Protein AF-0000000086364425 (afdb_homodimer)

pLDDT: mean 81.4, std 14.57, range [22.11, 97.12]

Foldseek 3Di:
DVLVVLLVLLLVCCVVVVVVVVLLVLLLVVQVVVDDDQADEDEGEDELVVSCVSPVVLSVCCVPPVVVNQVSNLVSSVVVCVVVVSHVNDDDSVRYHYDYHYPDDPPPPQLADDVVPPDPPLVDQDKHKYKFAWFKKKDKDKAWAKWAKAFPDPVDPRN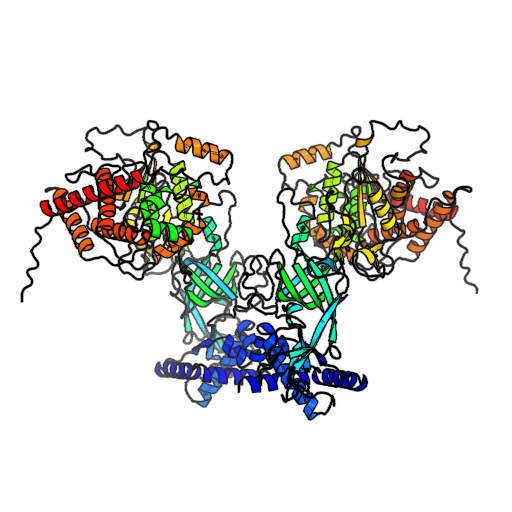DDRPDMFGDDPQDDSCVRDDFADADPPPRGTIDIDPVPTDMWIKMKIKTFHLVVQVVQLPPPVPDPPPTDIEMEMDIHPRPPVHDHQFMKIFMFTWYWDPDVDTGIYTYTDDIGTDDDDADPDFDPLLVVLLVVCVVDLQLSLQVCLQLPPCLLANGQAPSVVSSLLLLQFLLLAPPPDPQLLGAAEEEEEQDQPSVVVSNSLSLVLDSQRGEADPPFAQAWDWDDDRSDAQMIMIGGHSQSNSRSGEYEDEAPLSDDPVSLVQVLVCLVPQKDKDWDPQVVRVHNDIDIDMDGGRHYYYYYHHPVVPVPDDDPPPPAAALADPPVSHDLSSLLSRQFYHYRYCVPPVNPPPRRVVSVVVCVVPVPDDPDPSCVSQDSVSSSSLSSNLSPAAADEDPQLVVLLVLLLQLQQQQQQDPPPGGSDDPVNSSQLVSQQSSSCSSSVHRYRDNLSSLVSSLRSQSSCCHSRNATPLGADNCLQPPDRPPDPVSSVVSSVSSVVSSVVSVVSSCVRGDPPPPPPPDD/DVLVVLLVLLLVCCVVVVVVVVLLVLLLVVQVVVDDDQADEDEGEDELVVSCVSPVVLSVCCVPPVVVNQVSNLVSSVVVCVVVVSHVNDDDSVRYHYDYHYPDDPPPPQLADDVVPPDPPLVDQDKHKYKFAWFKKKDKDKAFAKWAKAFPDPPDPRNDDRPDMFGDDPQDDSCVRDDFADADPPPRGTIDIDPVPTDMWIKMKIKTFHLVVLVVQLPPPVPDPPDTDIEMEMDIHVRPPVHDHQFMKMFMFTWYWDDDVDTGIYTYTDDIGTDDDDADPDFDPLLVVLLVVCVVDLQLSLQVCLQLPPCLLANGQAPSVVSSLLLLQFLLLAPPPDPQLQGAAEEEEEQDQPSVVVSNSLSLVLDSQRGEADPPFAQAWDWDDDRSDAQMIMIGGHSQSNSHSGEYEDEAPLSDDPVSLVQVLVCLVPQKDKDWDDQVVRVHNDIDIDMDGGRHYYYYYHHPPVPVPDDDPPPPAAAQADPPVSDDLSSLLSRQFYHYRYCVPPVNPPPRRVVSVVVCVVPVPDDPDPSCVSQDSVSSSSLSSNLSPAAADEDPQLVVLLQLLLQLQQQQQQDPPPGGSDDPVNSSQLVSQQSSSCSSSVHRYRDNLSSLVSSLRSQSSVCHSRNATPLGADNCLQPPDRPPDPVSSVVNSVSSVVSSVVSVVSSCVRGDPPPPPPPDD

Secondary structure (DSSP, 8-state):
-HHHHHHHHHHHHHHHHTHHHHHHHHHHHHHHT----S-EEEEEEE-HHHHHHH-HHHHHHHHH-HHHHHHHHHHHHHHHHHHHT--TT--SGGGEEEEEEES-------SB--TTT--S-TT----EEEEEEEEEEE--EEEEEEEEEEES-TTSGGGSSSSEEEE--TT--HHHHS-S--B-TTT-PBEEE-GGGPEEEEEEEEEEE-GGGGGGGGT--SSS------EEEEEEGGGTT---TT-EEEEEEEEEEE-SSS-EEEEEEEEEEEPPP---S---HHHHHHHHHTTT-SSHHHHHHHHHTTTTTS-TTSSHHHHHHHHHHHHT------SS-----EEEEES-HHHHHHHHHHHHTTSTT-EE--TTS-SS-EEEE-SSSSSPEEEEPPHHHHTTTSEEEEEEGGGS-HHHHHHHHHHHHHSEEEEEE-TGGGT-SS-EEEEEE---EEEEEEESSTTTTT----S---TT----TTS-HHHHHHSSEEEEE-TT-TTS--HHHHHHHHHHHH-TT---SHHHHHS-HHHHHHHHHHHHT---EE-HHHHHHHHHHHHHHHHHTEETTTEESS-THHHHHHHHHHHHHHHHTT-SEE-HHHHHHHHHHHHHHHHHHH---SS---TTSSS-S--SSHHHHHHHHHHHHHHHHHHHHHHHHHS----------/-HHHHHHHHHHHHHHHHTHHHHHHHHHHHHHHT-PPPS-EEEEEEE-HHHHHHH-HHHHHHHHH-HHHHHHHHHHHHHHHHHHHT--TT---GGGEEEEEEES-------SB--TTT--S-TT----EEEEEEEEEEE--EEEEEEEEEEES-TTSGGGSSSSEEEE--TT--HHHHS-S--B-TTT-PBEEE-GGGPEEEEEEEEEEE-GGGGGGGGT--SSS------EEEEEEGGGTT---TT-EEEEEEEEEEE-SSS-EEEEEEEEEEEPPP---S---HHHHHHHHHTTT-SSHHHHHHHHHTTTTTS-TTSSHHHHHHHHHHHHTT-----SS-----EEEEES-HHHHHHHHHHHHTTSTT-EE--TTS-SS-EEEE-SSSTTPEEEEPPHHHHTTTSEEEEEEGGGS-HHHHHHHHHHHHHSEEEEEE-TGGGT-SS-EEEEEE---EEEEEEESSTTTTT----S---TT----TTS-HHHHHHSSEEEEE-TTSTTS--HHHHHHHHHHHH-TT---SHHHHHS-HHHHHHHHHHHHT---EE-HHHHHHHHHHHHHHHHHTEETTTEESS-THHHHHHHHHHHHHHHHTT-SEE-HHHHHHHHHHHHHHHHHHH---SS---TTSSS-S--SSHHHHHHHHHHHHHHHHHHHHHHHHHS----------

Structure (mmCIF, N/CA/C/O backbone):
data_AF-0000000086364425-model_v1
#
loop_
_entity.id
_entity.type
_entity.pdbx_description
1 polymer 'Minichromosome maintenance domain-containing protein 2'
#
loop_
_atom_site.group_PDB
_atom_site.id
_atom_site.type_symbol
_atom_site.label_atom_id
_atom_site.label_alt_id
_atom_site.label_comp_id
_atom_site.label_asym_id
_atom_site.label_entity_id
_atom_site.label_seq_id
_atom_site.pdbx_PDB_ins_code
_atom_site.Cartn_x
_atom_site.Cartn_y
_atom_site.Cartn_z
_atom_site.occupancy
_atom_site.B_iso_or_equiv
_atom_site.auth_seq_id
_atom_site.auth_comp_id
_atom_site.auth_asym_id
_atom_site.auth_atom_id
_atom_site.pdbx_PDB_model_num
ATOM 1 N N . MET A 1 1 ? -7.199 -21.781 33 1 44.78 1 MET A N 1
ATOM 2 C CA . MET A 1 1 ? -5.785 -21.484 33.25 1 44.78 1 MET A CA 1
ATOM 3 C C . MET A 1 1 ? -5.355 -20.25 32.469 1 44.78 1 MET A C 1
ATOM 5 O O . MET A 1 1 ? -4.68 -19.375 33 1 44.78 1 MET A O 1
ATOM 9 N N . SER A 1 2 ? -5.77 -20.156 31.141 1 59.94 2 SER A N 1
ATOM 10 C CA . SER A 1 2 ? -5.352 -19.062 30.266 1 59.94 2 SER A CA 1
ATOM 11 C C . SER A 1 2 ? -5.898 -17.719 30.75 1 59.94 2 SER A C 1
ATOM 13 O O . SER A 1 2 ? -5.184 -16.719 30.734 1 59.94 2 SER A O 1
ATOM 15 N N . ASN A 1 3 ? -7.012 -17.75 31.422 1 76.88 3 ASN A N 1
ATOM 16 C CA . ASN A 1 3 ? -7.633 -16.516 31.891 1 76.88 3 ASN A CA 1
ATOM 17 C C . ASN A 1 3 ? -6.953 -15.992 33.156 1 76.88 3 ASN A C 1
ATOM 19 O O . ASN A 1 3 ? -6.793 -14.781 33.312 1 76.88 3 ASN A O 1
ATOM 23 N N . LEU A 1 4 ? -6.422 -16.984 33.969 1 82.94 4 LEU A N 1
ATOM 24 C CA . LEU A 1 4 ? -5.754 -16.562 35.188 1 82.94 4 LEU A CA 1
ATOM 25 C C . LEU A 1 4 ? -4.414 -15.906 34.875 1 82.94 4 LEU A C 1
ATOM 27 O O . LEU A 1 4 ? -4.043 -14.914 35.5 1 82.94 4 LEU A O 1
ATOM 31 N N . ARG A 1 5 ? -3.781 -16.453 33.969 1 86.25 5 ARG A N 1
ATOM 32 C CA . ARG A 1 5 ? -2.5 -15.875 33.562 1 86.25 5 ARG A CA 1
ATOM 33 C C . ARG A 1 5 ? -2.688 -14.477 33 1 86.25 5 ARG A C 1
ATOM 35 O O . ARG A 1 5 ? -1.847 -13.594 33.188 1 86.25 5 ARG A O 1
ATOM 42 N N . MET A 1 6 ? -3.701 -14.273 32.281 1 89.62 6 MET A N 1
ATOM 43 C CA . MET A 1 6 ? -3.982 -12.969 31.688 1 89.62 6 MET A CA 1
ATOM 44 C C . MET A 1 6 ? -4.254 -11.938 32.781 1 89.62 6 MET A C 1
ATOM 46 O O . MET A 1 6 ? -3.777 -10.805 32.688 1 89.62 6 MET A O 1
ATOM 50 N N . LYS A 1 7 ? -4.934 -12.398 33.844 1 92 7 LYS A N 1
ATOM 51 C CA . LYS A 1 7 ? -5.25 -11.5 34.938 1 92 7 LYS A CA 1
ATOM 52 C C . LYS A 1 7 ? -3.99 -11.117 35.719 1 92 7 LYS A C 1
ATOM 54 O O . LYS A 1 7 ? -3.832 -9.969 36.125 1 92 7 LYS A O 1
ATOM 59 N N . GLU A 1 8 ? -3.162 -12.102 35.812 1 91.5 8 GLU A N 1
ATOM 60 C CA . GLU A 1 8 ? -1.901 -11.828 36.5 1 91.5 8 GLU A CA 1
ATOM 61 C C . GLU A 1 8 ? -1.053 -10.836 35.719 1 91.5 8 GLU A C 1
ATOM 63 O O . GLU A 1 8 ? -0.447 -9.93 36.281 1 91.5 8 GLU A O 1
ATOM 68 N N . ALA A 1 9 ? -1 -11.07 34.469 1 90.75 9 ALA A N 1
ATOM 69 C CA . ALA A 1 9 ? -0.233 -10.172 33.594 1 90.75 9 ALA A CA 1
ATOM 70 C C . ALA A 1 9 ? -0.796 -8.758 33.656 1 90.75 9 ALA A C 1
ATOM 72 O O . ALA A 1 9 ? -0.041 -7.781 33.688 1 90.75 9 ALA A O 1
ATOM 73 N N . ALA A 1 10 ? -2.109 -8.672 33.625 1 94 10 ALA A N 1
ATOM 74 C CA . ALA A 1 10 ? -2.758 -7.363 33.688 1 94 10 ALA A CA 1
ATOM 75 C C . ALA A 1 10 ? -2.439 -6.656 35 1 94 10 ALA A C 1
ATOM 77 O O . ALA A 1 10 ? -2.188 -5.449 35.031 1 94 10 ALA A O 1
ATOM 78 N N . LEU A 1 11 ? -2.414 -7.441 36.094 1 93.19 11 LEU A N 1
ATOM 79 C CA . LEU A 1 11 ? -2.104 -6.871 37.406 1 93.19 11 LEU A CA 1
ATOM 80 C C . LEU A 1 11 ? -0.663 -6.375 37.469 1 93.19 11 LEU A C 1
ATOM 82 O O . LEU A 1 11 ? -0.393 -5.293 38 1 93.19 11 LEU A O 1
ATOM 86 N N . ILE A 1 12 ? 0.19 -7.137 36.875 1 92.5 12 ILE A N 1
ATOM 87 C CA . ILE A 1 12 ? 1.598 -6.754 36.844 1 92.5 12 ILE A CA 1
ATOM 88 C C . ILE A 1 12 ? 1.767 -5.488 36 1 92.5 12 ILE A C 1
ATOM 90 O O . ILE A 1 12 ? 2.514 -4.582 36.375 1 92.5 12 ILE A O 1
ATOM 94 N N . TYR A 1 13 ? 1.121 -5.426 34.969 1 93.31 13 TYR A N 1
ATOM 95 C CA . TYR A 1 13 ? 1.219 -4.25 34.094 1 93.31 13 TYR A CA 1
ATOM 96 C C . TYR A 1 13 ? 0.731 -3.002 34.812 1 93.31 13 TYR A C 1
ATOM 98 O O . TYR A 1 13 ? 1.372 -1.95 34.75 1 93.31 13 TYR A O 1
ATOM 106 N N . LEU A 1 14 ? -0.425 -3.143 35.469 1 93.81 14 LEU A N 1
ATOM 107 C CA . LEU A 1 14 ? -0.991 -2.006 36.188 1 93.81 14 LEU A CA 1
ATOM 108 C C . LEU A 1 14 ? -0.045 -1.532 37.281 1 93.81 14 LEU A C 1
ATOM 110 O O . LEU A 1 14 ? 0.085 -0.329 37.531 1 93.81 14 LEU A O 1
ATOM 114 N N . ASP A 1 15 ? 0.606 -2.457 37.844 1 91.94 15 ASP A N 1
ATOM 115 C CA . ASP A 1 15 ? 1.535 -2.113 38.906 1 91.94 15 ASP A CA 1
ATOM 116 C C . ASP A 1 15 ? 2.791 -1.444 38.344 1 91.94 15 ASP A C 1
ATOM 118 O O . ASP A 1 15 ? 3.225 -0.408 38.875 1 91.94 15 ASP A O 1
ATOM 122 N N . ARG A 1 16 ? 3.387 -1.961 37.312 1 91.12 16 ARG A N 1
ATOM 123 C CA . ARG A 1 16 ? 4.633 -1.472 36.719 1 91.12 16 ARG A CA 1
ATOM 124 C C . ARG A 1 16 ? 4.418 -0.137 36 1 91.12 16 ARG A C 1
ATOM 126 O O . ARG A 1 16 ? 5.305 0.718 36 1 91.12 16 ARG A O 1
ATOM 133 N N . SER A 1 17 ? 3.305 0.072 35.375 1 89.88 17 SER A N 1
ATOM 134 C CA . SER A 1 17 ? 3.051 1.268 34.562 1 89.88 17 SER A CA 1
ATOM 135 C C . SER A 1 17 ? 2.578 2.424 35.438 1 89.88 17 SER A C 1
ATOM 137 O O . SER A 1 17 ? 2.508 3.566 35 1 89.88 17 SER A O 1
ATOM 139 N N . GLY A 1 18 ? 2.242 2.164 36.719 1 89.44 18 GLY A N 1
ATOM 140 C CA . GLY A 1 18 ? 1.666 3.18 37.594 1 89.44 18 GLY A CA 1
ATOM 141 C C . GLY A 1 18 ? 0.161 3.305 37.438 1 89.44 18 GLY A C 1
ATOM 142 O O . GLY A 1 18 ? -0.452 4.203 38.031 1 89.44 18 GLY A O 1
ATOM 143 N N . GLY A 1 19 ? -0.315 2.43 36.625 1 90.62 19 GLY A N 1
ATOM 144 C CA . GLY A 1 19 ? -1.752 2.453 36.375 1 90.62 19 GLY A CA 1
ATOM 145 C C . GLY A 1 19 ? -2.553 2.096 37.625 1 90.62 19 GLY A C 1
ATOM 146 O O . GLY A 1 19 ? -3.676 2.576 37.812 1 90.62 19 GLY A O 1
ATOM 147 N N . LEU A 1 20 ? -1.956 1.25 38.469 1 91.25 20 LEU A N 1
ATOM 148 C CA . LEU A 1 20 ? -2.639 0.84 39.688 1 91.25 20 LEU A CA 1
ATOM 149 C C . LEU A 1 20 ? -2.795 2.018 40.656 1 91.25 20 LEU A C 1
ATOM 151 O O . LEU A 1 20 ? -3.852 2.188 41.25 1 91.25 20 LEU A O 1
ATOM 155 N N . GLN A 1 21 ? -1.768 2.807 40.75 1 92.06 21 GLN A N 1
ATOM 156 C CA . GLN A 1 21 ? -1.844 3.982 41.625 1 92.06 21 GLN A CA 1
ATOM 157 C C . GLN A 1 21 ? -2.873 4.98 41.094 1 92.06 21 GLN A C 1
ATOM 159 O O . GLN A 1 21 ? -3.635 5.562 41.875 1 92.06 21 GLN A O 1
ATOM 164 N N . LYS A 1 22 ? -2.842 5.227 39.75 1 93.12 22 LYS A N 1
ATOM 165 C CA . LYS A 1 22 ? -3.842 6.109 39.156 1 93.12 22 LYS A CA 1
ATOM 166 C C . LYS A 1 22 ? -5.254 5.582 39.406 1 93.12 22 LYS A C 1
ATOM 168 O O . LYS A 1 22 ? -6.172 6.355 39.688 1 93.12 22 LYS A O 1
ATOM 173 N N . PHE A 1 23 ? -5.363 4.301 39.312 1 93.38 23 PHE A N 1
ATOM 174 C CA . PHE A 1 23 ? -6.648 3.654 39.562 1 93.38 23 PHE A CA 1
ATOM 175 C C . PHE A 1 23 ? -7.113 3.869 41 1 93.38 23 PHE A C 1
ATOM 177 O O . PHE A 1 23 ? -8.273 4.195 41.25 1 93.38 23 PHE A O 1
ATOM 184 N N . ILE A 1 24 ? -6.234 3.715 41.906 1 92.75 24 ILE A N 1
ATOM 185 C CA . ILE A 1 24 ? -6.547 3.896 43.312 1 92.75 24 ILE A CA 1
ATOM 186 C C . ILE A 1 24 ? -6.945 5.348 43.562 1 92.75 24 ILE A C 1
ATOM 188 O O . ILE A 1 24 ? -7.906 5.617 44.312 1 92.75 24 ILE A O 1
ATOM 192 N N . ASP A 1 25 ? -6.254 6.227 42.969 1 93.06 25 ASP A N 1
ATOM 193 C CA . ASP A 1 25 ? -6.57 7.645 43.125 1 93.06 25 ASP A CA 1
ATOM 194 C C . ASP A 1 25 ? -7.949 7.965 42.562 1 93.06 25 ASP A C 1
ATOM 196 O O . ASP A 1 25 ? -8.695 8.758 43.125 1 93.06 25 ASP A O 1
ATOM 200 N N . ASP A 1 26 ? -8.25 7.398 41.375 1 91.88 26 ASP A N 1
ATOM 201 C CA . ASP A 1 26 ? -9.562 7.602 40.781 1 91.88 26 ASP A CA 1
ATOM 202 C C . ASP A 1 26 ? -10.672 7.047 41.688 1 91.88 26 ASP A C 1
ATOM 204 O O . ASP A 1 26 ? -11.742 7.637 41.781 1 91.88 26 ASP A O 1
ATOM 208 N N . CYS A 1 27 ? -10.422 5.867 42.25 1 91.38 27 CYS A N 1
ATOM 209 C CA . CYS A 1 27 ? -11.391 5.273 43.156 1 91.38 27 CYS A CA 1
ATOM 210 C C . CYS A 1 27 ? -11.641 6.184 44.344 1 91.38 27 CYS A C 1
ATOM 212 O O . CYS A 1 27 ? -12.781 6.309 44.812 1 91.38 27 CYS A O 1
ATOM 214 N N . LYS A 1 28 ? -10.555 6.773 44.812 1 88.94 28 LYS A N 1
ATOM 215 C CA . LYS A 1 28 ? -10.703 7.699 45.938 1 88.94 28 LYS A CA 1
ATOM 216 C C . LYS A 1 28 ? -11.57 8.898 45.562 1 88.94 28 LYS A C 1
ATOM 218 O O . LYS A 1 28 ? -12.375 9.367 46.344 1 88.94 28 LYS A O 1
ATOM 223 N N . HIS A 1 29 ? -11.391 9.359 44.344 1 88.69 29 HIS A N 1
ATOM 224 C CA . HIS A 1 29 ? -12.195 10.469 43.875 1 88.69 29 HIS A CA 1
ATOM 225 C C . HIS A 1 29 ? -13.672 10.102 43.812 1 88.69 29 HIS A C 1
ATOM 227 O O . HIS A 1 29 ? -14.531 10.914 44.125 1 88.69 29 HIS A O 1
ATOM 233 N N . TYR A 1 30 ? -13.984 8.859 43.312 1 87.31 30 TYR A N 1
ATOM 234 C CA . TYR A 1 30 ? -15.359 8.383 43.25 1 87.31 30 TYR A CA 1
ATOM 235 C C . TYR A 1 30 ? -15.938 8.219 44.656 1 87.31 30 TYR A C 1
ATOM 237 O O . TYR A 1 30 ? -17.109 8.516 44.875 1 87.31 30 TYR A O 1
ATOM 245 N N . ASN A 1 31 ? -15.094 7.797 45.5 1 83.44 31 ASN A N 1
ATOM 246 C CA . ASN A 1 31 ? -15.562 7.574 46.875 1 83.44 31 ASN A CA 1
ATOM 247 C C . ASN A 1 31 ? -15.852 8.891 47.594 1 83.44 31 ASN A C 1
ATOM 249 O O . ASN A 1 31 ? -16.781 8.977 48.375 1 83.44 31 ASN A O 1
ATOM 253 N N . ASP A 1 32 ? -15.094 9.93 47.281 1 82.75 32 ASP A N 1
ATOM 254 C CA . ASP A 1 32 ? -15.273 11.234 47.906 1 82.75 32 ASP A CA 1
ATOM 255 C C . ASP A 1 32 ? -16.531 11.93 47.375 1 82.75 32 ASP A C 1
ATOM 257 O O . ASP A 1 32 ? -17.125 12.75 48.062 1 82.75 32 ASP A O 1
ATOM 261 N N . SER A 1 33 ? -16.891 11.766 46.094 1 80 33 SER A N 1
ATOM 262 C CA . SER A 1 33 ? -18.047 12.43 45.5 1 80 33 SER A CA 1
ATOM 263 C C . SER A 1 33 ? -19.344 11.914 46.094 1 80 33 SER A C 1
ATOM 265 O O . SER A 1 33 ? -20.391 12.57 46 1 80 33 SER A O 1
ATOM 267 N N . LYS A 1 34 ? -19.484 11.062 47.031 1 69.31 34 LYS A N 1
ATOM 268 C CA . LYS A 1 34 ? -20.594 10.484 47.781 1 69.31 34 LYS A CA 1
ATOM 269 C C . LYS A 1 34 ? -21.766 10.172 46.844 1 69.31 34 LYS A C 1
ATOM 271 O O . LYS A 1 34 ? -22.844 9.758 47.312 1 69.31 34 LYS A O 1
ATOM 276 N N . GLN A 1 35 ? -21.656 10.406 45.531 1 71.81 35 GLN A N 1
ATOM 277 C CA . GLN A 1 35 ? -22.719 10.062 44.594 1 71.81 35 GLN A CA 1
ATOM 278 C C . GLN A 1 35 ? -22.656 8.594 44.219 1 71.81 35 GLN A C 1
ATOM 280 O O . GLN A 1 35 ? -21.562 8.031 44.031 1 71.81 35 GLN A O 1
ATOM 285 N N . SER A 1 36 ? -23.75 7.902 44.438 1 71.25 36 SER A N 1
ATOM 286 C CA . SER A 1 36 ? -23.828 6.512 44 1 71.25 36 SER A CA 1
ATOM 287 C C . SER A 1 36 ? -24 6.43 42.5 1 71.25 36 SER A C 1
ATOM 289 O O . SER A 1 36 ? -24.938 7.004 41.938 1 71.25 36 SER A O 1
ATOM 291 N N . TYR A 1 37 ? -23 5.867 41.906 1 78.19 37 TYR A N 1
ATOM 292 C CA . TYR A 1 37 ? -23.047 5.73 40.469 1 78.19 37 TYR A CA 1
ATOM 293 C C . TYR A 1 37 ? -23.453 4.32 40.062 1 78.19 37 TYR A C 1
ATOM 295 O O . TYR A 1 37 ? -23.188 3.357 40.781 1 78.19 37 TYR A O 1
ATOM 303 N N . ALA A 1 38 ? -24.188 4.238 39.031 1 82.69 38 ALA A N 1
ATOM 304 C CA . ALA A 1 38 ? -24.469 2.914 38.5 1 82.69 38 ALA A CA 1
ATOM 305 C C . ALA A 1 38 ? -23.219 2.283 37.906 1 82.69 38 ALA A C 1
ATOM 307 O O . ALA A 1 38 ? -23 1.078 38.031 1 82.69 38 ALA A O 1
ATOM 308 N N . VAL A 1 39 ? -22.406 3.143 37.344 1 89.75 39 VAL A N 1
ATOM 309 C CA . VAL A 1 39 ? -21.219 2.645 36.656 1 89.75 39 VAL A CA 1
ATOM 310 C C . VAL A 1 39 ? -20.016 3.529 37 1 89.75 39 VAL A C 1
ATOM 312 O O . VAL A 1 39 ? -20.125 4.758 37.031 1 89.75 39 VAL A O 1
ATOM 315 N N . TYR A 1 40 ? -18.953 2.943 37.438 1 90.88 40 TYR A N 1
ATOM 316 C CA . TYR A 1 40 ? -17.672 3.621 37.656 1 90.88 40 TYR A CA 1
ATOM 317 C C . TYR A 1 40 ? -16.75 3.447 36.469 1 90.88 40 TYR A C 1
ATOM 319 O O . TYR A 1 40 ? -16.266 2.342 36.219 1 90.88 40 TYR A O 1
ATOM 327 N N . ARG A 1 41 ? -16.531 4.547 35.75 1 92.06 41 ARG A N 1
ATOM 328 C CA . ARG A 1 41 ? -15.719 4.488 34.531 1 92.06 41 ARG A CA 1
ATOM 329 C C . ARG A 1 41 ? -14.258 4.812 34.844 1 92.06 41 ARG A C 1
ATOM 331 O O . ARG A 1 41 ? -13.969 5.797 35.531 1 92.06 41 ARG A O 1
ATOM 338 N N . PHE A 1 42 ? -13.336 3.906 34.438 1 93.62 42 PHE A N 1
ATOM 339 C CA . PHE A 1 42 ? -11.906 4.102 34.656 1 93.62 42 PHE A CA 1
ATOM 340 C C . PHE A 1 42 ? -11.148 4.008 33.344 1 93.62 42 PHE A C 1
ATOM 342 O O . PHE A 1 42 ? -11.406 3.113 32.531 1 93.62 42 PHE A O 1
ATOM 349 N N . ASN A 1 43 ? -10.281 4.977 33.062 1 93.5 43 ASN A N 1
ATOM 350 C CA . ASN A 1 43 ? -9.398 4.949 31.906 1 93.5 43 ASN A CA 1
ATOM 351 C C . ASN A 1 43 ? -8.023 4.391 32.25 1 93.5 43 ASN A C 1
ATOM 353 O O . ASN A 1 43 ? -7.383 4.855 33.188 1 93.5 43 ASN A O 1
ATOM 357 N N . ILE A 1 44 ? -7.629 3.35 31.578 1 94 44 ILE A N 1
ATOM 358 C CA . ILE A 1 44 ? -6.305 2.771 31.781 1 94 44 ILE A CA 1
ATOM 359 C C . ILE A 1 44 ? -5.449 2.998 30.531 1 94 44 ILE A C 1
ATOM 361 O O . ILE A 1 44 ? -5.836 2.617 29.422 1 94 44 ILE A O 1
ATOM 365 N N . LEU A 1 45 ? -4.301 3.643 30.688 1 93.56 45 LEU A N 1
ATOM 366 C CA . LEU A 1 45 ? -3.363 3.867 29.594 1 93.56 45 LEU A CA 1
ATOM 367 C C . LEU A 1 45 ? -2.551 2.611 29.312 1 93.56 45 LEU A C 1
ATOM 369 O O . LEU A 1 45 ? -1.94 2.039 30.219 1 93.56 45 LEU A O 1
ATOM 373 N N . ILE A 1 46 ? -2.637 2.143 28.094 1 93 46 ILE A N 1
ATOM 374 C CA . ILE A 1 46 ? -1.97 0.899 27.734 1 93 46 ILE A CA 1
ATOM 375 C C . ILE A 1 46 ? -0.903 1.182 26.672 1 93 46 ILE A C 1
ATOM 377 O O . ILE A 1 46 ? -1.182 1.818 25.656 1 93 46 ILE A O 1
ATOM 381 N N . ASN A 1 47 ? 0.224 0.819 26.938 1 90.12 47 ASN A N 1
ATOM 382 C CA . ASN A 1 47 ? 1.284 0.708 25.953 1 90.12 47 ASN A CA 1
ATOM 383 C C . ASN A 1 47 ? 1.391 -0.712 25.406 1 90.12 47 ASN A C 1
ATOM 385 O O . ASN A 1 47 ? 1.902 -1.607 26.078 1 90.12 47 ASN A O 1
ATOM 389 N N . PRO A 1 48 ? 0.908 -0.907 24.25 1 84.38 48 PRO A N 1
ATOM 390 C CA . PRO A 1 48 ? 0.833 -2.273 23.719 1 84.38 48 PRO A CA 1
ATOM 391 C C . PRO A 1 48 ? 2.195 -2.961 23.672 1 84.38 48 PRO A C 1
ATOM 393 O O . PRO A 1 48 ? 2.285 -4.176 23.875 1 84.38 48 PRO A O 1
ATOM 396 N N . SER A 1 49 ? 3.26 -2.234 23.438 1 74.62 49 SER A N 1
ATOM 397 C CA . SER A 1 49 ? 4.59 -2.828 23.375 1 74.62 49 SER A CA 1
ATOM 398 C C . SER A 1 49 ? 4.992 -3.422 24.719 1 74.62 49 SER A C 1
ATOM 400 O O . SER A 1 49 ? 5.543 -4.523 24.781 1 74.62 49 SER A O 1
ATOM 402 N N . ASP A 1 50 ? 4.715 -2.727 25.812 1 81.94 50 ASP A N 1
ATOM 403 C CA . ASP A 1 50 ? 5.031 -3.195 27.156 1 81.94 50 ASP A CA 1
ATOM 404 C C . ASP A 1 50 ? 4.199 -4.418 27.531 1 81.94 50 ASP A C 1
ATOM 406 O O . ASP A 1 50 ? 4.695 -5.344 28.172 1 81.94 50 ASP A O 1
ATOM 410 N N . VAL A 1 51 ? 2.965 -4.43 27.109 1 85.5 51 VAL A N 1
ATOM 411 C CA . VAL A 1 51 ? 2.062 -5.523 27.469 1 85.5 51 VAL A CA 1
ATOM 412 C C . VAL A 1 51 ? 2.479 -6.793 26.719 1 85.5 51 VAL A C 1
ATOM 414 O O . VAL A 1 51 ? 2.445 -7.887 27.297 1 85.5 51 VAL A O 1
ATOM 417 N N . VAL A 1 52 ? 2.844 -6.59 25.469 1 76.56 52 VAL A N 1
ATOM 418 C CA . VAL A 1 52 ? 3.248 -7.746 24.688 1 76.56 52 VAL A CA 1
ATOM 419 C C . VAL A 1 52 ? 4.52 -8.359 25.266 1 76.56 52 VAL A C 1
ATOM 421 O O . VAL A 1 52 ? 4.695 -9.578 25.25 1 76.56 52 VAL A O 1
ATOM 424 N N . GLU A 1 53 ? 5.383 -7.48 25.797 1 72.88 53 GLU A N 1
ATOM 425 C CA . GLU A 1 53 ? 6.609 -7.949 26.422 1 72.88 53 GLU A CA 1
ATOM 426 C C . GLU A 1 53 ? 6.312 -8.727 27.703 1 72.88 53 GLU A C 1
ATOM 428 O O . GLU A 1 53 ? 7.023 -9.672 28.047 1 72.88 53 GLU A O 1
ATOM 433 N N . LEU A 1 54 ? 5.32 -8.258 28.406 1 78.25 54 LEU A N 1
ATOM 434 C CA . LEU A 1 54 ? 4.945 -8.914 29.656 1 78.25 54 LEU A CA 1
ATOM 435 C C . LEU A 1 54 ? 4.254 -10.242 29.391 1 78.25 54 LEU A C 1
ATOM 437 O O . LEU A 1 54 ? 4.637 -11.273 29.953 1 78.25 54 LEU A O 1
ATOM 441 N N . TYR A 1 55 ? 3.254 -10.242 28.531 1 77.44 55 TYR A N 1
ATOM 442 C CA . TYR A 1 55 ? 2.479 -11.43 28.172 1 77.44 55 TYR A CA 1
ATOM 443 C C . TYR A 1 55 ? 1.876 -11.281 26.781 1 77.44 55 TYR A C 1
ATOM 445 O O . TYR A 1 55 ? 0.895 -10.555 26.594 1 77.44 55 TYR A O 1
ATOM 453 N N . ALA A 1 56 ? 2.357 -12.008 25.797 1 73.75 56 ALA A N 1
ATOM 454 C CA . ALA A 1 56 ? 2.01 -11.859 24.391 1 73.75 56 ALA A CA 1
ATOM 455 C C . ALA A 1 56 ? 0.521 -12.109 24.156 1 73.75 56 ALA A C 1
ATOM 457 O O . ALA A 1 56 ? -0.104 -11.445 23.328 1 73.75 56 ALA A O 1
ATOM 458 N N . ASP A 1 57 ? -0.02 -12.992 24.891 1 76.44 57 ASP A N 1
ATOM 459 C CA . ASP A 1 57 ? -1.437 -13.289 24.703 1 76.44 57 ASP A CA 1
ATOM 460 C C . ASP A 1 57 ? -2.307 -12.102 25.109 1 76.44 57 ASP A C 1
ATOM 462 O O . ASP A 1 57 ? -3.324 -11.82 24.469 1 76.44 57 ASP A O 1
ATOM 466 N N . LEU A 1 58 ? -1.884 -11.461 26.172 1 86.5 58 LEU A N 1
ATOM 467 C CA . LEU A 1 58 ? -2.625 -10.281 26.578 1 86.5 58 LEU A CA 1
ATOM 468 C C . LEU A 1 58 ? -2.492 -9.164 25.547 1 86.5 58 LEU A C 1
ATOM 470 O O . LEU A 1 58 ? -3.465 -8.469 25.25 1 86.5 58 LEU A O 1
ATOM 474 N N . GLY A 1 59 ? -1.302 -9.102 25.047 1 81.81 59 GLY A N 1
ATOM 475 C CA . GLY A 1 59 ? -1.104 -8.125 23.984 1 81.81 59 GLY A CA 1
ATOM 476 C C . GLY A 1 59 ? -1.962 -8.391 22.766 1 81.81 59 GLY A C 1
ATOM 477 O O . GLY A 1 59 ? -2.547 -7.461 22.203 1 81.81 59 GLY A O 1
ATOM 478 N N . ASN A 1 60 ? -2.01 -9.602 22.422 1 77.31 60 ASN A N 1
ATOM 479 C CA . ASN A 1 60 ? -2.842 -9.977 21.281 1 77.31 60 ASN A CA 1
ATOM 480 C C . ASN A 1 60 ? -4.316 -9.688 21.547 1 77.31 60 ASN A C 1
ATOM 482 O O . ASN A 1 60 ? -5.039 -9.258 20.656 1 77.31 60 ASN A O 1
ATOM 486 N N . HIS A 1 61 ? -4.691 -9.914 22.766 1 82.5 61 HIS A N 1
ATOM 487 C CA . HIS A 1 61 ? -6.078 -9.641 23.125 1 82.5 61 HIS A CA 1
ATOM 488 C C . HIS A 1 61 ? -6.379 -8.141 23.047 1 82.5 61 HIS A C 1
ATOM 490 O O . HIS A 1 61 ? -7.438 -7.742 22.562 1 82.5 61 HIS A O 1
ATOM 496 N N . ILE A 1 62 ? -5.523 -7.41 23.516 1 87.88 62 ILE A N 1
ATOM 497 C CA . ILE A 1 62 ? -5.734 -5.965 23.531 1 87.88 62 ILE A CA 1
ATOM 498 C C . ILE A 1 62 ? -5.836 -5.43 22.109 1 87.88 62 ILE A C 1
ATOM 500 O O . ILE A 1 62 ? -6.703 -4.605 21.812 1 87.88 62 ILE A O 1
ATOM 504 N N . LEU A 1 63 ? -5.008 -5.895 21.203 1 80 63 LEU A N 1
ATOM 505 C CA . LEU A 1 63 ? -4.926 -5.34 19.859 1 80 63 LEU A CA 1
ATOM 506 C C . LEU A 1 63 ? -6.039 -5.898 18.969 1 80 63 LEU A C 1
ATOM 508 O O . LEU A 1 63 ? -6.566 -5.191 18.109 1 80 63 LEU A O 1
ATOM 512 N N . HIS A 1 64 ? -6.516 -7.102 19.219 1 77.62 64 HIS A N 1
ATOM 513 C CA . HIS A 1 64 ? -7.414 -7.746 18.266 1 77.62 64 HIS A CA 1
ATOM 514 C C . HIS A 1 64 ? -8.758 -8.062 18.906 1 77.62 64 HIS A C 1
ATOM 516 O O . HIS A 1 64 ? -9.742 -8.305 18.203 1 77.62 64 HIS A O 1
ATOM 522 N N . HIS A 1 65 ? -8.75 -8.141 20.219 1 83.81 65 HIS A N 1
ATOM 523 C CA . HIS A 1 65 ? -9.984 -8.367 20.953 1 83.81 65 HIS A CA 1
ATOM 524 C C . HIS A 1 65 ? -10.109 -7.414 22.141 1 83.81 65 HIS A C 1
ATOM 526 O O . HIS A 1 65 ? -10.148 -7.848 23.297 1 83.81 65 HIS A O 1
ATOM 532 N N . PRO A 1 66 ? -10.289 -6.152 21.766 1 87.38 66 PRO A N 1
ATOM 533 C CA . PRO A 1 66 ? -10.234 -5.145 22.828 1 87.38 66 PRO A CA 1
ATOM 534 C C . PRO A 1 66 ? -11.328 -5.336 23.875 1 87.38 66 PRO A C 1
ATOM 536 O O . 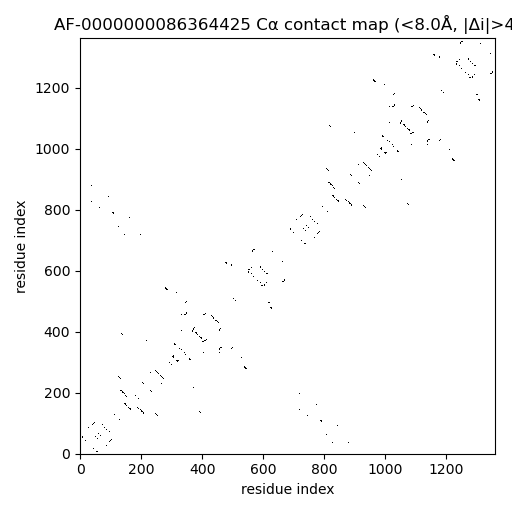PRO A 1 66 ? -11.109 -5.055 25.062 1 87.38 66 PRO A O 1
ATOM 539 N N . LEU A 1 67 ? -12.508 -5.863 23.531 1 86.81 67 LEU A N 1
ATOM 540 C CA . LEU A 1 67 ? -13.586 -6.047 24.5 1 86.81 67 LEU A CA 1
ATOM 541 C C . LEU A 1 67 ? -13.242 -7.145 25.5 1 86.81 67 LEU A C 1
ATOM 543 O O . LEU A 1 67 ? -13.477 -6.988 26.703 1 86.81 67 LEU A O 1
ATOM 547 N N . LYS A 1 68 ? -12.641 -8.172 25.016 1 86.81 68 LYS A N 1
ATOM 548 C CA . LYS A 1 68 ? -12.203 -9.25 25.906 1 86.81 68 LYS A CA 1
ATOM 549 C C . LYS A 1 68 ? -11.062 -8.789 26.812 1 86.81 68 LYS A C 1
ATOM 551 O O . LYS A 1 68 ? -11 -9.18 27.984 1 86.81 68 LYS A O 1
ATOM 556 N N . ALA A 1 69 ? -10.242 -8.008 26.234 1 90.5 69 ALA A N 1
ATOM 557 C CA . ALA A 1 69 ? -9.133 -7.488 27.031 1 90.5 69 ALA A CA 1
ATOM 558 C C . ALA A 1 69 ? -9.641 -6.578 28.156 1 90.5 69 ALA A C 1
ATOM 560 O O . ALA A 1 69 ? -9.133 -6.625 29.281 1 90.5 69 ALA A O 1
ATOM 561 N N . ALA A 1 70 ? -10.641 -5.789 27.844 1 92.12 70 ALA A N 1
ATOM 562 C CA . ALA A 1 70 ? -11.211 -4.898 28.844 1 92.12 70 ALA A CA 1
ATOM 563 C C . ALA A 1 70 ? -11.836 -5.688 29.984 1 92.12 70 ALA A C 1
ATOM 565 O O . ALA A 1 70 ? -11.781 -5.262 31.141 1 92.12 70 ALA A O 1
ATOM 566 N N . GLN A 1 71 ? -12.352 -6.852 29.703 1 92.44 71 GLN A N 1
ATOM 567 C CA . GLN A 1 71 ? -12.953 -7.691 30.734 1 92.44 71 GLN A CA 1
ATOM 568 C C . GLN A 1 71 ? -11.891 -8.234 31.688 1 92.44 71 GLN A C 1
ATOM 570 O O . GLN A 1 71 ? -12.141 -8.375 32.875 1 92.44 71 GLN A O 1
ATOM 575 N N . VAL A 1 72 ? -10.766 -8.508 31.141 1 93.5 72 VAL A N 1
ATOM 576 C CA . VAL A 1 72 ? -9.664 -8.984 31.984 1 93.5 72 VAL A CA 1
ATOM 577 C C . VAL A 1 72 ? -9.258 -7.898 32.969 1 93.5 72 VAL A C 1
ATOM 579 O O . VAL A 1 72 ? -9.117 -8.164 34.156 1 93.5 72 VAL A O 1
ATOM 582 N N . PHE A 1 73 ? -9.125 -6.719 32.5 1 94.75 73 PHE A N 1
ATOM 583 C CA . PHE A 1 73 ? -8.742 -5.609 33.375 1 94.75 73 PHE A CA 1
ATOM 584 C C . PHE A 1 73 ? -9.852 -5.277 34.344 1 94.75 73 PHE A C 1
ATOM 586 O O . PHE A 1 73 ? -9.586 -4.844 35.469 1 94.75 73 PHE A O 1
ATOM 593 N N . GLN A 1 74 ? -11.07 -5.445 33.875 1 94.5 74 GLN A N 1
ATOM 594 C CA . GLN A 1 74 ? -12.219 -5.215 34.75 1 94.5 74 GLN A CA 1
ATOM 595 C C . GLN A 1 74 ? -12.18 -6.141 35.969 1 94.5 74 GLN A C 1
ATOM 597 O O . GLN A 1 74 ? -12.383 -5.695 37.094 1 94.5 74 GLN A O 1
ATOM 602 N N . SER A 1 75 ? -11.898 -7.391 35.688 1 93.94 75 SER A N 1
ATOM 603 C CA . SER A 1 75 ? -11.82 -8.367 36.781 1 93.94 75 SER A CA 1
ATOM 604 C C . SER A 1 75 ? -10.68 -8.047 37.75 1 93.94 75 SER A C 1
ATOM 606 O O . SER A 1 75 ? -10.844 -8.148 38.969 1 93.94 75 SER A O 1
ATOM 608 N N . VAL A 1 76 ? -9.609 -7.637 37.188 1 94.44 76 VAL A N 1
ATOM 609 C CA . VAL A 1 76 ? -8.445 -7.301 38 1 94.44 76 VAL A CA 1
ATOM 610 C C . VAL A 1 76 ? -8.75 -6.074 38.875 1 94.44 76 VAL A C 1
ATOM 612 O O . VAL A 1 76 ? -8.406 -6.031 40.062 1 94.44 76 VAL A O 1
ATOM 615 N N . CYS A 1 77 ? -9.414 -5.113 38.281 1 94.12 77 CYS A N 1
ATOM 616 C CA . CYS A 1 77 ? -9.75 -3.887 39 1 94.12 77 CYS A CA 1
ATOM 617 C C . CYS A 1 77 ? -10.789 -4.156 40.094 1 94.12 77 CYS A C 1
ATOM 619 O O . CYS A 1 77 ? -10.719 -3.574 41.188 1 94.12 77 CYS A O 1
ATOM 621 N N . PHE A 1 78 ? -11.734 -5.043 39.844 1 94.25 78 PHE A N 1
ATOM 622 C CA . PHE A 1 78 ? -12.742 -5.395 40.844 1 94.25 78 PHE A CA 1
ATOM 623 C C . PHE A 1 78 ? -12.094 -6.047 42.031 1 94.25 78 PHE A C 1
ATOM 625 O O . PHE A 1 78 ? -12.422 -5.703 43.188 1 94.25 78 PHE A O 1
ATOM 632 N N . ILE A 1 79 ? -11.172 -6.949 41.719 1 92.38 79 ILE A N 1
ATOM 633 C CA . ILE A 1 79 ? -10.461 -7.637 42.781 1 92.38 79 ILE A CA 1
ATOM 634 C C . ILE A 1 79 ? -9.641 -6.633 43.594 1 92.38 79 ILE A C 1
ATOM 636 O O . ILE A 1 79 ? -9.57 -6.719 44.812 1 92.38 79 ILE A O 1
ATOM 640 N N . ALA A 1 80 ? -9.078 -5.727 42.938 1 91.62 80 ALA A N 1
ATOM 641 C CA . ALA A 1 80 ? -8.273 -4.711 43.625 1 91.62 80 ALA A CA 1
ATOM 642 C C . ALA A 1 80 ? -9.148 -3.824 44.5 1 91.62 80 ALA A C 1
ATOM 644 O O . ALA A 1 80 ? -8.758 -3.486 45.625 1 91.62 80 ALA A O 1
ATOM 645 N N . VAL A 1 81 ? -10.32 -3.418 44.031 1 93.12 81 VAL A N 1
ATOM 646 C CA . VAL A 1 81 ? -11.219 -2.559 44.812 1 93.12 81 VAL A CA 1
ATOM 647 C C . VAL A 1 81 ? -11.703 -3.291 46.062 1 93.12 81 VAL A C 1
ATOM 649 O O . VAL A 1 81 ? -11.781 -2.701 47.125 1 93.12 81 VAL A O 1
ATOM 652 N N . LYS A 1 82 ? -12.039 -4.598 45.906 1 91.81 82 LYS A N 1
ATOM 653 C CA . LYS A 1 82 ? -12.539 -5.387 47.031 1 91.81 82 LYS A CA 1
ATOM 654 C C . LYS A 1 82 ? -11.438 -5.66 48.031 1 91.81 82 LYS A C 1
ATOM 656 O O . LYS A 1 82 ? -11.672 -5.598 49.25 1 91.81 82 LYS A O 1
ATOM 661 N N . THR A 1 83 ? -10.227 -5.91 47.594 1 90.56 83 THR A N 1
ATOM 662 C CA . THR A 1 83 ? -9.117 -6.246 48.469 1 90.56 83 THR A CA 1
ATOM 663 C C . THR A 1 83 ? -8.641 -5.02 49.219 1 90.56 83 THR A C 1
ATOM 665 O O . THR A 1 83 ? -8.305 -5.109 50.406 1 90.56 83 THR A O 1
ATOM 668 N N . LEU A 1 84 ? -8.672 -3.865 48.594 1 90.75 84 LEU A N 1
ATOM 669 C CA . LEU A 1 84 ? -8.164 -2.65 49.219 1 90.75 84 LEU A CA 1
ATOM 670 C C . LEU A 1 84 ? -9.312 -1.801 49.781 1 90.75 84 LEU A C 1
ATOM 672 O O . LEU A 1 84 ? -9.078 -0.725 50.344 1 90.75 84 LEU A O 1
ATOM 676 N N . SER A 1 85 ? -10.531 -2.223 49.625 1 89 85 SER A N 1
ATOM 677 C CA . SER A 1 85 ? -11.727 -1.52 50.094 1 89 85 SER A CA 1
ATOM 678 C C . SER A 1 85 ? -11.703 -0.056 49.656 1 89 85 SER A C 1
ATOM 680 O O . SER A 1 85 ? -11.859 0.842 50.5 1 89 85 SER A O 1
ATOM 682 N N . LEU A 1 86 ? -11.578 0.178 48.406 1 89.88 86 LEU A N 1
ATOM 683 C CA . LEU A 1 86 ? -11.383 1.515 47.844 1 89.88 86 LEU A CA 1
ATOM 684 C C . LEU A 1 86 ? -12.727 2.217 47.656 1 89.88 86 LEU A C 1
ATOM 686 O O . LEU A 1 86 ? -12.836 3.426 47.875 1 89.88 86 LEU A O 1
ATOM 690 N N . ILE A 1 87 ? -13.75 1.483 47.094 1 89.12 87 ILE A N 1
ATOM 691 C CA . ILE A 1 87 ? -15.094 2.02 46.875 1 89.12 87 ILE A CA 1
ATOM 692 C C . ILE A 1 87 ? -16.109 1.201 47.688 1 89.12 87 ILE A C 1
ATOM 694 O O . ILE A 1 87 ? -16.422 0.066 47.312 1 89.12 87 ILE A O 1
ATOM 698 N N . GLY A 1 88 ? -16.641 1.761 48.688 1 83.25 88 GLY A N 1
ATOM 699 C CA . GLY A 1 88 ? -17.562 1.06 49.594 1 83.25 88 GLY A CA 1
ATOM 700 C C . GLY A 1 88 ? -18.875 0.709 48.938 1 83.25 88 GLY A C 1
ATOM 701 O O . GLY A 1 88 ? -19.453 -0.35 49.188 1 83.25 88 GLY A O 1
ATOM 702 N N . GLN A 1 89 ? -19.344 1.522 47.969 1 83.88 89 GLN A N 1
ATOM 703 C CA . GLN A 1 89 ? -20.672 1.358 47.375 1 83.88 89 GLN A CA 1
ATOM 704 C C . GLN A 1 89 ? -20.656 0.318 46.25 1 83.88 89 GLN A C 1
ATOM 706 O O . GLN A 1 89 ? -21.703 -0.095 45.781 1 83.88 89 GLN A O 1
ATOM 711 N N . LEU A 1 90 ? -19.438 -0.084 45.875 1 88.25 90 LEU A N 1
ATOM 712 C CA . LEU A 1 90 ? -19.328 -1.037 44.781 1 88.25 90 LEU A CA 1
ATOM 713 C C . LEU A 1 90 ? -19.781 -2.424 45.219 1 88.25 90 LEU A C 1
ATOM 715 O O . LEU A 1 90 ? -19.328 -2.939 46.25 1 88.25 90 LEU A O 1
ATOM 719 N N . GLN A 1 91 ? -20.734 -3.09 44.469 1 87.75 91 GLN A N 1
ATOM 720 C CA . GLN A 1 91 ? -21.312 -4.379 44.844 1 87.75 91 GLN A CA 1
ATOM 721 C C . GLN A 1 91 ? -20.906 -5.469 43.844 1 87.75 91 GLN A C 1
ATOM 723 O O . GLN A 1 91 ? -20.547 -6.578 44.25 1 87.75 91 GLN A O 1
ATOM 728 N N . THR A 1 92 ? -20.984 -5.105 42.562 1 90.19 92 THR A N 1
ATOM 729 C CA . THR A 1 92 ? -20.75 -6.129 41.562 1 90.19 92 THR A CA 1
ATOM 730 C C . THR A 1 92 ? -19.656 -5.68 40.562 1 90.19 92 THR A C 1
ATOM 732 O O . THR A 1 92 ? -19.359 -4.484 40.469 1 90.19 92 THR A O 1
ATOM 735 N N . GLU A 1 93 ? -19.047 -6.613 39.906 1 91.94 93 GLU A N 1
ATOM 736 C CA . GLU A 1 93 ? -17.984 -6.387 38.938 1 91.94 93 GLU A CA 1
ATOM 737 C C . GLU A 1 93 ? -18.5 -5.629 37.719 1 91.94 93 GLU A C 1
ATOM 739 O O . GLU A 1 93 ? -17.766 -4.887 37.094 1 91.94 93 GLU A O 1
ATOM 744 N N . THR A 1 94 ? -19.75 -5.727 37.469 1 89.12 94 THR A N 1
ATOM 745 C CA . THR A 1 94 ? -20.328 -5.145 36.281 1 89.12 94 THR A CA 1
ATOM 746 C C . THR A 1 94 ? -20.438 -3.629 36.406 1 89.12 94 THR A C 1
ATOM 748 O O . THR A 1 94 ? -20.656 -2.93 35.406 1 89.12 94 THR A O 1
ATOM 751 N N . GLN A 1 95 ? -20.297 -3.109 37.625 1 90.62 95 GLN A N 1
ATOM 752 C CA . GLN A 1 95 ? -20.375 -1.67 37.844 1 90.62 95 GLN A CA 1
ATOM 753 C C . GLN A 1 95 ? -19.094 -0.967 37.406 1 90.62 95 GLN A C 1
ATOM 755 O O . GLN A 1 95 ? -19.062 0.262 37.312 1 90.62 95 GLN A O 1
ATOM 760 N N . ILE A 1 96 ? -18.062 -1.733 37.219 1 91.5 96 ILE A N 1
ATOM 761 C CA . ILE A 1 96 ? -16.781 -1.168 36.812 1 91.5 96 ILE A CA 1
ATOM 762 C C . ILE A 1 96 ? -16.656 -1.198 35.281 1 91.5 96 ILE A C 1
ATOM 764 O O . ILE A 1 96 ? -16.766 -2.262 34.688 1 91.5 96 ILE A O 1
ATOM 768 N N . ASN A 1 97 ? -16.562 -0.013 34.688 1 91.88 97 ASN A N 1
ATOM 769 C CA . ASN A 1 97 ? -16.328 0.119 33.281 1 91.88 97 ASN A CA 1
ATOM 770 C C . ASN A 1 97 ? -14.906 0.56 32.969 1 91.88 97 ASN A C 1
ATOM 772 O O . ASN A 1 97 ? -14.516 1.681 33.281 1 91.88 97 ASN A O 1
ATOM 776 N N . ILE A 1 98 ? -14.188 -0.399 32.344 1 93.38 98 ILE A N 1
ATOM 777 C CA . ILE A 1 98 ? -12.789 -0.106 32.062 1 93.38 98 ILE A CA 1
ATOM 778 C C . ILE A 1 98 ? -12.648 0.25 30.578 1 93.38 98 ILE A C 1
ATOM 780 O O . ILE A 1 98 ? -13.164 -0.46 29.703 1 93.38 98 ILE A O 1
ATOM 784 N N . VAL A 1 99 ? -12.047 1.393 30.281 1 92.69 99 VAL A N 1
ATOM 785 C CA . VAL A 1 99 ? -11.703 1.793 28.922 1 92.69 99 VAL A CA 1
ATOM 786 C C . VAL A 1 99 ? -10.188 1.765 28.734 1 92.69 99 VAL A C 1
ATOM 788 O O . VAL A 1 99 ? -9.461 2.52 29.391 1 92.69 99 VAL A O 1
ATOM 791 N N . LEU A 1 100 ? -9.75 0.861 27.875 1 93 100 LEU A N 1
ATOM 792 C CA . LEU A 1 100 ? -8.32 0.769 27.578 1 93 100 LEU A CA 1
ATOM 793 C C . LEU A 1 100 ? -7.914 1.794 26.531 1 93 100 LEU A C 1
ATOM 795 O O . LEU A 1 100 ? -8.344 1.718 25.391 1 93 100 LEU A O 1
ATOM 799 N N . LYS A 1 101 ? -7.113 2.73 26.953 1 93.44 101 LYS A N 1
ATOM 800 C CA . LYS A 1 101 ? -6.617 3.766 26.047 1 93.44 101 LYS A CA 1
ATOM 801 C C . LYS A 1 101 ? -5.215 3.432 25.547 1 93.44 101 LYS A C 1
ATOM 803 O O . LYS A 1 101 ? -4.258 3.432 26.328 1 93.44 101 LYS A O 1
ATOM 808 N N . LEU A 1 102 ? -5.137 3.252 24.25 1 92.62 102 LEU A N 1
ATOM 809 C CA . LEU A 1 102 ? -3.854 2.854 23.672 1 92.62 102 LEU A CA 1
ATOM 810 C C . LEU A 1 102 ? -2.994 4.074 23.359 1 92.62 102 LEU A C 1
ATOM 812 O O . LEU A 1 102 ? -3.502 5.09 22.891 1 92.62 102 LEU A O 1
ATOM 816 N N . THR A 1 103 ? -1.721 3.941 23.625 1 88.5 103 THR A N 1
ATOM 817 C CA . THR A 1 103 ? -0.797 5.031 23.328 1 88.5 103 THR A CA 1
ATOM 818 C C . THR A 1 103 ? -0.423 5.031 21.859 1 88.5 103 THR A C 1
ATOM 820 O O . THR A 1 103 ? -0.284 6.094 21.25 1 88.5 103 THR A O 1
ATOM 823 N N . HIS A 1 104 ? -0.219 3.961 21.344 1 84.19 104 HIS A N 1
ATOM 824 C CA . HIS A 1 104 ? 0.152 3.777 19.953 1 84.19 104 HIS A CA 1
ATOM 825 C C . HIS A 1 104 ? -0.13 2.352 19.484 1 84.19 104 HIS A C 1
ATOM 827 O O . HIS A 1 104 ? -0.543 1.506 20.281 1 84.19 104 HIS A O 1
ATOM 833 N N . LEU A 1 105 ? -0.181 2.234 18.234 1 80.62 105 LEU A N 1
ATOM 834 C CA . LEU A 1 105 ? -0.263 0.896 17.656 1 80.62 105 LEU A CA 1
ATOM 835 C C . LEU A 1 105 ? 1.076 0.479 17.062 1 80.62 105 LEU A C 1
ATOM 837 O O . LEU A 1 105 ? 1.833 1.322 16.578 1 80.62 105 LEU A O 1
ATOM 841 N N . PRO A 1 106 ? 1.481 -0.712 17.344 1 67 106 PRO A N 1
ATOM 842 C CA . PRO A 1 106 ? 2.771 -1.152 16.812 1 67 106 PRO A CA 1
ATOM 843 C C . PRO A 1 106 ? 2.875 -0.968 15.305 1 67 106 PRO A C 1
ATOM 845 O O . PRO A 1 106 ? 1.893 -1.164 14.586 1 67 106 PRO A O 1
ATOM 848 N N . LEU A 1 107 ? 3.889 -0.089 15 1 56.59 107 LEU A N 1
ATOM 849 C CA . LEU A 1 107 ? 4.148 0.064 13.578 1 56.59 107 LEU A CA 1
ATOM 850 C C . LEU A 1 107 ? 4.652 -1.243 12.969 1 56.59 107 LEU A C 1
ATOM 852 O O . LEU A 1 107 ? 5.723 -1.729 13.336 1 56.59 107 LEU A O 1
ATOM 856 N N . LEU A 1 108 ? 3.928 -2.074 12.969 1 54.16 108 LEU A N 1
ATOM 857 C CA . LEU A 1 108 ? 4.469 -3.318 12.438 1 54.16 108 LEU A CA 1
ATOM 858 C C . LEU A 1 108 ? 4.852 -3.158 10.969 1 54.16 108 LEU A C 1
ATOM 860 O O . LEU A 1 108 ? 4.008 -2.807 10.141 1 54.16 108 LEU A O 1
ATOM 864 N N . PRO A 1 109 ? 6.281 -2.734 10.969 1 53.78 109 PRO A N 1
ATOM 865 C CA . PRO A 1 109 ? 6.703 -2.648 9.57 1 53.78 109 PRO A CA 1
ATOM 866 C C . PRO A 1 109 ? 6.215 -3.83 8.734 1 53.78 109 PRO A C 1
ATOM 868 O O . PRO A 1 109 ? 6.086 -4.941 9.25 1 53.78 109 PRO A O 1
ATOM 871 N N . SER A 1 110 ? 5.602 -3.555 7.82 1 60.38 110 SER A N 1
ATOM 872 C CA . SER A 1 110 ? 5.23 -4.609 6.883 1 60.38 110 SER A CA 1
ATOM 873 C C . SER A 1 110 ? 6.43 -5.484 6.531 1 60.38 110 SER A C 1
ATOM 875 O O . SER A 1 110 ? 7.551 -4.988 6.398 1 60.38 110 SER A O 1
ATOM 877 N N . TYR A 1 111 ? 6.465 -6.711 7.012 1 68.5 111 TYR A N 1
ATOM 878 C CA . TYR A 1 111 ? 7.516 -7.648 6.629 1 68.5 111 TYR A CA 1
ATOM 879 C C . TYR A 1 111 ? 7.473 -7.93 5.129 1 68.5 111 TYR A C 1
ATOM 881 O O . TYR A 1 111 ? 8.258 -8.734 4.621 1 68.5 111 TYR A O 1
ATOM 889 N N . CYS A 1 112 ? 6.609 -7.184 4.453 1 68.81 112 CYS A N 1
ATOM 890 C CA . CYS A 1 112 ? 6.586 -7.363 3.006 1 68.81 112 CYS A CA 1
ATOM 891 C C . CYS A 1 112 ? 7.516 -6.371 2.316 1 68.81 112 CYS A C 1
ATOM 893 O O . CYS A 1 112 ? 7.48 -5.176 2.607 1 68.81 112 CYS A O 1
ATOM 895 N N . LEU A 1 113 ? 8.484 -6.91 1.604 1 67.69 113 LEU A N 1
ATOM 896 C CA . LEU A 1 113 ? 9.445 -6.066 0.901 1 67.69 113 LEU A CA 1
ATOM 897 C C . LEU A 1 113 ? 8.797 -5.402 -0.309 1 67.69 113 LEU A C 1
ATOM 899 O O . LEU A 1 113 ? 8.234 -6.082 -1.172 1 67.69 113 LEU A O 1
ATOM 903 N N . ASP A 1 114 ? 8.461 -4.098 -0.163 1 60.28 114 ASP A N 1
ATOM 904 C CA . ASP A 1 114 ? 8.016 -3.324 -1.319 1 60.28 114 ASP A CA 1
ATOM 905 C C . ASP A 1 114 ? 9.18 -2.58 -1.964 1 60.28 114 ASP A C 1
ATOM 907 O O . ASP A 1 114 ? 9.773 -1.688 -1.351 1 60.28 114 ASP A O 1
ATOM 911 N N . LEU A 1 115 ? 9.57 -3.1 -3.111 1 56.19 115 LEU A N 1
ATOM 912 C CA . LEU A 1 115 ? 10.75 -2.545 -3.77 1 56.19 115 LEU A CA 1
ATOM 913 C C . LEU A 1 115 ? 10.555 -1.062 -4.07 1 56.19 115 LEU A C 1
ATOM 915 O O . LEU A 1 115 ? 11.531 -0.334 -4.281 1 56.19 115 LEU A O 1
ATOM 919 N N . CYS A 1 116 ? 9.195 -0.68 -4.137 1 49.66 116 CYS A N 1
ATOM 920 C CA . CYS A 1 116 ? 8.969 0.731 -4.434 1 49.66 116 CYS A CA 1
ATOM 921 C C . CYS A 1 116 ? 9.242 1.595 -3.207 1 49.66 116 CYS A C 1
ATOM 923 O O . CYS A 1 116 ? 9.609 2.764 -3.336 1 49.66 116 CYS A O 1
ATOM 925 N N . GLU A 1 117 ? 8.805 1.052 -2.104 1 49.47 117 GLU A N 1
ATOM 926 C CA . GLU A 1 117 ? 8.953 1.84 -0.885 1 49.47 117 GLU A CA 1
ATOM 927 C C . GLU A 1 117 ? 10.32 1.604 -0.237 1 49.47 117 GLU A C 1
ATOM 929 O O . GLU A 1 117 ? 10.695 2.303 0.707 1 49.47 117 GLU A O 1
ATOM 934 N N . PHE A 1 118 ? 10.914 0.476 -0.445 1 47.72 118 PHE A N 1
ATOM 935 C CA . PHE A 1 118 ? 12.07 0.077 0.346 1 47.72 118 PHE A CA 1
ATOM 936 C C . PHE A 1 118 ? 13.102 1.199 0.407 1 47.72 118 PHE A C 1
ATOM 938 O O . PHE A 1 118 ? 13.539 1.702 -0.63 1 47.72 118 PHE A O 1
ATOM 945 N N . PRO A 1 119 ? 12.977 2.021 1.466 1 45.72 119 PRO A N 1
ATOM 946 C CA . PRO A 1 119 ? 14.172 2.848 1.635 1 45.72 119 PRO A CA 1
ATOM 947 C C . PRO A 1 119 ? 15.469 2.059 1.442 1 45.72 119 PRO A C 1
ATOM 949 O O . PRO A 1 119 ? 15.492 0.844 1.651 1 45.72 119 PRO A O 1
ATOM 952 N N . LEU A 1 120 ? 16.359 2.441 0.678 1 44.5 120 LEU A N 1
ATOM 953 C CA . LEU A 1 120 ? 17.734 2.016 0.455 1 44.5 120 LEU A CA 1
ATOM 954 C C . LEU A 1 120 ? 18.422 1.688 1.775 1 44.5 120 LEU A C 1
ATOM 956 O O . LEU A 1 120 ? 19.641 1.561 1.827 1 44.5 120 LEU A O 1
ATOM 960 N N . ASP A 1 121 ? 17.766 1.884 2.836 1 42.69 121 ASP A N 1
ATOM 961 C CA . ASP A 1 121 ? 18.688 1.576 3.934 1 42.69 121 ASP A CA 1
ATOM 962 C C . ASP A 1 121 ? 18.922 0.072 4.043 1 42.69 121 ASP A C 1
ATOM 964 O O . ASP A 1 121 ? 18.219 -0.623 4.777 1 42.69 121 ASP A O 1
ATOM 968 N N . TYR A 1 122 ? 19.562 -0.482 3.131 1 46.38 122 TYR A N 1
ATOM 969 C CA . TYR A 1 122 ? 20.109 -1.824 2.938 1 46.38 122 TYR A CA 1
ATOM 970 C C . TYR A 1 122 ? 20.844 -2.299 4.184 1 46.38 122 TYR A C 1
ATOM 972 O O . TYR A 1 122 ? 21.359 -3.42 4.219 1 46.38 122 TYR A O 1
ATOM 980 N N . THR A 1 123 ? 20.859 -1.411 5.113 1 53.03 123 THR A N 1
ATOM 981 C CA . THR A 1 123 ? 21.719 -1.835 6.207 1 53.03 123 THR A CA 1
ATOM 982 C C . THR A 1 123 ? 20.969 -2.713 7.195 1 53.03 123 THR A C 1
ATOM 984 O O . THR A 1 123 ? 21.562 -3.332 8.07 1 53.03 123 THR A O 1
ATOM 987 N N . SER A 1 124 ? 19.547 -2.727 7.043 1 57.56 124 SER A N 1
ATOM 988 C CA . SER A 1 124 ? 18.859 -3.498 8.07 1 57.56 124 SER A CA 1
ATOM 989 C C . SER A 1 124 ? 18.875 -4.988 7.742 1 57.56 124 SER A C 1
ATOM 991 O O . SER A 1 124 ? 18.531 -5.383 6.621 1 57.56 124 SER A O 1
ATOM 993 N N . GLN A 1 125 ? 19.688 -5.734 8.484 1 73 125 GLN A N 1
ATOM 994 C CA . GLN A 1 125 ? 19.781 -7.184 8.344 1 73 125 GLN A CA 1
ATOM 995 C C . GLN A 1 125 ? 18.562 -7.875 8.945 1 73 125 GLN A C 1
ATOM 997 O O . GLN A 1 125 ? 18.688 -8.719 9.836 1 73 125 GLN A O 1
ATOM 1002 N N . ARG A 1 126 ? 17.328 -7.363 8.516 1 79.19 126 ARG A N 1
ATOM 1003 C CA . ARG A 1 126 ? 16.109 -8.016 9.016 1 79.19 126 ARG A CA 1
ATOM 1004 C C . ARG A 1 126 ? 15.461 -8.867 7.934 1 79.19 126 ARG A C 1
ATOM 1006 O O . ARG A 1 126 ? 15.805 -8.75 6.758 1 79.19 126 ARG A O 1
ATOM 1013 N N . PHE A 1 127 ? 14.617 -9.766 8.453 1 83.88 127 PHE A N 1
ATOM 1014 C CA . PHE A 1 127 ? 13.945 -10.656 7.52 1 83.88 127 PHE A CA 1
ATOM 1015 C C . PHE A 1 127 ? 12.812 -9.93 6.797 1 83.88 127 PHE A C 1
ATOM 1017 O O . PHE A 1 127 ? 12.102 -9.125 7.398 1 83.88 127 PHE A O 1
ATOM 1024 N N . TYR A 1 128 ? 12.703 -10.195 5.605 1 81.81 128 TYR A N 1
ATOM 1025 C CA . TYR A 1 128 ? 11.594 -9.727 4.777 1 81.81 128 TYR A CA 1
ATOM 1026 C C . TYR A 1 128 ? 10.961 -10.883 4.016 1 81.81 128 TYR A C 1
ATOM 1028 O O . TYR A 1 128 ? 11.586 -11.93 3.824 1 81.81 128 TYR A O 1
ATOM 1036 N N . MET A 1 129 ? 9.727 -10.648 3.719 1 84.56 129 MET A N 1
ATOM 1037 C CA . MET A 1 129 ? 9.023 -11.594 2.852 1 84.56 129 MET A CA 1
ATOM 1038 C C . MET A 1 129 ? 8.805 -10.992 1.467 1 84.56 129 MET A C 1
ATOM 1040 O O . MET A 1 129 ? 8.477 -9.812 1.341 1 84.56 129 MET A O 1
ATOM 1044 N N . MET A 1 130 ? 9.062 -11.766 0.47 1 84.12 130 MET A N 1
ATOM 1045 C CA . MET A 1 130 ? 8.82 -11.359 -0.914 1 84.12 130 MET A CA 1
ATOM 1046 C C . MET A 1 130 ? 8.125 -12.477 -1.691 1 84.12 130 MET A C 1
ATOM 1048 O O . MET A 1 130 ? 8.266 -13.648 -1.356 1 84.12 130 MET A O 1
ATOM 1052 N N . GLN A 1 131 ? 7.328 -12.016 -2.58 1 85.06 131 GLN A N 1
ATOM 1053 C CA . GLN A 1 131 ? 6.641 -12.961 -3.461 1 85.06 131 GLN A CA 1
ATOM 1054 C C . GLN A 1 131 ? 6.914 -12.641 -4.926 1 85.06 131 GLN A C 1
ATOM 1056 O O . GLN A 1 131 ? 6.934 -11.469 -5.316 1 85.06 131 GLN A O 1
ATOM 1061 N N . GLY A 1 132 ? 7.23 -13.734 -5.66 1 88.31 132 GLY A N 1
ATOM 1062 C CA . GLY A 1 132 ? 7.504 -13.5 -7.07 1 88.31 132 GLY A CA 1
ATOM 1063 C C . GLY A 1 132 ? 7.609 -14.781 -7.875 1 88.31 132 GLY A C 1
ATOM 1064 O O . GLY A 1 132 ? 7.535 -15.883 -7.316 1 88.31 132 GLY A O 1
ATOM 1065 N N . ILE A 1 133 ? 7.766 -14.609 -9.203 1 90.62 133 ILE A N 1
ATOM 1066 C CA . ILE A 1 133 ? 7.895 -15.711 -10.148 1 90.62 133 ILE A CA 1
ATOM 1067 C C . ILE A 1 133 ? 9.352 -15.852 -10.578 1 90.62 133 ILE A C 1
ATOM 1069 O O . ILE A 1 133 ? 10.023 -14.852 -10.859 1 90.62 133 ILE A O 1
ATOM 1073 N N . VAL A 1 134 ? 9.812 -17.062 -10.617 1 93.88 134 VAL A N 1
ATOM 1074 C CA . VAL A 1 134 ? 11.203 -17.312 -10.992 1 93.88 134 VAL A CA 1
ATOM 1075 C C . VAL A 1 134 ? 11.367 -17.141 -12.5 1 93.88 134 VAL A C 1
ATOM 1077 O O . VAL A 1 134 ? 10.68 -17.812 -13.289 1 93.88 134 VAL A O 1
ATOM 1080 N N . ILE A 1 135 ? 12.258 -16.281 -12.969 1 91.69 135 ILE A N 1
ATOM 1081 C CA . ILE A 1 135 ? 12.438 -16.047 -14.391 1 91.69 135 ILE A CA 1
ATOM 1082 C C . ILE A 1 135 ? 13.797 -16.562 -14.844 1 91.69 135 ILE A C 1
ATOM 1084 O O . ILE A 1 135 ? 14.047 -16.719 -16.047 1 91.69 135 ILE A O 1
ATOM 1088 N N . ALA A 1 136 ? 14.664 -16.797 -13.891 1 92.31 136 ALA A N 1
ATOM 1089 C CA . ALA A 1 136 ? 15.992 -17.281 -14.25 1 92.31 136 ALA A CA 1
ATOM 1090 C C . ALA A 1 136 ? 16.609 -18.078 -13.094 1 92.31 136 ALA A C 1
ATOM 1092 O O . ALA A 1 136 ? 16.344 -17.797 -11.93 1 92.31 136 ALA A O 1
ATOM 1093 N N . ILE A 1 137 ? 17.391 -19.047 -13.398 1 92.38 137 ILE A N 1
ATOM 1094 C CA . ILE A 1 137 ? 18.109 -19.859 -12.422 1 92.38 137 ILE A CA 1
ATOM 1095 C C . ILE A 1 137 ? 19.547 -20.078 -12.906 1 92.38 137 ILE A C 1
ATOM 1097 O O . ILE A 1 137 ? 19.797 -20.125 -14.117 1 92.38 137 ILE A O 1
ATOM 1101 N N . THR A 1 138 ? 20.406 -20.172 -12.016 1 90.19 138 THR A N 1
ATOM 1102 C CA . THR A 1 138 ? 21.781 -20.484 -12.367 1 90.19 138 THR A CA 1
ATOM 1103 C C . THR A 1 138 ? 22.125 -21.922 -12 1 90.19 138 THR A C 1
ATOM 1105 O O . THR A 1 138 ? 21.375 -22.578 -11.266 1 90.19 138 THR A O 1
ATOM 1108 N N . THR A 1 139 ? 23.156 -22.375 -12.586 1 87.56 139 THR A N 1
ATOM 1109 C CA . THR A 1 139 ? 23.672 -23.672 -12.148 1 87.56 139 THR A CA 1
ATOM 1110 C C . THR A 1 139 ? 24.219 -23.594 -10.727 1 87.56 139 THR A C 1
ATOM 1112 O O . THR A 1 139 ? 24.438 -22.5 -10.211 1 87.56 139 THR A O 1
ATOM 1115 N N . VAL A 1 140 ? 24.359 -24.781 -10.141 1 88.62 140 VAL A N 1
ATOM 1116 C CA . VAL A 1 140 ? 24.828 -24.844 -8.758 1 88.62 140 VAL A CA 1
ATOM 1117 C C . VAL A 1 140 ? 26.359 -24.656 -8.719 1 88.62 140 VAL A C 1
ATOM 1119 O O . VAL A 1 140 ? 27.078 -25.297 -9.492 1 88.62 140 VAL A O 1
ATOM 1122 N N . THR A 1 141 ? 26.766 -23.719 -7.98 1 86 141 THR A N 1
ATOM 1123 C CA . THR A 1 141 ? 28.188 -23.5 -7.754 1 86 141 THR A CA 1
ATOM 1124 C C . THR A 1 141 ? 28.547 -23.719 -6.285 1 86 141 THR A C 1
ATOM 1126 O O . THR A 1 141 ? 27.656 -23.844 -5.441 1 86 141 THR A O 1
ATOM 1129 N N . LYS A 1 142 ? 29.797 -23.875 -6.074 1 86.69 142 LYS A N 1
ATOM 1130 C CA . LYS A 1 142 ? 30.266 -24.078 -4.707 1 86.69 142 LYS A CA 1
ATOM 1131 C C . LYS A 1 142 ? 30.734 -22.766 -4.082 1 86.69 142 LYS A C 1
ATOM 1133 O O . LYS A 1 142 ? 31.25 -21.891 -4.777 1 86.69 142 LYS A O 1
ATOM 1138 N N . TYR A 1 143 ? 30.422 -22.578 -2.814 1 86.25 143 TYR A N 1
ATOM 1139 C CA . TYR A 1 143 ? 30.922 -21.438 -2.059 1 86.25 143 TYR A CA 1
ATOM 1140 C C . TYR A 1 143 ? 31.562 -21.891 -0.75 1 86.25 143 TYR A C 1
ATOM 1142 O O . TYR A 1 143 ? 31.422 -23.047 -0.351 1 86.25 143 TYR A O 1
ATOM 1150 N N . THR A 1 144 ? 32.344 -21.031 -0.097 1 87.94 144 THR A N 1
ATOM 1151 C CA . THR A 1 144 ? 32.969 -21.359 1.169 1 87.94 144 THR A CA 1
ATOM 1152 C C . THR A 1 144 ? 32.031 -21.094 2.342 1 87.94 144 THR A C 1
ATOM 1154 O O . THR A 1 144 ? 31.719 -19.938 2.629 1 87.94 144 THR A O 1
ATOM 1157 N N . GLN A 1 145 ? 31.625 -22.109 2.922 1 89.12 145 GLN A N 1
ATOM 1158 C CA . GLN A 1 145 ? 30.703 -22.016 4.059 1 89.12 145 GLN A CA 1
ATOM 1159 C C . GLN A 1 145 ? 31.453 -21.656 5.336 1 89.12 145 GLN A C 1
ATOM 1161 O O . GLN A 1 145 ? 30.969 -20.859 6.145 1 89.12 145 GLN A O 1
ATOM 1166 N N . GLY A 1 146 ? 32.594 -22.219 5.512 1 88.31 146 GLY A N 1
ATOM 1167 C CA . GLY A 1 146 ? 33.438 -21.984 6.684 1 88.31 146 GLY A CA 1
ATOM 1168 C C . GLY A 1 146 ? 34.875 -22.344 6.461 1 88.31 146 GLY A C 1
ATOM 1169 O O . GLY A 1 146 ? 35.219 -23.156 5.605 1 88.31 146 GLY A O 1
ATOM 1170 N N . ALA A 1 147 ? 35.75 -21.641 7.266 1 89.44 147 ALA A N 1
ATOM 1171 C CA . ALA A 1 147 ? 37.188 -21.875 7.184 1 89.44 147 ALA A CA 1
ATOM 1172 C C . ALA A 1 147 ? 37.844 -21.672 8.547 1 89.44 147 ALA A C 1
ATOM 1174 O O . ALA A 1 147 ? 37.375 -20.891 9.367 1 89.44 147 ALA A O 1
ATOM 1175 N N . ARG A 1 148 ? 38.875 -22.469 8.672 1 91.38 148 ARG A N 1
ATOM 1176 C CA . ARG A 1 148 ? 39.656 -22.375 9.891 1 91.38 148 ARG A CA 1
ATOM 1177 C C . ARG A 1 148 ? 40.969 -21.641 9.633 1 91.38 148 ARG A C 1
ATOM 1179 O O . ARG A 1 148 ? 41.625 -21.875 8.609 1 91.38 148 ARG A O 1
ATOM 1186 N N . PHE A 1 149 ? 41.344 -20.781 10.547 1 91.25 149 PHE A N 1
ATOM 1187 C CA . PHE A 1 149 ? 42.594 -20.047 10.453 1 91.25 149 PHE A CA 1
ATOM 1188 C C . PHE A 1 149 ? 43.469 -20.312 11.672 1 91.25 149 PHE A C 1
ATOM 1190 O O . PHE A 1 149 ? 42.969 -20.594 12.758 1 91.25 149 PHE A O 1
ATOM 1197 N N . LEU A 1 150 ? 44.719 -20.297 11.422 1 92.56 150 LEU A N 1
ATOM 1198 C CA . LEU A 1 150 ? 45.688 -20.5 12.484 1 92.56 150 LEU A CA 1
ATOM 1199 C C . LEU A 1 150 ? 46.719 -19.375 12.484 1 92.56 150 LEU A C 1
ATOM 1201 O O . LEU A 1 150 ? 47.031 -18.812 11.43 1 92.56 150 LEU A O 1
ATOM 1205 N N . CYS A 1 151 ? 47.031 -19 13.734 1 92.19 151 CYS A N 1
ATOM 1206 C CA . CYS A 1 151 ? 48.094 -17.984 13.852 1 92.19 151 CYS A CA 1
ATOM 1207 C C . CYS A 1 151 ? 49.406 -18.484 13.25 1 92.19 151 CYS A C 1
ATOM 1209 O O . CYS A 1 151 ? 49.75 -19.641 13.414 1 92.19 151 CYS A O 1
ATOM 1211 N N . SER A 1 152 ? 50.125 -17.656 12.484 1 91.25 152 SER A N 1
ATOM 1212 C CA . SER A 1 152 ? 51.344 -18.031 11.797 1 91.25 152 SER A CA 1
ATOM 1213 C C . SER A 1 152 ? 52.5 -18.188 12.781 1 91.25 152 SER A C 1
ATOM 1215 O O . SER A 1 152 ? 53.469 -18.875 12.5 1 91.25 152 SER A O 1
ATOM 1217 N N . ASP A 1 153 ? 52.344 -17.562 13.984 1 90.44 153 ASP A N 1
ATOM 1218 C CA . ASP A 1 153 ? 53.375 -17.672 15 1 90.44 153 ASP A CA 1
ATOM 1219 C C . ASP A 1 153 ? 53.25 -18.984 15.766 1 90.44 153 ASP A C 1
ATOM 1221 O O . ASP A 1 153 ? 52.312 -19.172 16.547 1 90.44 153 ASP A O 1
ATOM 1225 N N . GLU A 1 154 ? 54.156 -19.844 15.68 1 88.44 154 GLU A N 1
ATOM 1226 C CA . GLU A 1 154 ? 54.125 -21.172 16.281 1 88.44 154 GLU A CA 1
ATOM 1227 C C . GLU A 1 154 ? 54.188 -21.094 17.797 1 88.44 154 GLU A C 1
ATOM 1229 O O . GLU A 1 154 ? 53.75 -22.016 18.484 1 88.44 154 GLU A O 1
ATOM 1234 N N . THR A 1 155 ? 54.656 -19.969 18.328 1 89.06 155 THR A N 1
ATOM 1235 C CA . THR A 1 155 ? 54.781 -19.828 19.766 1 89.06 155 THR A CA 1
ATOM 1236 C C . THR A 1 155 ? 53.5 -19.312 20.375 1 89.06 155 THR A C 1
ATOM 1238 O O . THR A 1 155 ? 53.312 -19.328 21.609 1 89.06 155 THR A O 1
ATOM 1241 N N . CYS A 1 156 ? 52.625 -18.906 19.5 1 91.44 156 CYS A N 1
ATOM 1242 C CA . CYS A 1 156 ? 51.344 -18.375 19.953 1 91.44 156 CYS A CA 1
ATOM 1243 C C . CYS A 1 156 ? 50.375 -19.5 20.312 1 91.44 156 CYS A C 1
ATOM 1245 O O . CYS A 1 156 ? 50.312 -20.516 19.609 1 91.44 156 CYS A O 1
ATOM 1247 N N . PRO A 1 157 ? 49.719 -19.453 21.453 1 89.38 157 PRO A N 1
ATOM 1248 C CA . PRO A 1 157 ? 48.75 -20.484 21.812 1 89.38 157 PRO A CA 1
ATOM 1249 C C . PRO A 1 157 ? 47.656 -20.656 20.781 1 89.38 157 PRO A C 1
ATOM 1251 O O . PRO A 1 157 ? 46.969 -21.688 20.75 1 89.38 157 PRO A O 1
ATOM 1254 N N . PHE A 1 158 ? 47.5 -19.734 19.922 1 89.06 158 PHE A N 1
ATOM 1255 C CA . PHE A 1 158 ? 46.438 -19.797 18.938 1 89.06 158 PHE A CA 1
ATOM 1256 C C . PHE A 1 158 ? 46.938 -20.375 17.625 1 89.06 158 PHE A C 1
ATOM 1258 O O . PHE A 1 158 ? 46.219 -20.344 16.609 1 89.06 158 PHE A O 1
ATOM 1265 N N . SER A 1 159 ? 48.156 -20.859 17.609 1 90.62 159 SER A N 1
ATOM 1266 C CA . SER A 1 159 ? 48.688 -21.516 16.438 1 90.62 159 SER A CA 1
ATOM 1267 C C . SER A 1 159 ? 48.094 -22.906 16.25 1 90.62 159 SER A C 1
ATOM 1269 O O . SER A 1 159 ? 48.25 -23.531 15.195 1 90.62 159 SER A O 1
ATOM 1271 N N . LYS A 1 160 ? 47.469 -23.375 17.328 1 86.94 160 LYS A N 1
ATOM 1272 C CA . LYS A 1 160 ? 46.75 -24.641 17.266 1 86.94 160 LYS A CA 1
ATOM 1273 C C . LYS A 1 160 ? 45.344 -24.5 17.781 1 86.94 160 LYS A C 1
ATOM 1275 O O . LYS A 1 160 ? 44.969 -23.469 18.359 1 86.94 160 LYS A O 1
ATOM 1280 N N . GLY A 1 161 ? 44.5 -25.422 17.328 1 86.25 161 GLY A N 1
ATOM 1281 C CA . GLY A 1 161 ? 43.125 -25.422 17.859 1 86.25 161 GLY A CA 1
ATOM 1282 C C . GLY A 1 161 ? 42.125 -24.781 16.922 1 86.25 161 GLY A C 1
ATOM 1283 O O . GLY A 1 161 ? 42.344 -24.719 15.711 1 86.25 161 GLY A O 1
ATOM 1284 N N . PHE A 1 162 ? 40.969 -24.531 17.469 1 87.88 162 PHE A N 1
ATOM 1285 C CA . PHE A 1 162 ? 39.844 -24.016 16.688 1 87.88 162 PHE A CA 1
ATOM 1286 C C . PHE A 1 162 ? 39.406 -22.656 17.219 1 87.88 162 PHE A C 1
ATOM 1288 O O . PHE A 1 162 ? 38.219 -22.406 17.375 1 87.88 162 PHE A O 1
ATOM 1295 N N . GLN A 1 163 ? 40.438 -21.766 17.359 1 85 163 GLN A N 1
ATOM 1296 C CA . GLN A 1 163 ? 40.125 -20.469 17.938 1 85 163 GLN A CA 1
ATOM 1297 C C . GLN A 1 163 ? 39.594 -19.5 16.875 1 85 163 GLN A C 1
ATOM 1299 O O . GLN A 1 163 ? 38.75 -18.641 17.156 1 85 163 GLN A O 1
ATOM 1304 N N . TYR A 1 164 ? 40.125 -19.672 15.688 1 88 164 TYR A N 1
ATOM 1305 C CA . TYR A 1 164 ? 39.75 -18.734 14.633 1 88 164 TYR A CA 1
ATOM 1306 C C . TYR A 1 164 ? 39 -19.469 13.523 1 88 164 TYR A C 1
ATOM 1308 O O . TYR A 1 164 ? 39.594 -20.078 12.648 1 88 164 TYR A O 1
ATOM 1316 N N . ILE A 1 165 ? 37.656 -19.391 13.594 1 88.5 165 ILE A N 1
ATOM 1317 C CA . ILE A 1 165 ? 36.781 -19.969 12.594 1 88.5 165 ILE A CA 1
ATOM 1318 C C . ILE A 1 165 ? 35.938 -18.859 11.938 1 88.5 165 ILE A C 1
ATOM 1320 O O . ILE A 1 165 ? 35.438 -17.969 12.617 1 88.5 165 ILE A O 1
ATOM 1324 N N . ARG A 1 166 ? 35.938 -18.875 10.641 1 87.88 166 ARG A N 1
ATOM 1325 C CA . ARG A 1 166 ? 35.125 -17.922 9.898 1 87.88 166 ARG A CA 1
ATOM 1326 C C . ARG A 1 166 ? 34 -18.625 9.172 1 87.88 166 ARG A C 1
ATOM 1328 O O . ARG A 1 166 ? 34.188 -19.688 8.578 1 87.88 166 ARG A O 1
ATOM 1335 N N . VAL A 1 167 ? 32.812 -18.125 9.359 1 88.94 167 VAL A N 1
ATOM 1336 C CA . VAL A 1 167 ? 31.641 -18.703 8.703 1 88.94 167 VAL A CA 1
ATOM 1337 C C . VAL A 1 167 ? 30.969 -17.641 7.84 1 88.94 167 VAL A C 1
ATOM 1339 O O . VAL A 1 167 ? 31.047 -16.453 8.133 1 88.94 167 VAL A O 1
ATOM 1342 N N . HIS A 1 168 ? 30.328 -18.109 6.766 1 88.19 168 HIS A N 1
ATOM 1343 C CA . HIS A 1 168 ? 29.562 -17.203 5.898 1 88.19 168 HIS A CA 1
ATOM 1344 C C . HIS A 1 168 ? 28.297 -16.734 6.586 1 88.19 168 HIS A C 1
ATOM 1346 O O . HIS A 1 168 ? 27.547 -17.531 7.137 1 88.19 168 HIS A O 1
ATOM 1352 N N . VAL A 1 169 ? 28.109 -15.391 6.621 1 82.44 169 VAL A N 1
ATOM 1353 C CA . VAL A 1 169 ? 26.891 -14.797 7.137 1 82.44 169 VAL A CA 1
ATOM 1354 C C . VAL A 1 169 ? 26.062 -14.219 5.984 1 82.44 169 VAL A C 1
ATOM 1356 O O . VAL A 1 169 ? 26.625 -13.852 4.945 1 82.44 169 VAL A O 1
ATOM 1359 N N . PRO A 1 170 ? 24.75 -14.211 6.215 1 75.81 170 PRO A N 1
ATOM 1360 C CA . PRO A 1 170 ? 23.922 -13.664 5.141 1 75.81 170 PRO A CA 1
ATOM 1361 C C . PRO A 1 170 ? 24.344 -12.258 4.723 1 75.81 170 PRO A C 1
ATOM 1363 O O . PRO A 1 170 ? 24.562 -11.391 5.578 1 75.81 170 PRO A O 1
ATOM 1366 N N . GLY A 1 171 ? 24.438 -12.047 3.488 1 68.5 171 GLY A N 1
ATOM 1367 C CA . GLY A 1 171 ? 24.781 -10.742 2.953 1 68.5 171 GLY A CA 1
ATOM 1368 C C . GLY A 1 171 ? 26.266 -10.547 2.75 1 68.5 171 GLY A C 1
ATOM 1369 O O . GLY A 1 171 ? 26.703 -9.586 2.105 1 68.5 171 GLY A O 1
ATOM 1370 N N . ALA A 1 172 ? 27.031 -11.43 3.424 1 72.06 172 ALA A N 1
ATOM 1371 C CA . ALA A 1 172 ? 28.469 -11.289 3.297 1 72.06 172 ALA A CA 1
ATOM 1372 C C . ALA A 1 172 ? 28.953 -11.789 1.939 1 72.06 172 ALA A C 1
ATOM 1374 O O . ALA A 1 172 ? 28.297 -12.625 1.311 1 72.06 172 ALA A O 1
ATOM 1375 N N . THR A 1 173 ? 29.953 -11.094 1.45 1 69.94 173 THR A N 1
ATOM 1376 C CA . THR A 1 173 ? 30.562 -11.547 0.21 1 69.94 173 THR A CA 1
ATOM 1377 C C . THR A 1 173 ? 31.469 -12.758 0.462 1 69.94 173 THR A C 1
ATOM 1379 O O . THR A 1 173 ? 31.938 -12.961 1.582 1 69.94 173 THR A O 1
ATOM 1382 N N . GLU A 1 174 ? 31.594 -13.602 -0.413 1 69.25 174 GLU A N 1
ATOM 1383 C CA . GLU A 1 174 ? 32.438 -14.797 -0.282 1 69.25 174 GLU A CA 1
ATOM 1384 C C . GLU A 1 174 ? 33.875 -14.43 0.056 1 69.25 174 GLU A C 1
ATOM 1386 O O . GLU A 1 174 ? 34.562 -15.164 0.768 1 69.25 174 GLU A O 1
ATOM 1391 N N . SER A 1 175 ? 34.188 -13.242 -0.442 1 70.62 175 SER A N 1
ATOM 1392 C CA . SER A 1 175 ? 35.562 -12.789 -0.164 1 70.62 175 SER A CA 1
ATOM 1393 C C . SER A 1 175 ? 35.719 -12.383 1.297 1 70.62 175 SER A C 1
ATOM 1395 O O . SER A 1 175 ? 36.844 -12.32 1.812 1 70.62 175 SER A O 1
ATOM 1397 N N . ALA A 1 176 ? 34.625 -12.273 1.882 1 73.62 176 ALA A N 1
ATOM 1398 C CA . ALA A 1 176 ? 34.656 -11.867 3.283 1 73.62 176 ALA A CA 1
ATOM 1399 C C . ALA A 1 176 ? 34.969 -13.062 4.188 1 73.62 176 ALA A C 1
ATOM 1401 O O . ALA A 1 176 ? 35.5 -12.891 5.293 1 73.62 176 ALA A O 1
ATOM 1402 N N . THR A 1 177 ? 34.688 -14.25 3.73 1 78.81 177 THR A N 1
ATOM 1403 C CA . THR A 1 177 ? 34.875 -15.445 4.543 1 78.81 177 THR A CA 1
ATOM 1404 C C . THR A 1 177 ? 36.344 -15.891 4.484 1 78.81 177 THR A C 1
ATOM 1406 O O . THR A 1 177 ? 36.906 -16.312 5.496 1 78.81 177 THR A O 1
ATOM 1409 N N . VAL A 1 178 ? 36.938 -15.766 3.342 1 81.5 178 VAL A N 1
ATOM 1410 C CA . VAL A 1 178 ? 38.344 -16.172 3.189 1 81.5 178 VAL A CA 1
ATOM 1411 C C . VAL A 1 178 ? 39.156 -14.984 2.689 1 81.5 178 VAL A C 1
ATOM 1413 O O . VAL A 1 178 ? 38.938 -14.492 1.582 1 81.5 178 VAL A O 1
ATOM 1416 N N . ARG A 1 179 ? 39.969 -14.492 3.592 1 81.5 179 ARG A N 1
ATOM 1417 C CA . ARG A 1 179 ? 40.875 -13.406 3.256 1 81.5 179 ARG A CA 1
ATOM 1418 C C . ARG A 1 179 ? 42.25 -13.664 3.818 1 81.5 179 ARG A C 1
ATOM 1420 O O . ARG A 1 179 ? 42.438 -14.547 4.66 1 81.5 179 ARG A O 1
ATOM 1427 N N . ASN A 1 180 ? 43.188 -12.828 3.273 1 81.38 180 ASN A N 1
ATOM 1428 C CA . ASN A 1 180 ? 44.562 -13.016 3.707 1 81.38 180 ASN A CA 1
ATOM 1429 C C . ASN A 1 180 ? 45 -11.906 4.652 1 81.38 180 ASN A C 1
ATOM 1431 O O . ASN A 1 180 ? 46.156 -11.852 5.043 1 81.38 180 ASN A O 1
ATOM 1435 N N . ASP A 1 181 ? 44.094 -11.117 5.062 1 84.12 181 ASP A N 1
ATOM 1436 C CA . ASP A 1 181 ? 44.531 -9.961 5.852 1 84.12 181 ASP A CA 1
ATOM 1437 C C . ASP A 1 181 ? 44.031 -10.062 7.293 1 84.12 181 ASP A C 1
ATOM 1439 O O . ASP A 1 181 ? 43.906 -9.055 7.984 1 84.12 181 ASP A O 1
ATOM 1443 N N . PHE A 1 182 ? 43.812 -11.336 7.691 1 88.06 182 PHE A N 1
ATOM 1444 C CA . PHE A 1 182 ? 43.344 -11.469 9.07 1 88.06 182 PHE A CA 1
ATOM 1445 C C . PHE A 1 182 ? 44.531 -11.5 10.031 1 88.06 182 PHE A C 1
ATOM 1447 O O . PHE A 1 182 ? 45.594 -12.039 9.703 1 88.06 182 PHE A O 1
ATOM 1454 N N . LEU A 1 183 ? 44.312 -10.828 11.273 1 90.19 183 LEU A N 1
ATOM 1455 C CA . LEU A 1 183 ? 45.375 -10.766 12.273 1 90.19 183 LEU A CA 1
ATOM 1456 C C . LEU A 1 183 ? 44.938 -11.453 13.562 1 90.19 183 LEU A C 1
ATOM 1458 O O . LEU A 1 183 ? 43.75 -11.461 13.898 1 90.19 183 LEU A O 1
ATOM 1462 N N . CYS A 1 184 ? 45.969 -12.047 14.188 1 89.44 184 CYS A N 1
ATOM 1463 C CA . CYS A 1 184 ? 45.719 -12.695 15.469 1 89.44 184 CYS A CA 1
ATOM 1464 C C . CYS A 1 184 ? 45.438 -11.672 16.562 1 89.44 184 CYS A C 1
ATOM 1466 O O . CYS A 1 184 ? 46.125 -10.641 16.641 1 89.44 184 CYS A O 1
ATOM 1468 N N . ASN A 1 185 ? 44.406 -11.953 17.328 1 86.31 185 ASN A N 1
ATOM 1469 C CA . ASN A 1 185 ? 44 -11 18.359 1 86.31 185 ASN A CA 1
ATOM 1470 C C . ASN A 1 185 ? 45 -10.969 19.531 1 86.31 185 ASN A C 1
ATOM 1472 O O . ASN A 1 185 ? 45.062 -9.969 20.234 1 86.31 185 ASN A O 1
ATOM 1476 N N . LEU A 1 186 ? 45.719 -12.055 19.734 1 85.25 186 LEU A N 1
ATOM 1477 C CA . LEU A 1 186 ? 46.625 -12.172 20.875 1 85.25 186 LEU A CA 1
ATOM 1478 C C . LEU A 1 186 ? 48 -11.602 20.531 1 85.25 186 LEU A C 1
ATOM 1480 O O . LEU A 1 186 ? 48.562 -10.828 21.297 1 85.25 186 LEU A O 1
ATOM 1484 N N . CYS A 1 187 ? 48.656 -11.953 19.375 1 89.06 187 CYS A N 1
ATOM 1485 C CA . CYS A 1 187 ? 50.031 -11.578 19.078 1 89.06 187 CYS A CA 1
ATOM 1486 C C . CYS A 1 187 ? 50.094 -10.703 17.828 1 89.06 187 CYS A C 1
ATOM 1488 O O . CYS A 1 187 ? 51.188 -10.25 17.438 1 89.06 187 CYS A O 1
ATOM 1490 N N . SER A 1 188 ? 49.062 -10.383 17.094 1 87.94 188 SER A N 1
ATOM 1491 C CA . SER A 1 188 ? 48.969 -9.508 15.93 1 87.94 188 SER A CA 1
ATOM 1492 C C . SER A 1 188 ? 49.688 -10.094 14.719 1 87.94 188 SER A C 1
ATOM 1494 O O . SER A 1 188 ? 50 -9.367 13.773 1 87.94 188 SER A O 1
ATOM 1496 N N . SER A 1 189 ? 49.969 -11.375 14.852 1 88.94 189 SER A N 1
ATOM 1497 C CA . SER A 1 189 ? 50.531 -12.047 13.688 1 88.94 189 SER A CA 1
ATOM 1498 C C . SER A 1 189 ? 49.438 -12.375 12.664 1 88.94 189 SER A C 1
ATOM 1500 O O . SER A 1 189 ? 48.25 -12.305 12.969 1 88.94 189 SER A O 1
ATOM 1502 N N . SER A 1 190 ? 49.938 -12.719 11.422 1 91.56 190 SER A N 1
ATOM 1503 C CA . SER A 1 190 ? 49 -13.016 10.352 1 91.56 190 SER A CA 1
ATOM 1504 C C . SER A 1 190 ? 48.344 -14.383 10.562 1 91.56 190 SER A C 1
ATOM 1506 O O . SER A 1 190 ? 48.969 -15.305 11.07 1 91.56 190 SER A O 1
ATOM 1508 N N . LEU A 1 191 ? 47.094 -14.5 10.203 1 91.81 191 LEU A N 1
ATOM 1509 C CA . LEU A 1 191 ? 46.344 -15.758 10.266 1 91.81 191 LEU A CA 1
ATOM 1510 C C . LEU A 1 191 ? 46.406 -16.5 8.93 1 91.81 191 LEU A C 1
ATOM 1512 O O . LEU A 1 191 ? 46.344 -15.875 7.871 1 91.81 191 LEU A O 1
ATOM 1516 N N . GLN A 1 192 ? 46.719 -17.75 8.992 1 91 192 GLN A N 1
ATOM 1517 C CA . GLN A 1 192 ? 46.781 -18.578 7.793 1 91 192 GLN A CA 1
ATOM 1518 C C . GLN A 1 192 ? 45.656 -19.594 7.758 1 91 192 GLN A C 1
ATOM 1520 O O . GLN A 1 192 ? 45.312 -20.188 8.781 1 91 192 GLN A O 1
ATOM 1525 N N . GLU A 1 193 ? 45.062 -19.703 6.574 1 90.94 193 GLU A N 1
ATOM 1526 C CA . GLU A 1 193 ? 43.969 -20.641 6.41 1 90.94 193 GLU A CA 1
ATOM 1527 C C . GLU A 1 193 ? 44.438 -22.094 6.43 1 90.94 193 GLU A C 1
ATOM 1529 O O . GLU A 1 193 ? 45.469 -22.406 5.836 1 90.94 193 GLU A O 1
ATOM 1534 N N . ASP A 1 194 ? 43.781 -22.891 7.16 1 89.19 194 ASP A N 1
ATOM 1535 C CA . ASP A 1 194 ? 43.969 -24.344 7.082 1 89.19 194 ASP A CA 1
ATOM 1536 C C . ASP A 1 194 ? 43.062 -24.953 6.02 1 89.19 194 ASP A C 1
ATOM 1538 O O . ASP A 1 194 ? 41.906 -25.281 6.301 1 89.19 194 ASP A O 1
ATOM 1542 N N . ARG A 1 195 ? 43.5 -25.203 4.914 1 86.69 195 ARG A N 1
ATOM 1543 C CA . ARG A 1 195 ? 42.75 -25.609 3.738 1 86.69 195 ARG A CA 1
ATOM 1544 C C . ARG A 1 195 ? 42.094 -26.969 3.941 1 86.69 195 ARG A C 1
ATOM 1546 O O . ARG A 1 195 ? 41.094 -27.281 3.309 1 86.69 195 ARG A O 1
ATOM 1553 N N . LYS A 1 196 ? 42.625 -27.719 4.859 1 85.38 196 LYS A N 1
ATOM 1554 C CA . LYS A 1 196 ? 42.062 -29.062 5.09 1 85.38 196 LYS A CA 1
ATOM 1555 C C . LYS A 1 196 ? 40.688 -28.984 5.746 1 85.38 196 LYS A C 1
ATOM 1557 O O . LYS A 1 196 ? 39.906 -29.922 5.637 1 85.38 196 LYS A O 1
ATOM 1562 N N . PHE A 1 197 ? 40.5 -27.922 6.383 1 86.94 197 PHE A N 1
ATOM 1563 C CA . PHE A 1 197 ? 39.25 -27.812 7.145 1 86.94 197 PHE A CA 1
ATOM 1564 C C . PHE A 1 197 ? 38.25 -26.906 6.441 1 86.94 197 PHE A C 1
ATOM 1566 O O . PHE A 1 197 ? 37.25 -26.516 7.027 1 86.94 197 PHE A O 1
ATOM 1573 N N . ARG A 1 198 ? 38.531 -26.594 5.215 1 87.75 198 ARG A N 1
ATOM 1574 C CA . ARG A 1 198 ? 37.594 -25.75 4.488 1 87.75 198 ARG A CA 1
ATOM 1575 C C . ARG A 1 198 ? 36.312 -26.5 4.176 1 87.75 198 ARG A C 1
ATOM 1577 O O . ARG A 1 198 ? 36.344 -27.641 3.705 1 87.75 198 ARG A O 1
ATOM 1584 N N . VAL A 1 199 ? 35.219 -25.969 4.605 1 88 199 VAL A N 1
ATOM 1585 C CA . VAL A 1 199 ? 33.906 -26.562 4.348 1 88 199 VAL A CA 1
ATOM 1586 C C . VAL A 1 199 ? 33.25 -25.844 3.184 1 88 199 VAL A C 1
ATOM 1588 O O . VAL A 1 199 ? 33.062 -24.609 3.219 1 88 199 VAL A O 1
ATOM 1591 N N . LEU A 1 200 ? 32.906 -26.625 2.127 1 88.12 200 LEU A N 1
ATOM 1592 C CA . LEU A 1 200 ? 32.281 -26.047 0.95 1 88.12 200 LEU A CA 1
ATOM 1593 C C . LEU A 1 200 ? 30.781 -26.328 0.952 1 88.12 200 LEU A C 1
ATOM 1595 O O . LEU A 1 200 ? 30.344 -27.391 1.427 1 88.12 200 LEU A O 1
ATOM 1599 N N . GLY A 1 201 ? 30.031 -25.375 0.589 1 89.5 201 GLY A N 1
ATOM 1600 C CA . GLY A 1 201 ? 28.594 -25.5 0.421 1 89.5 201 GLY A CA 1
ATOM 1601 C C . GLY A 1 201 ? 28.141 -25.25 -1.002 1 89.5 201 GLY A C 1
ATOM 1602 O O . GLY A 1 201 ? 28.938 -24.891 -1.864 1 89.5 201 GLY A O 1
ATOM 1603 N N . ASP A 1 202 ? 26.891 -25.531 -1.293 1 91.31 202 ASP A N 1
ATOM 1604 C CA . ASP A 1 202 ? 26.281 -25.312 -2.6 1 91.31 202 ASP A CA 1
ATOM 1605 C C . ASP A 1 202 ? 25.562 -23.953 -2.645 1 91.31 202 ASP A C 1
ATOM 1607 O O . ASP A 1 202 ? 24.969 -23.531 -1.654 1 91.31 202 ASP A O 1
ATOM 1611 N N . LYS A 1 203 ? 25.719 -23.344 -3.744 1 90.5 203 LYS A N 1
ATOM 1612 C CA . LYS A 1 203 ? 25.094 -22.047 -3.943 1 90.5 203 LYS A CA 1
ATOM 1613 C C . LYS A 1 203 ? 24.375 -21.984 -5.293 1 90.5 203 LYS A C 1
ATOM 1615 O O . LYS A 1 203 ? 24.875 -22.5 -6.289 1 90.5 203 LYS A O 1
ATOM 1620 N N . GLN A 1 204 ? 23.25 -21.391 -5.32 1 92.31 204 GLN A N 1
ATOM 1621 C CA . GLN A 1 204 ? 22.469 -21.156 -6.531 1 92.31 204 GLN A CA 1
ATOM 1622 C C . GLN A 1 204 ? 21.844 -19.766 -6.52 1 92.31 204 GLN A C 1
ATOM 1624 O O . GLN A 1 204 ? 21.438 -19.266 -5.465 1 92.31 204 GLN A O 1
ATOM 1629 N N . VAL A 1 205 ? 21.828 -19.156 -7.625 1 91.19 205 VAL A N 1
ATOM 1630 C CA . VAL A 1 205 ? 21.234 -17.812 -7.734 1 91.19 205 VAL A CA 1
ATOM 1631 C C . VAL A 1 205 ? 19.984 -17.891 -8.586 1 91.19 205 VAL A C 1
ATOM 1633 O O . VAL A 1 205 ? 19.969 -18.5 -9.656 1 91.19 205 VAL A O 1
ATOM 1636 N N . VAL A 1 206 ? 18.922 -17.312 -8.102 1 93.5 206 VAL A N 1
ATOM 1637 C CA . VAL A 1 206 ? 17.641 -17.281 -8.805 1 93.5 206 VAL A CA 1
ATOM 1638 C C . VAL A 1 206 ? 17.188 -15.828 -8.969 1 93.5 206 VAL A C 1
ATOM 1640 O O . VAL A 1 206 ? 17.438 -14.992 -8.094 1 93.5 206 VAL A O 1
ATOM 1643 N N . GLU A 1 207 ? 16.625 -15.555 -10.086 1 91.5 207 GLU A N 1
ATOM 1644 C CA . GLU A 1 207 ? 16.031 -14.242 -10.336 1 91.5 207 GLU A CA 1
ATOM 1645 C C . GLU A 1 207 ? 14.5 -14.32 -10.367 1 91.5 207 GLU A C 1
ATOM 1647 O O . GLU A 1 207 ? 13.938 -15.211 -11 1 91.5 207 GLU A O 1
ATOM 1652 N N . ILE A 1 208 ? 13.875 -13.406 -9.641 1 91 208 ILE A N 1
ATOM 1653 C CA . ILE A 1 208 ? 12.422 -13.43 -9.586 1 91 208 ILE A CA 1
ATOM 1654 C C . ILE A 1 208 ? 11.867 -12.07 -9.992 1 91 208 ILE A C 1
ATOM 1656 O O . ILE A 1 208 ? 12.57 -11.055 -9.922 1 91 208 ILE A O 1
ATOM 1660 N N . ILE A 1 209 ? 10.648 -12.039 -10.477 1 85.94 209 ILE A N 1
ATOM 1661 C CA . ILE A 1 209 ? 9.891 -10.828 -10.758 1 85.94 209 ILE A CA 1
ATOM 1662 C C . ILE A 1 209 ? 8.562 -10.859 -10 1 85.94 209 ILE A C 1
ATOM 1664 O O . ILE A 1 209 ? 8.047 -11.938 -9.703 1 85.94 209 ILE A O 1
ATOM 1668 N N . THR A 1 210 ? 8.133 -9.695 -9.625 1 79.69 210 THR A N 1
ATOM 1669 C CA . THR A 1 210 ? 6.852 -9.633 -8.93 1 79.69 210 THR A CA 1
ATOM 1670 C C . THR A 1 210 ? 5.715 -10.016 -9.867 1 79.69 210 THR A C 1
ATOM 1672 O O . THR A 1 210 ? 5.828 -9.875 -11.086 1 79.69 210 THR A O 1
ATOM 1675 N N . THR A 1 211 ? 4.664 -10.477 -9.352 1 76.75 211 THR A N 1
ATOM 1676 C CA . THR A 1 211 ? 3.508 -10.906 -10.133 1 76.75 211 THR A CA 1
ATOM 1677 C C . THR A 1 211 ? 2.926 -9.734 -10.922 1 76.75 211 THR A C 1
ATOM 1679 O O . THR A 1 211 ? 2.459 -9.914 -12.047 1 76.75 211 THR A O 1
ATOM 1682 N N . LYS A 1 212 ? 3.012 -8.594 -10.297 1 70.5 212 LYS A N 1
ATOM 1683 C CA . LYS A 1 212 ? 2.477 -7.414 -10.969 1 70.5 212 LYS A CA 1
ATOM 1684 C C . LYS A 1 212 ? 3.279 -7.078 -12.219 1 70.5 212 LYS A C 1
ATOM 1686 O O . LYS A 1 212 ? 2.736 -6.547 -13.188 1 70.5 212 LYS A O 1
ATOM 1691 N N . ALA A 1 213 ? 4.5 -7.469 -12.203 1 72.88 213 ALA A N 1
ATOM 1692 C CA . ALA A 1 213 ? 5.375 -7.184 -13.336 1 72.88 213 ALA A CA 1
ATOM 1693 C C . ALA A 1 213 ? 5.016 -8.062 -14.531 1 72.88 213 ALA A C 1
ATOM 1695 O O . ALA A 1 213 ? 5.309 -7.707 -15.68 1 72.88 213 ALA A O 1
ATOM 1696 N N . LEU A 1 214 ? 4.344 -9.078 -14.297 1 76.12 214 LEU A N 1
ATOM 1697 C CA . LEU A 1 214 ? 3.975 -9.984 -15.375 1 76.12 214 LEU A CA 1
ATOM 1698 C C . LEU A 1 214 ? 2.896 -9.367 -16.266 1 76.12 214 LEU A C 1
ATOM 1700 O O . LEU A 1 214 ? 2.732 -9.766 -17.422 1 76.12 214 LEU A O 1
ATOM 1704 N N . HIS A 1 215 ? 2.211 -8.398 -15.633 1 70.12 215 HIS A N 1
ATOM 1705 C CA . HIS A 1 215 ? 1.154 -7.746 -16.406 1 70.12 215 HIS A CA 1
ATOM 1706 C C . HIS A 1 215 ? 1.723 -7.023 -17.625 1 70.12 215 HIS A C 1
ATOM 1708 O O . HIS A 1 215 ? 1.013 -6.801 -18.594 1 70.12 215 HIS A O 1
ATOM 1714 N N . ALA A 1 216 ? 2.98 -6.742 -17.516 1 67.44 216 ALA A N 1
ATOM 1715 C CA . ALA A 1 216 ? 3.637 -6.102 -18.656 1 67.44 216 ALA A CA 1
ATOM 1716 C C . ALA A 1 216 ? 3.684 -7.039 -19.859 1 67.44 216 ALA A C 1
ATOM 1718 O O . ALA A 1 216 ? 3.764 -6.59 -21 1 67.44 216 ALA A O 1
ATOM 1719 N N . PHE A 1 217 ? 3.566 -8.328 -19.578 1 66.44 217 PHE A N 1
ATOM 1720 C CA . PHE A 1 217 ? 3.676 -9.32 -20.656 1 66.44 217 PHE A CA 1
ATOM 1721 C C . PHE A 1 217 ? 2.299 -9.703 -21.172 1 66.44 217 PHE A C 1
ATOM 1723 O O . PHE A 1 217 ? 2.178 -10.586 -22.031 1 66.44 217 PHE A O 1
ATOM 1730 N N . GLN A 1 218 ? 1.258 -9.047 -20.547 1 65.69 218 GLN A N 1
ATOM 1731 C CA . GLN A 1 218 ? -0.096 -9.398 -20.969 1 65.69 218 GLN A CA 1
ATOM 1732 C C . GLN A 1 218 ? -0.615 -8.438 -22.031 1 65.69 218 GLN A C 1
ATOM 1734 O O . GLN A 1 218 ? -1.765 -8.539 -22.469 1 65.69 218 GLN A O 1
ATOM 1739 N N . GLY A 1 219 ? 0.225 -7.746 -22.781 1 58.81 219 GLY A N 1
ATOM 1740 C CA . GLY A 1 219 ? -0.122 -7.008 -24 1 58.81 219 GLY A CA 1
ATOM 1741 C C . GLY A 1 219 ? -0.705 -5.637 -23.703 1 58.81 219 GLY A C 1
ATOM 1742 O O . GLY A 1 219 ? -1.125 -4.93 -24.625 1 58.81 219 GLY A O 1
ATOM 1743 N N . HIS A 1 220 ? -1.235 -5.359 -22.469 1 50.69 220 HIS A N 1
ATOM 1744 C CA . HIS A 1 220 ? -1.953 -4.094 -22.344 1 50.69 220 HIS A CA 1
ATOM 1745 C C . HIS A 1 220 ? -1.034 -2.91 -22.625 1 50.69 220 HIS A C 1
ATOM 1747 O O . HIS A 1 220 ? -1.493 -1.855 -23.078 1 50.69 220 HIS A O 1
ATOM 1753 N N . SER A 1 221 ? 0.116 -2.783 -21.938 1 48.09 221 SER A N 1
ATOM 1754 C CA . SER A 1 221 ? 0.719 -1.462 -21.797 1 48.09 221 SER A CA 1
ATOM 1755 C C . SER A 1 221 ? 1.582 -1.125 -23.016 1 48.09 221 SER A C 1
ATOM 1757 O O . SER A 1 221 ? 2.678 -1.667 -23.172 1 48.09 221 SER A O 1
ATOM 1759 N N . LYS A 1 222 ? 0.965 -0.967 -24.156 1 43.09 222 LYS A N 1
ATOM 1760 C CA . LYS A 1 222 ? 1.747 -0.442 -25.266 1 43.09 222 LYS A CA 1
ATOM 1761 C C . LYS A 1 222 ? 2.854 0.487 -24.781 1 43.09 222 LYS A C 1
ATOM 1763 O O . LYS A 1 222 ? 3.945 0.518 -25.344 1 43.09 222 LYS A O 1
ATOM 1768 N N . THR A 1 223 ? 2.533 1.603 -24.219 1 42.25 223 THR A N 1
ATOM 1769 C CA . THR A 1 223 ? 3.438 2.746 -24.266 1 42.25 223 THR A CA 1
ATOM 1770 C C . THR A 1 223 ? 4.449 2.678 -23.125 1 42.25 223 THR A C 1
ATOM 1772 O O . THR A 1 223 ? 5.441 3.412 -23.125 1 42.25 223 THR A O 1
ATOM 1775 N N . GLN A 1 224 ? 4.109 2.318 -21.984 1 43.19 224 GLN A N 1
ATOM 1776 C CA . GLN A 1 224 ? 5.051 2.709 -20.938 1 43.19 224 GLN A CA 1
ATOM 1777 C C . GLN A 1 224 ? 6.09 1.617 -20.703 1 43.19 224 GLN A C 1
ATOM 1779 O O . GLN A 1 224 ? 5.738 0.456 -20.484 1 43.19 224 GLN A O 1
ATOM 1784 N N . SER A 1 225 ? 7.148 1.785 -21.391 1 45.06 225 SER A N 1
ATOM 1785 C CA . SER A 1 225 ? 8.328 0.975 -21.125 1 45.06 225 SER A CA 1
ATOM 1786 C C . SER A 1 225 ? 8.43 0.616 -19.641 1 45.06 225 SER A C 1
ATOM 1788 O O . SER A 1 225 ? 8.547 1.499 -18.797 1 45.06 225 SER A O 1
ATOM 1790 N N . PHE A 1 226 ? 7.691 -0.336 -19.25 1 48.69 226 PHE A N 1
ATOM 1791 C CA . PHE A 1 226 ? 7.777 -0.751 -17.859 1 48.69 226 PHE A CA 1
ATOM 1792 C C . PHE A 1 226 ? 9.117 -1.413 -17.578 1 48.69 226 PHE A C 1
ATOM 1794 O O . PHE A 1 226 ? 9.508 -2.361 -18.266 1 48.69 226 PHE A O 1
ATOM 1801 N N . ARG A 1 227 ? 10.031 -0.64 -17.172 1 54.84 227 ARG A N 1
ATOM 1802 C CA . ARG A 1 227 ? 11.25 -1.259 -16.672 1 54.84 227 ARG A CA 1
ATOM 1803 C C . ARG A 1 227 ? 10.984 -1.979 -15.352 1 54.84 227 ARG A C 1
ATOM 1805 O O . ARG A 1 227 ? 10.516 -1.371 -14.383 1 54.84 227 ARG A O 1
ATOM 1812 N N . PHE A 1 228 ? 10.789 -3.402 -15.539 1 58.25 228 PHE A N 1
ATOM 1813 C CA . PHE A 1 228 ? 10.648 -4.09 -14.266 1 58.25 228 PHE A CA 1
ATOM 1814 C C . PHE A 1 228 ? 12.016 -4.457 -13.695 1 58.25 228 PHE A C 1
ATOM 1816 O O . PHE A 1 228 ? 12.969 -4.676 -14.445 1 58.25 228 PHE A O 1
ATOM 1823 N N . GLN A 1 229 ? 12.164 -4.176 -12.461 1 70.06 229 GLN A N 1
ATOM 1824 C CA . GLN A 1 229 ? 13.367 -4.566 -11.734 1 70.06 229 GLN A CA 1
ATOM 1825 C C . GLN A 1 229 ? 13.234 -5.98 -11.172 1 70.06 229 GLN A C 1
ATOM 1827 O O . GLN A 1 229 ? 12.234 -6.305 -10.531 1 70.06 229 GLN A O 1
ATOM 1832 N N . SER A 1 230 ? 14.062 -6.914 -11.742 1 81.06 230 SER A N 1
ATOM 1833 C CA . SER A 1 230 ? 14.109 -8.258 -11.172 1 81.06 230 SER A CA 1
ATOM 1834 C C . SER A 1 230 ? 14.898 -8.281 -9.867 1 81.06 230 SER A C 1
ATOM 1836 O O . SER A 1 230 ? 15.664 -7.359 -9.586 1 81.06 230 SER A O 1
ATOM 1838 N N . LEU A 1 231 ? 14.586 -9.156 -9.047 1 84.12 231 LEU A N 1
ATOM 1839 C CA . LEU A 1 231 ? 15.273 -9.352 -7.773 1 84.12 231 LEU A CA 1
ATOM 1840 C C . LEU A 1 231 ? 16.078 -10.641 -7.781 1 84.12 231 LEU A C 1
ATOM 1842 O O . LEU A 1 231 ? 15.594 -11.68 -8.219 1 84.12 231 LEU A O 1
ATOM 1846 N N . THR A 1 232 ? 17.266 -10.508 -7.359 1 88.44 232 THR A N 1
ATOM 1847 C CA . THR A 1 232 ? 18.156 -11.672 -7.297 1 88.44 232 THR A CA 1
ATOM 1848 C C . THR A 1 232 ? 18.109 -12.305 -5.91 1 88.44 232 THR A C 1
ATOM 1850 O O . THR A 1 232 ? 18.234 -11.617 -4.898 1 88.44 232 THR A O 1
ATOM 1853 N N . ILE A 1 233 ? 17.938 -13.625 -5.891 1 91.81 233 ILE A N 1
ATOM 1854 C CA . ILE A 1 233 ? 17.875 -14.367 -4.641 1 91.81 233 ILE A CA 1
ATOM 1855 C C . ILE A 1 233 ? 19.031 -15.367 -4.57 1 91.81 233 ILE A C 1
ATOM 1857 O O . ILE A 1 233 ? 19.25 -16.141 -5.504 1 91.81 233 ILE A O 1
ATOM 1861 N N . PHE A 1 234 ? 19.75 -15.352 -3.48 1 91.31 234 PHE A N 1
ATOM 1862 C CA . PHE A 1 234 ? 20.812 -16.328 -3.227 1 91.31 234 PHE A CA 1
ATOM 1863 C C . PHE A 1 234 ? 20.281 -17.5 -2.424 1 91.31 234 PHE A C 1
ATOM 1865 O O . PHE A 1 234 ? 19.734 -17.328 -1.33 1 91.31 234 PHE A O 1
ATOM 1872 N N . LEU A 1 235 ? 20.344 -18.609 -3.029 1 94.06 235 LEU A N 1
ATOM 1873 C CA . LEU A 1 235 ? 19.969 -19.844 -2.35 1 94.06 235 LEU A CA 1
ATOM 1874 C C . LEU A 1 235 ? 21.219 -20.641 -1.958 1 94.06 235 LEU A C 1
ATOM 1876 O O . LEU A 1 235 ? 22.094 -20.891 -2.793 1 94.06 235 LEU A O 1
ATOM 1880 N N . ARG A 1 236 ? 21.266 -21.078 -0.694 1 92.44 236 ARG A N 1
ATOM 1881 C CA . ARG A 1 236 ? 22.438 -21.797 -0.233 1 92.44 236 ARG A CA 1
ATOM 1882 C C . ARG A 1 236 ? 22.062 -23.125 0.406 1 92.44 236 ARG A C 1
ATOM 1884 O O . ARG A 1 236 ? 21.016 -23.234 1.035 1 92.44 236 ARG A O 1
ATOM 1891 N N . ASP A 1 237 ? 22.859 -24.172 0.073 1 92.38 237 ASP A N 1
ATOM 1892 C CA . ASP A 1 237 ? 22.859 -25.469 0.738 1 92.38 237 ASP A CA 1
ATOM 1893 C C . ASP A 1 237 ? 21.5 -26.156 0.597 1 92.38 237 ASP A C 1
ATOM 1895 O O . ASP A 1 237 ? 21.094 -26.5 -0.511 1 92.38 237 ASP A O 1
ATOM 1899 N N . GLU A 1 238 ? 20.688 -26.203 1.66 1 92.12 238 GLU A N 1
ATOM 1900 C CA . GLU A 1 238 ? 19.438 -26.984 1.6 1 92.12 238 GLU A CA 1
ATOM 1901 C C . GLU A 1 238 ? 18.422 -26.312 0.665 1 92.12 238 GLU A C 1
ATOM 1903 O O . GLU A 1 238 ? 17.469 -26.953 0.241 1 92.12 238 GLU A O 1
ATOM 1908 N N . LEU A 1 239 ? 18.625 -25.047 0.344 1 94 239 LEU A N 1
ATOM 1909 C CA . LEU A 1 239 ? 17.656 -24.312 -0.465 1 94 239 LEU A CA 1
ATOM 1910 C C . LEU A 1 239 ? 17.953 -24.484 -1.951 1 94 239 LEU A C 1
ATOM 1912 O O . LEU A 1 239 ? 17.141 -24.109 -2.797 1 94 239 LEU A O 1
ATOM 1916 N N . VAL A 1 240 ? 19.062 -25.094 -2.264 1 94.38 240 VAL A N 1
ATOM 1917 C CA . VAL A 1 240 ? 19.453 -25.234 -3.66 1 94.38 240 VAL A CA 1
ATOM 1918 C C . VAL A 1 240 ? 18.516 -26.219 -4.363 1 94.38 240 VAL A C 1
ATOM 1920 O O . VAL A 1 240 ? 18.109 -27.219 -3.783 1 94.38 240 VAL A O 1
ATOM 1923 N N . ASN A 1 241 ? 18.094 -25.922 -5.602 1 92.12 241 ASN A N 1
ATOM 1924 C CA . ASN A 1 241 ? 17.25 -26.703 -6.492 1 92.12 241 ASN A CA 1
ATOM 1925 C C . ASN A 1 241 ? 15.828 -26.828 -5.957 1 92.12 241 ASN A C 1
ATOM 1927 O O . ASN A 1 241 ? 15.117 -27.766 -6.289 1 92.12 241 ASN A O 1
ATOM 1931 N N . LYS A 1 242 ? 15.477 -25.906 -5.066 1 93.5 242 LYS A N 1
ATOM 1932 C CA . LYS A 1 242 ? 14.125 -25.938 -4.531 1 93.5 242 LYS A CA 1
ATOM 1933 C C . LYS A 1 242 ? 13.188 -25.047 -5.348 1 93.5 242 LYS A C 1
ATOM 1935 O O . LYS A 1 242 ? 11.961 -25.188 -5.266 1 93.5 242 LYS A O 1
ATOM 1940 N N . MET A 1 243 ? 13.688 -24.188 -6.074 1 94.12 243 MET A N 1
ATOM 1941 C CA . MET A 1 243 ? 12.875 -23.281 -6.883 1 94.12 243 MET A CA 1
ATOM 1942 C C . MET A 1 243 ? 12.969 -23.641 -8.359 1 94.12 243 MET A C 1
ATOM 1944 O O . MET A 1 243 ? 14.047 -23.938 -8.867 1 94.12 243 MET A O 1
ATOM 1948 N N . ASN A 1 244 ? 11.844 -23.672 -9.023 1 92.31 244 ASN A N 1
ATOM 1949 C CA . ASN A 1 244 ? 11.758 -23.969 -10.453 1 92.31 244 ASN A CA 1
ATOM 1950 C C . ASN A 1 244 ? 11.266 -22.781 -11.258 1 92.31 244 ASN A C 1
ATOM 1952 O O . ASN A 1 244 ? 10.422 -22.016 -10.789 1 92.31 244 ASN A O 1
ATOM 1956 N N . ILE A 1 245 ? 11.781 -22.703 -12.414 1 92.81 245 ILE A N 1
ATOM 1957 C CA . ILE A 1 245 ? 11.406 -21.609 -13.297 1 92.81 245 ILE A CA 1
ATOM 1958 C C . ILE A 1 245 ? 9.898 -21.641 -13.555 1 92.81 245 ILE A C 1
ATOM 1960 O O . ILE A 1 245 ? 9.32 -22.719 -13.75 1 92.81 245 ILE A O 1
ATOM 1964 N N . GLY A 1 246 ? 9.289 -20.438 -13.5 1 90.31 246 GLY A N 1
ATOM 1965 C CA . GLY A 1 246 ? 7.879 -20.328 -13.82 1 90.31 246 GLY A CA 1
ATOM 1966 C C . GLY A 1 246 ? 6.98 -20.375 -12.602 1 90.31 246 GLY A C 1
ATOM 1967 O O . GLY A 1 246 ? 5.82 -19.953 -12.656 1 90.31 246 GLY A O 1
ATOM 1968 N N . ASN A 1 247 ? 7.48 -20.922 -11.516 1 90.44 247 ASN A N 1
ATOM 1969 C CA . ASN A 1 247 ? 6.688 -21.016 -10.289 1 90.44 247 ASN A CA 1
ATOM 1970 C C . ASN A 1 247 ? 6.785 -19.734 -9.469 1 90.44 247 ASN A C 1
ATOM 1972 O O . ASN A 1 247 ? 7.762 -18.984 -9.586 1 90.44 247 ASN A O 1
ATOM 1976 N N . GLU A 1 248 ? 5.734 -19.516 -8.805 1 90.75 248 GLU A N 1
ATOM 1977 C CA . GLU A 1 248 ? 5.699 -18.391 -7.871 1 90.75 248 GLU A CA 1
ATOM 1978 C C . GLU A 1 248 ? 5.996 -18.859 -6.449 1 90.75 248 GLU A C 1
ATOM 1980 O O . GLU A 1 248 ? 5.43 -19.844 -5.977 1 90.75 248 GLU A O 1
ATOM 1985 N N . TYR A 1 249 ? 6.891 -18.172 -5.82 1 92.56 249 TYR A N 1
ATOM 1986 C CA . TYR A 1 249 ? 7.293 -18.562 -4.473 1 92.56 249 TYR A CA 1
ATOM 1987 C C . TYR A 1 249 ? 7.156 -17.375 -3.51 1 92.56 249 TYR A C 1
ATOM 1989 O O . TYR A 1 249 ? 7.199 -16.219 -3.928 1 92.56 249 TYR A O 1
ATOM 1997 N N . LYS A 1 250 ? 6.891 -17.688 -2.281 1 89.88 250 LYS A N 1
ATOM 1998 C CA . LYS A 1 250 ? 7.086 -16.766 -1.16 1 89.88 250 LYS A CA 1
ATOM 1999 C C . LYS A 1 250 ? 8.461 -16.969 -0.521 1 89.88 250 LYS A C 1
ATOM 2001 O O . LYS A 1 250 ? 8.789 -18.078 -0.086 1 89.88 250 LYS A O 1
ATOM 2006 N N . ILE A 1 251 ? 9.227 -16 -0.51 1 92.12 251 ILE A N 1
ATOM 2007 C CA . ILE A 1 251 ? 10.609 -16.125 -0.053 1 92.12 251 ILE A CA 1
ATOM 2008 C C . ILE A 1 251 ? 10.82 -15.234 1.175 1 92.12 251 ILE A C 1
ATOM 2010 O O . ILE A 1 251 ? 10.477 -14.055 1.165 1 92.12 251 ILE A O 1
ATOM 2014 N N . ILE A 1 252 ? 11.234 -15.805 2.201 1 91.38 252 ILE A N 1
ATOM 2015 C CA . ILE A 1 252 ? 11.711 -15.07 3.361 1 91.38 252 ILE A CA 1
ATOM 2016 C C . ILE A 1 252 ? 13.234 -14.938 3.301 1 91.38 252 ILE A C 1
ATOM 2018 O O . ILE A 1 252 ? 13.938 -15.922 3.08 1 91.38 252 ILE A O 1
ATOM 2022 N N . GLY A 1 253 ? 13.719 -13.789 3.383 1 89.56 253 GLY A N 1
ATOM 2023 C CA . GLY A 1 253 ? 15.156 -13.602 3.307 1 89.56 253 GLY A CA 1
ATOM 2024 C C . GLY A 1 253 ? 15.609 -12.258 3.842 1 89.56 253 GLY A C 1
ATOM 2025 O O . GLY A 1 253 ? 14.812 -11.5 4.387 1 89.56 253 GLY A O 1
ATOM 2026 N N . ILE A 1 254 ? 16.906 -12.07 3.803 1 85.25 254 ILE A N 1
ATOM 2027 C CA . ILE A 1 254 ? 17.531 -10.836 4.262 1 85.25 254 ILE A CA 1
ATOM 2028 C C . ILE A 1 254 ? 18.125 -10.086 3.068 1 85.25 254 ILE A C 1
ATOM 2030 O O . ILE A 1 254 ? 18.938 -10.633 2.318 1 85.25 254 ILE A O 1
ATOM 2034 N N . PRO A 1 255 ? 17.672 -8.875 2.859 1 81.44 255 PRO A N 1
ATOM 2035 C CA . PRO A 1 255 ? 18.234 -8.094 1.759 1 81.44 255 PRO A CA 1
ATOM 2036 C C . PRO A 1 255 ? 19.703 -7.734 1.981 1 81.44 255 PRO A C 1
ATOM 2038 O O . PRO A 1 255 ? 20.109 -7.457 3.111 1 81.44 255 PRO A O 1
ATOM 2041 N N . THR A 1 256 ? 20.469 -7.93 0.941 1 78.19 256 THR A N 1
ATOM 2042 C CA . THR A 1 256 ? 21.891 -7.613 0.97 1 78.19 256 THR A CA 1
ATOM 2043 C C . THR A 1 256 ? 22.297 -6.832 -0.276 1 78.19 256 THR A C 1
ATOM 2045 O O . THR A 1 256 ? 21.609 -6.871 -1.293 1 78.19 256 THR A O 1
ATOM 2048 N N . CYS A 1 257 ? 23.266 -6.02 -0.125 1 71.81 257 CYS A N 1
ATOM 2049 C CA . CYS A 1 257 ? 23.781 -5.266 -1.269 1 71.81 257 CYS A CA 1
ATOM 2050 C C . CYS A 1 257 ? 25.062 -5.887 -1.808 1 71.81 257 CYS A C 1
ATOM 2052 O O . CYS A 1 257 ? 25.969 -6.191 -1.043 1 71.81 257 CYS A O 1
ATOM 2054 N N . VAL A 1 258 ? 25 -6.332 -3.02 1 66.31 258 VAL A N 1
ATOM 2055 C CA . VAL A 1 258 ? 26.188 -6.875 -3.662 1 66.31 258 VAL A CA 1
ATOM 2056 C C . VAL A 1 258 ? 26.812 -5.816 -4.57 1 66.31 258 VAL A C 1
ATOM 2058 O O . VAL A 1 258 ? 26.125 -5.188 -5.367 1 66.31 258 VAL A O 1
ATOM 2061 N N . LYS A 1 259 ? 28 -5.34 -4.234 1 59.25 259 LYS A N 1
ATOM 2062 C CA . LYS A 1 259 ? 28.719 -4.309 -4.984 1 59.25 259 LYS A CA 1
ATOM 2063 C C . LYS A 1 259 ? 29.219 -4.848 -6.324 1 59.25 259 LYS A C 1
ATOM 2065 O O . LYS A 1 259 ? 30.141 -5.668 -6.367 1 59.25 259 LYS A O 1
ATOM 2070 N N . THR A 1 260 ? 28.391 -5.035 -7.246 1 57.75 260 THR A N 1
ATOM 2071 C CA . THR A 1 260 ? 28.906 -5.27 -8.594 1 57.75 260 THR A CA 1
ATOM 2072 C C . THR A 1 260 ? 29.078 -3.951 -9.336 1 57.75 260 THR A C 1
ATOM 2074 O O . THR A 1 260 ? 29.391 -2.924 -8.734 1 57.75 260 THR A O 1
ATOM 2077 N N . SER A 1 261 ? 29.062 -3.785 -10.617 1 56.28 261 SER A N 1
ATOM 2078 C CA . SER A 1 261 ? 29.141 -2.539 -11.375 1 56.28 261 SER A CA 1
ATOM 2079 C C . SER A 1 261 ? 27.984 -1.605 -11.008 1 56.28 261 SER A C 1
ATOM 2081 O O . SER A 1 261 ? 28.172 -0.386 -10.961 1 56.28 261 SER A O 1
ATOM 2083 N N . GLN A 1 262 ? 26.938 -2.141 -10.742 1 57.47 262 GLN A N 1
ATOM 2084 C CA . GLN A 1 262 ? 25.781 -1.407 -10.227 1 57.47 262 GLN A CA 1
ATOM 2085 C C . GLN A 1 262 ? 25.266 -2.037 -8.938 1 57.47 262 GLN A C 1
ATOM 2087 O O . GLN A 1 262 ? 25.125 -3.258 -8.844 1 57.47 262 GLN A O 1
ATOM 2092 N N . THR A 1 263 ? 25.438 -1.337 -7.906 1 60.44 263 THR A N 1
ATOM 2093 C CA . THR A 1 263 ? 24.953 -1.837 -6.621 1 60.44 263 THR A CA 1
ATOM 2094 C C . THR A 1 263 ? 23.516 -2.338 -6.734 1 60.44 263 THR A C 1
ATOM 2096 O O . THR A 1 263 ? 22.625 -1.577 -7.09 1 60.44 263 THR A O 1
ATOM 2099 N N . THR A 1 264 ? 23.406 -3.641 -6.852 1 68.25 264 THR A N 1
ATOM 2100 C CA . THR A 1 264 ? 22.078 -4.246 -6.957 1 68.25 264 THR A CA 1
ATOM 2101 C C . THR A 1 264 ? 21.672 -4.879 -5.629 1 68.25 264 THR A C 1
ATOM 2103 O O . THR A 1 264 ? 22.516 -5.398 -4.898 1 68.25 264 THR A O 1
ATOM 2106 N N . VAL A 1 265 ? 20.5 -4.617 -5.227 1 75.06 265 VAL A N 1
ATOM 2107 C CA . VAL A 1 265 ? 19.953 -5.215 -4.016 1 75.06 265 VAL A CA 1
ATOM 2108 C C . VAL A 1 265 ? 19.578 -6.668 -4.281 1 75.06 265 VAL A C 1
ATOM 2110 O O . VAL A 1 265 ? 18.922 -6.973 -5.285 1 75.06 265 VAL A O 1
ATOM 2113 N N . CYS A 1 266 ? 20.219 -7.613 -3.486 1 82.69 266 CYS A N 1
ATOM 2114 C CA . CYS A 1 266 ? 19.906 -9.039 -3.562 1 82.69 266 CYS A CA 1
ATOM 2115 C C . CYS A 1 266 ? 19.328 -9.539 -2.244 1 82.69 266 CYS A C 1
ATOM 2117 O O . CYS A 1 266 ? 19.375 -8.836 -1.232 1 82.69 266 CYS A O 1
ATOM 2119 N N . ILE A 1 267 ? 18.75 -10.68 -2.318 1 86.19 267 ILE A N 1
ATOM 2120 C CA . ILE A 1 267 ? 18.172 -11.266 -1.116 1 86.19 267 ILE A CA 1
ATOM 2121 C C . ILE A 1 267 ? 18.828 -12.609 -0.821 1 86.19 267 ILE A C 1
ATOM 2123 O O . ILE A 1 267 ? 19.016 -13.43 -1.723 1 86.19 267 ILE A O 1
ATOM 2127 N N . GLU A 1 268 ? 19.281 -12.719 0.41 1 90.19 268 GLU A N 1
ATOM 2128 C CA . GLU A 1 268 ? 19.703 -14.031 0.885 1 90.19 268 GLU A CA 1
ATOM 2129 C C . GLU A 1 268 ? 18.531 -14.852 1.397 1 90.19 268 GLU A C 1
ATOM 2131 O O . GLU A 1 268 ? 17.953 -14.531 2.439 1 90.19 268 GLU A O 1
ATOM 2136 N N . GLY A 1 269 ? 18.266 -15.93 0.647 1 92 269 GLY A N 1
ATOM 2137 C CA . GLY A 1 269 ? 17.094 -16.719 0.975 1 92 269 GLY A CA 1
ATOM 2138 C C . GLY A 1 269 ? 17.219 -17.484 2.281 1 92 269 GLY A C 1
ATOM 2139 O O . GLY A 1 269 ? 18.297 -18 2.592 1 92 269 GLY A O 1
ATOM 2140 N N . ASN A 1 270 ? 16.188 -17.453 3.111 1 92.94 270 ASN A N 1
ATOM 2141 C CA . ASN A 1 270 ? 16.109 -18.203 4.355 1 92.94 270 ASN A CA 1
ATOM 2142 C C . ASN A 1 270 ? 15.117 -19.359 4.246 1 92.94 270 ASN A C 1
ATOM 2144 O O . ASN A 1 270 ? 15.43 -20.5 4.613 1 92.94 270 ASN A O 1
ATOM 2148 N N . SER A 1 271 ? 14.008 -19 3.812 1 92.56 271 SER A N 1
ATOM 2149 C CA . SER A 1 271 ? 12.984 -20.016 3.586 1 92.56 271 SER A CA 1
ATOM 2150 C C . SER A 1 271 ? 12.188 -19.719 2.32 1 92.56 271 SER A C 1
ATOM 2152 O O . SER A 1 271 ? 12.016 -18.562 1.941 1 92.56 271 SER A O 1
ATOM 2154 N N . ILE A 1 272 ? 11.773 -20.844 1.667 1 93.94 272 ILE A N 1
ATOM 2155 C CA . ILE A 1 272 ? 11.039 -20.734 0.415 1 93.94 272 ILE A CA 1
ATOM 2156 C C . ILE A 1 272 ? 9.773 -21.594 0.475 1 93.94 272 ILE A C 1
ATOM 2158 O O . ILE A 1 272 ? 9.82 -22.734 0.937 1 93.94 272 ILE A O 1
ATOM 2162 N N . THR A 1 273 ? 8.688 -20.969 0.165 1 91.25 273 THR A N 1
ATOM 2163 C CA . THR A 1 273 ? 7.43 -21.703 0.108 1 91.25 273 THR A CA 1
ATOM 2164 C C . THR A 1 273 ? 6.73 -21.469 -1.228 1 91.25 273 THR A C 1
ATOM 2166 O O . THR A 1 273 ? 6.668 -20.344 -1.714 1 91.25 273 THR A O 1
ATOM 2169 N N . LEU A 1 274 ? 6.324 -22.562 -1.846 1 90.94 274 LEU A N 1
ATOM 2170 C CA . LEU A 1 274 ? 5.594 -22.469 -3.105 1 90.94 274 LEU A CA 1
ATOM 2171 C C . LEU A 1 274 ? 4.227 -21.828 -2.895 1 90.94 274 LEU A C 1
ATOM 2173 O O . LEU A 1 274 ? 3.521 -22.156 -1.941 1 90.94 274 LEU A O 1
ATOM 2177 N N . CYS A 1 275 ? 3.951 -20.781 -3.727 1 83.81 275 CYS A N 1
ATOM 2178 C CA . CYS A 1 275 ? 2.662 -20.109 -3.639 1 83.81 275 CYS A CA 1
ATOM 2179 C C . CYS A 1 275 ? 1.585 -20.891 -4.379 1 83.81 275 CYS A C 1
ATOM 2181 O O . CYS A 1 275 ? 1.781 -21.297 -5.527 1 83.81 275 CYS A O 1
ATOM 2183 N N . ASN A 1 276 ? 0.559 -21.188 -3.662 1 75.5 276 ASN A N 1
ATOM 2184 C CA . ASN A 1 276 ? -0.581 -21.828 -4.316 1 75.5 276 ASN A CA 1
ATOM 2185 C C . ASN A 1 276 ? -1.665 -20.812 -4.66 1 75.5 276 ASN A C 1
ATOM 2187 O O . ASN A 1 276 ? -1.989 -19.938 -3.85 1 75.5 276 ASN A O 1
ATOM 2191 N N . LEU A 1 277 ? -2.062 -20.812 -5.906 1 66.19 277 LEU A N 1
ATOM 2192 C CA . LEU A 1 277 ? -3.125 -19.906 -6.32 1 66.19 277 LEU A CA 1
ATOM 2193 C C . LEU A 1 277 ? -4.426 -20.203 -5.586 1 66.19 277 LEU A C 1
ATOM 2195 O O . LEU A 1 277 ? -4.742 -21.375 -5.344 1 66.19 277 LEU A O 1
ATOM 2199 N N . LYS A 1 278 ? -5 -19.188 -5.094 1 67.44 278 LYS A N 1
ATOM 2200 C CA . LYS A 1 278 ? -6.297 -19.328 -4.441 1 67.44 278 LYS A CA 1
ATOM 2201 C C . LYS A 1 278 ? -7.379 -19.703 -5.445 1 67.44 278 LYS A C 1
ATOM 2203 O O . LYS A 1 278 ? -7.52 -19.047 -6.488 1 67.44 278 LYS A O 1
ATOM 2208 N N . VAL A 1 279 ? -7.938 -20.938 -5.348 1 74.44 279 VAL A N 1
ATOM 2209 C CA . VAL A 1 279 ? -9.039 -21.375 -6.199 1 74.44 279 VAL A CA 1
ATOM 2210 C C . VAL A 1 279 ? -10.359 -20.844 -5.656 1 74.44 279 VAL A C 1
ATOM 2212 O O . VAL A 1 279 ? -10.633 -20.953 -4.457 1 74.44 279 VAL A O 1
ATOM 2215 N N . PRO A 1 280 ? -11 -20.188 -6.582 1 74.31 280 PRO A N 1
ATOM 2216 C CA . PRO A 1 280 ? -12.305 -19.719 -6.117 1 74.31 280 PRO A CA 1
ATOM 2217 C C . PRO A 1 280 ? -13.219 -20.859 -5.684 1 74.31 280 PRO A C 1
ATOM 2219 O O . PRO A 1 280 ? -13.141 -21.953 -6.23 1 74.31 280 PRO A O 1
ATOM 2222 N N . SER A 1 281 ? -14.016 -20.672 -4.707 1 75.94 281 SER A N 1
ATOM 2223 C CA . SER A 1 281 ? -14.891 -21.703 -4.164 1 75.94 281 SER A CA 1
ATOM 2224 C C . SER A 1 281 ? -16.109 -21.938 -5.051 1 75.94 281 SER A C 1
ATOM 2226 O O . SER A 1 281 ? -16.734 -22.984 -4.992 1 75.94 281 SER A O 1
ATOM 2228 N N . GLY A 1 282 ? -16.375 -20.969 -5.988 1 81.75 282 GLY A N 1
ATOM 2229 C CA . GLY A 1 282 ? -17.531 -21.156 -6.84 1 81.75 282 GLY A CA 1
ATOM 2230 C C . GLY A 1 282 ? -17.609 -20.156 -7.977 1 81.75 282 GLY A C 1
ATOM 2231 O O . GLY A 1 282 ? -16.641 -19.453 -8.258 1 81.75 282 GLY A O 1
ATOM 2232 N N . ILE A 1 283 ? -18.766 -20.359 -8.719 1 88.25 283 ILE A N 1
ATOM 2233 C CA . ILE A 1 283 ? -18.984 -19.484 -9.875 1 88.25 283 ILE A CA 1
ATOM 2234 C C . ILE A 1 283 ? -19.953 -18.375 -9.516 1 88.25 283 ILE A C 1
ATOM 2236 O O . ILE A 1 283 ? -20.578 -18.406 -8.445 1 88.25 283 ILE A O 1
ATOM 2240 N N . SER A 1 284 ? -20.062 -17.406 -10.328 1 86.12 284 SER A N 1
ATOM 2241 C CA . SER A 1 284 ? -20.953 -16.281 -10.102 1 86.12 284 SER A CA 1
ATOM 2242 C C . SER A 1 284 ? -22.422 -16.703 -10.156 1 86.12 284 SER A C 1
ATOM 2244 O O . SER A 1 284 ? -22.734 -17.75 -10.727 1 86.12 284 SER A O 1
ATOM 2246 N N . ASP A 1 285 ? -23.328 -15.93 -9.602 1 85.5 285 ASP A N 1
ATOM 2247 C CA . ASP A 1 285 ? -24.75 -16.25 -9.562 1 85.5 285 ASP A CA 1
ATOM 2248 C C . ASP A 1 285 ? -25.344 -16.266 -10.969 1 85.5 285 ASP A C 1
ATOM 2250 O O . ASP A 1 285 ? -26.219 -17.078 -11.266 1 85.5 285 ASP A O 1
ATOM 2254 N N . ASN A 1 286 ? -24.922 -15.438 -11.789 1 87 286 ASN A N 1
ATOM 2255 C CA . ASN A 1 286 ? -25.422 -15.383 -13.156 1 87 286 ASN A CA 1
ATOM 2256 C C . ASN A 1 286 ? -25.125 -16.672 -13.914 1 87 286 ASN A C 1
ATOM 2258 O O . ASN A 1 286 ? -25.984 -17.203 -14.609 1 87 286 ASN A O 1
ATOM 2262 N N . PHE A 1 287 ? -24 -17.188 -13.742 1 91.62 287 PHE A N 1
ATOM 2263 C CA . PHE A 1 287 ? -23.641 -18.406 -14.445 1 91.62 287 PHE A CA 1
ATOM 2264 C C . PHE A 1 287 ? -24.297 -19.625 -13.789 1 91.62 287 PHE A C 1
ATOM 2266 O O . PHE A 1 287 ? -24.594 -20.609 -14.461 1 91.62 287 PHE A O 1
ATOM 2273 N N . ARG A 1 288 ? -24.516 -19.516 -12.539 1 89.81 288 ARG A N 1
ATOM 2274 C CA . ARG A 1 288 ? -25.25 -20.578 -11.867 1 89.81 288 ARG A CA 1
ATOM 2275 C C . ARG A 1 288 ? -26.672 -20.672 -12.398 1 89.81 288 ARG A C 1
ATOM 2277 O O . ARG A 1 288 ? -27.188 -21.781 -12.609 1 89.81 288 ARG A O 1
ATOM 2284 N N . CYS A 1 289 ? -27.266 -19.531 -12.547 1 88.62 289 CYS A N 1
ATOM 2285 C CA . CYS A 1 289 ? -28.609 -19.484 -13.117 1 88.62 289 CYS A CA 1
ATOM 2286 C C . CYS A 1 289 ? -28.609 -20.016 -14.547 1 88.62 289 CYS A C 1
ATOM 2288 O O . CYS A 1 289 ? -29.5 -20.781 -14.922 1 88.62 289 CYS A O 1
ATOM 2290 N N . LEU A 1 290 ? -27.672 -19.688 -15.383 1 89.94 290 LEU A N 1
ATOM 2291 C CA . LEU A 1 290 ? -27.578 -20.156 -16.75 1 89.94 290 LEU A CA 1
ATOM 2292 C C . LEU A 1 290 ? -27.375 -21.656 -16.797 1 89.94 290 LEU A C 1
ATOM 2294 O O . LEU A 1 290 ? -27.969 -22.344 -17.656 1 89.94 290 LEU A O 1
ATOM 2298 N N . LEU A 1 291 ? -26.578 -22.156 -15.906 1 91.88 291 LEU A N 1
ATOM 2299 C CA . LEU A 1 291 ? -26.328 -23.594 -15.828 1 91.88 291 LEU A CA 1
ATOM 2300 C C . LEU A 1 291 ? -27.609 -24.359 -15.516 1 91.88 291 LEU A C 1
ATOM 2302 O O . LEU A 1 291 ? -27.844 -25.422 -16.078 1 91.88 291 LEU A O 1
ATOM 2306 N N . SER A 1 292 ? -28.391 -23.797 -14.68 1 89.75 292 SER A N 1
ATOM 2307 C CA . SER A 1 292 ? -29.656 -24.422 -14.32 1 89.75 292 SER A CA 1
ATOM 2308 C C . SER A 1 292 ? -30.656 -24.375 -15.477 1 89.75 292 SER A C 1
ATOM 2310 O O . SER A 1 292 ? -31.375 -25.344 -15.711 1 89.75 292 SER A O 1
ATOM 2312 N N . LEU A 1 293 ? -30.641 -23.297 -16.203 1 88.19 293 LEU A N 1
ATOM 2313 C CA . LEU A 1 293 ? -31.562 -23.125 -17.328 1 88.19 293 LEU A CA 1
ATOM 2314 C C . LEU A 1 293 ? -31.188 -24.062 -18.469 1 88.19 293 LEU A C 1
ATOM 2316 O O . LEU A 1 293 ? -32.031 -24.453 -19.266 1 88.19 293 LEU A O 1
ATOM 2320 N N . THR A 1 294 ? -29.891 -24.422 -18.562 1 90.88 294 THR A N 1
ATOM 2321 C CA . THR A 1 294 ? -29.422 -25.25 -19.672 1 90.88 294 THR A CA 1
ATOM 2322 C C . THR A 1 294 ? -29.172 -26.672 -19.203 1 90.88 294 THR A C 1
ATOM 2324 O O . THR A 1 294 ? -28.5 -27.453 -19.891 1 90.88 294 THR A O 1
ATOM 2327 N N . SER A 1 295 ? -29.734 -27.078 -18.141 1 89.25 295 SER A N 1
ATOM 2328 C CA . SER A 1 295 ? -29.453 -28.391 -17.562 1 89.25 295 SER A CA 1
ATOM 2329 C C . SER A 1 295 ? -30.047 -29.516 -18.406 1 89.25 295 SER A C 1
ATOM 2331 O O . SER A 1 295 ? -29.625 -30.672 -18.297 1 89.25 295 SER A O 1
ATOM 2333 N N . SER A 1 296 ? -30.922 -29.188 -19.328 1 86.81 296 SER A N 1
ATOM 2334 C CA . SER A 1 296 ? -31.594 -30.203 -20.141 1 86.81 296 SER A CA 1
ATOM 2335 C C . SER A 1 296 ? -30.703 -30.656 -21.297 1 86.81 296 SER A C 1
ATOM 2337 O O . SER A 1 296 ? -30.969 -31.688 -21.938 1 86.81 296 SER A O 1
ATOM 2339 N N . SER A 1 297 ? -29.703 -29.906 -21.625 1 91 297 SER A N 1
ATOM 2340 C CA . SER A 1 297 ? -28.797 -30.219 -22.734 1 91 297 SER A CA 1
ATOM 2341 C C . SER A 1 297 ? -27.344 -30.234 -22.281 1 91 297 SER A C 1
ATOM 2343 O O . SER A 1 297 ? -26.969 -29.484 -21.375 1 91 297 SER A O 1
ATOM 2345 N N . CYS A 1 298 ? -26.562 -31.125 -22.922 1 92.25 298 CYS A N 1
ATOM 2346 C CA . CYS A 1 298 ? -25.141 -31.219 -22.594 1 92.25 298 CYS A CA 1
ATOM 2347 C C . CYS A 1 298 ? -24.328 -30.25 -23.453 1 92.25 298 CYS A C 1
ATOM 2349 O O . CYS A 1 298 ? -23.109 -30.125 -23.266 1 92.25 298 CYS A O 1
ATOM 2351 N N . TRP A 1 299 ? -25 -29.531 -24.391 1 94 299 TRP A N 1
ATOM 2352 C CA . TRP A 1 299 ? -24.234 -28.734 -25.344 1 94 299 TRP A CA 1
ATOM 2353 C C . TRP A 1 299 ? -24.609 -27.266 -25.234 1 94 299 TRP A C 1
ATOM 2355 O O . TRP A 1 299 ? -23.844 -26.391 -25.656 1 94 299 TRP A O 1
ATOM 2365 N N . LYS A 1 300 ? -25.734 -26.938 -24.672 1 91.38 300 LYS A N 1
ATOM 2366 C CA . LYS A 1 300 ? -26.281 -25.578 -24.719 1 91.38 300 LYS A CA 1
ATOM 2367 C C . LYS A 1 300 ? -25.438 -24.609 -23.906 1 91.38 300 LYS A C 1
ATOM 2369 O O . LYS A 1 300 ? -25.203 -23.469 -24.328 1 91.38 300 LYS A O 1
ATOM 2374 N N . PHE A 1 301 ? -25.062 -25.047 -22.75 1 93.88 301 PHE A N 1
ATOM 2375 C CA . PHE A 1 301 ? -24.344 -24.141 -21.844 1 93.88 301 PHE A CA 1
ATOM 2376 C C . PHE A 1 301 ? -23.078 -23.609 -22.516 1 93.88 301 PHE A C 1
ATOM 2378 O O . PHE A 1 301 ? -22.859 -22.391 -22.547 1 93.88 301 PHE A O 1
ATOM 2385 N N . THR A 1 302 ? -22.234 -24.469 -23.062 1 95.25 302 THR A N 1
ATOM 2386 C CA . THR A 1 302 ? -20.969 -24.047 -23.688 1 95.25 302 THR A CA 1
ATOM 2387 C C . THR A 1 302 ? -21.234 -23.234 -24.938 1 95.25 302 THR A C 1
ATOM 2389 O O . THR A 1 302 ? -20.453 -22.328 -25.281 1 95.25 302 THR A O 1
ATOM 2392 N N . ALA A 1 303 ? -22.281 -23.516 -25.625 1 92.94 303 ALA A N 1
ATOM 2393 C CA . ALA A 1 303 ? -22.625 -22.75 -26.828 1 92.94 303 ALA A CA 1
ATOM 2394 C C . ALA A 1 303 ? -22.938 -21.297 -26.469 1 92.94 303 ALA A C 1
ATOM 2396 O O . ALA A 1 303 ? -22.5 -20.375 -27.156 1 92.94 303 ALA A O 1
ATOM 2397 N N . ILE A 1 304 ? -23.688 -21.156 -25.453 1 91.19 304 ILE A N 1
ATOM 2398 C CA . ILE A 1 304 ? -24.062 -19.812 -25.031 1 91.19 304 ILE A CA 1
ATOM 2399 C C . ILE A 1 304 ? -22.828 -19.094 -24.5 1 91.19 304 ILE A C 1
ATOM 2401 O O . ILE A 1 304 ? -22.641 -17.891 -24.75 1 91.19 304 ILE A O 1
ATOM 2405 N N . LEU A 1 305 ? -22.016 -19.828 -23.766 1 93.31 305 LEU A N 1
ATOM 2406 C CA . LEU A 1 305 ? -20.781 -19.234 -23.266 1 93.31 305 LEU A CA 1
ATOM 2407 C C . LEU A 1 305 ? -19.938 -18.688 -24.422 1 93.31 305 LEU A C 1
ATOM 2409 O O . LEU A 1 305 ? -19.453 -17.562 -24.344 1 93.31 305 LEU A O 1
ATOM 2413 N N . ALA A 1 306 ? -19.75 -19.484 -25.422 1 93.75 306 ALA A N 1
ATOM 2414 C CA . ALA A 1 306 ? -18.953 -19.078 -26.578 1 93.75 306 ALA A CA 1
ATOM 2415 C C . ALA A 1 306 ? -19.594 -17.875 -27.266 1 93.75 306 ALA A C 1
ATOM 2417 O O . ALA A 1 306 ? -18.875 -16.984 -27.75 1 93.75 306 ALA A O 1
ATOM 2418 N N . ASN A 1 307 ? -20.844 -17.875 -27.266 1 89.88 307 ASN A N 1
ATOM 2419 C CA . ASN A 1 307 ? -21.531 -16.781 -27.938 1 89.88 307 ASN A CA 1
ATOM 2420 C C . ASN A 1 307 ? -21.359 -15.453 -27.219 1 89.88 307 ASN A C 1
ATOM 2422 O O . ASN A 1 307 ? -21.25 -14.406 -27.844 1 89.88 307 ASN A O 1
ATOM 2426 N N . ILE A 1 308 ? -21.391 -15.516 -25.953 1 89.19 308 ILE A N 1
ATOM 2427 C CA . ILE A 1 308 ? -21.359 -14.297 -25.156 1 89.19 308 ILE A CA 1
ATOM 2428 C C . ILE A 1 308 ? -19.906 -13.898 -24.875 1 89.19 308 ILE A C 1
ATOM 2430 O O . ILE A 1 308 ? -19.641 -12.742 -24.547 1 89.19 308 ILE A O 1
ATOM 2434 N N . PHE A 1 309 ? -19.078 -14.773 -24.969 1 92.81 309 PHE A N 1
ATOM 2435 C CA . PHE A 1 309 ? -17.688 -14.547 -24.594 1 92.81 309 PHE A CA 1
ATOM 2436 C C . PHE A 1 309 ? -17.094 -13.406 -25.406 1 92.81 309 PHE A C 1
ATOM 2438 O O . PHE A 1 309 ? -17.312 -13.312 -26.625 1 92.81 309 PHE A O 1
ATOM 2445 N N . ALA A 1 310 ? -16.359 -12.508 -24.734 1 90 310 ALA A N 1
ATOM 2446 C CA . ALA A 1 310 ? -15.625 -11.391 -25.328 1 90 310 ALA A CA 1
ATOM 2447 C C . ALA A 1 310 ? -16.547 -10.5 -26.141 1 90 310 ALA A C 1
ATOM 2449 O O . ALA A 1 310 ? -16.188 -10.047 -27.234 1 90 310 ALA A O 1
ATOM 2450 N N . SER A 1 311 ? -17.688 -10.273 -25.688 1 85.75 311 SER A N 1
ATOM 2451 C CA . SER A 1 311 ? -18.672 -9.461 -26.375 1 85.75 311 SER A CA 1
ATOM 2452 C C . SER A 1 311 ? -18.219 -8.008 -26.484 1 85.75 311 SER A C 1
ATOM 2454 O O . SER A 1 311 ? -18.766 -7.246 -27.281 1 85.75 311 SER A O 1
ATOM 2456 N N . GLN A 1 312 ? -17.25 -7.676 -25.766 1 80.62 312 GLN A N 1
ATOM 2457 C CA . GLN A 1 312 ? -16.719 -6.316 -25.828 1 80.62 312 GLN A CA 1
ATOM 2458 C C . GLN A 1 312 ? -15.82 -6.129 -27.047 1 80.62 312 GLN A C 1
ATOM 2460 O O . GLN A 1 312 ? -15.586 -5 -27.484 1 80.62 312 GLN A O 1
ATOM 2465 N N . ILE A 1 313 ? -15.273 -7.234 -27.531 1 82.31 313 ILE A N 1
ATOM 2466 C CA . ILE A 1 313 ? -14.336 -7.176 -28.641 1 82.31 313 ILE A CA 1
ATOM 2467 C C . ILE A 1 313 ? -15.055 -7.5 -29.938 1 82.31 313 ILE A C 1
ATOM 2469 O O . ILE A 1 313 ? -14.859 -6.82 -30.953 1 82.31 313 ILE A O 1
ATOM 2473 N N . VAL A 1 314 ? -15.875 -8.562 -29.922 1 83.75 314 VAL A N 1
ATOM 2474 C CA . VAL A 1 314 ? -16.625 -9.016 -31.094 1 83.75 314 VAL A CA 1
ATOM 2475 C C . VAL A 1 314 ? -18.094 -9.203 -30.719 1 83.75 314 VAL A C 1
ATOM 2477 O O . VAL A 1 314 ? -18.406 -9.664 -29.609 1 83.75 314 VAL A O 1
ATOM 2480 N N . PRO A 1 315 ? -18.922 -8.805 -31.594 1 81.31 315 PRO A N 1
ATOM 2481 C CA . PRO A 1 315 ? -20.344 -8.961 -31.281 1 81.31 315 PRO A CA 1
ATOM 2482 C C . PRO A 1 315 ? -20.75 -10.422 -31.078 1 81.31 315 PRO A C 1
ATOM 2484 O O . PRO A 1 315 ? -20.125 -11.32 -31.641 1 81.31 315 PRO A O 1
ATOM 2487 N N . PRO A 1 316 ? -21.812 -10.57 -30.297 1 83.69 316 PRO A N 1
ATOM 2488 C CA . PRO A 1 316 ? -22.312 -11.945 -30.141 1 83.69 316 PRO A CA 1
ATOM 2489 C C . PRO A 1 316 ? -22.75 -12.562 -31.469 1 83.69 316 PRO A C 1
ATOM 2491 O O . PRO A 1 316 ? -23.312 -11.875 -32.312 1 83.69 316 PRO A O 1
ATOM 2494 N N . GLY A 1 317 ? -22.375 -13.805 -31.672 1 80.69 317 GLY A N 1
ATOM 2495 C CA . GLY A 1 317 ? -22.75 -14.5 -32.906 1 80.69 317 GLY A CA 1
ATOM 2496 C C . GLY A 1 317 ? -21.594 -14.648 -33.875 1 80.69 317 GLY A C 1
ATOM 2497 O O . GLY A 1 317 ? -21.703 -15.352 -34.875 1 80.69 317 GLY A O 1
ATOM 2498 N N . THR A 1 318 ? -20.594 -13.961 -33.594 1 83.62 318 THR A N 1
ATOM 2499 C CA . THR A 1 318 ? -19.438 -14.039 -34.5 1 83.62 318 THR A CA 1
ATOM 2500 C C . THR A 1 318 ? -18.297 -14.805 -33.844 1 83.62 318 THR A C 1
ATOM 2502 O O . THR A 1 318 ? -18.125 -14.75 -32.625 1 83.62 318 THR A O 1
ATOM 2505 N N . TYR A 1 319 ? -17.531 -15.617 -34.719 1 88.56 319 TYR A N 1
ATOM 2506 C CA . TYR A 1 319 ? -16.328 -16.344 -34.312 1 88.56 319 TYR A CA 1
ATOM 2507 C C . TYR A 1 319 ? -16.641 -17.312 -33.188 1 88.56 319 TYR A C 1
ATOM 2509 O O . TYR A 1 319 ? -15.852 -17.469 -32.25 1 88.56 319 TYR A O 1
ATOM 2517 N N . ASN A 1 320 ? -17.766 -17.891 -33.156 1 90.56 320 ASN A N 1
ATOM 2518 C CA . ASN A 1 320 ? -18.188 -18.766 -32.062 1 90.56 320 ASN A CA 1
ATOM 2519 C C . ASN A 1 320 ? -17.297 -20 -31.953 1 90.56 320 ASN A C 1
ATOM 2521 O O . ASN A 1 320 ? -16.969 -20.453 -30.859 1 90.56 320 ASN A O 1
ATOM 2525 N N . LEU A 1 321 ? -16.969 -20.531 -33.125 1 92.62 321 LEU A N 1
ATOM 2526 C CA . LEU A 1 321 ? -16.125 -21.719 -33.125 1 92.62 321 LEU A CA 1
ATOM 2527 C C . LEU A 1 321 ? -14.773 -21.406 -32.469 1 92.62 321 LEU A C 1
ATOM 2529 O O . LEU A 1 321 ? -14.289 -22.156 -31.641 1 92.62 321 LEU A O 1
ATOM 2533 N N . LEU A 1 322 ? -14.195 -20.312 -32.906 1 93.94 322 LEU A N 1
ATOM 2534 C CA . LEU A 1 322 ? -12.922 -19.891 -32.344 1 93.94 322 LEU A CA 1
ATOM 2535 C C . LEU A 1 322 ? -13.055 -19.641 -30.828 1 93.94 322 LEU A C 1
ATOM 2537 O O . LEU A 1 322 ? -12.227 -20.094 -30.047 1 93.94 322 LEU A O 1
ATOM 2541 N N . LYS A 1 323 ? -14.086 -18.906 -30.453 1 94.94 323 LYS A N 1
ATOM 2542 C CA . LYS A 1 323 ? -14.305 -18.594 -29.047 1 94.94 323 LYS A CA 1
ATOM 2543 C C . LYS A 1 323 ? -14.438 -19.859 -28.203 1 94.94 323 LYS A C 1
ATOM 2545 O O . LYS A 1 323 ? -13.898 -19.938 -27.094 1 94.94 323 LYS A O 1
ATOM 2550 N N . LEU A 1 324 ? -15.172 -20.812 -28.719 1 95.94 324 LEU A N 1
ATOM 2551 C CA . LEU A 1 324 ? -15.32 -22.062 -27.984 1 95.94 324 LEU A CA 1
ATOM 2552 C C . LEU A 1 324 ? -13.977 -22.75 -27.812 1 95.94 324 LEU A C 1
ATOM 2554 O O . LEU A 1 324 ? -13.664 -23.25 -26.719 1 95.94 324 LEU A O 1
ATOM 2558 N N . CYS A 1 325 ? -13.211 -22.844 -28.875 1 95.62 325 CYS A N 1
ATOM 2559 C CA . CYS A 1 325 ? -11.898 -23.484 -28.812 1 95.62 325 CYS A CA 1
ATOM 2560 C C . CYS A 1 325 ? -10.992 -22.75 -27.828 1 95.62 325 CYS A C 1
ATOM 2562 O O . CYS A 1 325 ? -10.25 -23.391 -27.078 1 95.62 325 CYS A O 1
ATOM 2564 N N . LEU A 1 326 ? -11.047 -21.453 -27.844 1 96.19 326 LEU A N 1
ATOM 2565 C CA . LEU A 1 326 ? -10.242 -20.688 -26.906 1 96.19 326 LEU A CA 1
ATOM 2566 C C . LEU A 1 326 ? -10.648 -20.984 -25.469 1 96.19 326 LEU A C 1
ATOM 2568 O O . LEU A 1 326 ? -9.781 -21.203 -24.609 1 96.19 326 LEU A O 1
ATOM 2572 N N . LEU A 1 327 ? -11.906 -20.984 -25.156 1 96.25 327 LEU A N 1
ATOM 2573 C CA . LEU A 1 327 ? -12.406 -21.281 -23.828 1 96.25 327 LEU A CA 1
ATOM 2574 C C . LEU A 1 327 ? -11.977 -22.672 -23.375 1 96.25 327 LEU A C 1
ATOM 2576 O O . LEU A 1 327 ? -11.57 -22.844 -22.219 1 96.25 327 LEU A O 1
ATOM 2580 N N . MET A 1 328 ? -12.078 -23.578 -24.297 1 95.69 328 MET A N 1
ATOM 2581 C CA . MET A 1 328 ? -11.68 -24.953 -23.984 1 95.69 328 MET A CA 1
ATOM 2582 C C . MET A 1 328 ? -10.188 -25.031 -23.703 1 95.69 328 MET A C 1
ATOM 2584 O O . MET A 1 328 ? -9.758 -25.719 -22.781 1 95.69 328 MET A O 1
ATOM 2588 N N . SER A 1 329 ? -9.406 -24.391 -24.484 1 94.5 329 SER A N 1
ATOM 2589 C CA . SER A 1 329 ? -7.965 -24.375 -24.25 1 94.5 329 SER A CA 1
ATOM 2590 C C . SER A 1 329 ? -7.625 -23.734 -22.906 1 94.5 329 SER A C 1
ATOM 2592 O O . SER A 1 329 ? -6.707 -24.188 -22.219 1 94.5 329 SER A O 1
ATOM 2594 N N . LEU A 1 330 ? -8.336 -22.734 -22.516 1 92.88 330 LEU A N 1
ATOM 2595 C CA . LEU A 1 330 ? -8.102 -22.031 -21.25 1 92.88 330 LEU A CA 1
ATOM 2596 C C . LEU A 1 330 ? -8.375 -22.938 -20.062 1 92.88 330 LEU A C 1
ATOM 2598 O O . LEU A 1 330 ? -7.652 -22.891 -19.062 1 92.88 330 LEU A O 1
ATOM 2602 N N . VAL A 1 331 ? -9.312 -23.766 -20.109 1 92.19 331 VAL A N 1
ATOM 2603 C CA . VAL A 1 331 ? -9.711 -24.578 -18.953 1 92.19 331 VAL A CA 1
ATOM 2604 C C . VAL A 1 331 ? -8.836 -25.828 -18.875 1 92.19 331 VAL A C 1
ATOM 2606 O O . VAL A 1 331 ? -8.75 -26.469 -17.828 1 92.19 331 VAL A O 1
ATOM 2609 N N . GLN A 1 332 ? -8.164 -26.172 -19.984 1 88.5 332 GLN A N 1
ATOM 2610 C CA . GLN A 1 332 ? -7.371 -27.391 -20 1 88.5 332 GLN A CA 1
ATOM 2611 C C . GLN A 1 332 ? -5.93 -27.125 -19.594 1 88.5 332 GLN A C 1
ATOM 2613 O O . GLN A 1 332 ? -5.066 -28 -19.719 1 88.5 332 GLN A O 1
ATOM 2618 N N . THR A 1 333 ? -5.527 -26.062 -18.969 1 76.19 333 THR A N 1
ATOM 2619 C CA . THR A 1 333 ? -4.156 -25.75 -18.578 1 76.19 333 THR A CA 1
ATOM 2620 C C . THR A 1 333 ? -3.871 -26.219 -17.156 1 76.19 333 THR A C 1
ATOM 2622 O O . THR A 1 333 ? -2.764 -26.047 -16.641 1 76.19 333 THR A O 1
ATOM 2625 N N . SER A 1 334 ? -4.586 -26.984 -16.469 1 61.5 334 SER A N 1
ATOM 2626 C CA . SER A 1 334 ? -4.48 -27.203 -15.039 1 61.5 334 SER A CA 1
ATOM 2627 C C . SER A 1 334 ? -3.252 -28.047 -14.703 1 61.5 334 SER A C 1
ATOM 2629 O O . SER A 1 334 ? -2.77 -28.812 -15.539 1 61.5 334 SER A O 1
ATOM 2631 N N . ASP A 1 335 ? -2.496 -27.547 -13.586 1 56.03 335 ASP A N 1
ATOM 2632 C CA . ASP A 1 335 ? -1.346 -27.969 -12.789 1 56.03 335 ASP A CA 1
ATOM 2633 C C . ASP A 1 335 ? -1.501 -29.422 -12.32 1 56.03 335 ASP A C 1
ATOM 2635 O O . ASP A 1 335 ? -0.876 -29.828 -11.336 1 56.03 335 ASP A O 1
ATOM 2639 N N . ARG A 1 336 ? -2.539 -30.203 -12.742 1 53 336 ARG A N 1
ATOM 2640 C CA . ARG A 1 336 ? -2.73 -31.391 -11.898 1 53 336 ARG A CA 1
ATOM 2641 C C . ARG A 1 336 ? -1.63 -32.406 -12.141 1 53 336 ARG A C 1
ATOM 2643 O O . ARG A 1 336 ? -1.007 -32.438 -13.203 1 53 336 ARG A O 1
ATOM 2650 N N . ASN A 1 337 ? -0.899 -32.688 -11.102 1 49.88 337 ASN A N 1
ATOM 2651 C CA . ASN A 1 337 ? 0.058 -33.781 -10.961 1 49.88 337 ASN A CA 1
ATOM 2652 C C . ASN A 1 337 ? -0.2 -34.875 -11.984 1 49.88 337 ASN A C 1
ATOM 2654 O O . ASN A 1 337 ? 0.124 -36.062 -11.742 1 49.88 337 ASN A O 1
ATOM 2658 N N . LYS A 1 338 ? -1.056 -34.719 -12.867 1 53.38 338 LYS A N 1
ATOM 2659 C CA . LYS A 1 338 ? -1.245 -35.875 -13.758 1 53.38 338 LYS A CA 1
ATOM 2660 C C . LYS A 1 338 ? -0.117 -35.969 -14.781 1 53.38 338 LYS A C 1
ATOM 2662 O O . LYS A 1 338 ? 0.472 -34.938 -15.156 1 53.38 338 LYS A O 1
ATOM 2667 N N . GLU A 1 339 ? 0.43 -37.062 -14.852 1 49.38 339 GLU A N 1
ATOM 2668 C CA . GLU A 1 339 ? 1.486 -37.531 -15.75 1 49.38 339 GLU A CA 1
ATOM 2669 C C . GLU A 1 339 ? 1.313 -36.938 -17.156 1 49.38 339 GLU A C 1
ATOM 2671 O O . GLU A 1 339 ? 2.299 -36.625 -17.828 1 49.38 339 GLU A O 1
ATOM 2676 N N . LEU A 1 340 ? 0.106 -37.062 -17.766 1 50.19 340 LEU A N 1
ATOM 2677 C CA . LEU A 1 340 ? -0.054 -36.719 -19.172 1 50.19 340 LEU A CA 1
ATOM 2678 C C . LEU A 1 340 ? -0.453 -35.25 -19.328 1 50.19 340 LEU A C 1
ATOM 2680 O O . LEU A 1 340 ? -1.458 -34.812 -18.766 1 50.19 340 LEU A O 1
ATOM 2684 N N . GLU A 1 341 ? 0.582 -34.344 -19.547 1 58.22 341 GLU A N 1
ATOM 2685 C CA . GLU A 1 341 ? 0.438 -32.906 -19.75 1 58.22 341 GLU A CA 1
ATOM 2686 C C . GLU A 1 341 ? -0.609 -32.594 -20.828 1 58.22 341 GLU A C 1
ATOM 2688 O O . GLU A 1 341 ? -0.479 -33.062 -21.969 1 58.22 341 GLU A O 1
ATOM 2693 N N . ASP A 1 342 ? -1.93 -32.375 -20.484 1 73.31 342 ASP A N 1
ATOM 2694 C CA . ASP A 1 342 ? -3.123 -32.188 -21.297 1 73.31 342 ASP A CA 1
ATOM 2695 C C . ASP A 1 342 ? -3.254 -30.734 -21.75 1 73.31 342 ASP A C 1
ATOM 2697 O O . ASP A 1 342 ? -3.734 -29.891 -21 1 73.31 342 ASP A O 1
ATOM 2701 N N . CYS A 1 343 ? -2.482 -30.312 -22.812 1 82.81 343 CYS A N 1
ATOM 2702 C CA . CYS A 1 343 ? -2.574 -28.953 -23.344 1 82.81 343 CYS A CA 1
ATOM 2703 C C . CYS A 1 343 ? -3.283 -28.938 -24.688 1 82.81 343 CYS A C 1
ATOM 2705 O O . CYS A 1 343 ? -3.344 -29.953 -25.375 1 82.81 343 CYS A O 1
ATOM 2707 N N . LEU A 1 344 ? -3.988 -27.906 -24.969 1 91.38 344 LEU A N 1
ATOM 2708 C CA . LEU A 1 344 ? -4.664 -27.703 -26.25 1 91.38 344 LEU A CA 1
ATOM 2709 C C . LEU A 1 344 ? -4.051 -26.531 -27.016 1 91.38 344 LEU A C 1
ATOM 2711 O O . LEU A 1 344 ? -4.359 -25.375 -26.734 1 91.38 344 LEU A O 1
ATOM 2715 N N . ASP A 1 345 ? -3.191 -26.875 -27.969 1 94.06 345 ASP A N 1
ATOM 2716 C CA . ASP A 1 345 ? -2.555 -25.859 -28.797 1 94.06 345 ASP A CA 1
ATOM 2717 C C . ASP A 1 345 ? -3.445 -25.484 -29.984 1 94.06 345 ASP A C 1
ATOM 2719 O O . ASP A 1 345 ? -4.035 -26.359 -30.625 1 94.06 345 ASP A O 1
ATOM 2723 N N . ILE A 1 346 ? -3.557 -24.203 -30.281 1 95.38 346 ILE A N 1
ATOM 2724 C CA . ILE A 1 346 ? -4.477 -23.734 -31.312 1 95.38 346 ILE A CA 1
ATOM 2725 C C . ILE A 1 346 ? -3.709 -22.922 -32.375 1 95.38 346 ILE A C 1
ATOM 2727 O O . ILE A 1 346 ? -2.945 -22.016 -32.031 1 95.38 346 ILE A O 1
ATOM 2731 N N . LEU A 1 347 ? -3.842 -23.281 -33.594 1 94.31 347 LEU A N 1
ATOM 2732 C CA . LEU A 1 347 ? -3.361 -22.5 -34.719 1 94.31 347 LEU A CA 1
ATOM 2733 C C . LEU A 1 347 ? -4.527 -21.953 -35.531 1 94.31 347 LEU A C 1
ATOM 2735 O O . LEU A 1 347 ? -5.398 -22.719 -35.969 1 94.31 347 LEU A O 1
ATOM 2739 N N . ILE A 1 348 ? -4.559 -20.656 -35.688 1 93.56 348 ILE A N 1
ATOM 2740 C CA . ILE A 1 348 ? -5.676 -20 -36.344 1 93.56 348 ILE A CA 1
ATOM 2741 C C . ILE A 1 348 ? -5.227 -19.453 -37.688 1 93.56 348 ILE A C 1
ATOM 2743 O O . ILE A 1 348 ? -4.199 -18.781 -37.781 1 93.56 348 ILE A O 1
ATOM 2747 N N . ILE A 1 349 ? -5.922 -19.797 -38.688 1 88.81 349 ILE A N 1
ATOM 2748 C CA . ILE A 1 349 ? -5.727 -19.219 -40 1 88.81 349 ILE A CA 1
ATOM 2749 C C . ILE A 1 349 ? -6.785 -18.141 -40.25 1 88.81 349 ILE A C 1
ATOM 2751 O O . ILE A 1 349 ? -7.984 -18.406 -40.156 1 88.81 349 ILE A O 1
ATOM 2755 N N . THR A 1 350 ? -6.359 -17 -40.438 1 87.5 350 THR A N 1
ATOM 2756 C CA . THR A 1 350 ? -7.324 -15.914 -40.562 1 87.5 350 THR A CA 1
ATOM 2757 C C . THR A 1 350 ? -6.832 -14.867 -41.562 1 87.5 350 THR A C 1
ATOM 2759 O O . THR A 1 350 ? -5.641 -14.82 -41.875 1 87.5 350 THR A O 1
ATOM 2762 N N . SER A 1 351 ? -7.816 -14.133 -42.094 1 81.56 351 SER A N 1
ATOM 2763 C CA . SER A 1 351 ? -7.5 -12.977 -42.906 1 81.56 351 SER A CA 1
ATOM 2764 C C . SER A 1 351 ? -7.652 -11.672 -42.125 1 81.56 351 SER A C 1
ATOM 2766 O O . SER A 1 351 ? -7.184 -10.625 -42.562 1 81.56 351 SER A O 1
ATOM 2768 N N . ASP A 1 352 ? -8.273 -11.766 -41.062 1 82.94 352 ASP A N 1
ATOM 2769 C CA . ASP A 1 352 ? -8.43 -10.617 -40.188 1 82.94 352 ASP A CA 1
ATOM 2770 C C . ASP A 1 352 ? -7.512 -10.719 -38.969 1 82.94 352 ASP A C 1
ATOM 2772 O O . ASP A 1 352 ? -7.965 -11.055 -37.875 1 82.94 352 ASP A O 1
ATOM 2776 N N . THR A 1 353 ? -6.402 -10.344 -39.062 1 83.94 353 THR A N 1
ATOM 2777 C CA . THR A 1 353 ? -5.395 -10.523 -38.031 1 83.94 353 THR A CA 1
ATOM 2778 C C . THR A 1 353 ? -5.641 -9.562 -36.875 1 83.94 353 THR A C 1
ATOM 2780 O O . THR A 1 353 ? -5.34 -9.883 -35.719 1 83.94 353 THR A O 1
ATOM 2783 N N . LEU A 1 354 ? -6.145 -8.445 -37.094 1 83.06 354 LEU A N 1
ATOM 2784 C CA . LEU A 1 354 ? -6.328 -7.441 -36.062 1 83.06 354 LEU A CA 1
ATOM 2785 C C . LEU A 1 354 ? -7.371 -7.898 -35.062 1 83.06 354 LEU A C 1
ATOM 2787 O O . LEU A 1 354 ? -7.137 -7.832 -33.844 1 83.06 354 LEU A O 1
ATOM 2791 N N . LEU A 1 355 ? -8.461 -8.344 -35.594 1 84.19 355 LEU A N 1
ATOM 2792 C CA . LEU A 1 355 ? -9.539 -8.758 -34.688 1 84.19 355 LEU A CA 1
ATOM 2793 C C . LEU A 1 355 ? -9.148 -10.008 -33.906 1 84.19 355 LEU A C 1
ATOM 2795 O O . LEU A 1 355 ? -9.453 -10.117 -32.719 1 84.19 355 LEU A O 1
ATOM 2799 N N . VAL A 1 356 ? -8.602 -10.953 -34.594 1 89.88 356 VAL A N 1
ATOM 2800 C CA . VAL A 1 356 ? -8.195 -12.195 -33.938 1 89.88 356 VAL A CA 1
ATOM 2801 C C . VAL A 1 356 ? -7.145 -11.898 -32.875 1 89.88 356 VAL A C 1
ATOM 2803 O O . VAL A 1 356 ? -7.18 -12.469 -31.781 1 89.88 356 VAL A O 1
ATOM 2806 N N . ASP A 1 357 ? -6.254 -11.031 -33.25 1 89.25 357 ASP A N 1
ATOM 2807 C CA . ASP A 1 357 ? -5.223 -10.633 -32.281 1 89.25 357 ASP A CA 1
ATOM 2808 C C . ASP A 1 357 ? -5.844 -10.023 -31.031 1 89.25 357 ASP A C 1
ATOM 2810 O O . ASP A 1 357 ? -5.426 -10.328 -29.922 1 89.25 357 ASP A O 1
ATOM 2814 N N . ARG A 1 358 ? -6.781 -9.195 -31.156 1 88.25 358 ARG A N 1
ATOM 2815 C CA . ARG A 1 358 ? -7.457 -8.57 -30.031 1 88.25 358 ARG A CA 1
ATOM 2816 C C . ARG A 1 358 ? -8.203 -9.602 -29.203 1 88.25 358 ARG A C 1
ATOM 2818 O O . ARG A 1 358 ? -8.219 -9.523 -27.969 1 88.25 358 ARG A O 1
ATOM 2825 N N . LEU A 1 359 ? -8.836 -10.477 -29.906 1 91 359 LEU A N 1
ATOM 2826 C CA . LEU A 1 359 ? -9.594 -11.516 -29.219 1 91 359 LEU A CA 1
ATOM 2827 C C . LEU A 1 359 ? -8.672 -12.406 -28.391 1 91 359 LEU A C 1
ATOM 2829 O O . LEU A 1 359 ? -8.977 -12.727 -27.25 1 91 359 LEU A O 1
ATOM 2833 N N . LEU A 1 360 ? -7.609 -12.836 -28.984 1 93.75 360 LEU A N 1
ATOM 2834 C CA . LEU A 1 360 ? -6.66 -13.688 -28.281 1 93.75 360 LEU A CA 1
ATOM 2835 C C . LEU A 1 360 ? -6.039 -12.953 -27.094 1 93.75 360 LEU A C 1
ATOM 2837 O O . LEU A 1 360 ? -5.875 -13.531 -26.016 1 93.75 360 LEU A O 1
ATOM 2841 N N . ASN A 1 361 ? -5.691 -11.711 -27.297 1 89.25 361 ASN A N 1
ATOM 2842 C CA . ASN A 1 361 ? -5.121 -10.914 -26.219 1 89.25 361 ASN A CA 1
ATOM 2843 C C . ASN A 1 361 ? -6.105 -10.75 -25.062 1 89.25 361 ASN A C 1
ATOM 2845 O O . ASN A 1 361 ? -5.715 -10.805 -23.891 1 89.25 361 ASN A O 1
ATOM 2849 N N . PHE A 1 362 ? -7.27 -10.461 -25.391 1 89.75 362 PHE A N 1
ATOM 2850 C CA . PHE A 1 362 ? -8.297 -10.375 -24.359 1 89.75 362 PHE A CA 1
ATOM 2851 C C . PHE A 1 362 ? -8.383 -11.672 -23.562 1 89.75 362 PHE A C 1
ATOM 2853 O O . PHE A 1 362 ? -8.477 -11.648 -22.328 1 89.75 362 PHE A O 1
ATOM 2860 N N . SER A 1 363 ? -8.398 -12.766 -24.25 1 93 363 SER A N 1
ATOM 2861 C CA . SER A 1 363 ? -8.594 -14.07 -23.625 1 93 363 SER A CA 1
ATOM 2862 C C . SER A 1 363 ? -7.434 -14.43 -22.703 1 93 363 SER A C 1
ATOM 2864 O O . SER A 1 363 ? -7.637 -14.977 -21.625 1 93 363 SER A O 1
ATOM 2866 N N . ILE A 1 364 ? -6.262 -14.188 -23.109 1 90.88 364 ILE A N 1
ATOM 2867 C CA . ILE A 1 364 ? -5.102 -14.562 -22.312 1 90.88 364 ILE A CA 1
ATOM 2868 C C . ILE A 1 364 ? -5.062 -13.727 -21.031 1 90.88 364 ILE A C 1
ATOM 2870 O O . ILE A 1 364 ? -4.52 -14.164 -20.016 1 90.88 364 ILE A O 1
ATOM 2874 N N . ASN A 1 365 ? -5.613 -12.547 -21.031 1 87.56 365 ASN A N 1
ATOM 2875 C CA . ASN A 1 365 ? -5.594 -11.656 -19.891 1 87.56 365 ASN A CA 1
ATOM 2876 C C . ASN A 1 365 ? -6.562 -12.125 -18.797 1 87.56 365 ASN A C 1
ATOM 2878 O O . ASN A 1 365 ? -6.59 -11.562 -17.703 1 87.56 365 ASN A O 1
ATOM 2882 N N . LEU A 1 366 ? -7.293 -13.125 -19.125 1 88.06 366 LEU A N 1
ATOM 2883 C CA . LEU A 1 366 ? -8.203 -13.672 -18.125 1 88.06 366 LEU A CA 1
ATOM 2884 C C . LEU A 1 366 ? -7.445 -14.539 -17.109 1 88.06 366 LEU A C 1
ATOM 2886 O O . LEU A 1 366 ? -7.965 -14.836 -16.031 1 88.06 366 LEU A O 1
ATOM 2890 N N . PHE A 1 367 ? -6.258 -14.922 -17.484 1 84.94 367 PHE A N 1
ATOM 2891 C CA . PHE A 1 367 ? -5.426 -15.727 -16.594 1 84.94 367 PHE A CA 1
ATOM 2892 C C . PHE A 1 367 ? -4.234 -14.914 -16.094 1 84.94 367 PHE A C 1
ATOM 2894 O O . PHE A 1 367 ? -3.639 -14.148 -16.859 1 84.94 367 PHE A O 1
ATOM 2901 N N . PRO A 1 368 ? -3.943 -15.125 -14.875 1 77.88 368 PRO A N 1
ATOM 2902 C CA . PRO A 1 368 ? -2.838 -14.344 -14.312 1 77.88 368 PRO A CA 1
ATOM 2903 C C . PRO A 1 368 ? -1.504 -14.633 -15 1 77.88 368 PRO A C 1
ATOM 2905 O O . PRO A 1 368 ? -0.626 -13.766 -15.039 1 77.88 368 PRO A O 1
ATOM 2908 N N . ARG A 1 369 ? -1.299 -15.805 -15.656 1 85.94 369 ARG A N 1
ATOM 2909 C CA . ARG A 1 369 ? -0.016 -16.141 -16.266 1 85.94 369 ARG A CA 1
ATOM 2910 C C . ARG A 1 369 ? -0.13 -16.234 -17.781 1 85.94 369 ARG A C 1
ATOM 2912 O O . ARG A 1 369 ? 0.659 -16.922 -18.422 1 85.94 369 ARG A O 1
ATOM 2919 N N . GLY A 1 370 ? -1.188 -15.672 -18.281 1 88.88 370 GLY A N 1
ATOM 2920 C CA . GLY A 1 370 ? -1.258 -15.578 -19.734 1 88.88 370 GLY A CA 1
ATOM 2921 C C . GLY A 1 370 ? -0.27 -14.586 -20.312 1 88.88 370 GLY A C 1
ATOM 2922 O O . GLY A 1 370 ? -0.256 -13.422 -19.922 1 88.88 370 GLY A O 1
ATOM 2923 N N . ILE A 1 371 ? 0.557 -15.062 -21.266 1 89.94 371 ILE A N 1
ATOM 2924 C CA . ILE A 1 371 ? 1.639 -14.219 -21.75 1 89.94 371 ILE A CA 1
ATOM 2925 C C . ILE A 1 371 ? 1.512 -14.039 -23.266 1 89.94 371 ILE A C 1
ATOM 2927 O O . ILE A 1 371 ? 1.265 -15.008 -23.984 1 89.94 371 ILE A O 1
ATOM 2931 N N . HIS A 1 372 ? 1.566 -12.82 -23.672 1 89.81 372 HIS A N 1
ATOM 2932 C CA . HIS A 1 372 ? 1.739 -12.5 -25.078 1 89.81 372 HIS A CA 1
ATOM 2933 C C . HIS A 1 372 ? 3.211 -12.297 -25.422 1 89.81 372 HIS A C 1
ATOM 2935 O O . HIS A 1 372 ? 3.82 -11.312 -25 1 89.81 372 HIS A O 1
ATOM 2941 N N . HIS A 1 373 ? 3.727 -13.258 -26.141 1 87.06 373 HIS A N 1
ATOM 2942 C CA . HIS A 1 373 ? 5.148 -13.219 -26.453 1 87.06 373 HIS A CA 1
ATOM 2943 C C . HIS A 1 373 ? 5.465 -12.039 -27.375 1 87.06 373 HIS A C 1
ATOM 2945 O O . HIS A 1 373 ? 4.875 -11.906 -28.453 1 87.06 373 HIS A O 1
ATOM 2951 N N . PRO A 1 374 ? 6.387 -11.188 -26.875 1 77.31 374 PRO A N 1
ATOM 2952 C CA . PRO A 1 374 ? 6.848 -10.125 -27.766 1 77.31 374 PRO A CA 1
ATOM 2953 C C . PRO A 1 374 ? 7.859 -10.617 -28.797 1 77.31 374 PRO A C 1
ATOM 2955 O O . PRO A 1 374 ? 8.664 -11.508 -28.5 1 77.31 374 PRO A O 1
ATOM 2958 N N . VAL A 1 375 ? 7.828 -10.031 -29.969 1 73.69 375 VAL A N 1
ATOM 2959 C CA . VAL A 1 375 ? 8.672 -10.469 -31.078 1 73.69 375 VAL A CA 1
ATOM 2960 C C . VAL A 1 375 ? 10.141 -10.242 -30.719 1 73.69 375 VAL A C 1
ATOM 2962 O O . VAL A 1 375 ? 11.016 -10.969 -31.188 1 73.69 375 VAL A O 1
ATOM 2965 N N . SER A 1 376 ? 10.414 -9.352 -29.797 1 71.06 376 SER A N 1
ATOM 2966 C CA . SER A 1 376 ? 11.797 -8.984 -29.5 1 71.06 376 SER A CA 1
ATOM 2967 C C . SER A 1 376 ? 12.398 -9.906 -28.438 1 71.06 376 SER A C 1
ATOM 2969 O O . SER A 1 376 ? 13.617 -9.922 -28.25 1 71.06 376 SER A O 1
ATOM 2971 N N . THR A 1 377 ? 11.688 -10.797 -27.922 1 78.12 377 THR A N 1
ATOM 2972 C CA . THR A 1 377 ? 12.195 -11.656 -26.859 1 78.12 377 THR A CA 1
ATOM 2973 C C . THR A 1 377 ? 12.242 -13.109 -27.312 1 78.12 377 THR A C 1
ATOM 2975 O O . THR A 1 377 ? 11.953 -13.414 -28.469 1 78.12 377 THR A O 1
ATOM 2978 N N . GLU A 1 378 ? 12.734 -13.961 -26.469 1 86.44 378 GLU A N 1
ATOM 2979 C CA . GLU A 1 378 ? 12.852 -15.383 -26.797 1 86.44 378 GLU A CA 1
ATOM 2980 C C . GLU A 1 378 ? 11.695 -16.188 -26.203 1 86.44 378 GLU A C 1
ATOM 2982 O O . GLU A 1 378 ? 11.273 -15.945 -25.078 1 86.44 378 GLU A O 1
ATOM 2987 N N . ILE A 1 379 ? 11.156 -17.047 -27.031 1 89.69 379 ILE A N 1
ATOM 2988 C CA . ILE A 1 379 ? 10.055 -17.906 -26.594 1 89.69 379 ILE A CA 1
ATOM 2989 C C . ILE A 1 379 ? 10.57 -18.953 -25.609 1 89.69 379 ILE A C 1
ATOM 2991 O O . ILE A 1 379 ? 9.898 -19.281 -24.625 1 89.69 379 ILE A O 1
ATOM 2995 N N . PHE A 1 380 ? 11.719 -19.438 -25.969 1 92.12 380 PHE A N 1
ATOM 2996 C CA . PHE A 1 380 ? 12.289 -20.531 -25.188 1 92.12 380 PHE A CA 1
ATOM 2997 C C . PHE A 1 380 ? 13.477 -20.047 -24.375 1 92.12 380 PHE A C 1
ATOM 2999 O O . PHE A 1 380 ? 13.984 -18.938 -24.594 1 92.12 380 PHE A O 1
ATOM 3006 N N . PRO A 1 381 ? 13.891 -20.859 -23.344 1 91.31 381 PRO A N 1
ATOM 3007 C CA . PRO A 1 381 ? 14.938 -20.406 -22.438 1 91.31 381 PRO A CA 1
ATOM 3008 C C . PRO A 1 381 ? 16.266 -20.109 -23.156 1 91.31 381 PRO A C 1
ATOM 3010 O O . PRO A 1 381 ? 16.578 -20.766 -24.156 1 91.31 381 PRO A O 1
ATOM 3013 N N . THR A 1 382 ? 17.016 -19.156 -22.625 1 89.19 382 THR A N 1
ATOM 3014 C CA . THR A 1 382 ? 18.312 -18.781 -23.172 1 89.19 382 THR A CA 1
ATOM 3015 C C . THR A 1 382 ? 19.391 -18.828 -22.094 1 89.19 382 THR A C 1
ATOM 3017 O O . THR A 1 382 ? 19.078 -18.766 -20.891 1 89.19 382 THR A O 1
ATOM 3020 N N . LEU A 1 383 ? 20.656 -19 -22.562 1 87.75 383 LEU A N 1
ATOM 3021 C CA . LEU A 1 383 ? 21.797 -19.062 -21.656 1 87.75 383 LEU A CA 1
ATOM 3022 C C . LEU A 1 383 ? 22.547 -17.75 -21.625 1 87.75 383 LEU A C 1
ATOM 3024 O O . LEU A 1 383 ? 22.719 -17.094 -22.656 1 87.75 383 LEU A O 1
ATOM 3028 N N . SER A 1 384 ? 22.75 -17.281 -20.438 1 83 384 SER A N 1
ATOM 3029 C CA . SER A 1 384 ? 23.594 -16.094 -20.266 1 83 384 SER A CA 1
ATOM 3030 C C . SER A 1 384 ? 24.609 -16.297 -19.156 1 83 384 SER A C 1
ATOM 3032 O O . SER A 1 384 ? 24.469 -17.172 -18.312 1 83 384 SER A O 1
ATOM 3034 N N . ARG A 1 385 ? 25.688 -15.586 -19.25 1 77 385 ARG A N 1
ATOM 3035 C CA . ARG A 1 385 ? 26.703 -15.641 -18.203 1 77 385 ARG A CA 1
ATOM 3036 C C . ARG A 1 385 ? 26.234 -14.906 -16.953 1 77 385 ARG A C 1
ATOM 3038 O O . ARG A 1 385 ? 25.609 -13.852 -17.047 1 77 385 ARG A O 1
ATOM 3045 N N . ASN A 1 386 ? 26.344 -15.617 -15.836 1 65.12 386 ASN A N 1
ATOM 3046 C CA . ASN A 1 386 ? 25.891 -15.031 -14.578 1 65.12 386 ASN A CA 1
ATOM 3047 C C . ASN A 1 386 ? 26.781 -13.875 -14.148 1 65.12 386 ASN A C 1
ATOM 3049 O O . ASN A 1 386 ? 28 -13.953 -14.25 1 65.12 386 ASN A O 1
ATOM 3053 N N . LYS A 1 387 ? 26.172 -12.734 -13.758 1 63.88 387 LYS A N 1
ATOM 3054 C CA . LYS A 1 387 ? 26.859 -11.516 -13.328 1 63.88 387 LYS A CA 1
ATOM 3055 C C . LYS A 1 387 ? 27.391 -11.656 -11.906 1 63.88 387 LYS A C 1
ATOM 3057 O O . LYS A 1 387 ? 28.25 -10.883 -11.484 1 63.88 387 LYS A O 1
ATOM 3062 N N . TYR A 1 388 ? 26.859 -12.602 -11.023 1 61.31 388 TYR A N 1
ATOM 3063 C CA . TYR A 1 388 ? 27.109 -12.586 -9.586 1 61.31 388 TYR A CA 1
ATOM 3064 C C . TYR A 1 388 ? 28.203 -13.578 -9.219 1 61.31 388 TYR A C 1
ATOM 3066 O O . TYR A 1 388 ? 28.484 -13.805 -8.039 1 61.31 388 TYR A O 1
ATOM 3074 N N . GLY A 1 389 ? 28.938 -14.133 -10.172 1 57.59 389 GLY A N 1
ATOM 3075 C CA . GLY A 1 389 ? 30.047 -15 -9.797 1 57.59 389 GLY A CA 1
ATOM 3076 C C . GLY A 1 389 ? 30.656 -15.719 -10.984 1 57.59 389 GLY A C 1
ATOM 3077 O O . GLY A 1 389 ? 30.094 -15.711 -12.086 1 57.59 389 GLY A O 1
ATOM 3078 N N . THR A 1 390 ? 31.797 -16.219 -10.734 1 57.41 390 THR A N 1
ATOM 3079 C CA . THR A 1 390 ? 32.594 -16.906 -11.742 1 57.41 390 THR A CA 1
ATOM 3080 C C . THR A 1 390 ? 31.984 -18.266 -12.078 1 57.41 390 THR A C 1
ATOM 3082 O O . THR A 1 390 ? 31.703 -19.062 -11.188 1 57.41 390 THR A O 1
ATOM 3085 N N . GLY A 1 391 ? 31.609 -18.531 -13.219 1 61.78 391 GLY A N 1
ATOM 3086 C CA . GLY A 1 391 ? 31.391 -19.859 -13.805 1 61.78 391 GLY A CA 1
ATOM 3087 C C . GLY A 1 391 ? 29.938 -20.234 -13.891 1 61.78 391 GLY A C 1
ATOM 3088 O O . GLY A 1 391 ? 29.594 -21.266 -14.492 1 61.78 391 GLY A O 1
ATOM 3089 N N . ALA A 1 392 ? 29.062 -19.484 -13.109 1 73.88 392 ALA A N 1
ATOM 3090 C CA . ALA A 1 392 ? 27.703 -19.984 -13.141 1 73.88 392 ALA A CA 1
ATOM 3091 C C . ALA A 1 392 ? 26.953 -19.469 -14.367 1 73.88 392 ALA A C 1
ATOM 3093 O O . ALA A 1 392 ? 27.234 -18.375 -14.867 1 73.88 392 ALA A O 1
ATOM 3094 N N . VAL A 1 393 ? 26.359 -20.406 -15.055 1 84.88 393 VAL A N 1
ATOM 3095 C CA . VAL A 1 393 ? 25.531 -20.094 -16.219 1 84.88 393 VAL A CA 1
ATOM 3096 C C . VAL A 1 393 ? 24.109 -19.797 -15.781 1 84.88 393 VAL A C 1
ATOM 3098 O O . VAL A 1 393 ? 23.547 -20.484 -14.922 1 84.88 393 VAL A O 1
ATOM 3101 N N . SER A 1 394 ? 23.594 -18.719 -16.25 1 88.44 394 SER A N 1
ATOM 3102 C CA . SER A 1 394 ? 22.219 -18.328 -15.945 1 88.44 394 SER A CA 1
ATOM 3103 C C . SER A 1 394 ? 21.266 -18.734 -17.062 1 88.44 394 SER A C 1
ATOM 3105 O O . SER A 1 394 ? 21.547 -18.516 -18.234 1 88.44 394 SER A O 1
ATOM 3107 N N . ILE A 1 395 ? 20.344 -19.422 -16.734 1 89.56 395 ILE A N 1
ATOM 3108 C CA . ILE A 1 395 ? 19.297 -19.812 -17.672 1 89.56 395 ILE A CA 1
ATOM 3109 C C . ILE A 1 395 ? 18.094 -18.891 -17.516 1 89.56 395 ILE A C 1
ATOM 3111 O O . ILE A 1 395 ? 17.453 -18.859 -16.453 1 89.56 395 ILE A O 1
ATOM 3115 N N . GLN A 1 396 ? 17.766 -18.141 -18.438 1 90.75 396 GLN A N 1
ATOM 3116 C CA . GLN A 1 396 ? 16.609 -17.234 -18.422 1 90.75 396 GLN A CA 1
ATOM 3117 C C . GLN A 1 396 ? 15.375 -17.922 -19 1 90.75 396 GLN A C 1
ATOM 3119 O O . GLN A 1 396 ? 15.445 -18.594 -20.016 1 90.75 396 GLN A O 1
ATOM 3124 N N . ALA A 1 397 ? 14.344 -17.547 -18.297 1 90.38 397 ALA A N 1
ATOM 3125 C CA . ALA A 1 397 ? 13.094 -18.188 -18.719 1 90.38 397 ALA A CA 1
ATOM 3126 C C . ALA A 1 397 ? 12.578 -17.578 -20.016 1 90.38 397 ALA A C 1
ATOM 3128 O O . ALA A 1 397 ? 12.766 -16.391 -20.281 1 90.38 397 ALA A O 1
ATOM 3129 N N . GLY A 1 398 ? 12.156 -18.141 -20.984 1 88.88 398 GLY A N 1
ATOM 3130 C CA . GLY A 1 398 ? 11.406 -17.703 -22.156 1 88.88 398 GLY A CA 1
ATOM 3131 C C . GLY A 1 398 ? 9.922 -17.531 -21.875 1 88.88 398 GLY A C 1
ATOM 3132 O O . GLY A 1 398 ? 9.461 -17.797 -20.766 1 88.88 398 GLY A O 1
ATOM 3133 N N . SER A 1 399 ? 9.273 -16.984 -22.766 1 90.12 399 SER A N 1
ATOM 3134 C CA . SER A 1 399 ? 7.844 -16.75 -22.609 1 90.12 399 SER A CA 1
ATOM 3135 C C . SER A 1 399 ? 7.102 -18.062 -22.312 1 90.12 399 SER A C 1
ATOM 3137 O O . SER A 1 399 ? 6.141 -18.078 -21.547 1 90.12 399 SER A O 1
ATOM 3139 N N . ALA A 1 400 ? 7.543 -19.125 -22.875 1 92.62 400 ALA A N 1
ATOM 3140 C CA . ALA A 1 400 ? 6.863 -20.406 -22.75 1 92.62 400 ALA A CA 1
ATOM 3141 C C . ALA A 1 400 ? 6.898 -20.906 -21.297 1 92.62 400 ALA A C 1
ATOM 3143 O O . ALA A 1 400 ? 5.898 -21.406 -20.781 1 92.62 400 ALA A O 1
ATOM 3144 N N . LEU A 1 401 ? 8.008 -20.734 -20.656 1 92.25 401 LEU A N 1
ATOM 3145 C CA . LEU A 1 401 ? 8.141 -21.219 -19.297 1 92.25 401 LEU A CA 1
ATOM 3146 C C . LEU A 1 401 ? 7.469 -20.266 -18.312 1 92.25 401 LEU A C 1
ATOM 3148 O O . LEU A 1 401 ? 7.016 -20.688 -17.25 1 92.25 401 LEU A O 1
ATOM 3152 N N . LEU A 1 402 ? 7.445 -19.047 -18.641 1 90.25 402 LEU A N 1
ATOM 3153 C CA . LEU A 1 402 ? 6.789 -18.062 -17.781 1 90.25 402 LEU A CA 1
ATOM 3154 C C . LEU A 1 402 ? 5.273 -18.25 -17.812 1 90.25 402 LEU A C 1
ATOM 3156 O O . LEU A 1 402 ? 4.582 -17.859 -16.859 1 90.25 402 LEU A O 1
ATOM 3160 N N . ALA A 1 403 ? 4.781 -18.719 -18.891 1 91.31 403 ALA A N 1
ATOM 3161 C CA . ALA A 1 403 ? 3.344 -18.938 -19.031 1 91.31 403 ALA A CA 1
ATOM 3162 C C . ALA A 1 403 ? 2.932 -20.281 -18.438 1 91.31 403 ALA A C 1
ATOM 3164 O O . ALA A 1 403 ? 2.035 -20.938 -18.953 1 91.31 403 ALA A O 1
ATOM 3165 N N . LYS A 1 404 ? 3.564 -20.656 -17.453 1 88.12 404 LYS A N 1
ATOM 3166 C CA . LYS A 1 404 ? 3.275 -21.953 -16.828 1 88.12 404 LYS A CA 1
ATOM 3167 C C . LYS A 1 404 ? 1.812 -22.031 -16.422 1 88.12 404 LYS A C 1
ATOM 3169 O O . LYS A 1 404 ? 1.281 -21.109 -15.789 1 88.12 404 LYS A O 1
ATOM 3174 N N . ASP A 1 405 ? 1.147 -23.156 -16.766 1 84.31 405 ASP A N 1
ATOM 3175 C CA . ASP A 1 405 ? -0.243 -23.469 -16.453 1 84.31 405 ASP A CA 1
ATOM 3176 C C . ASP A 1 405 ? -1.188 -22.438 -17.062 1 84.31 405 ASP A C 1
ATOM 3178 O O . ASP A 1 405 ? -2.184 -22.047 -16.453 1 84.31 405 ASP A O 1
ATOM 3182 N N . SER A 1 406 ? -0.797 -21.875 -18.094 1 89.88 406 SER A N 1
ATOM 3183 C CA . SER A 1 406 ? -1.605 -20.891 -18.812 1 89.88 406 SER A CA 1
ATOM 3184 C C . SER A 1 406 ? -1.353 -20.969 -20.312 1 89.88 406 SER A C 1
ATOM 3186 O O . SER A 1 406 ? -1.215 -22.062 -20.875 1 89.88 406 SER A O 1
ATOM 3188 N N . ILE A 1 407 ? -1.462 -19.828 -20.953 1 93.38 407 ILE A N 1
ATOM 3189 C CA . ILE A 1 407 ? -1.364 -19.812 -22.406 1 93.38 407 ILE A CA 1
ATOM 3190 C C . ILE A 1 407 ? -0.217 -18.906 -22.844 1 93.38 407 ILE A C 1
ATOM 3192 O O . ILE A 1 407 ? -0.019 -17.828 -22.266 1 93.38 407 ILE A O 1
ATOM 3196 N N . CYS A 1 408 ? 0.566 -19.438 -23.719 1 93.75 408 CYS A N 1
ATOM 3197 C CA . CYS A 1 408 ? 1.582 -18.625 -24.375 1 93.75 408 CYS A CA 1
ATOM 3198 C C . CYS A 1 408 ? 1.139 -18.234 -25.781 1 93.75 408 CYS A C 1
ATOM 3200 O O . CYS A 1 408 ? 1.059 -19.078 -26.672 1 93.75 408 CYS A O 1
ATOM 3202 N N . PHE A 1 409 ? 0.897 -16.984 -25.938 1 95.19 409 PHE A N 1
ATOM 3203 C CA . PHE A 1 409 ? 0.463 -16.453 -27.219 1 95.19 409 PHE A CA 1
ATOM 3204 C C . PHE A 1 409 ? 1.651 -15.93 -28.031 1 95.19 409 PHE A C 1
ATOM 3206 O O . PHE A 1 409 ? 2.234 -14.898 -27.688 1 95.19 409 PHE A O 1
ATOM 3213 N N . ILE A 1 410 ? 1.991 -16.594 -29.062 1 91.69 410 ILE A N 1
ATOM 3214 C CA . ILE A 1 410 ? 3.197 -16.312 -29.828 1 91.69 410 ILE A CA 1
ATOM 3215 C C . ILE A 1 410 ? 2.902 -15.242 -30.875 1 91.69 410 ILE A C 1
ATOM 3217 O O . ILE A 1 410 ? 3.783 -14.461 -31.25 1 91.69 410 ILE A O 1
ATOM 3221 N N . GLY A 1 411 ? 1.695 -15.016 -31.297 1 88.88 411 GLY A N 1
ATOM 3222 C CA . GLY A 1 411 ? 1.368 -14.055 -32.344 1 88.88 411 GLY A CA 1
ATOM 3223 C C . GLY A 1 411 ? 1.396 -14.664 -33.75 1 88.88 411 GLY A C 1
ATOM 3224 O O . GLY A 1 411 ? 0.997 -15.812 -33.938 1 88.88 411 GLY A O 1
ATOM 3225 N N . ASP A 1 412 ? 1.836 -13.82 -34.688 1 87.75 412 ASP A N 1
ATOM 3226 C CA . ASP A 1 412 ? 1.897 -14.281 -36.062 1 87.75 412 ASP A CA 1
ATOM 3227 C C . ASP A 1 412 ? 3.096 -15.195 -36.281 1 87.75 412 ASP A C 1
ATOM 3229 O O . ASP A 1 412 ? 4.246 -14.773 -36.156 1 87.75 412 ASP A O 1
ATOM 3233 N N . LEU A 1 413 ? 2.877 -16.438 -36.719 1 87.62 413 LEU A N 1
ATOM 3234 C CA . LEU A 1 413 ? 3.936 -17.422 -36.875 1 87.62 413 LEU A CA 1
ATOM 3235 C C . LEU A 1 413 ? 4.855 -17.031 -38.031 1 87.62 413 LEU A C 1
ATOM 3237 O O . LEU A 1 413 ? 6.035 -17.406 -38.062 1 87.62 413 LEU A O 1
ATOM 3241 N N . SER A 1 414 ? 4.234 -16.312 -38.938 1 82.62 414 SER A N 1
ATOM 3242 C CA . SER A 1 414 ? 4.996 -15.953 -40.125 1 82.62 414 SER A CA 1
ATOM 3243 C C . SER A 1 414 ? 6.094 -14.945 -39.812 1 82.62 414 SER A C 1
ATOM 3245 O O . SER A 1 414 ? 7.043 -14.789 -40.594 1 82.62 414 SER A O 1
ATOM 3247 N N . SER A 1 415 ? 6.027 -14.367 -38.75 1 82.19 415 SER A N 1
ATOM 3248 C CA . SER A 1 415 ? 6.992 -13.344 -38.344 1 82.19 415 SER A CA 1
ATOM 3249 C C . SER A 1 415 ? 8.203 -13.953 -37.656 1 82.19 415 SER A C 1
ATOM 3251 O O . SER A 1 415 ? 9.195 -13.266 -37.406 1 82.19 415 SER A O 1
ATOM 3253 N N . HIS A 1 416 ? 8.25 -15.242 -37.5 1 85.62 416 HIS A N 1
ATOM 3254 C CA . HIS A 1 416 ? 9.328 -15.875 -36.781 1 85.62 416 HIS A CA 1
ATOM 3255 C C . HIS A 1 416 ? 10.289 -16.609 -37.719 1 85.62 416 HIS A C 1
ATOM 3257 O O . HIS A 1 416 ? 9.883 -17.062 -38.781 1 85.62 416 HIS A O 1
ATOM 3263 N N . LYS A 1 417 ? 11.484 -16.703 -37.312 1 84.06 417 LYS A N 1
ATOM 3264 C CA . LYS A 1 417 ? 12.516 -17.375 -38.094 1 84.06 417 LYS A CA 1
ATOM 3265 C C . LYS A 1 417 ? 12.297 -18.875 -38.125 1 84.06 417 LYS A C 1
ATOM 3267 O O . LYS A 1 417 ? 11.656 -19.438 -37.25 1 84.06 417 LYS A O 1
ATOM 3272 N N . LYS A 1 418 ? 12.859 -19.5 -39.062 1 84.38 418 LYS A N 1
ATOM 3273 C CA . LYS A 1 418 ? 12.68 -20.938 -39.281 1 84.38 418 LYS A CA 1
ATOM 3274 C C . LYS A 1 418 ? 13.234 -21.75 -38.125 1 84.38 418 LYS A C 1
ATOM 3276 O O . LYS A 1 418 ? 12.656 -22.766 -37.75 1 84.38 418 LYS A O 1
ATOM 3281 N N . ASP A 1 419 ? 14.328 -21.312 -37.625 1 84.81 419 ASP A N 1
ATOM 3282 C CA . ASP A 1 419 ? 14.945 -22.047 -36.531 1 84.81 419 ASP A CA 1
ATOM 3283 C C . ASP A 1 419 ? 14.031 -22.062 -35.281 1 84.81 419 ASP A C 1
ATOM 3285 O O . ASP A 1 419 ? 13.938 -23.078 -34.594 1 84.81 419 ASP A O 1
ATOM 3289 N N . LYS A 1 420 ? 13.422 -21 -35.062 1 86.12 420 LYS A N 1
ATOM 3290 C CA . LYS A 1 420 ? 12.516 -20.891 -33.938 1 86.12 420 LYS A CA 1
ATOM 3291 C C . LYS A 1 420 ? 11.273 -21.75 -34.156 1 86.12 420 LYS A C 1
ATOM 3293 O O . LYS A 1 420 ? 10.742 -22.344 -33.188 1 86.12 420 LYS A O 1
ATOM 3298 N N . LEU A 1 421 ? 10.852 -21.859 -35.406 1 89.38 421 LEU A N 1
ATOM 3299 C CA . LEU A 1 421 ? 9.68 -22.656 -35.719 1 89.38 421 LEU A CA 1
ATOM 3300 C C . LEU A 1 421 ? 9.992 -24.141 -35.562 1 89.38 421 LEU A C 1
ATOM 3302 O O . LEU A 1 421 ? 9.133 -24.922 -35.125 1 89.38 421 LEU A O 1
ATOM 3306 N N . GLU A 1 422 ? 11.18 -24.484 -35.875 1 89.81 422 GLU A N 1
ATOM 3307 C CA . GLU A 1 422 ? 11.602 -25.875 -35.688 1 89.81 422 GLU A CA 1
ATOM 3308 C C . GLU A 1 422 ? 11.656 -26.219 -34.188 1 89.81 422 GLU A C 1
ATOM 3310 O O . GLU A 1 422 ? 11.281 -27.328 -33.781 1 89.81 422 GLU A O 1
ATOM 3315 N N . GLN A 1 423 ? 12.195 -25.297 -33.5 1 90.75 423 GLN A N 1
ATOM 3316 C CA . GLN A 1 423 ? 12.219 -25.5 -32.031 1 90.75 423 GLN A CA 1
ATOM 3317 C C . GLN A 1 423 ? 10.805 -25.625 -31.484 1 90.75 423 GLN A C 1
ATOM 3319 O O . GLN A 1 423 ? 10.555 -26.438 -30.594 1 90.75 423 GLN A O 1
ATOM 3324 N N . LEU A 1 424 ? 9.938 -24.781 -31.953 1 92.25 424 LEU A N 1
ATOM 3325 C CA . LEU A 1 424 ? 8.547 -24.828 -31.516 1 92.25 424 LEU A CA 1
ATOM 3326 C C . LEU A 1 424 ? 7.93 -26.188 -31.828 1 92.25 424 LEU A C 1
ATOM 3328 O O . LEU A 1 424 ? 7.211 -26.75 -31.016 1 92.25 424 LEU A O 1
ATOM 3332 N N . GLN A 1 425 ? 8.234 -26.688 -33.031 1 91.25 425 GLN A N 1
ATOM 3333 C CA . GLN A 1 425 ? 7.738 -28.016 -33.438 1 91.25 425 GLN A CA 1
ATOM 3334 C C . GLN A 1 425 ? 8.219 -29.094 -32.469 1 91.25 425 GLN A C 1
ATOM 3336 O O . GLN A 1 425 ? 7.426 -29.922 -32.031 1 91.25 425 GLN A O 1
ATOM 3341 N N . SER A 1 426 ? 9.422 -29.031 -32.125 1 90.69 426 SER A N 1
ATOM 3342 C CA . SER A 1 426 ? 10 -30 -31.219 1 90.69 426 SER A CA 1
ATOM 3343 C C . SER A 1 426 ? 9.352 -29.922 -29.844 1 90.69 426 SER A C 1
ATOM 3345 O O . SER A 1 426 ? 9.07 -30.953 -29.219 1 90.69 426 SER A O 1
ATOM 3347 N N . VAL A 1 427 ? 9.156 -28.75 -29.391 1 91.69 427 VAL A N 1
ATOM 3348 C CA . VAL A 1 427 ? 8.586 -28.531 -28.062 1 91.69 427 VAL A CA 1
ATOM 3349 C C . VAL A 1 427 ? 7.129 -29 -28.047 1 91.69 427 VAL A C 1
ATOM 3351 O O . VAL A 1 427 ? 6.66 -29.547 -27.062 1 91.69 427 VAL A O 1
ATOM 3354 N N . LEU A 1 428 ? 6.398 -28.75 -29.109 1 89.81 428 LEU A N 1
ATOM 3355 C CA . LEU A 1 428 ? 5.004 -29.172 -29.203 1 89.81 428 LEU A CA 1
ATOM 3356 C C . LEU A 1 428 ? 4.891 -30.688 -29.172 1 89.81 428 LEU A C 1
ATOM 3358 O O . LEU A 1 428 ? 3.926 -31.234 -28.641 1 89.81 428 LEU A O 1
ATOM 3362 N N . GLU A 1 429 ? 5.902 -31.359 -29.703 1 86.56 429 GLU A N 1
ATOM 3363 C CA . GLU A 1 429 ? 5.883 -32.812 -29.766 1 86.56 429 GLU A CA 1
ATOM 3364 C C . GLU A 1 429 ? 6.324 -33.438 -28.453 1 86.56 429 GLU A C 1
ATOM 3366 O O . GLU A 1 429 ? 5.688 -34.344 -27.953 1 86.56 429 GLU A O 1
ATOM 3371 N N . SER A 1 430 ? 7.379 -32.906 -27.891 1 87.06 430 SER A N 1
ATOM 3372 C CA . SER A 1 430 ? 7.969 -33.531 -26.703 1 87.06 430 SER A CA 1
ATOM 3373 C C . SER A 1 430 ? 7.422 -32.906 -25.422 1 87.06 430 SER A C 1
ATOM 3375 O O . SER A 1 430 ? 7.535 -33.5 -24.344 1 87.06 430 SER A O 1
ATOM 3377 N N . ARG A 1 431 ? 6.938 -31.734 -25.484 1 88.56 431 ARG A N 1
ATOM 3378 C CA . ARG A 1 431 ? 6.453 -30.953 -24.344 1 88.56 431 ARG A CA 1
ATOM 3379 C C . ARG A 1 431 ? 7.566 -30.719 -23.328 1 88.56 431 ARG A C 1
ATOM 3381 O O . ARG A 1 431 ? 7.328 -30.734 -22.125 1 88.56 431 ARG A O 1
ATOM 3388 N N . SER A 1 432 ? 8.719 -30.672 -23.781 1 90.56 432 SER A N 1
ATOM 3389 C CA . SER A 1 432 ? 9.891 -30.375 -22.969 1 90.56 432 SER A CA 1
ATOM 3390 C C . SER A 1 432 ? 10.945 -29.609 -23.766 1 90.56 432 SER A C 1
ATOM 3392 O O . SER A 1 432 ? 10.977 -29.688 -24.984 1 90.56 432 SER A O 1
ATOM 3394 N N . ILE A 1 433 ? 11.68 -28.844 -23.078 1 90.56 433 ILE A N 1
ATOM 3395 C CA . ILE A 1 433 ? 12.766 -28.109 -23.703 1 90.56 433 ILE A CA 1
ATOM 3396 C C . ILE A 1 433 ? 14.094 -28.484 -23.047 1 90.56 433 ILE A C 1
ATOM 3398 O O . ILE A 1 433 ? 14.188 -28.516 -21.812 1 90.56 433 ILE A O 1
ATOM 3402 N N . THR A 1 434 ? 14.992 -28.859 -23.75 1 90.12 434 THR A N 1
ATOM 3403 C CA . THR A 1 434 ? 16.312 -29.219 -23.234 1 90.12 434 THR A CA 1
ATOM 3404 C C . THR A 1 434 ? 17.328 -28.141 -23.578 1 90.12 434 THR A C 1
ATOM 3406 O O . THR A 1 434 ? 17.453 -27.734 -24.75 1 90.12 434 THR A O 1
ATOM 3409 N N . VAL A 1 435 ? 17.953 -27.672 -22.594 1 88.44 435 VAL A N 1
ATOM 3410 C CA . VAL A 1 435 ? 19 -26.656 -22.766 1 88.44 435 VAL A CA 1
ATOM 3411 C C . VAL A 1 435 ? 20.375 -27.297 -22.578 1 88.44 435 VAL A C 1
ATOM 3413 O O . VAL A 1 435 ? 20.609 -28 -21.594 1 88.44 435 VAL A O 1
ATOM 3416 N N . TYR A 1 436 ? 21.219 -27.078 -23.547 1 86.75 436 TYR A N 1
ATOM 3417 C CA . TYR A 1 436 ? 22.578 -27.594 -23.484 1 86.75 436 TYR A CA 1
ATOM 3418 C C . TYR A 1 436 ? 23.547 -26.531 -23 1 86.75 436 TYR A C 1
ATOM 3420 O O . TYR A 1 436 ? 23.609 -25.438 -23.562 1 86.75 436 TYR A O 1
ATOM 3428 N N . ILE A 1 437 ? 24.156 -26.828 -21.906 1 85.31 437 ILE A N 1
ATOM 3429 C CA . ILE A 1 437 ? 25.141 -25.938 -21.328 1 85.31 437 ILE A CA 1
ATOM 3430 C C . ILE A 1 437 ? 26.547 -26.453 -21.625 1 85.31 437 ILE A C 1
ATOM 3432 O O . ILE A 1 437 ? 27 -27.406 -20.984 1 85.31 437 ILE A O 1
ATOM 3436 N N . PRO A 1 438 ? 27.25 -25.75 -22.484 1 81.25 438 PRO A N 1
ATOM 3437 C CA . PRO A 1 438 ? 28.609 -26.203 -22.812 1 81.25 438 PRO A CA 1
ATOM 3438 C C . PRO A 1 438 ? 29.594 -25.969 -21.672 1 81.25 438 PRO A C 1
ATOM 3440 O O . PRO A 1 438 ? 29.688 -24.859 -21.141 1 81.25 438 PRO A O 1
ATOM 3443 N N . GLY A 1 439 ? 30.203 -26.938 -21.188 1 73.5 439 GLY A N 1
ATOM 3444 C CA . GLY A 1 439 ? 31.172 -26.844 -20.109 1 73.5 439 GLY A CA 1
ATOM 3445 C C . GLY A 1 439 ? 32.344 -25.969 -20.438 1 73.5 439 GLY A C 1
ATOM 3446 O O . GLY A 1 439 ? 32.75 -25.125 -19.625 1 73.5 439 GLY A O 1
ATOM 3447 N N . LYS A 1 440 ? 33 -26.156 -21.625 1 66.75 440 LYS A N 1
ATOM 3448 C CA . LYS A 1 440 ? 34.188 -25.438 -22.016 1 66.75 440 LYS A CA 1
ATOM 3449 C C . LYS A 1 440 ? 33.969 -23.938 -22.016 1 66.75 440 LYS A C 1
ATOM 3451 O O . LYS A 1 440 ? 34.844 -23.172 -21.594 1 66.75 440 LYS A O 1
ATOM 3456 N N . LYS A 1 441 ? 32.781 -23.531 -22.344 1 66.69 441 LYS A N 1
ATOM 3457 C CA . LYS A 1 441 ? 32.5 -22.109 -22.469 1 66.69 441 LYS A CA 1
ATOM 3458 C C . LYS A 1 441 ? 32.344 -21.453 -21.094 1 66.69 441 LYS A C 1
ATOM 3460 O O . LYS A 1 441 ? 32.625 -20.266 -20.922 1 66.69 441 LYS A O 1
ATOM 3465 N N . PHE A 1 442 ? 31.938 -22.234 -20.203 1 63.75 442 PHE A N 1
ATOM 3466 C CA . PHE A 1 442 ? 31.641 -21.625 -18.922 1 63.75 442 PHE A CA 1
ATOM 3467 C C . PHE A 1 442 ? 32.562 -22.156 -17.828 1 63.75 442 PHE A C 1
ATOM 3469 O O . PHE A 1 442 ? 32.25 -22.094 -16.641 1 63.75 442 PHE A O 1
ATOM 3476 N N . GLY A 1 443 ? 33.656 -22.688 -18.281 1 59.91 443 GLY A N 1
ATOM 3477 C CA . GLY A 1 443 ? 34.781 -23 -17.406 1 59.91 443 GLY A CA 1
ATOM 3478 C C . GLY A 1 443 ? 34.688 -24.391 -16.797 1 59.91 443 GLY A C 1
ATOM 3479 O O . GLY A 1 443 ? 35.438 -24.703 -15.859 1 59.91 443 GLY A O 1
ATOM 3480 N N . ASP A 1 444 ? 33.562 -25.188 -17.141 1 60.72 444 ASP A N 1
ATOM 3481 C CA . ASP A 1 444 ? 33.469 -26.547 -16.641 1 60.72 444 ASP A CA 1
ATOM 3482 C C . ASP A 1 444 ? 33.812 -27.562 -17.734 1 60.72 444 ASP A C 1
ATOM 3484 O O . ASP A 1 444 ? 33.719 -27.25 -18.922 1 60.72 444 ASP A O 1
ATOM 3488 N N . ASP A 1 445 ? 34.438 -28.641 -17.516 1 63.88 445 ASP A N 1
ATOM 3489 C CA . ASP A 1 445 ? 34.844 -29.656 -18.484 1 63.88 445 ASP A CA 1
ATOM 3490 C C . ASP A 1 445 ? 33.656 -30.531 -18.875 1 63.88 445 ASP A C 1
ATOM 3492 O O . ASP A 1 445 ? 33.719 -31.266 -19.859 1 63.88 445 ASP A O 1
ATOM 3496 N N . ILE A 1 446 ? 32.562 -30.438 -18.078 1 73.44 446 ILE A N 1
ATOM 3497 C CA . ILE A 1 446 ? 31.516 -31.406 -18.344 1 73.44 446 ILE A CA 1
ATOM 3498 C C . ILE A 1 446 ? 30.281 -30.688 -18.906 1 73.44 446 ILE A C 1
ATOM 3500 O O . ILE A 1 446 ? 29.859 -29.656 -18.359 1 73.44 446 ILE A O 1
ATOM 3504 N N . ASP A 1 447 ? 29.922 -31.094 -20.031 1 80 447 ASP A N 1
ATOM 3505 C CA . ASP A 1 447 ? 28.688 -30.609 -20.625 1 80 447 ASP A CA 1
ATOM 3506 C C . ASP A 1 447 ? 27.484 -30.984 -19.766 1 80 447 ASP A C 1
ATOM 3508 O O . ASP A 1 447 ? 27.422 -32.094 -19.234 1 80 447 ASP A O 1
ATOM 3512 N N . GLN A 1 448 ? 26.719 -29.984 -19.469 1 82.62 448 GLN A N 1
ATOM 3513 C CA . GLN A 1 448 ? 25.5 -30.234 -18.688 1 82.62 448 GLN A CA 1
ATOM 3514 C C . GLN A 1 448 ? 24.25 -30 -19.516 1 82.62 448 GLN A C 1
ATOM 3516 O O . GLN A 1 448 ? 24.281 -29.266 -20.516 1 82.62 448 GLN A O 1
ATOM 3521 N N . GLN A 1 449 ? 23.25 -30.859 -19.359 1 86.56 449 GLN A N 1
ATOM 3522 C CA . GLN A 1 449 ? 21.953 -30.672 -19.984 1 86.56 449 GLN A CA 1
ATOM 3523 C C . GLN A 1 449 ? 20.844 -30.531 -18.953 1 86.56 449 GLN A C 1
ATOM 3525 O O . GLN A 1 449 ? 20.875 -31.203 -17.922 1 86.56 449 GLN A O 1
ATOM 3530 N N . MET A 1 450 ? 20.078 -29.562 -19.109 1 87.38 450 MET A N 1
ATOM 3531 C CA . MET A 1 450 ? 18.922 -29.375 -18.25 1 87.38 450 MET A CA 1
ATOM 3532 C C . MET A 1 450 ? 17.625 -29.422 -19.047 1 87.38 450 MET A C 1
ATOM 3534 O O . MET A 1 450 ? 17.547 -28.859 -20.141 1 87.38 450 MET A O 1
ATOM 3538 N N . THR A 1 451 ? 16.672 -30.141 -18.625 1 90.5 451 THR A N 1
ATOM 3539 C CA . THR A 1 451 ? 15.391 -30.281 -19.312 1 90.5 451 THR A CA 1
ATOM 3540 C C . THR A 1 451 ? 14.273 -29.641 -18.5 1 90.5 451 THR A C 1
ATOM 3542 O O . THR A 1 451 ? 14.188 -29.844 -17.281 1 90.5 451 THR A O 1
ATOM 3545 N N . PHE A 1 452 ? 13.547 -28.875 -19.141 1 91.12 452 PHE A N 1
ATOM 3546 C CA . PHE A 1 452 ? 12.422 -28.188 -18.5 1 91.12 452 PHE A CA 1
ATOM 3547 C C . PHE A 1 452 ? 11.102 -28.609 -19.125 1 91.12 452 PHE A C 1
ATOM 3549 O O . PHE A 1 452 ? 10.945 -28.562 -20.359 1 91.12 452 PHE A O 1
ATOM 3556 N N . PRO A 1 453 ? 10.219 -29.078 -18.328 1 89.19 453 PRO A N 1
ATOM 3557 C CA . PRO A 1 453 ? 8.891 -29.375 -18.891 1 89.19 453 PRO A CA 1
ATOM 3558 C C . PRO A 1 453 ? 8.117 -28.125 -19.266 1 89.19 453 PRO A C 1
ATOM 3560 O O . PRO A 1 453 ? 8.195 -27.109 -18.578 1 89.19 453 PRO A O 1
ATOM 3563 N N . VAL A 1 454 ? 7.457 -28.125 -20.375 1 90 454 VAL A N 1
ATOM 3564 C CA . VAL A 1 454 ? 6.609 -27.031 -20.828 1 90 454 VAL A CA 1
ATOM 3565 C C . VAL A 1 454 ? 5.148 -27.344 -20.516 1 90 454 VAL A C 1
ATOM 3567 O O . VAL A 1 454 ? 4.551 -28.234 -21.094 1 90 454 VAL A O 1
ATOM 3570 N N . LYS A 1 455 ? 4.586 -26.547 -19.594 1 87.69 455 LYS A N 1
ATOM 3571 C CA . LYS A 1 455 ? 3.225 -26.797 -19.125 1 87.69 455 LYS A CA 1
ATOM 3572 C C . LYS A 1 455 ? 2.281 -25.688 -19.562 1 87.69 455 LYS A C 1
ATOM 3574 O O . LYS A 1 455 ? 1.482 -25.188 -18.75 1 87.69 455 LYS A O 1
ATOM 3579 N N . CYS A 1 456 ? 2.4 -25.172 -20.703 1 90.56 456 CYS A N 1
ATOM 3580 C CA . CYS A 1 456 ? 1.498 -24.156 -21.219 1 90.56 456 CYS A CA 1
ATOM 3581 C C . CYS A 1 456 ? 0.967 -24.547 -22.594 1 90.56 456 CYS A C 1
ATOM 3583 O O . CYS A 1 456 ? 1.517 -25.438 -23.25 1 90.56 456 CYS A O 1
ATOM 3585 N N . SER A 1 457 ? -0.204 -24.031 -22.984 1 93.19 457 SER A N 1
ATOM 3586 C CA . SER A 1 457 ? -0.727 -24.172 -24.328 1 93.19 457 SER A CA 1
ATOM 3587 C C . SER A 1 457 ? -0.273 -23.031 -25.234 1 93.19 457 SER A C 1
ATOM 3589 O O . SER A 1 457 ? -0.088 -21.906 -24.766 1 93.19 457 SER A O 1
ATOM 3591 N N . PHE A 1 458 ? -0.058 -23.328 -26.484 1 94.69 458 PHE A N 1
ATOM 3592 C CA . PHE A 1 458 ? 0.409 -22.312 -27.438 1 94.69 458 PHE A CA 1
ATOM 3593 C C . PHE A 1 458 ? -0.724 -21.875 -28.359 1 94.69 458 PHE A C 1
ATOM 3595 O O . PHE A 1 458 ? -1.487 -22.703 -28.859 1 94.69 458 PHE A O 1
ATOM 3602 N N . TRP A 1 459 ? -0.937 -20.594 -28.438 1 95.56 459 TRP A N 1
ATOM 3603 C CA . TRP A 1 459 ? -1.837 -19.969 -29.406 1 95.56 459 TRP A CA 1
ATOM 3604 C C . TRP A 1 459 ? -1.053 -19.203 -30.469 1 95.56 459 TRP A C 1
ATOM 3606 O O . TRP A 1 459 ? -0.074 -18.531 -30.156 1 95.56 459 TRP A O 1
ATOM 3616 N N . SER A 1 460 ? -1.36 -19.391 -31.641 1 94 460 SER A N 1
ATOM 3617 C CA . SER A 1 460 ? -0.746 -18.641 -32.719 1 94 460 SER A CA 1
ATOM 3618 C C . SER A 1 460 ? -1.71 -18.484 -33.906 1 94 460 SER A C 1
ATOM 3620 O O . SER A 1 460 ? -2.768 -19.125 -33.938 1 94 460 SER A O 1
ATOM 3622 N N . PHE A 1 461 ? -1.425 -17.531 -34.781 1 92.5 461 PHE A N 1
ATOM 3623 C CA . PHE A 1 461 ? -2.238 -17.391 -36 1 92.5 461 PHE A CA 1
ATOM 3624 C C . PHE A 1 461 ? -1.361 -17.109 -37.219 1 92.5 461 PHE A C 1
ATOM 3626 O O . PHE A 1 461 ? -0.177 -16.797 -37.062 1 92.5 461 PHE A O 1
ATOM 3633 N N . VAL A 1 462 ? -1.881 -17.375 -38.344 1 89.06 462 VAL A N 1
ATOM 3634 C CA . VAL A 1 462 ? -1.221 -17.125 -39.594 1 89.06 462 VAL A CA 1
ATOM 3635 C C . VAL A 1 462 ? -2.104 -16.219 -40.469 1 89.06 462 VAL A C 1
ATOM 3637 O O . VAL A 1 462 ? -3.307 -16.469 -40.594 1 89.06 462 VAL A O 1
ATOM 3640 N N . ASP A 1 463 ? -1.438 -15.211 -41 1 83.81 463 ASP A N 1
ATOM 3641 C CA . ASP A 1 463 ? -2.137 -14.289 -41.875 1 83.81 463 ASP A CA 1
ATOM 3642 C C . ASP A 1 463 ? -2.219 -14.859 -43.281 1 83.81 463 ASP A C 1
ATOM 3644 O O . ASP A 1 463 ? -1.193 -15.078 -43.938 1 83.81 463 ASP A O 1
ATOM 3648 N N . MET A 1 464 ? -3.391 -15.062 -43.781 1 75.44 464 MET A N 1
ATOM 3649 C CA . MET A 1 464 ? -3.584 -15.617 -45.125 1 75.44 464 MET A CA 1
ATOM 3650 C C . MET A 1 464 ? -3.32 -14.555 -46.188 1 75.44 464 MET A C 1
ATOM 3652 O O . MET A 1 464 ? -2.939 -14.883 -47.312 1 75.44 464 MET A O 1
ATOM 3656 N N . ASP A 1 465 ? -3.633 -13.258 -45.938 1 66.88 465 ASP A N 1
ATOM 3657 C CA . ASP A 1 465 ? -3.484 -12.203 -46.938 1 66.88 465 ASP A CA 1
ATOM 3658 C C . ASP A 1 465 ? -2.018 -11.812 -47.094 1 66.88 465 ASP A C 1
ATOM 3660 O O . ASP A 1 465 ? -1.66 -11.125 -48.062 1 66.88 465 ASP A O 1
ATOM 3664 N N . SER A 1 466 ? -1.214 -11.969 -46.281 1 56.41 466 SER A N 1
ATOM 3665 C CA . SER A 1 466 ? 0.176 -11.57 -46.469 1 56.41 466 SER A CA 1
ATOM 3666 C C . SER A 1 466 ? 0.812 -12.312 -47.656 1 56.41 466 SER A C 1
ATOM 3668 O O . SER A 1 466 ? 1.695 -11.781 -48.312 1 56.41 466 SER A O 1
ATOM 3670 N N . SER A 1 467 ? 0.614 -13.555 -47.969 1 46.97 467 SER A N 1
ATOM 3671 C CA . SER A 1 467 ? 1.243 -14.352 -49.031 1 46.97 467 SER A CA 1
ATOM 3672 C C . SER A 1 467 ? 0.547 -14.141 -50.375 1 46.97 467 SER A C 1
ATOM 3674 O O . SER A 1 467 ? 0.858 -14.82 -51.344 1 46.97 467 SER A O 1
ATOM 3676 N N . SER A 1 468 ? -0.532 -13.578 -50.531 1 43.5 468 SER A N 1
ATOM 3677 C CA . SER A 1 468 ? -1.044 -13.602 -51.906 1 43.5 468 SER A CA 1
ATOM 3678 C C . SER A 1 468 ? 0.007 -13.125 -52.875 1 43.5 468 SER A C 1
ATOM 3680 O O . SER A 1 468 ? -0.254 -13.055 -54.094 1 43.5 468 SER A O 1
ATOM 3682 N N . ARG A 1 469 ? 0.896 -12.375 -52.688 1 39.41 469 ARG A N 1
ATOM 3683 C CA . ARG A 1 469 ? 1.655 -12 -53.875 1 39.41 469 ARG A CA 1
ATOM 3684 C C . ARG A 1 469 ? 2.248 -13.234 -54.531 1 39.41 469 ARG A C 1
ATOM 3686 O O . ARG A 1 469 ? 2.398 -13.266 -55.781 1 39.41 469 ARG A O 1
ATOM 3693 N N . ARG A 1 470 ? 3.045 -14.117 -53.969 1 37.34 470 ARG A N 1
ATOM 3694 C CA . ARG A 1 470 ? 3.807 -14.961 -54.875 1 37.34 470 ARG A CA 1
ATOM 3695 C C . ARG A 1 470 ? 3.01 -16.203 -55.281 1 37.34 470 ARG A C 1
ATOM 3697 O O . ARG A 1 470 ? 3.049 -16.641 -56.406 1 37.34 470 ARG A O 1
ATOM 3704 N N . ASN A 1 471 ? 2.867 -17.266 -54.281 1 36.03 471 ASN A N 1
ATOM 3705 C CA . ASN A 1 471 ? 2.74 -18.625 -54.781 1 36.03 471 ASN A CA 1
ATOM 3706 C C . ASN A 1 471 ? 1.337 -18.906 -55.312 1 36.03 471 ASN A C 1
ATOM 3708 O O . ASN A 1 471 ? 0.345 -18.531 -54.656 1 36.03 471 ASN A O 1
ATOM 3712 N N . ALA A 1 472 ? 1.136 -19.109 -56.625 1 34.91 472 ALA A N 1
ATOM 3713 C CA . ALA A 1 472 ? 0.243 -19.766 -57.594 1 34.91 472 ALA A CA 1
ATOM 3714 C C . ALA A 1 472 ? -0.522 -20.906 -56.938 1 34.91 472 ALA A C 1
ATOM 3716 O O . ALA A 1 472 ? 0.063 -21.719 -56.219 1 34.91 472 ALA A O 1
ATOM 3717 N N . GLN A 1 473 ? -1.868 -20.938 -56.719 1 37.59 473 GLN A N 1
ATOM 3718 C CA . GLN A 1 473 ? -2.846 -22 -56.438 1 37.59 473 GLN A CA 1
ATOM 3719 C C . GLN A 1 473 ? -2.381 -23.344 -56.969 1 37.59 473 GLN A C 1
ATOM 3721 O O . GLN A 1 473 ? -2.326 -23.531 -58.188 1 37.59 473 GLN A O 1
ATOM 3726 N N . LYS A 1 474 ? -1.414 -23.984 -56.656 1 37.38 474 LYS A N 1
ATOM 3727 C CA . LYS A 1 474 ? -1.384 -25.344 -57.188 1 37.38 474 LYS A CA 1
ATOM 3728 C C . LYS A 1 474 ? -2.764 -25.984 -57.094 1 37.38 474 LYS A C 1
ATOM 3730 O O . LYS A 1 474 ? -3.434 -25.922 -56.062 1 37.38 474 LYS A O 1
ATOM 3735 N N . ASN A 1 475 ? -3.57 -26.078 -58.094 1 37.19 475 ASN A N 1
ATOM 3736 C CA . ASN A 1 475 ? -4.82 -26.688 -58.531 1 37.19 475 ASN A CA 1
ATOM 3737 C C . ASN A 1 475 ? -5.156 -27.938 -57.75 1 37.19 475 ASN A C 1
ATOM 3739 O O . ASN A 1 475 ? -6.242 -28.5 -57.875 1 37.19 475 ASN A O 1
ATOM 3743 N N . ASN A 1 476 ? -4.242 -28.859 -57.375 1 37.94 476 ASN A N 1
ATOM 3744 C CA . ASN A 1 476 ? -4.578 -30.25 -57.062 1 37.94 476 ASN A CA 1
ATOM 3745 C C . ASN A 1 476 ? -5.008 -30.406 -55.594 1 37.94 476 ASN A C 1
ATOM 3747 O O . ASN A 1 476 ? -4.672 -31.406 -54.969 1 37.94 476 ASN A O 1
ATOM 3751 N N . ASN A 1 477 ? -5.395 -29.375 -54.875 1 45.84 477 ASN A N 1
ATOM 3752 C CA . ASN A 1 477 ? -5.641 -29.609 -53.469 1 45.84 477 ASN A CA 1
ATOM 3753 C C . ASN A 1 477 ? -6.949 -30.359 -53.219 1 45.84 477 ASN A C 1
ATOM 3755 O O . ASN A 1 477 ? -7.922 -30.156 -53.969 1 45.84 477 ASN A O 1
ATOM 3759 N N . LEU A 1 478 ? -6.934 -31.391 -52.562 1 53.25 478 LEU A N 1
ATOM 3760 C CA . LEU A 1 478 ? -8.102 -32.188 -52.188 1 53.25 478 LEU A CA 1
ATOM 3761 C C . LEU A 1 478 ? -9.172 -31.297 -51.562 1 53.25 478 LEU A C 1
ATOM 3763 O O . LEU A 1 478 ? -8.867 -30.219 -51.031 1 53.25 478 LEU A O 1
ATOM 3767 N N . ILE A 1 479 ? -10.383 -31.438 -51.656 1 49.41 479 ILE A N 1
ATOM 3768 C CA . ILE A 1 479 ? -11.57 -30.719 -51.219 1 49.41 479 ILE A CA 1
ATOM 3769 C C . ILE A 1 479 ? -11.453 -30.391 -49.75 1 49.41 479 ILE A C 1
ATOM 3771 O O . ILE A 1 479 ? -11.297 -31.281 -48.906 1 49.41 479 ILE A O 1
ATOM 3775 N N . GLY A 1 480 ? -11.32 -29.016 -49.406 1 53.12 480 GLY A N 1
ATOM 3776 C CA . GLY A 1 480 ? -11.359 -28.562 -48 1 53.12 480 GLY A CA 1
ATOM 3777 C C . GLY A 1 480 ? -9.984 -28.25 -47.438 1 53.12 480 GLY A C 1
ATOM 3778 O O . GLY A 1 480 ? -9.867 -27.688 -46.344 1 53.12 480 GLY A O 1
ATOM 3779 N N . GLN A 1 481 ? -8.898 -28.594 -48.219 1 60.38 481 GLN A N 1
ATOM 3780 C CA . GLN A 1 481 ? -7.555 -28.375 -47.688 1 60.38 481 GLN A CA 1
ATOM 3781 C C . GLN A 1 481 ? -7.121 -26.922 -47.875 1 60.38 481 GLN A C 1
ATOM 3783 O O . GLN A 1 481 ? -7.395 -26.297 -48.906 1 60.38 481 GLN A O 1
ATOM 3788 N N . MET A 1 482 ? -6.645 -26.344 -46.781 1 60.5 482 MET A N 1
ATOM 3789 C CA . MET A 1 482 ? -6.199 -24.953 -46.781 1 60.5 482 MET A CA 1
ATOM 3790 C C . MET A 1 482 ? -4.719 -24.859 -47.156 1 60.5 482 MET A C 1
ATOM 3792 O O . MET A 1 482 ? -3.93 -25.719 -46.781 1 60.5 482 MET A O 1
ATOM 3796 N N . ASP A 1 483 ? -4.387 -23.969 -48.031 1 59.03 483 ASP A N 1
ATOM 3797 C CA . ASP A 1 483 ? -3.008 -23.734 -48.469 1 59.03 483 ASP A CA 1
ATOM 3798 C C . ASP A 1 483 ? -2.234 -22.969 -47.375 1 59.03 483 ASP A C 1
ATOM 3800 O O . ASP A 1 483 ? -2.453 -21.766 -47.188 1 59.03 483 ASP A O 1
ATOM 3804 N N . CYS A 1 484 ? -1.616 -23.719 -46.5 1 59.47 484 CYS A N 1
ATOM 3805 C CA . CYS A 1 484 ? -0.765 -23.094 -45.5 1 59.47 484 CYS A CA 1
ATOM 3806 C C . CYS A 1 484 ? 0.687 -23.047 -45.938 1 59.47 484 CYS A C 1
ATOM 3808 O O . CYS A 1 484 ? 1.571 -23.594 -45.281 1 59.47 484 CYS A O 1
ATOM 3810 N N . SER A 1 485 ? 1.065 -22.594 -47.156 1 62.03 485 SER A N 1
ATOM 3811 C CA . SER A 1 485 ? 2.396 -22.672 -47.75 1 62.03 485 SER A CA 1
ATOM 3812 C C . SER A 1 485 ? 3.406 -21.844 -46.969 1 62.03 485 SER A C 1
ATOM 3814 O O . SER A 1 485 ? 4.613 -22.094 -47.031 1 62.03 485 SER A O 1
ATOM 3816 N N . LEU A 1 486 ? 2.924 -20.953 -46.156 1 67.75 486 LEU A N 1
ATOM 3817 C CA . LEU A 1 486 ? 3.83 -20.062 -45.469 1 67.75 486 LEU A CA 1
ATOM 3818 C C . LEU A 1 486 ? 4.457 -20.75 -44.25 1 67.75 486 LEU A C 1
ATOM 3820 O O . LEU A 1 486 ? 5.508 -20.312 -43.781 1 67.75 486 LEU A O 1
ATOM 3824 N N . ILE A 1 487 ? 3.836 -21.859 -43.844 1 78.12 487 ILE A N 1
ATOM 3825 C CA . ILE A 1 487 ? 4.332 -22.516 -42.625 1 78.12 487 ILE A CA 1
ATOM 3826 C C . ILE A 1 487 ? 4.652 -23.984 -42.938 1 78.12 487 ILE A C 1
ATOM 3828 O O . ILE A 1 487 ? 3.973 -24.609 -43.75 1 78.12 487 ILE A O 1
ATOM 3832 N N . PRO A 1 488 ? 5.785 -24.359 -42.375 1 79.19 488 PRO A N 1
ATOM 3833 C CA . PRO A 1 488 ? 6.133 -25.766 -42.594 1 79.19 488 PRO A CA 1
ATOM 3834 C C . PRO A 1 488 ? 4.992 -26.719 -42.25 1 79.19 488 PRO A C 1
ATOM 3836 O O . PRO A 1 488 ? 4.328 -26.547 -41.219 1 79.19 488 PRO A O 1
ATOM 3839 N N . ALA A 1 489 ? 4.715 -27.641 -43.094 1 77.88 489 ALA A N 1
ATOM 3840 C CA . ALA A 1 489 ? 3.605 -28.594 -42.969 1 77.88 489 ALA A CA 1
ATOM 3841 C C . ALA A 1 489 ? 3.707 -29.375 -41.656 1 77.88 489 ALA A C 1
ATOM 3843 O O . ALA A 1 489 ? 2.691 -29.656 -41.031 1 77.88 489 ALA A O 1
ATOM 3844 N N . ASN A 1 490 ? 4.965 -29.594 -41.281 1 81.19 490 ASN A N 1
ATOM 3845 C CA . ASN A 1 490 ? 5.172 -30.375 -40.062 1 81.19 490 ASN A CA 1
ATOM 3846 C C . ASN A 1 490 ? 4.719 -29.609 -38.844 1 81.19 490 ASN A C 1
ATOM 3848 O O . ASN A 1 490 ? 4.234 -30.219 -37.875 1 81.19 490 ASN A O 1
ATOM 3852 N N . LEU A 1 491 ? 4.891 -28.312 -38.906 1 86.5 491 LEU A N 1
ATOM 3853 C CA . LEU A 1 491 ? 4.477 -27.484 -37.781 1 86.5 491 LEU A CA 1
ATOM 3854 C C . LEU A 1 491 ? 2.957 -27.438 -37.656 1 86.5 491 LEU A C 1
ATOM 3856 O O . LEU A 1 491 ? 2.414 -27.531 -36.562 1 86.5 491 LEU A O 1
ATOM 3860 N N . VAL A 1 492 ? 2.361 -27.375 -38.719 1 84 492 VAL A N 1
ATOM 3861 C CA . VAL A 1 492 ? 0.903 -27.344 -38.75 1 84 492 VAL A CA 1
ATOM 3862 C C . VAL A 1 492 ? 0.343 -28.656 -38.219 1 84 492 VAL A C 1
ATOM 3864 O O . VAL A 1 492 ? -0.654 -28.656 -37.469 1 84 492 VAL A O 1
ATOM 3867 N N . GLU A 1 493 ? 1.042 -29.688 -38.5 1 81.31 493 GLU A N 1
ATOM 3868 C CA . GLU A 1 493 ? 0.593 -31.016 -38.062 1 81.31 493 GLU A CA 1
ATOM 3869 C C . GLU A 1 493 ? 0.742 -31.172 -36.531 1 81.31 493 GLU A C 1
ATOM 3871 O O . GLU A 1 493 ? -0.017 -31.906 -35.906 1 81.31 493 GLU A O 1
ATOM 3876 N N . THR A 1 494 ? 1.655 -30.469 -36.094 1 85.5 494 THR A N 1
ATOM 3877 C CA . THR A 1 494 ? 1.953 -30.641 -34.688 1 85.5 494 THR A CA 1
ATOM 3878 C C . THR A 1 494 ? 0.938 -29.891 -33.812 1 85.5 494 THR A C 1
ATOM 3880 O O . THR A 1 494 ? 0.748 -30.203 -32.656 1 85.5 494 THR A O 1
ATOM 3883 N N . PHE A 1 495 ? 0.3 -28.891 -34.438 1 88.44 495 PHE A N 1
ATOM 3884 C CA . PHE A 1 495 ? -0.767 -28.219 -33.688 1 88.44 495 PHE A CA 1
ATOM 3885 C C . PHE A 1 495 ? -1.995 -29.109 -33.594 1 88.44 495 PHE A C 1
ATOM 3887 O O . PHE A 1 495 ? -2.443 -29.688 -34.594 1 88.44 495 PHE A O 1
ATOM 3894 N N . GLY A 1 496 ? -2.441 -29.375 -32.531 1 80.5 496 GLY A N 1
ATOM 3895 C CA . GLY A 1 496 ? -3.602 -30.219 -32.312 1 80.5 496 GLY A CA 1
ATOM 3896 C C . GLY A 1 496 ? -4.859 -29.688 -33 1 80.5 496 GLY A C 1
ATOM 3897 O O . GLY A 1 496 ? -5.629 -30.469 -33.562 1 80.5 496 GLY A O 1
ATOM 3898 N N . LEU A 1 497 ? -5.062 -28.391 -32.906 1 91.06 497 LEU A N 1
ATOM 3899 C CA . LEU A 1 497 ? -6.285 -27.797 -33.438 1 91.06 497 LEU A CA 1
ATOM 3900 C C . LEU A 1 497 ? -5.965 -26.703 -34.469 1 91.06 497 LEU A C 1
ATOM 3902 O O . LEU A 1 497 ? -5.195 -25.781 -34.156 1 91.06 497 LEU A O 1
ATOM 3906 N N . LEU A 1 498 ? -6.477 -26.875 -35.594 1 91.62 498 LEU A N 1
ATOM 3907 C CA . LEU A 1 498 ? -6.41 -25.859 -36.656 1 91.62 498 LEU A CA 1
ATOM 3908 C C . LEU A 1 498 ? -7.789 -25.281 -36.938 1 91.62 498 LEU A C 1
ATOM 3910 O O . LEU A 1 498 ? -8.742 -26.016 -37.188 1 91.62 498 LEU A O 1
ATOM 3914 N N . ILE A 1 499 ? -7.867 -23.969 -36.75 1 91.06 499 ILE A N 1
ATOM 3915 C CA . ILE A 1 499 ? -9.148 -23.297 -36.969 1 91.06 499 ILE A CA 1
ATOM 3916 C C . ILE A 1 499 ? -9.039 -22.281 -38.094 1 91.06 499 ILE A C 1
ATOM 3918 O O . ILE A 1 499 ? -8.086 -21.5 -38.156 1 91.06 499 ILE A O 1
ATOM 3922 N N . ASN A 1 500 ? -9.93 -22.375 -39 1 88.38 500 ASN A N 1
ATOM 3923 C CA . ASN A 1 500 ? -10.008 -21.391 -40.062 1 88.38 500 ASN A CA 1
ATOM 3924 C C . ASN A 1 500 ? -11.062 -20.328 -39.812 1 88.38 500 ASN A C 1
ATOM 3926 O O . ASN A 1 500 ? -12.258 -20.641 -39.719 1 88.38 500 ASN A O 1
ATOM 3930 N N . CYS A 1 501 ? -10.633 -19.188 -39.562 1 84.06 501 CYS A N 1
ATOM 3931 C CA . CYS A 1 501 ? -11.539 -18.078 -39.344 1 84.06 501 CYS A CA 1
ATOM 3932 C C . CYS A 1 501 ? -11.695 -17.234 -40.594 1 84.06 501 CYS A C 1
ATOM 3934 O O . CYS A 1 501 ? -10.812 -16.438 -40.938 1 84.06 501 CYS A O 1
ATOM 3936 N N . ASN A 1 502 ? -12.688 -17.391 -41.344 1 72.31 502 ASN A N 1
ATOM 3937 C CA . ASN A 1 502 ? -12.906 -16.656 -42.594 1 72.31 502 ASN A CA 1
ATOM 3938 C C . ASN A 1 502 ? -14.141 -15.758 -42.5 1 72.31 502 ASN A C 1
ATOM 3940 O O . ASN A 1 502 ? -14.711 -15.375 -43.531 1 72.31 502 ASN A O 1
ATOM 3944 N N . GLU A 1 503 ? -14.633 -15.57 -41.406 1 62.81 503 GLU A N 1
ATOM 3945 C CA . GLU A 1 503 ? -15.875 -14.805 -41.281 1 62.81 503 GLU A CA 1
ATOM 3946 C C . GLU A 1 503 ? -15.695 -13.383 -41.812 1 62.81 503 GLU A C 1
ATOM 3948 O O . GLU A 1 503 ? -16.656 -12.766 -42.281 1 62.81 503 GLU A O 1
ATOM 3953 N N . SER A 1 504 ? -14.453 -12.773 -41.688 1 57.09 504 SER A N 1
ATOM 3954 C CA . SER A 1 504 ? -14.258 -11.422 -42.188 1 57.09 504 SER A CA 1
ATOM 3955 C C . SER A 1 504 ? -13.906 -11.43 -43.688 1 57.09 504 SER A C 1
ATOM 3957 O O . SER A 1 504 ? -13.438 -10.43 -44.219 1 57.09 504 SER A O 1
ATOM 3959 N N . SER A 1 505 ? -13.914 -12.453 -44.375 1 51.19 505 SER A N 1
ATOM 3960 C CA . SER A 1 505 ? -13.523 -12.445 -45.781 1 51.19 505 SER A CA 1
ATOM 3961 C C . SER A 1 505 ? -14.383 -11.477 -46.594 1 51.19 505 SER A C 1
ATOM 3963 O O . SER A 1 505 ? -15.523 -11.195 -46.219 1 51.19 505 SER A O 1
ATOM 3965 N N . PRO A 1 506 ? -13.727 -10.602 -47.375 1 46.53 506 PRO A N 1
ATOM 3966 C CA . PRO A 1 506 ? -14.398 -9.594 -48.188 1 46.53 506 PRO A CA 1
ATOM 3967 C C . PRO A 1 506 ? -15.758 -10.062 -48.719 1 46.53 506 PRO A C 1
ATOM 3969 O O . PRO A 1 506 ? -16.656 -9.242 -48.938 1 46.53 506 PRO A O 1
ATOM 3972 N N . CYS A 1 507 ? -15.859 -11.25 -49 1 45.47 507 CYS A N 1
ATOM 3973 C CA . CYS A 1 507 ? -17.109 -11.719 -49.594 1 45.47 507 CYS A CA 1
ATOM 3974 C C . CYS A 1 507 ? -18.234 -11.719 -48.562 1 45.47 507 CYS A C 1
ATOM 3976 O O . CYS A 1 507 ? -19.406 -11.82 -48.906 1 45.47 507 CYS A O 1
ATOM 3978 N N . HIS A 1 508 ? -17.891 -11.836 -47.281 1 47.62 508 HIS A N 1
ATOM 3979 C CA . HIS A 1 508 ? -18.906 -11.805 -46.25 1 47.62 508 HIS A CA 1
ATOM 3980 C C . HIS A 1 508 ? -18.781 -10.562 -45.375 1 47.62 508 HIS A C 1
ATOM 3982 O O . HIS A 1 508 ? -18.031 -10.562 -44.406 1 47.62 508 HIS A O 1
ATOM 3988 N N . GLN A 1 509 ? -18.797 -9.445 -45.844 1 50.28 509 GLN A N 1
ATOM 3989 C CA . GLN A 1 509 ? -18.734 -8.141 -45.188 1 50.28 509 GLN A CA 1
ATOM 3990 C C . GLN A 1 509 ? -19.516 -8.141 -43.875 1 50.28 509 GLN A C 1
ATOM 3992 O O . GLN A 1 509 ? -20.75 -8.211 -43.875 1 50.28 509 GLN A O 1
ATOM 3997 N N . LEU A 1 510 ? -19.016 -8.695 -42.812 1 57.47 510 LEU A N 1
ATOM 3998 C CA . LEU A 1 510 ? -19.859 -8.898 -41.625 1 57.47 510 LEU A CA 1
ATOM 3999 C C . LEU A 1 510 ? -20.25 -7.57 -41 1 57.47 510 LEU A C 1
ATOM 4001 O O . LEU A 1 510 ? -19.391 -6.82 -40.531 1 57.47 510 LEU A O 1
ATOM 4005 N N . PHE A 1 511 ? -21.406 -7.098 -41.312 1 61.03 511 PHE A N 1
ATOM 4006 C CA . PHE A 1 511 ? -22.219 -5.984 -40.812 1 61.03 511 PHE A CA 1
ATOM 4007 C C . PHE A 1 511 ? -22.125 -5.891 -39.281 1 61.03 511 PHE A C 1
ATOM 4009 O O . PHE A 1 511 ? -21.906 -4.809 -38.75 1 61.03 511 PHE A O 1
ATOM 4016 N N . PRO A 1 512 ? -22.094 -7.043 -38.688 1 65.12 512 PRO A N 1
ATOM 4017 C CA . PRO A 1 512 ? -22.141 -6.879 -37.219 1 65.12 512 PRO A CA 1
ATOM 4018 C C . PRO A 1 512 ? -20.797 -6.398 -36.656 1 65.12 512 PRO A C 1
ATOM 4020 O O . PRO A 1 512 ? -20.781 -5.59 -35.719 1 65.12 512 PRO A O 1
ATOM 4023 N N . THR A 1 513 ? -19.719 -6.828 -37.25 1 70.19 513 THR A N 1
ATOM 4024 C CA . THR A 1 513 ? -18.406 -6.43 -36.75 1 70.19 513 THR A CA 1
ATOM 4025 C C . THR A 1 513 ? -18.156 -4.949 -37.031 1 70.19 513 THR A C 1
ATOM 4027 O O . THR A 1 513 ? -17.562 -4.25 -36.188 1 70.19 513 THR A O 1
ATOM 4030 N N . MET A 1 514 ? -18.625 -4.535 -38.188 1 70.31 514 MET A N 1
ATOM 4031 C CA . MET A 1 514 ? -18.484 -3.127 -38.531 1 70.31 514 MET A CA 1
ATOM 4032 C C . MET A 1 514 ? -19.297 -2.242 -37.594 1 70.31 514 MET A C 1
ATOM 4034 O O . MET A 1 514 ? -18.812 -1.201 -37.156 1 70.31 514 MET A O 1
ATOM 4038 N N . GLN A 1 515 ? -20.469 -2.713 -37.375 1 71.38 515 GLN A N 1
ATOM 4039 C CA . GLN A 1 515 ? -21.328 -1.952 -36.469 1 71.38 515 GLN A CA 1
ATOM 4040 C C . GLN A 1 515 ? -20.719 -1.896 -35.062 1 71.38 515 GLN A C 1
ATOM 4042 O O . GLN A 1 515 ? -20.766 -0.857 -34.406 1 71.38 515 GLN A O 1
ATOM 4047 N N . HIS A 1 516 ? -20.25 -3.016 -34.656 1 74.88 516 HIS A N 1
ATOM 4048 C CA . HIS A 1 516 ? -19.625 -3.098 -33.344 1 74.88 516 HIS A CA 1
ATOM 4049 C C . HIS A 1 516 ? -18.438 -2.145 -33.25 1 74.88 516 HIS A C 1
ATOM 4051 O O . HIS A 1 516 ? -18.281 -1.446 -32.25 1 74.88 516 HIS A O 1
ATOM 4057 N N . THR A 1 517 ? -17.656 -2.102 -34.219 1 69.81 517 THR A N 1
ATOM 4058 C CA . THR A 1 517 ? -16.469 -1.247 -34.25 1 69.81 517 THR A CA 1
ATOM 4059 C C . THR A 1 517 ? -16.859 0.226 -34.188 1 69.81 517 THR A C 1
ATOM 4061 O O . THR A 1 517 ? -16.203 1.021 -33.5 1 69.81 517 THR A O 1
ATOM 4064 N N . LEU A 1 518 ? -17.906 0.451 -34.875 1 65.88 518 LEU A N 1
ATOM 4065 C CA . LEU A 1 518 ? -18.391 1.826 -34.875 1 65.88 518 LEU A CA 1
ATOM 4066 C C . LEU A 1 518 ? -18.906 2.229 -33.5 1 65.88 518 LEU A C 1
ATOM 4068 O O . LEU A 1 518 ? -18.656 3.342 -33.062 1 65.88 518 LEU A O 1
ATOM 4072 N N . LYS A 1 519 ? -19.625 1.311 -32.969 1 69.81 519 LYS A N 1
ATOM 4073 C CA . LYS A 1 519 ? -20.188 1.586 -31.641 1 69.81 519 LYS A CA 1
ATOM 4074 C C . LYS A 1 519 ? -19.078 1.775 -30.609 1 69.81 519 LYS A C 1
ATOM 4076 O O . LYS A 1 519 ? -19.156 2.67 -29.766 1 69.81 519 LYS A O 1
ATOM 4081 N N . LYS A 1 520 ? -18.094 0.919 -30.688 1 68.62 520 LYS A N 1
ATOM 4082 C CA . LYS A 1 520 ? -16.984 0.984 -29.734 1 68.62 520 LYS A CA 1
ATOM 4083 C C . LYS A 1 520 ? -16.156 2.246 -29.938 1 68.62 520 LYS A C 1
ATOM 4085 O O . LYS A 1 520 ? -15.586 2.787 -28.984 1 68.62 520 LYS A O 1
ATOM 4090 N N . ALA A 1 521 ? -16.094 2.645 -31.172 1 62.44 521 ALA A N 1
ATOM 4091 C CA . ALA A 1 521 ? -15.391 3.887 -31.469 1 62.44 521 ALA A CA 1
ATOM 4092 C C . ALA A 1 521 ? -16.078 5.082 -30.812 1 62.44 521 ALA A C 1
ATOM 4094 O O . ALA A 1 521 ? -15.422 6.023 -30.375 1 62.44 521 ALA A O 1
ATOM 4095 N N . ILE A 1 522 ? -17.375 4.945 -30.703 1 56 522 ILE A N 1
ATOM 4096 C CA . ILE A 1 522 ? -18.172 6.02 -30.125 1 56 522 ILE A CA 1
ATOM 4097 C C . ILE A 1 522 ? -18.078 5.969 -28.594 1 56 522 ILE A C 1
ATOM 4099 O O . ILE A 1 522 ? -17.906 7.004 -27.938 1 56 522 ILE A O 1
ATOM 4103 N N . ASP A 1 523 ? -18.203 4.738 -28.062 1 64.38 523 ASP A N 1
ATOM 4104 C CA . ASP A 1 523 ? -18.141 4.535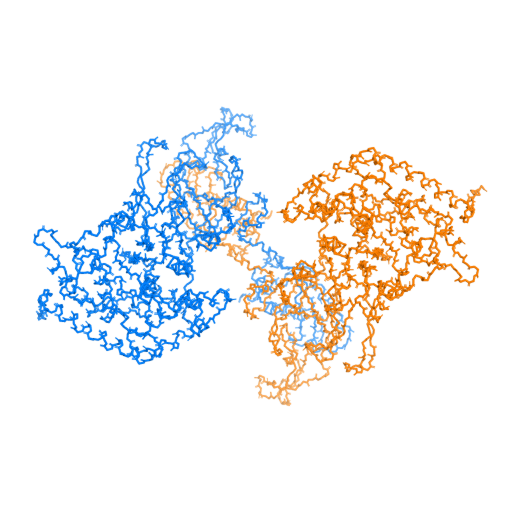 -26.625 1 64.38 523 ASP A CA 1
ATOM 4105 C C . ASP A 1 523 ? -17.234 3.361 -26.266 1 64.38 523 ASP A C 1
ATOM 4107 O O . ASP A 1 523 ? -17.703 2.234 -26.094 1 64.38 523 ASP A O 1
ATOM 4111 N N . PRO A 1 524 ? -16.031 3.713 -26.172 1 58.59 524 PRO A N 1
ATOM 4112 C CA . PRO A 1 524 ? -15.062 2.635 -25.953 1 58.59 524 PRO A CA 1
ATOM 4113 C C . PRO A 1 524 ? -15.328 1.847 -24.672 1 58.59 524 PRO A C 1
ATOM 4115 O O . PRO A 1 524 ? -15.008 0.657 -24.594 1 58.59 524 PRO A O 1
ATOM 4118 N N . GLU A 1 525 ? -15.914 2.52 -23.719 1 57.88 525 GLU A N 1
ATOM 4119 C CA . GLU A 1 525 ? -16.125 1.817 -22.469 1 57.88 525 GLU A CA 1
ATOM 4120 C C . GLU A 1 525 ? -17.547 1.282 -22.359 1 57.88 525 GLU A C 1
ATOM 4122 O O . GLU A 1 525 ? -17.906 0.605 -21.391 1 57.88 525 GLU A O 1
ATOM 4127 N N . GLY A 1 526 ? -18.203 1.495 -23.406 1 63.16 526 GLY A N 1
ATOM 4128 C CA . GLY A 1 526 ? -19.609 1.134 -23.359 1 63.16 526 GLY A CA 1
ATOM 4129 C C . GLY A 1 526 ? -19.859 -0.353 -23.531 1 63.16 526 GLY A C 1
ATOM 4130 O O . GLY A 1 526 ? -19.125 -1.021 -24.266 1 63.16 526 GLY A O 1
ATOM 4131 N N . LEU A 1 527 ? -20.719 -0.997 -22.641 1 62.88 527 LEU A N 1
ATOM 4132 C CA . LEU A 1 527 ? -21.203 -2.363 -22.812 1 62.88 527 LEU A CA 1
ATOM 4133 C C . LEU A 1 527 ? -22.469 -2.393 -23.656 1 62.88 527 LEU A C 1
ATOM 4135 O O . LEU A 1 527 ? -23.562 -2.102 -23.156 1 62.88 527 LEU A O 1
ATOM 4139 N N . PHE A 1 528 ? -22.344 -2.68 -24.922 1 63.97 528 PHE A N 1
ATOM 4140 C CA . PHE A 1 528 ? -23.406 -2.504 -25.906 1 63.97 528 PHE A CA 1
ATOM 4141 C C . PHE A 1 528 ? -24.359 -3.688 -25.891 1 63.97 528 PHE A C 1
ATOM 4143 O O . PHE A 1 528 ? -25.531 -3.555 -26.266 1 63.97 528 PHE A O 1
ATOM 4150 N N . TYR A 1 529 ? -23.844 -4.77 -25.438 1 70.88 529 TYR A N 1
ATOM 4151 C CA . TYR A 1 529 ? -24.688 -5.961 -25.516 1 70.88 529 TYR A CA 1
ATOM 4152 C C . TYR A 1 529 ? -25.156 -6.395 -24.141 1 70.88 529 TYR A C 1
ATOM 4154 O O . TYR A 1 529 ? -24.406 -6.285 -23.156 1 70.88 529 TYR A O 1
ATOM 4162 N N . PHE A 1 530 ? -26.391 -6.746 -24.078 1 71.56 530 PHE A N 1
ATOM 4163 C CA . PHE A 1 530 ? -27 -7.172 -22.812 1 71.56 530 PHE A CA 1
ATOM 4164 C C . PHE A 1 530 ? -26.156 -8.25 -22.156 1 71.56 530 PHE A C 1
ATOM 4166 O O . PHE A 1 530 ? -26 -8.25 -20.922 1 71.56 530 PHE A O 1
ATOM 4173 N N . ALA A 1 531 ? -25.641 -9.102 -23 1 74.06 531 ALA A N 1
ATOM 4174 C CA . ALA A 1 531 ? -24.844 -10.219 -22.484 1 74.06 531 ALA A CA 1
ATOM 4175 C C . ALA A 1 531 ? -23.594 -9.727 -21.766 1 74.06 531 ALA A C 1
ATOM 4177 O O . ALA A 1 531 ? -23.203 -10.281 -20.75 1 74.06 531 ALA A O 1
ATOM 4178 N N . SER A 1 532 ? -23 -8.656 -22.25 1 75.25 532 SER A N 1
ATOM 4179 C CA . SER A 1 532 ? -21.766 -8.117 -21.672 1 75.25 532 SER A CA 1
ATOM 4180 C C . SER A 1 532 ? -22.047 -7.477 -20.312 1 75.25 532 SER A C 1
ATOM 4182 O O . SER A 1 532 ? -21.156 -7.438 -19.453 1 75.25 532 SER A O 1
ATOM 4184 N N . LYS A 1 533 ? -23.234 -6.984 -20.172 1 74.31 533 LYS A N 1
ATOM 4185 C CA . LYS A 1 533 ? -23.625 -6.344 -18.922 1 74.31 533 LYS A CA 1
ATOM 4186 C C . LYS A 1 533 ? -23.953 -7.383 -17.844 1 74.31 533 LYS A C 1
ATOM 4188 O O . LYS A 1 533 ? -23.609 -7.199 -16.672 1 74.31 533 LYS A O 1
ATOM 4193 N N . GLN A 1 534 ? -24.516 -8.453 -18.344 1 78 534 GLN A N 1
ATOM 4194 C CA . GLN A 1 534 ? -24.938 -9.5 -17.422 1 78 534 GLN A CA 1
ATOM 4195 C C . GLN A 1 534 ? -23.766 -10.367 -17 1 78 534 GLN A C 1
ATOM 4197 O O . GLN A 1 534 ? -23.656 -10.766 -15.828 1 78 534 GLN A O 1
ATOM 4202 N N . PHE A 1 535 ? -23 -10.727 -17.984 1 86.94 535 PHE A N 1
ATOM 4203 C CA . PHE A 1 535 ? -21.844 -11.578 -17.734 1 86.94 535 PHE A CA 1
ATOM 4204 C C . PHE A 1 535 ? -20.547 -10.789 -17.906 1 86.94 535 PHE A C 1
ATOM 4206 O O . PHE A 1 535 ? -19.984 -10.727 -19 1 86.94 535 PHE A O 1
ATOM 4213 N N . THR A 1 536 ? -20 -10.328 -16.828 1 84.62 536 THR A N 1
ATOM 4214 C CA . THR A 1 536 ? -18.844 -9.445 -16.859 1 84.62 536 THR A CA 1
ATOM 4215 C C . THR A 1 536 ? -17.547 -10.25 -17.047 1 84.62 536 THR A C 1
ATOM 4217 O O . THR A 1 536 ? -17.562 -11.477 -16.984 1 84.62 536 THR A O 1
ATOM 4220 N N . THR A 1 537 ? -16.5 -9.555 -17.312 1 86.44 537 THR A N 1
ATOM 4221 C CA . THR A 1 537 ? -15.195 -10.18 -17.453 1 86.44 537 THR A CA 1
ATOM 4222 C C . THR A 1 537 ? -14.773 -10.867 -16.172 1 86.44 537 THR A C 1
ATOM 4224 O O . THR A 1 537 ? -14.172 -11.945 -16.203 1 86.44 537 THR A O 1
ATOM 4227 N N . GLU A 1 538 ? -15.094 -10.289 -15.055 1 85.62 538 GLU A N 1
ATOM 4228 C CA . GLU A 1 538 ? -14.766 -10.883 -13.766 1 85.62 538 GLU A CA 1
ATOM 4229 C C . GLU A 1 538 ? -15.516 -12.195 -13.555 1 85.62 538 GLU A C 1
ATOM 4231 O O . GLU A 1 538 ? -15 -13.125 -12.938 1 85.62 538 GLU A O 1
ATOM 4236 N N . ASP A 1 539 ? -16.688 -12.195 -14.062 1 88.88 539 ASP A N 1
ATOM 4237 C CA . ASP A 1 539 ? -17.469 -13.43 -13.969 1 88.88 539 ASP A CA 1
ATOM 4238 C C . ASP A 1 539 ? -16.797 -14.562 -14.75 1 88.88 539 ASP A C 1
ATOM 4240 O O . ASP A 1 539 ? -16.719 -15.695 -14.273 1 88.88 539 ASP A O 1
ATOM 4244 N N . PHE A 1 540 ? -16.391 -14.219 -15.914 1 92.5 540 PHE A N 1
ATOM 4245 C CA . PHE A 1 540 ? -15.711 -15.219 -16.734 1 92.5 540 PHE A CA 1
ATOM 4246 C C . PHE A 1 540 ? -14.414 -15.672 -16.078 1 92.5 540 PHE A C 1
ATOM 4248 O O . PHE A 1 540 ? -14.047 -16.844 -16.141 1 92.5 540 PHE A O 1
ATOM 4255 N N . GLU A 1 541 ? -13.734 -14.758 -15.508 1 90.25 541 GLU A N 1
ATOM 4256 C CA . GLU A 1 541 ? -12.5 -15.109 -14.805 1 90.25 541 GLU A CA 1
ATOM 4257 C C . GLU A 1 541 ? -12.773 -16.125 -13.695 1 90.25 541 GLU A C 1
ATOM 4259 O O . GLU A 1 541 ? -12.047 -17.109 -13.562 1 90.25 541 GLU A O 1
ATOM 4264 N N . LYS A 1 542 ? -13.766 -15.883 -12.945 1 88 542 LYS A N 1
ATOM 4265 C CA . LYS A 1 542 ? -14.125 -16.781 -11.852 1 88 542 LYS A CA 1
ATOM 4266 C C . LYS A 1 542 ? -14.562 -18.141 -12.391 1 88 542 LYS A C 1
ATOM 4268 O O . LYS A 1 542 ? -14.211 -19.188 -11.828 1 88 542 LYS A O 1
ATOM 4273 N N . LEU A 1 543 ? -15.32 -18.078 -13.422 1 93.38 543 LEU A N 1
ATOM 4274 C CA . LEU A 1 543 ? -15.805 -19.312 -14.031 1 93.38 543 LEU A CA 1
ATOM 4275 C C . LEU A 1 543 ? -14.641 -20.156 -14.531 1 93.38 543 LEU A C 1
ATOM 4277 O O . LEU A 1 543 ? -14.578 -21.359 -14.242 1 93.38 543 LEU A O 1
ATOM 4281 N N . LEU A 1 544 ? -13.781 -19.578 -15.242 1 92.56 544 LEU A N 1
ATOM 4282 C CA . LEU A 1 544 ? -12.664 -20.312 -15.836 1 92.56 544 LEU A CA 1
ATOM 4283 C C . LEU A 1 544 ? -11.711 -20.812 -14.75 1 92.56 544 LEU A C 1
ATOM 4285 O O . LEU A 1 544 ? -11.188 -21.922 -14.852 1 92.56 544 LEU A O 1
ATOM 4289 N N . ALA A 1 545 ? -11.469 -20.016 -13.773 1 88.88 545 ALA A N 1
ATOM 4290 C CA . ALA A 1 545 ? -10.617 -20.438 -12.664 1 88.88 545 ALA A CA 1
ATOM 4291 C C . ALA A 1 545 ? -11.219 -21.656 -11.953 1 88.88 545 ALA A C 1
ATOM 4293 O O . ALA A 1 545 ? -10.5 -22.578 -11.562 1 88.88 545 ALA A O 1
ATOM 4294 N N . PHE A 1 546 ? -12.484 -21.672 -11.805 1 90.69 546 PHE A N 1
ATOM 4295 C CA . PHE A 1 546 ? -13.18 -22.781 -11.164 1 90.69 546 PHE A CA 1
ATOM 4296 C C . PHE A 1 546 ? -13.141 -24.031 -12.047 1 90.69 546 PHE A C 1
ATOM 4298 O O . PHE A 1 546 ? -12.836 -25.125 -11.57 1 90.69 546 PHE A O 1
ATOM 4305 N N . ALA A 1 547 ? -13.469 -23.828 -13.258 1 92.06 547 ALA A N 1
ATOM 4306 C CA . ALA A 1 547 ? -13.547 -24.938 -14.203 1 92.06 547 ALA A CA 1
ATOM 4307 C C . ALA A 1 547 ? -12.18 -25.594 -14.391 1 92.06 547 ALA A C 1
ATOM 4309 O O . ALA A 1 547 ? -12.078 -26.812 -14.523 1 92.06 547 ALA A O 1
ATOM 4310 N N . LYS A 1 548 ? -11.195 -24.812 -14.445 1 88.12 548 LYS A N 1
ATOM 4311 C CA . LYS A 1 548 ? -9.828 -25.297 -14.664 1 88.12 548 LYS A CA 1
ATOM 4312 C C . LYS A 1 548 ? -9.398 -26.234 -13.547 1 88.12 548 LYS A C 1
ATOM 4314 O O . LYS A 1 548 ? -8.609 -27.156 -13.781 1 88.12 548 LYS A O 1
ATOM 4319 N N . ASN A 1 549 ? -9.922 -26.109 -12.367 1 85.31 549 ASN A N 1
ATOM 4320 C CA . ASN A 1 549 ? -9.477 -26.875 -11.211 1 85.31 549 ASN A CA 1
ATOM 4321 C C . ASN A 1 549 ? -10.383 -28.078 -10.945 1 85.31 549 ASN A C 1
ATOM 4323 O O . ASN A 1 549 ? -10.203 -28.797 -9.961 1 85.31 549 ASN A O 1
ATOM 4327 N N . LEU A 1 550 ? -11.281 -28.375 -11.906 1 87.81 550 LEU A N 1
ATOM 4328 C CA . LEU A 1 550 ? -12.156 -29.531 -11.758 1 87.81 550 LEU A CA 1
ATOM 4329 C C . LEU A 1 550 ? -11.438 -30.812 -12.18 1 87.81 550 LEU A C 1
ATOM 4331 O O . LEU A 1 550 ? -10.734 -30.828 -13.188 1 87.81 550 LEU A O 1
ATOM 4335 N N . ASP A 1 551 ? -11.523 -31.812 -11.344 1 85.75 551 ASP A N 1
ATOM 4336 C CA . ASP A 1 551 ? -11 -33.125 -11.711 1 85.75 551 ASP A CA 1
ATOM 4337 C C . ASP A 1 551 ? -12.023 -33.906 -12.531 1 85.75 551 ASP A C 1
ATOM 4339 O O . ASP A 1 551 ? -13.125 -34.188 -12.062 1 85.75 551 ASP A O 1
ATOM 4343 N N . VAL A 1 552 ? -11.664 -34.219 -13.758 1 89.81 552 VAL A N 1
ATOM 4344 C CA . VAL A 1 552 ? -12.594 -34.875 -14.68 1 89.81 552 VAL A CA 1
ATOM 4345 C C . VAL A 1 552 ? -12.148 -36.281 -14.969 1 89.81 552 VAL A C 1
ATOM 4347 O O . VAL A 1 552 ? -10.953 -36.562 -15.156 1 89.81 552 VAL A O 1
ATOM 4350 N N . GLU A 1 553 ? -13.102 -37.219 -14.938 1 90.88 553 GLU A N 1
ATOM 4351 C CA . GLU A 1 553 ? -12.859 -38.625 -15.273 1 90.88 553 GLU A CA 1
ATOM 4352 C C . GLU A 1 553 ? -13.711 -39.062 -16.453 1 90.88 553 GLU A C 1
ATOM 4354 O O . GLU A 1 553 ? -14.836 -38.594 -16.625 1 90.88 553 GLU A O 1
ATOM 4359 N N . PHE A 1 554 ? -13.156 -39.938 -17.281 1 92.94 554 PHE A N 1
ATOM 4360 C CA . PHE A 1 554 ? -13.867 -40.438 -18.469 1 92.94 554 PHE A CA 1
ATOM 4361 C C . PHE A 1 554 ? -14.898 -41.5 -18.062 1 92.94 554 PHE A C 1
ATOM 4363 O O . PHE A 1 554 ? -14.625 -42.344 -17.219 1 92.94 554 PHE A O 1
ATOM 4370 N N . SER A 1 555 ? -16.062 -41.344 -18.594 1 94.12 555 SER A N 1
ATOM 4371 C CA . SER A 1 555 ? -17.031 -42.438 -18.531 1 94.12 555 SER A CA 1
ATOM 4372 C C . SER A 1 555 ? -16.641 -43.594 -19.469 1 94.12 555 SER A C 1
ATOM 4374 O O . SER A 1 555 ? -15.898 -43.375 -20.422 1 94.12 555 SER A O 1
ATOM 4376 N N . LEU A 1 556 ? -17.156 -44.75 -19.219 1 92.44 556 LEU A N 1
ATOM 4377 C CA . LEU A 1 556 ? -16.828 -45.906 -20.031 1 92.44 556 LEU A CA 1
ATOM 4378 C C . LEU A 1 556 ? -17.312 -45.75 -21.469 1 92.44 556 LEU A C 1
ATOM 4380 O O . LEU A 1 556 ? -16.594 -46.094 -22.422 1 92.44 556 LEU A O 1
ATOM 4384 N N . GLU A 1 557 ? -18.469 -45.219 -21.656 1 93.25 557 GLU A N 1
ATOM 4385 C CA . GLU A 1 557 ? -19.031 -45 -22.984 1 93.25 557 GLU A CA 1
ATOM 4386 C C . GLU A 1 557 ? -18.188 -43.969 -23.766 1 93.25 557 GLU A C 1
ATOM 4388 O O . GLU A 1 557 ? -17.969 -44.156 -24.953 1 93.25 557 GLU A O 1
ATOM 4393 N N . ALA A 1 558 ? -17.797 -42.969 -23.078 1 94.69 558 ALA A N 1
ATOM 4394 C CA . ALA A 1 558 ? -17 -41.938 -23.734 1 94.69 558 ALA A CA 1
ATOM 4395 C C . ALA A 1 558 ? -15.641 -42.469 -24.156 1 94.69 558 ALA A C 1
ATOM 4397 O O . ALA A 1 558 ? -15.156 -42.156 -25.234 1 94.69 558 ALA A O 1
ATOM 4398 N N . GLU A 1 559 ? -15.07 -43.312 -23.297 1 93.62 559 GLU A N 1
ATOM 4399 C CA . GLU A 1 559 ? -13.773 -43.906 -23.609 1 93.62 559 GLU A CA 1
ATOM 4400 C C . GLU A 1 559 ? -13.852 -44.812 -24.844 1 93.62 559 GLU A C 1
ATOM 4402 O O . GLU A 1 559 ? -12.977 -44.781 -25.703 1 93.62 559 GLU A O 1
ATOM 4407 N N . ARG A 1 560 ? -14.867 -45.562 -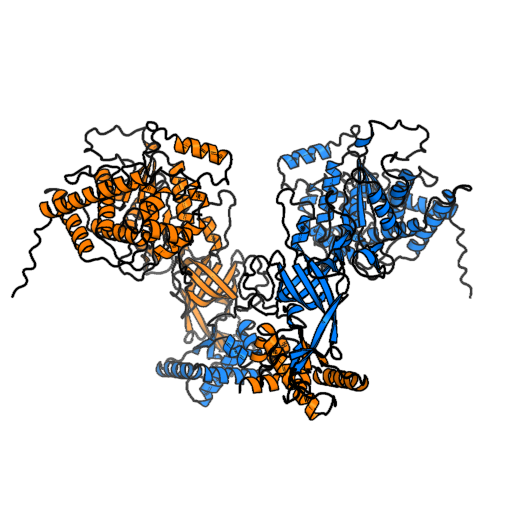24.875 1 92.12 560 ARG A N 1
ATOM 4408 C CA . ARG A 1 560 ? -15.062 -46.438 -26.016 1 92.12 560 ARG A CA 1
ATOM 4409 C C . ARG A 1 560 ? -15.266 -45.656 -27.297 1 92.12 560 ARG A C 1
ATOM 4411 O O . ARG A 1 560 ? -14.734 -46.031 -28.359 1 92.12 560 ARG A O 1
ATOM 4418 N N . MET A 1 561 ? -16 -44.656 -27.172 1 93.19 561 MET A N 1
ATOM 4419 C CA . MET A 1 561 ? -16.312 -43.844 -28.359 1 93.19 561 MET A CA 1
ATOM 4420 C C . MET A 1 561 ? -15.062 -43.125 -28.875 1 93.19 561 MET A C 1
ATOM 4422 O O . MET A 1 561 ? -14.852 -43.062 -30.094 1 93.19 561 MET A O 1
ATOM 4426 N N . ILE A 1 562 ? -14.305 -42.625 -27.984 1 92.56 562 ILE A N 1
ATOM 4427 C CA . ILE A 1 562 ? -13.117 -41.875 -28.406 1 92.56 562 ILE A CA 1
ATOM 4428 C C . ILE A 1 562 ? -12.109 -42.844 -29.031 1 92.56 562 ILE A C 1
ATOM 4430 O O . ILE A 1 562 ? -11.492 -42.531 -30.047 1 92.56 562 ILE A O 1
ATOM 4434 N N . HIS A 1 563 ? -11.914 -44 -28.484 1 91 563 HIS A N 1
ATOM 4435 C CA . HIS A 1 563 ? -11.016 -45 -29.047 1 91 563 HIS A CA 1
ATOM 4436 C C . HIS A 1 563 ? -11.547 -45.531 -30.375 1 91 563 HIS A C 1
ATOM 4438 O O . HIS A 1 563 ? -10.773 -45.781 -31.312 1 91 563 HIS A O 1
ATOM 4444 N N . GLY A 1 564 ? -12.805 -45.75 -30.375 1 90.94 564 GLY A N 1
ATOM 4445 C CA . GLY A 1 564 ? -13.43 -46.219 -31.609 1 90.94 564 GLY A CA 1
ATOM 4446 C C . GLY A 1 564 ? -13.227 -45.219 -32.75 1 90.94 564 GLY A C 1
ATOM 4447 O O . GLY A 1 564 ? -12.875 -45.625 -33.875 1 90.94 564 GLY A O 1
ATOM 4448 N N . TYR A 1 565 ? -13.469 -44.031 -32.438 1 91.81 565 TYR A N 1
ATOM 4449 C CA . TYR A 1 565 ? -13.289 -43.031 -33.469 1 91.81 565 TYR A CA 1
ATOM 4450 C C . TYR A 1 565 ? -11.836 -42.938 -33.938 1 91.81 565 TYR A C 1
ATOM 4452 O O . TYR A 1 565 ? -11.555 -42.844 -35.125 1 91.81 565 TYR A O 1
ATOM 4460 N N . TYR A 1 566 ? -10.938 -42.969 -33.031 1 90.31 566 TYR A N 1
ATOM 4461 C CA . TYR A 1 566 ? -9.516 -42.875 -33.344 1 90.31 566 TYR A CA 1
ATOM 4462 C C . TYR A 1 566 ? -9.086 -44.031 -34.25 1 90.31 566 TYR A C 1
ATOM 4464 O O . TYR A 1 566 ? -8.406 -43.812 -35.25 1 90.31 566 TYR A O 1
ATOM 4472 N N . LEU A 1 567 ? -9.508 -45.219 -33.875 1 88.12 567 LEU A N 1
ATOM 4473 C CA . LEU A 1 567 ? -9.117 -46.375 -34.656 1 88.12 567 LEU A CA 1
ATOM 4474 C C . LEU A 1 567 ? -9.766 -46.375 -36.031 1 88.12 567 LEU A C 1
ATOM 4476 O O . LEU A 1 567 ? -9.125 -46.75 -37.031 1 88.12 567 LEU A O 1
ATOM 4480 N N . ALA A 1 568 ? -11.023 -45.969 -36.031 1 88.12 568 ALA A N 1
ATOM 4481 C CA . ALA A 1 568 ? -11.711 -45.875 -37.312 1 88.12 568 ALA A CA 1
ATOM 4482 C C . ALA A 1 568 ? -11.055 -44.844 -38.219 1 88.12 568 ALA A C 1
ATOM 4484 O O . ALA A 1 568 ? -10.867 -45.094 -39.438 1 88.12 568 ALA A O 1
ATOM 4485 N N . SER A 1 569 ? -10.75 -43.719 -37.656 1 87.5 569 SER A N 1
ATOM 4486 C CA . SER A 1 569 ? -10.125 -42.656 -38.438 1 87.5 569 SER A CA 1
ATOM 4487 C C . SER A 1 569 ? -8.727 -43.031 -38.875 1 87.5 569 SER A C 1
ATOM 4489 O O . SER A 1 569 ? -8.32 -42.719 -40 1 87.5 569 SER A O 1
ATOM 4491 N N . ARG A 1 570 ? -7.988 -43.688 -38.031 1 84.06 570 ARG A N 1
ATOM 4492 C CA . ARG A 1 570 ? -6.648 -44.125 -38.375 1 84.06 570 ARG A CA 1
ATOM 4493 C C . ARG A 1 570 ? -6.699 -45.125 -39.562 1 84.06 570 ARG A C 1
ATOM 4495 O O . ARG A 1 570 ? -5.859 -45.094 -40.438 1 84.06 570 ARG A O 1
ATOM 4502 N N . ARG A 1 571 ? -7.641 -46.031 -39.562 1 83.62 571 ARG A N 1
ATOM 4503 C CA . ARG A 1 571 ? -7.789 -47.031 -40.594 1 83.62 571 ARG A CA 1
ATOM 4504 C C . ARG A 1 571 ? -8.125 -46.406 -41.969 1 83.62 571 ARG A C 1
ATOM 4506 O O . ARG A 1 571 ? -7.57 -46.812 -42.969 1 83.62 571 ARG A O 1
ATOM 4513 N N . ILE A 1 572 ? -8.992 -45.406 -41.938 1 82.25 572 ILE A N 1
ATOM 4514 C CA . ILE A 1 572 ? -9.461 -44.812 -43.156 1 82.25 572 ILE A CA 1
ATOM 4515 C C . ILE A 1 572 ? -8.352 -43.938 -43.75 1 82.25 572 ILE A C 1
ATOM 4517 O O . ILE A 1 572 ? -8.219 -43.812 -44.969 1 82.25 572 ILE A O 1
ATOM 4521 N N . ARG A 1 573 ? -7.621 -43.344 -42.906 1 80.69 573 ARG A N 1
ATOM 4522 C CA . ARG A 1 573 ? -6.621 -42.406 -43.406 1 80.69 573 ARG A CA 1
ATOM 4523 C C . ARG A 1 573 ? -5.27 -43.062 -43.594 1 80.69 573 ARG A C 1
ATOM 4525 O O . ARG A 1 573 ? -4.262 -42.406 -43.844 1 80.69 573 ARG A O 1
ATOM 4532 N N . THR A 1 574 ? -5.227 -44.312 -43.312 1 78.5 574 THR A N 1
ATOM 4533 C CA . THR A 1 574 ? -3.998 -45.062 -43.531 1 78.5 574 THR A CA 1
ATOM 4534 C C . THR A 1 574 ? -3.826 -45.375 -45 1 78.5 574 THR A C 1
ATOM 4536 O O . THR A 1 574 ? -4.75 -45.875 -45.656 1 78.5 574 THR A O 1
ATOM 4539 N N . ASP A 1 575 ? -2.832 -44.719 -45.562 1 69.69 575 ASP A N 1
ATOM 4540 C CA . ASP A 1 575 ? -2.455 -45.031 -46.938 1 69.69 575 ASP A CA 1
ATOM 4541 C C . ASP A 1 575 ? -1.425 -46.156 -46.969 1 69.69 575 ASP A C 1
ATOM 4543 O O . ASP A 1 575 ? -0.628 -46.312 -46.031 1 69.69 575 ASP A O 1
ATOM 4547 N N . PHE A 1 576 ? -1.605 -47.188 -47.781 1 61.94 576 PHE A N 1
ATOM 4548 C CA . PHE A 1 576 ? -0.733 -48.344 -47.938 1 61.94 576 PHE A CA 1
ATOM 4549 C C . PHE A 1 576 ? 0.719 -47.906 -48.094 1 61.94 576 PHE A C 1
ATOM 4551 O O . PHE A 1 576 ? 1.634 -48.594 -47.656 1 61.94 576 PHE A O 1
ATOM 4558 N N . ILE A 1 577 ? 0.927 -46.688 -48.594 1 55.69 577 ILE A N 1
ATOM 4559 C CA . ILE A 1 577 ? 2.291 -46.281 -48.938 1 55.69 577 ILE A CA 1
ATOM 4560 C C . ILE A 1 577 ? 2.887 -45.5 -47.781 1 55.69 577 ILE A C 1
ATOM 4562 O O . ILE A 1 577 ? 4.012 -45.75 -47.375 1 55.69 577 ILE A O 1
ATOM 4566 N N . HIS A 1 578 ? 2.139 -44.469 -47.312 1 60.62 578 HIS A N 1
ATOM 4567 C CA . HIS A 1 578 ? 2.781 -43.5 -46.438 1 60.62 578 HIS A CA 1
ATOM 4568 C C . HIS A 1 578 ? 2.389 -43.719 -44.969 1 60.62 578 HIS A C 1
ATOM 4570 O O . HIS A 1 578 ? 2.947 -43.062 -44.094 1 60.62 578 HIS A O 1
ATOM 4576 N N . GLY A 1 579 ? 1.737 -44.844 -44.719 1 62.69 579 GLY A N 1
ATOM 4577 C CA . GLY A 1 579 ? 1.328 -45.094 -43.344 1 62.69 579 GLY A CA 1
ATOM 4578 C C . GLY A 1 579 ? 0.192 -44.188 -42.906 1 62.69 579 GLY A C 1
ATOM 4579 O O . GLY A 1 579 ? -0.417 -43.5 -43.719 1 62.69 579 GLY A O 1
ATOM 4580 N N . SER A 1 580 ? -0.149 -44.219 -41.625 1 67.88 580 SER A N 1
ATOM 4581 C CA . SER A 1 580 ? -1.297 -43.469 -41.125 1 67.88 580 SER A CA 1
ATOM 4582 C C . SER A 1 580 ? -0.935 -42.031 -40.875 1 67.88 580 SER A C 1
ATOM 4584 O O . SER A 1 580 ? 0.169 -41.719 -40.438 1 67.88 580 SER A O 1
ATOM 4586 N N . LYS A 1 581 ? -1.678 -41.125 -41.375 1 68.88 581 LYS A N 1
ATOM 4587 C CA . LYS A 1 581 ? -1.503 -39.688 -41.188 1 68.88 581 LYS A CA 1
ATOM 4588 C C . LYS A 1 581 ? -1.88 -39.25 -39.781 1 68.88 581 LYS A C 1
ATOM 4590 O O . LYS A 1 581 ? -1.583 -38.125 -39.375 1 68.88 581 LYS A O 1
ATOM 4595 N N . LEU A 1 582 ? -2.521 -40.219 -39.125 1 77 582 LEU A N 1
ATOM 4596 C CA . LEU A 1 582 ? -2.951 -39.844 -37.781 1 77 582 LEU A CA 1
ATOM 4597 C C . LEU A 1 582 ? -1.936 -40.312 -36.75 1 77 582 LEU A C 1
ATOM 4599 O O . LEU A 1 582 ? -1.681 -41.5 -36.594 1 77 582 LEU A O 1
ATOM 4603 N N . SER A 1 583 ? -1.201 -39.469 -36.188 1 74.5 583 SER A N 1
ATOM 4604 C CA . SER A 1 583 ? -0.174 -39.75 -35.188 1 74.5 583 SER A CA 1
ATOM 4605 C C . SER A 1 583 ? -0.794 -40.094 -33.844 1 74.5 583 SER A C 1
ATOM 4607 O O . SER A 1 583 ? -1.993 -39.906 -33.625 1 74.5 583 SER A O 1
ATOM 4609 N N . ALA A 1 584 ? -0.113 -40.875 -33.031 1 74.62 584 ALA A N 1
ATOM 4610 C CA . ALA A 1 584 ? -0.529 -41.25 -31.688 1 74.62 584 ALA A CA 1
ATOM 4611 C C . ALA A 1 584 ? -0.912 -40 -30.875 1 74.62 584 ALA A C 1
ATOM 4613 O O . ALA A 1 584 ? -1.71 -40.094 -29.938 1 74.62 584 ALA A O 1
ATOM 4614 N N . SER A 1 585 ? -0.438 -38.875 -31.25 1 80.06 585 SER A N 1
ATOM 4615 C CA . SER A 1 585 ? -0.753 -37.625 -30.547 1 80.06 585 SER A CA 1
ATOM 4616 C C . SER A 1 585 ? -2.205 -37.219 -30.766 1 80.06 585 SER A C 1
ATOM 4618 O O . SER A 1 585 ? -2.756 -36.438 -30 1 80.06 585 SER A O 1
ATOM 4620 N N . ALA A 1 586 ? -2.812 -37.844 -31.766 1 84.88 586 ALA A N 1
ATOM 4621 C CA . ALA A 1 586 ? -4.203 -37.531 -32.062 1 84.88 586 ALA A CA 1
ATOM 4622 C C . ALA A 1 586 ? -5.129 -37.969 -30.938 1 84.88 586 ALA A C 1
ATOM 4624 O O . ALA A 1 586 ? -6.094 -37.281 -30.609 1 84.88 586 ALA A O 1
ATOM 4625 N N . LEU A 1 587 ? -4.824 -39.125 -30.391 1 87.12 587 LEU A N 1
ATOM 4626 C CA . LEU A 1 587 ? -5.645 -39.625 -29.297 1 87.12 587 LEU A CA 1
ATOM 4627 C C . LEU A 1 587 ? -5.535 -38.688 -28.094 1 87.12 587 LEU A C 1
ATOM 4629 O O . LEU A 1 587 ? -6.531 -38.406 -27.422 1 87.12 587 LEU A O 1
ATOM 4633 N N . LYS A 1 588 ? -4.359 -38.25 -27.812 1 85.06 588 LYS A N 1
ATOM 4634 C CA . LYS A 1 588 ? -4.148 -37.344 -26.703 1 85.06 588 LYS A CA 1
ATOM 4635 C C . LYS A 1 588 ? -4.953 -36.062 -26.891 1 85.06 588 LYS A C 1
ATOM 4637 O O . LYS A 1 588 ? -5.523 -35.531 -25.938 1 85.06 588 LYS A O 1
ATOM 4642 N N . TYR A 1 589 ? -4.969 -35.562 -28.078 1 88.19 589 TYR A N 1
ATOM 4643 C CA . TYR A 1 589 ? -5.711 -34.344 -28.391 1 88.19 589 TYR A CA 1
ATOM 4644 C C . TYR A 1 589 ? -7.211 -34.562 -28.203 1 88.19 589 TYR A C 1
ATOM 4646 O O . TYR A 1 589 ? -7.914 -33.688 -27.688 1 88.19 589 TYR A O 1
ATOM 4654 N N . LEU A 1 590 ? -7.652 -35.75 -28.688 1 92.06 590 LEU A N 1
ATOM 4655 C CA . LEU A 1 590 ? -9.07 -36.062 -28.578 1 92.06 590 LEU A CA 1
ATOM 4656 C C . LEU A 1 590 ? -9.492 -36.156 -27.109 1 92.06 590 LEU A C 1
ATOM 4658 O O . LEU A 1 590 ? -10.562 -35.656 -26.734 1 92.06 590 LEU A O 1
ATOM 4662 N N . VAL A 1 591 ? -8.656 -36.75 -26.375 1 90.75 591 VAL A N 1
ATOM 4663 C CA . VAL A 1 591 ? -8.938 -36.875 -24.953 1 90.75 591 VAL A CA 1
ATOM 4664 C C . VAL A 1 591 ? -8.953 -35.5 -24.297 1 90.75 591 VAL A C 1
ATOM 4666 O O . VAL A 1 591 ? -9.875 -35.156 -23.547 1 90.75 591 VAL A O 1
ATOM 4669 N N . SER A 1 592 ? -7.957 -34.656 -24.578 1 91.06 592 SER A N 1
ATOM 4670 C CA . SER A 1 592 ? -7.863 -33.312 -24 1 91.06 592 SER A CA 1
ATOM 4671 C C . SER A 1 592 ? -9.062 -32.438 -24.406 1 91.06 592 SER A C 1
ATOM 4673 O O . SER A 1 592 ? -9.586 -31.688 -23.594 1 91.06 592 SER A O 1
ATOM 4675 N N . LEU A 1 593 ? -9.461 -32.562 -25.625 1 94.38 593 LEU A N 1
ATOM 4676 C CA . LEU A 1 593 ? -10.609 -31.781 -26.094 1 94.38 593 LEU A CA 1
ATOM 4677 C C . LEU A 1 593 ? -11.883 -32.188 -25.375 1 94.38 593 LEU A C 1
ATOM 4679 O O . LEU A 1 593 ? -12.695 -31.359 -25 1 94.38 593 LEU A O 1
ATOM 4683 N N . SER A 1 594 ? -12.039 -33.5 -25.234 1 94.75 594 SER A N 1
ATOM 4684 C CA . SER A 1 594 ? -13.227 -34 -24.562 1 94.75 594 SER A CA 1
ATOM 4685 C C . SER A 1 594 ? -13.258 -33.562 -23.094 1 94.75 594 SER A C 1
ATOM 4687 O O . SER A 1 594 ? -14.305 -33.188 -22.578 1 94.75 594 SER A O 1
ATOM 4689 N N . GLU A 1 595 ? -12.148 -33.688 -22.453 1 93.38 595 GLU A N 1
ATOM 4690 C CA . GLU A 1 595 ? -12.062 -33.25 -21.078 1 93.38 595 GLU A CA 1
ATOM 4691 C C . GLU A 1 595 ? -12.344 -31.75 -20.953 1 93.38 595 GLU A C 1
ATOM 4693 O O . GLU A 1 595 ? -13.039 -31.328 -20.016 1 93.38 595 GLU A O 1
ATOM 4698 N N . ALA A 1 596 ? -11.719 -30.953 -21.797 1 94.5 596 ALA A N 1
ATOM 4699 C CA . ALA A 1 596 ? -11.906 -29.5 -21.766 1 94.5 596 ALA A CA 1
ATOM 4700 C C . ALA A 1 596 ? -13.383 -29.125 -21.875 1 94.5 596 ALA A C 1
ATOM 4702 O O . ALA A 1 596 ? -13.852 -28.234 -21.172 1 94.5 596 ALA A O 1
ATOM 4703 N N . HIS A 1 597 ? -14.078 -29.781 -22.797 1 96.38 597 HIS A N 1
ATOM 4704 C CA . HIS A 1 597 ? -15.5 -29.484 -22.953 1 96.38 597 HIS A CA 1
ATOM 4705 C C . HIS A 1 597 ? -16.281 -29.859 -21.703 1 96.38 597 HIS A C 1
ATOM 4707 O O . HIS A 1 597 ? -17.203 -29.156 -21.312 1 96.38 597 HIS A O 1
ATOM 4713 N N . ALA A 1 598 ? -15.969 -31 -21.109 1 95.62 598 ALA A N 1
ATOM 4714 C CA . ALA A 1 598 ? -16.625 -31.391 -19.875 1 95.62 598 ALA A CA 1
ATOM 4715 C C . ALA A 1 598 ? -16.359 -30.375 -18.766 1 95.62 598 ALA A C 1
ATOM 4717 O O . ALA A 1 598 ? -17.266 -30.016 -18.016 1 95.62 598 ALA A O 1
ATOM 4718 N N . ARG A 1 599 ? -15.125 -29.969 -18.656 1 93.62 599 ARG A N 1
ATOM 4719 C CA . ARG A 1 599 ? -14.773 -28.969 -17.656 1 93.62 599 ARG A CA 1
ATOM 4720 C C . ARG A 1 599 ? -15.547 -27.672 -17.875 1 93.62 599 ARG A C 1
ATOM 4722 O O . ARG A 1 599 ? -16.031 -27.078 -16.906 1 93.62 599 ARG A O 1
ATOM 4729 N N . LEU A 1 600 ? -15.555 -27.234 -19.125 1 95 600 LEU A N 1
ATOM 4730 C CA . LEU A 1 600 ? -16.266 -26 -19.438 1 95 600 LEU A CA 1
ATOM 4731 C C . LEU A 1 600 ? -17.734 -26.109 -19.078 1 95 600 LEU A C 1
ATOM 4733 O O . LEU A 1 600 ? -18.375 -25.109 -18.75 1 95 600 LEU A O 1
ATOM 4737 N N . ASN A 1 601 ? -18.266 -27.328 -19.125 1 95.5 601 ASN A N 1
ATOM 4738 C CA . ASN A 1 601 ? -19.641 -27.578 -18.734 1 95.5 601 ASN A CA 1
ATOM 4739 C C . ASN A 1 601 ? -19.766 -27.781 -17.234 1 95.5 601 ASN A C 1
ATOM 4741 O O . ASN A 1 601 ? -20.844 -28.109 -16.734 1 95.5 601 ASN A O 1
ATOM 4745 N N . LEU A 1 602 ? -18.688 -27.703 -16.516 1 93.88 602 LEU A N 1
ATOM 4746 C CA . LEU A 1 602 ? -18.594 -27.797 -15.07 1 93.88 602 LEU A CA 1
ATOM 4747 C C . LEU A 1 602 ? -19.016 -29.172 -14.578 1 93.88 602 LEU A C 1
ATOM 4749 O O . LEU A 1 602 ? -19.703 -29.297 -13.57 1 93.88 602 LEU A O 1
ATOM 4753 N N . ARG A 1 603 ? -18.609 -30.141 -15.398 1 93.12 603 ARG A N 1
ATOM 4754 C CA . ARG A 1 603 ? -18.859 -31.531 -15.023 1 93.12 603 ARG A CA 1
ATOM 4755 C C . ARG A 1 603 ? -17.562 -32.219 -14.641 1 93.12 603 ARG A C 1
ATOM 4757 O O . ARG A 1 603 ? -16.5 -31.891 -15.156 1 93.12 603 ARG A O 1
ATOM 4764 N N . ASN A 1 604 ? -17.672 -33.281 -13.852 1 91.69 604 ASN A N 1
ATOM 4765 C CA . ASN A 1 604 ? -16.5 -34.062 -13.438 1 91.69 604 ASN A CA 1
ATOM 4766 C C . ASN A 1 604 ? -16.375 -35.344 -14.219 1 91.69 604 ASN A C 1
ATOM 4768 O O . ASN A 1 604 ? -15.477 -36.156 -13.961 1 91.69 604 ASN A O 1
ATOM 4772 N N . LYS A 1 605 ? -17.328 -35.5 -15.172 1 94.56 605 LYS A N 1
ATOM 4773 C CA . LYS A 1 605 ? -17.312 -36.688 -15.992 1 94.56 605 LYS A CA 1
ATOM 4774 C C . LYS A 1 605 ? -17.422 -36.344 -17.469 1 94.56 605 LYS A C 1
ATOM 4776 O O . LYS A 1 605 ? -18.234 -35.5 -17.859 1 94.56 605 LYS A O 1
ATOM 4781 N N . VAL A 1 606 ? -16.562 -37 -18.188 1 95.88 606 VAL A N 1
ATOM 4782 C CA . VAL A 1 606 ? -16.625 -36.812 -19.641 1 95.88 606 VAL A CA 1
ATOM 4783 C C . VAL A 1 606 ? -17.688 -37.75 -20.219 1 95.88 606 VAL A C 1
ATOM 4785 O O . VAL A 1 606 ? -17.656 -38.969 -19.984 1 95.88 606 VAL A O 1
ATOM 4788 N N . LEU A 1 607 ? -18.625 -37.25 -20.984 1 96.44 607 LEU A N 1
ATOM 4789 C CA . LEU A 1 607 ? -19.703 -38 -21.594 1 96.44 607 LEU A CA 1
ATOM 4790 C C . LEU A 1 607 ? -19.484 -38.156 -23.094 1 96.44 607 LEU A C 1
ATOM 4792 O O . LEU A 1 607 ? -18.562 -37.562 -23.656 1 96.44 607 LEU A O 1
ATOM 4796 N N . LYS A 1 608 ? -20.328 -39 -23.688 1 95.75 608 LYS A N 1
ATOM 4797 C CA . LYS A 1 608 ? -20.234 -39.219 -25.125 1 95.75 608 LYS A CA 1
ATOM 4798 C C . LYS A 1 608 ? -20.5 -37.938 -25.906 1 95.75 608 LYS A C 1
ATOM 4800 O O . LYS A 1 608 ? -19.953 -37.719 -26.984 1 95.75 608 LYS A O 1
ATOM 4805 N N . GLU A 1 609 ? -21.359 -37.062 -25.281 1 95.31 609 GLU A N 1
ATOM 4806 C CA . GLU A 1 609 ? -21.688 -35.781 -25.922 1 95.31 609 GLU A CA 1
ATOM 4807 C C . GLU A 1 609 ? -20.453 -34.906 -26.016 1 95.31 609 GLU A C 1
ATOM 4809 O O . GLU A 1 609 ? -20.344 -34.094 -26.922 1 95.31 609 GLU A O 1
ATOM 4814 N N . ASP A 1 610 ? -19.578 -35 -25.016 1 97.06 610 ASP A N 1
ATOM 4815 C CA . ASP A 1 610 ? -18.328 -34.25 -25.062 1 97.06 610 ASP A CA 1
ATOM 4816 C C . ASP A 1 610 ? -17.406 -34.781 -26.156 1 97.06 610 ASP A C 1
ATOM 4818 O O . ASP A 1 610 ? -16.734 -34 -26.828 1 97.06 610 ASP A O 1
ATOM 4822 N N . VAL A 1 611 ? -17.375 -36.062 -26.297 1 96.44 611 VAL A N 1
ATOM 4823 C CA . VAL A 1 611 ? -16.531 -36.719 -27.297 1 96.44 611 VAL A CA 1
ATOM 4824 C C . VAL A 1 611 ? -16.984 -36.281 -28.703 1 96.44 611 VAL A C 1
ATOM 4826 O O . VAL A 1 611 ? -16.172 -36.125 -29.609 1 96.44 611 VAL A O 1
ATOM 4829 N N . LEU A 1 612 ? -18.266 -36.125 -28.875 1 96.56 612 LEU A N 1
ATOM 4830 C CA . LEU A 1 612 ? -18.766 -35.719 -30.172 1 96.56 612 LEU A CA 1
ATOM 4831 C C . LEU A 1 612 ? -18.172 -34.375 -30.562 1 96.56 612 LEU A C 1
ATOM 4833 O O . LEU A 1 612 ? -17.719 -34.188 -31.703 1 96.56 612 LEU A O 1
ATOM 4837 N N . ILE A 1 613 ? -18.219 -33.438 -29.625 1 96.06 613 ILE A N 1
ATOM 4838 C CA . ILE A 1 613 ? -17.688 -32.094 -29.922 1 96.06 613 ILE A CA 1
ATOM 4839 C C . ILE A 1 613 ? -16.203 -32.219 -30.25 1 96.06 613 ILE A C 1
ATOM 4841 O O . ILE A 1 613 ? -15.711 -31.578 -31.188 1 96.06 613 ILE A O 1
ATOM 4845 N N . ALA A 1 614 ? -15.492 -33.031 -29.484 1 95.56 614 ALA A N 1
ATOM 4846 C CA . ALA A 1 614 ? -14.07 -33.219 -29.734 1 95.56 614 ALA A CA 1
ATOM 4847 C C . ALA A 1 614 ? -13.836 -33.812 -31.125 1 95.56 614 ALA A C 1
ATOM 4849 O O . ALA A 1 614 ? -12.953 -33.375 -31.859 1 95.56 614 ALA A O 1
ATOM 4850 N N . ALA A 1 615 ? -14.609 -34.781 -31.5 1 94.5 615 ALA A N 1
ATOM 4851 C CA . ALA A 1 615 ? -14.469 -35.438 -32.781 1 94.5 615 ALA A CA 1
ATOM 4852 C C . ALA A 1 615 ? -14.773 -34.5 -33.938 1 94.5 615 ALA A C 1
ATOM 4854 O O . ALA A 1 615 ? -14.094 -34.5 -34.969 1 94.5 615 ALA A O 1
ATOM 4855 N N . LEU A 1 616 ? -15.836 -33.688 -33.781 1 94.5 616 LEU A N 1
ATOM 4856 C CA . LEU A 1 616 ? -16.203 -32.75 -34.812 1 94.5 616 LEU A CA 1
ATOM 4857 C C . LEU A 1 616 ? -15.094 -31.703 -35.031 1 94.5 616 LEU A C 1
ATOM 4859 O O . LEU A 1 616 ? -14.727 -31.391 -36.156 1 94.5 616 LEU A O 1
ATOM 4863 N N . LEU A 1 617 ? -14.609 -31.172 -33.938 1 94.06 617 LEU A N 1
ATOM 4864 C CA . LEU A 1 617 ? -13.539 -30.188 -34.031 1 94.06 617 LEU A CA 1
ATOM 4865 C C . LEU A 1 617 ? -12.273 -30.797 -34.625 1 94.06 617 LEU A C 1
ATOM 4867 O O . LEU A 1 617 ? -11.617 -30.188 -35.469 1 94.06 617 LEU A O 1
ATOM 4871 N N . PHE A 1 618 ? -11.953 -31.969 -34.125 1 92.12 618 PHE A N 1
ATOM 4872 C CA . PHE A 1 618 ? -10.75 -32.656 -34.625 1 92.12 618 PHE A CA 1
ATOM 4873 C C . PHE A 1 618 ? -10.867 -33 -36.094 1 92.12 618 PHE A C 1
ATOM 4875 O O . PHE A 1 618 ? -9.914 -32.812 -36.844 1 92.12 618 PHE A O 1
ATOM 4882 N N . GLU A 1 619 ? -12 -33.406 -36.5 1 90.38 619 GLU A N 1
ATOM 4883 C CA . GLU A 1 619 ? -12.219 -33.75 -37.906 1 90.38 619 GLU A CA 1
ATOM 4884 C C . GLU A 1 619 ? -12.141 -32.531 -38.781 1 90.38 619 GLU A C 1
ATOM 4886 O O . GLU A 1 619 ? -11.672 -32.594 -39.938 1 90.38 619 GLU A O 1
ATOM 4891 N N . THR A 1 620 ? -12.711 -31.484 -38.344 1 89 620 THR A N 1
ATOM 4892 C CA . THR A 1 620 ? -12.617 -30.25 -39.094 1 89 620 THR A CA 1
ATOM 4893 C C . THR A 1 620 ? -11.156 -29.844 -39.25 1 89 620 THR A C 1
ATOM 4895 O O . THR A 1 620 ? -10.766 -29.375 -40.344 1 89 620 THR A O 1
ATOM 4898 N N . SER A 1 621 ? -10.398 -29.969 -38.25 1 89.44 621 SER A N 1
ATOM 4899 C CA . SER A 1 621 ? -8.977 -29.656 -38.312 1 89.44 621 SER A CA 1
ATOM 4900 C C . SER A 1 621 ? -8.258 -30.578 -39.312 1 89.44 621 SER A C 1
ATOM 4902 O O . SER A 1 621 ? -7.418 -30.125 -40.094 1 89.44 621 SER A O 1
ATOM 4904 N N . LEU A 1 622 ? -8.578 -31.859 -39.312 1 87 622 LEU A N 1
ATOM 4905 C CA . LEU A 1 622 ? -7.965 -32.844 -40.219 1 87 622 LEU A CA 1
ATOM 4906 C C . LEU A 1 622 ? -8.328 -32.531 -41.688 1 87 622 LEU A C 1
ATOM 4908 O O . LEU A 1 622 ? -7.504 -32.656 -42.562 1 87 622 LEU A O 1
ATOM 4912 N N . THR A 1 623 ? -9.555 -32.125 -41.812 1 85.38 623 THR A N 1
ATOM 4913 C CA . THR A 1 623 ? -10.008 -31.781 -43.156 1 85.38 623 THR A CA 1
ATOM 4914 C C . THR A 1 623 ? -9.234 -30.578 -43.688 1 85.38 623 THR A C 1
ATOM 4916 O O . THR A 1 623 ? -8.906 -30.531 -44.875 1 85.38 623 THR A O 1
ATOM 4919 N N . LEU A 1 624 ? -8.961 -29.703 -42.844 1 83.56 624 LEU A N 1
ATOM 4920 C CA . LEU A 1 624 ? -8.195 -28.531 -43.25 1 83.56 624 LEU A CA 1
ATOM 4921 C C . LEU A 1 624 ? -6.754 -28.906 -43.562 1 83.56 624 LEU A C 1
ATOM 4923 O O . LEU A 1 624 ? -6.145 -28.328 -44.469 1 83.56 624 LEU A O 1
ATOM 4927 N N . LYS A 1 625 ? -6.207 -29.906 -42.906 1 81.19 625 LYS A N 1
ATOM 4928 C CA . LYS A 1 625 ? -4.812 -30.297 -43.062 1 81.19 625 LYS A CA 1
ATOM 4929 C C . LYS A 1 625 ? -4.648 -31.234 -44.25 1 81.19 625 LYS A C 1
ATOM 4931 O O . LYS A 1 625 ? -3.713 -31.078 -45.062 1 81.19 625 LYS A O 1
ATOM 4936 N N . TYR A 1 626 ? -5.648 -32.219 -44.344 1 79.69 626 TYR A N 1
ATOM 4937 C CA . TYR A 1 626 ? -5.418 -33.312 -45.281 1 79.69 626 TYR A CA 1
ATOM 4938 C C . TYR A 1 626 ? -6.57 -33.438 -46.281 1 79.69 626 TYR A C 1
ATOM 4940 O O . TYR A 1 626 ? -6.508 -34.219 -47.219 1 79.69 626 TYR A O 1
ATOM 4948 N N . GLY A 1 627 ? -7.621 -32.656 -46.094 1 78.81 627 GLY A N 1
ATOM 4949 C CA . GLY A 1 627 ? -8.773 -32.781 -46.969 1 78.81 627 GLY A CA 1
ATOM 4950 C C . GLY A 1 627 ? -9.867 -33.656 -46.375 1 78.81 627 GLY A C 1
ATOM 4951 O O . GLY A 1 627 ? -9.664 -34.312 -45.344 1 78.81 627 GLY A O 1
ATOM 4952 N N . ALA A 1 628 ? -11.016 -33.688 -46.969 1 77.81 628 ALA A N 1
ATOM 4953 C CA . ALA A 1 628 ? -12.203 -34.344 -46.438 1 77.81 628 ALA A CA 1
ATOM 4954 C C . ALA A 1 628 ? -12.117 -35.844 -46.625 1 77.81 628 ALA A C 1
ATOM 4956 O O . ALA A 1 628 ? -11.477 -36.344 -47.594 1 77.81 628 ALA A O 1
ATOM 4957 N N . THR A 1 629 ? -12.609 -36.625 -45.781 1 77.19 629 THR A N 1
ATOM 4958 C CA . THR A 1 629 ? -12.688 -38.094 -45.875 1 77.19 629 THR A CA 1
ATOM 4959 C C . THR A 1 629 ? -14.125 -38.562 -45.75 1 77.19 629 THR A C 1
ATOM 4961 O O . THR A 1 629 ? -15.062 -37.781 -45.906 1 77.19 629 THR A O 1
ATOM 4964 N N . VAL A 1 630 ? -14.266 -39.875 -45.406 1 77.75 630 VAL A N 1
ATOM 4965 C CA . VAL A 1 630 ? -15.562 -40.531 -45.375 1 77.75 630 VAL A CA 1
ATOM 4966 C C . VAL A 1 630 ? -16.438 -39.906 -44.312 1 77.75 630 VAL A C 1
ATOM 4968 O O . VAL A 1 630 ? -17.641 -39.688 -44.531 1 77.75 630 VAL A O 1
ATOM 4971 N N . PHE A 1 631 ? -15.898 -39.625 -43.188 1 84.81 631 PHE A N 1
ATOM 4972 C CA . PHE A 1 631 ? -16.656 -38.906 -42.156 1 84.81 631 PHE A CA 1
ATOM 4973 C C . PHE A 1 631 ? -16.703 -37.406 -42.469 1 84.81 631 PHE A C 1
ATOM 4975 O O . PHE A 1 631 ? -15.859 -36.656 -41.969 1 84.81 631 PHE A O 1
ATOM 4982 N N . CYS A 1 632 ? -17.562 -37.031 -43.312 1 80 632 CYS A N 1
ATOM 4983 C CA . CYS A 1 632 ? -17.625 -35.656 -43.812 1 80 632 CYS A CA 1
ATOM 4984 C C . CYS A 1 632 ? -18.422 -34.781 -42.844 1 80 632 CYS A C 1
ATOM 4986 O O . CYS A 1 632 ? -19.609 -35 -42.625 1 80 632 CYS A O 1
ATOM 4988 N N . VAL A 1 633 ? -17.719 -33.938 -42.219 1 84.62 633 VAL A N 1
ATOM 4989 C CA . VAL A 1 633 ? -18.328 -32.969 -41.312 1 84.62 633 VAL A CA 1
ATOM 4990 C C . VAL A 1 633 ? -18.359 -31.594 -41.969 1 84.62 633 VAL A C 1
ATOM 4992 O O . VAL A 1 633 ? -17.406 -31.188 -42.625 1 84.62 633 VAL A O 1
ATOM 4995 N N . ALA A 1 634 ? -19.516 -30.938 -41.844 1 81.56 634 ALA A N 1
ATOM 4996 C CA . ALA A 1 634 ? -19.625 -29.578 -42.344 1 81.56 634 ALA A CA 1
ATOM 4997 C C . ALA A 1 634 ? -18.672 -28.641 -41.625 1 81.56 634 ALA A C 1
ATOM 4999 O O . ALA A 1 634 ? -18.375 -28.859 -40.438 1 81.56 634 ALA A O 1
ATOM 5000 N N . PRO A 1 635 ? -18.141 -27.719 -42.312 1 78.06 635 PRO A N 1
ATOM 5001 C CA . PRO A 1 635 ? -17.203 -26.781 -41.688 1 78.06 635 PRO A CA 1
ATOM 5002 C C . PRO A 1 635 ? -17.781 -26.094 -40.469 1 78.06 635 PRO A C 1
ATOM 5004 O O . PRO A 1 635 ? -17.047 -25.781 -39.531 1 78.06 635 PRO A O 1
ATOM 5007 N N . ASN A 1 636 ? -19.047 -25.875 -40.406 1 81.94 636 ASN A N 1
ATOM 5008 C CA . ASN A 1 636 ? -19.672 -25.25 -39.25 1 81.94 636 ASN A CA 1
ATOM 5009 C C . ASN A 1 636 ? -20.562 -26.219 -38.5 1 81.94 636 ASN A C 1
ATOM 5011 O O . ASN A 1 636 ? -21.688 -25.859 -38.094 1 81.94 636 ASN A O 1
ATOM 5015 N N . ALA A 1 637 ? -20 -27.359 -38.312 1 85.94 637 ALA A N 1
ATOM 5016 C CA . ALA A 1 637 ? -20.828 -28.422 -37.719 1 85.94 637 ALA A CA 1
ATOM 5017 C C . ALA A 1 637 ? -21.141 -28.109 -36.25 1 85.94 637 ALA A C 1
ATOM 5019 O O . ALA A 1 637 ? -22.219 -28.469 -35.75 1 85.94 637 ALA A O 1
ATOM 5020 N N . VAL A 1 638 ? -20.297 -27.469 -35.562 1 91.25 638 VAL A N 1
ATOM 5021 C CA . VAL A 1 638 ? -20.484 -27.203 -34.156 1 91.25 638 VAL A CA 1
ATOM 5022 C C . VAL A 1 638 ? -21.469 -26.047 -33.969 1 91.25 638 VAL A C 1
ATOM 5024 O O . VAL A 1 638 ? -22.219 -26 -33 1 91.25 638 VAL A O 1
ATOM 5027 N N . PHE A 1 639 ? -21.391 -25.078 -34.875 1 89.88 639 PHE A N 1
ATOM 5028 C CA . PHE A 1 639 ? -22.312 -23.953 -34.875 1 89.88 639 PHE A CA 1
ATOM 5029 C C . PHE A 1 639 ? -22.984 -23.781 -36.219 1 89.88 639 PHE A C 1
ATOM 5031 O O . PHE A 1 639 ? -22.734 -22.797 -36.938 1 89.88 639 PHE A O 1
ATOM 5038 N N . PRO A 1 640 ? -23.891 -24.562 -36.5 1 84.06 640 PRO A N 1
ATOM 5039 C CA . PRO A 1 640 ? -24.516 -24.516 -37.812 1 84.06 640 PRO A CA 1
ATOM 5040 C C . PRO A 1 640 ? -25.547 -23.391 -37.938 1 84.06 640 PRO A C 1
ATOM 5042 O O . PRO A 1 640 ? -25.859 -22.969 -39.062 1 84.06 640 PRO A O 1
ATOM 5045 N N . PHE A 1 641 ? -26.078 -23 -36.781 1 76.69 641 PHE A N 1
ATOM 5046 C CA . PHE A 1 641 ? -27.156 -22.016 -36.812 1 76.69 641 PHE A CA 1
ATOM 5047 C C . PHE A 1 641 ? -26.766 -20.75 -36.031 1 76.69 641 PHE A C 1
ATOM 5049 O O . PHE A 1 641 ? -25.781 -20.75 -35.312 1 76.69 641 PHE A O 1
ATOM 5056 N N . GLU A 1 642 ? -27.516 -19.703 -36.375 1 69.12 642 GLU A N 1
ATOM 5057 C CA . GLU A 1 642 ? -27.328 -18.5 -35.594 1 69.12 642 GLU A CA 1
ATOM 5058 C C . GLU A 1 642 ? -27.797 -18.688 -34.156 1 69.12 642 GLU A C 1
ATOM 5060 O O . GLU A 1 642 ? -28.656 -19.547 -33.875 1 69.12 642 GLU A O 1
ATOM 5065 N N . LEU A 1 643 ? -27.031 -18.219 -33.156 1 65.38 643 LEU A N 1
ATOM 5066 C CA . LEU A 1 643 ? -27.328 -18.484 -31.75 1 65.38 643 LEU A CA 1
ATOM 5067 C C . LEU A 1 643 ? -28.094 -17.344 -31.109 1 65.38 643 LEU A C 1
ATOM 5069 O O . LEU A 1 643 ? -27.812 -16.938 -29.984 1 65.38 643 LEU A O 1
ATOM 5073 N N . TYR A 1 644 ? -29.125 -16.781 -31.766 1 62.72 644 TYR A N 1
ATOM 5074 C CA . TYR A 1 644 ? -29.812 -15.617 -31.219 1 62.72 644 TYR A CA 1
ATOM 5075 C C . TYR A 1 644 ? -31.016 -16.031 -30.391 1 62.72 644 TYR A C 1
ATOM 5077 O O . TYR A 1 644 ? -31.438 -15.305 -29.484 1 62.72 644 TYR A O 1
ATOM 5085 N N . ASN A 1 645 ? -31.609 -17.156 -30.734 1 71.62 645 ASN A N 1
ATOM 5086 C CA . ASN A 1 645 ? -32.875 -17.484 -30.078 1 71.62 645 ASN A CA 1
ATOM 5087 C C . ASN A 1 645 ? -32.875 -18.922 -29.578 1 71.62 645 ASN A C 1
ATOM 5089 O O . ASN A 1 645 ? -32 -19.719 -29.938 1 71.62 645 ASN A O 1
ATOM 5093 N N . GLU A 1 646 ? -33.812 -19.281 -28.625 1 78.5 646 GLU A N 1
ATOM 5094 C CA . GLU A 1 646 ? -33.938 -20.594 -28.016 1 78.5 646 GLU A CA 1
ATOM 5095 C C . GLU A 1 646 ? -34.25 -21.656 -29.078 1 78.5 646 GLU A C 1
ATOM 5097 O O . GLU A 1 646 ? -33.812 -22.812 -28.953 1 78.5 646 GLU A O 1
ATOM 5102 N N . GLU A 1 647 ? -34.875 -21.234 -30.078 1 80.38 647 GLU A N 1
ATOM 5103 C CA . GLU A 1 647 ? -35.25 -22.172 -31.141 1 80.38 647 GLU A CA 1
ATOM 5104 C C . GLU A 1 647 ? -34 -22.656 -31.891 1 80.38 647 GLU A C 1
ATOM 5106 O O . GLU A 1 647 ? -33.875 -23.844 -32.219 1 80.38 647 GLU A O 1
ATOM 5111 N N . TYR A 1 648 ? -33.156 -21.75 -32.031 1 83.19 648 TYR A N 1
ATOM 5112 C CA . TYR A 1 648 ? -31.922 -22.109 -32.75 1 83.19 648 TYR A CA 1
ATOM 5113 C C . TYR A 1 648 ? -31.047 -23.016 -31.906 1 83.19 648 TYR A C 1
ATOM 5115 O O . TYR A 1 648 ? -30.359 -23.891 -32.438 1 83.19 648 TYR A O 1
ATOM 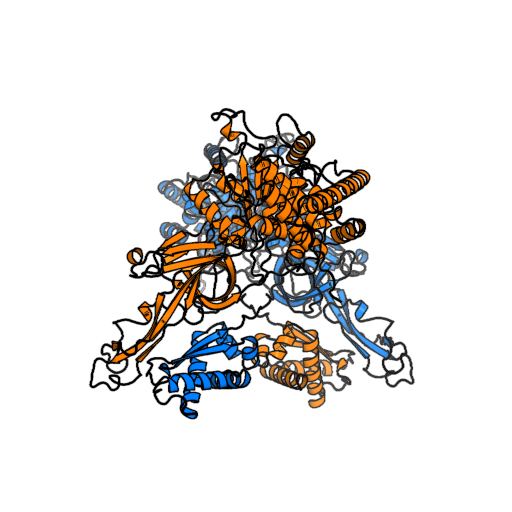5123 N N . LEU A 1 649 ? -31.094 -22.891 -30.688 1 87.5 649 LEU A N 1
ATOM 5124 C CA . LEU A 1 649 ? -30.328 -23.734 -29.781 1 87.5 649 LEU A CA 1
ATOM 5125 C C . LEU A 1 649 ? -30.875 -25.156 -29.781 1 87.5 649 LEU A C 1
ATOM 5127 O O . LEU A 1 649 ? -30.109 -26.125 -29.703 1 87.5 649 LEU A O 1
ATOM 5131 N N . GLN A 1 650 ? -32.25 -25.25 -29.922 1 88.44 650 GLN A N 1
ATOM 5132 C CA . GLN A 1 650 ? -32.875 -26.562 -30 1 88.44 650 GLN A CA 1
ATOM 5133 C C . GLN A 1 650 ? -32.531 -27.25 -31.328 1 88.44 650 GLN A C 1
ATOM 5135 O O . GLN A 1 650 ? -32.281 -28.469 -31.359 1 88.44 650 GLN A O 1
ATOM 5140 N N . GLN A 1 651 ? -32.531 -26.469 -32.344 1 88.75 651 GLN A N 1
ATOM 5141 C CA . GLN A 1 651 ? -32.156 -27 -33.656 1 88.75 651 GLN A CA 1
ATOM 5142 C C . GLN A 1 651 ? -30.719 -27.484 -33.688 1 88.75 651 GLN A C 1
ATOM 5144 O O . GLN A 1 651 ? -30.406 -28.5 -34.281 1 88.75 651 GLN A O 1
ATOM 5149 N N . ARG A 1 652 ? -29.906 -26.766 -33.031 1 91.69 652 ARG A N 1
ATOM 5150 C CA . ARG A 1 652 ? -28.516 -27.172 -32.938 1 91.69 652 ARG A CA 1
ATOM 5151 C C . ARG A 1 652 ? -28.359 -28.484 -32.188 1 91.69 652 ARG A C 1
ATOM 5153 O O . ARG A 1 652 ? -27.594 -29.344 -32.594 1 91.69 652 ARG A O 1
ATOM 5160 N N . ASP A 1 653 ? -29.156 -28.672 -31.172 1 92.19 653 ASP A N 1
ATOM 5161 C CA . ASP A 1 653 ? -29.094 -29.922 -30.391 1 92.19 653 ASP A CA 1
ATOM 5162 C C . ASP A 1 653 ? -29.547 -31.109 -31.234 1 92.19 653 ASP A C 1
ATOM 5164 O O . ASP A 1 653 ? -28.969 -32.188 -31.141 1 92.19 653 ASP A O 1
ATOM 5168 N N . LEU A 1 654 ? -30.562 -30.828 -31.984 1 92 654 LEU A N 1
ATOM 5169 C CA . LEU A 1 654 ? -31.047 -31.891 -32.875 1 92 654 LEU A CA 1
ATOM 5170 C C . LEU A 1 654 ? -30 -32.25 -33.906 1 92 654 LEU A C 1
ATOM 5172 O O . LEU A 1 654 ? -29.781 -33.438 -34.188 1 92 654 LEU A O 1
ATOM 5176 N N . TYR A 1 655 ? -29.469 -31.234 -34.438 1 92.94 655 TYR A N 1
ATOM 5177 C CA . TYR A 1 655 ? -28.406 -31.453 -35.406 1 92.94 655 TYR A CA 1
ATOM 5178 C C . TYR A 1 655 ? -27.25 -32.25 -34.812 1 92.94 655 TYR A C 1
ATOM 5180 O O . TYR A 1 655 ? -26.719 -33.156 -35.438 1 92.94 655 TYR A O 1
ATOM 5188 N N . LEU A 1 656 ? -26.812 -31.938 -33.625 1 94.12 656 LEU A N 1
ATOM 5189 C CA . LEU A 1 656 ? -25.688 -32.594 -32.969 1 94.12 656 LEU A CA 1
ATOM 5190 C C . LEU A 1 656 ? -26.047 -34.031 -32.625 1 94.12 656 LEU A C 1
ATOM 5192 O O . LEU A 1 656 ? -25.172 -34.906 -32.625 1 94.12 656 LEU A O 1
ATOM 5196 N N . THR A 1 657 ? -27.312 -34.25 -32.281 1 94.56 657 THR A N 1
ATOM 5197 C CA . THR A 1 657 ? -27.75 -35.594 -32 1 94.56 657 THR A CA 1
ATOM 5198 C C . THR A 1 657 ? -27.641 -36.469 -33.281 1 94.56 657 THR A C 1
ATOM 5200 O O . THR A 1 657 ? -27.266 -37.625 -33.188 1 94.56 657 THR A O 1
ATOM 5203 N N . GLN A 1 658 ? -28 -35.812 -34.344 1 93.25 658 GLN A N 1
ATOM 5204 C CA . GLN A 1 658 ? -27.844 -36.5 -35.625 1 93.25 658 GLN A CA 1
ATOM 5205 C C . GLN A 1 658 ? -26.375 -36.781 -35.906 1 93.25 658 GLN A C 1
ATOM 5207 O O . GLN A 1 658 ? -26.031 -37.875 -36.406 1 93.25 658 GLN A O 1
ATOM 5212 N N . CYS A 1 659 ? -25.547 -35.875 -35.625 1 93.75 659 CYS A N 1
ATOM 5213 C CA . CYS A 1 659 ? -24.109 -36.062 -35.812 1 93.75 659 CYS A CA 1
ATOM 5214 C C . CYS A 1 659 ? -23.578 -37.188 -34.906 1 93.75 659 CYS A C 1
ATOM 5216 O O . CYS A 1 659 ? -22.672 -37.906 -35.312 1 93.75 659 CYS A O 1
ATOM 5218 N N . GLN A 1 660 ? -24.141 -37.312 -33.75 1 94.38 660 GLN A N 1
ATOM 5219 C CA . GLN A 1 660 ? -23.734 -38.344 -32.812 1 94.38 660 GLN A CA 1
ATOM 5220 C C . GLN A 1 660 ? -24.047 -39.75 -33.344 1 94.38 660 GLN A C 1
ATOM 5222 O O . GLN A 1 660 ? -23.25 -40.656 -33.219 1 94.38 660 GLN A O 1
ATOM 5227 N N . LYS A 1 661 ? -25.203 -39.812 -33.938 1 93.31 661 LYS A N 1
ATOM 5228 C CA . LYS A 1 661 ? -25.594 -41.094 -34.562 1 93.31 661 LYS A CA 1
ATOM 5229 C C . LYS A 1 661 ? -24.688 -41.438 -35.719 1 93.31 661 LYS A C 1
ATOM 5231 O O . LYS A 1 661 ? -24.312 -42.594 -35.906 1 93.31 661 LYS A O 1
ATOM 5236 N N . GLN A 1 662 ? -24.438 -40.406 -36.406 1 92.06 662 GLN A N 1
ATOM 5237 C CA . GLN A 1 662 ? -23.531 -40.594 -37.562 1 92.06 662 GLN A CA 1
ATOM 5238 C C . GLN A 1 662 ? -22.156 -41.031 -37.094 1 92.06 662 GLN A C 1
ATOM 5240 O O . GLN A 1 662 ? -21.5 -41.875 -37.75 1 92.06 662 GLN A O 1
ATOM 5245 N N . LEU A 1 663 ? -21.703 -40.438 -36.062 1 93.38 663 LEU A N 1
ATOM 5246 C CA . LEU A 1 663 ? -20.406 -40.812 -35.5 1 93.38 663 LEU A CA 1
ATOM 5247 C C . LEU A 1 663 ? -20.406 -42.25 -35.031 1 93.38 663 LEU A C 1
ATOM 5249 O O . LEU A 1 663 ? -19.438 -43 -35.25 1 93.38 663 LEU A O 1
ATOM 5253 N N . GLN A 1 664 ? -21.516 -42.656 -34.375 1 92.38 664 GLN A N 1
ATOM 5254 C CA . GLN A 1 664 ? -21.625 -44.031 -33.906 1 92.38 664 GLN A CA 1
ATOM 5255 C C . GLN A 1 664 ? -21.641 -45 -35.094 1 92.38 664 GLN A C 1
ATOM 5257 O O . GLN A 1 664 ? -21.031 -46.062 -35.031 1 92.38 664 GLN A O 1
ATOM 5262 N N . GLN A 1 665 ? -22.312 -44.625 -36.094 1 91.38 665 GLN A N 1
ATOM 5263 C CA . GLN A 1 665 ? -22.344 -45.469 -37.312 1 91.38 665 GLN A CA 1
ATOM 5264 C C . GLN A 1 665 ? -20.969 -45.562 -37.938 1 91.38 665 GLN A C 1
ATOM 5266 O O . GLN A 1 665 ? -20.594 -46.625 -38.438 1 91.38 665 GLN A O 1
ATOM 5271 N N . PHE A 1 666 ? -20.359 -44.5 -37.969 1 92.12 666 PHE A N 1
ATOM 5272 C CA . PHE A 1 666 ? -19 -44.5 -38.5 1 92.12 666 PHE A CA 1
ATOM 5273 C C . PHE A 1 666 ? -18.094 -45.438 -37.719 1 92.12 666 PHE A C 1
ATOM 5275 O O . PHE A 1 666 ? -17.312 -46.188 -38.312 1 92.12 666 PHE A O 1
ATOM 5282 N N . ILE A 1 667 ? -18.156 -45.438 -36.438 1 91.94 667 ILE A N 1
ATOM 5283 C CA . ILE A 1 667 ? -17.344 -46.281 -35.562 1 91.94 667 ILE A CA 1
ATOM 5284 C C . ILE A 1 667 ? -17.719 -47.75 -35.781 1 91.94 667 ILE A C 1
ATOM 5286 O O . ILE A 1 667 ? -16.828 -48.625 -35.812 1 91.94 667 ILE A O 1
ATOM 5290 N N . ASP A 1 668 ? -19.031 -48 -35.938 1 90.06 668 ASP A N 1
ATOM 5291 C CA . ASP A 1 668 ? -19.5 -49.375 -36.094 1 90.06 668 ASP A CA 1
ATOM 5292 C C . ASP A 1 668 ? -19.047 -49.938 -37.438 1 90.06 668 ASP A C 1
ATOM 5294 O O . ASP A 1 668 ? -18.766 -51.125 -37.562 1 90.06 668 ASP A O 1
ATOM 5298 N N . THR A 1 669 ? -19 -49.062 -38.406 1 88.94 669 THR A N 1
ATOM 5299 C CA . THR A 1 669 ? -18.688 -49.5 -39.75 1 88.94 669 THR A CA 1
ATOM 5300 C C . THR A 1 669 ? -17.188 -49.688 -39.938 1 88.94 669 THR A C 1
ATOM 5302 O O . THR A 1 669 ? -16.734 -50.656 -40.562 1 88.94 669 THR A O 1
ATOM 5305 N N . TYR A 1 670 ? -16.453 -48.75 -39.438 1 84.12 670 TYR A N 1
ATOM 5306 C CA . TYR A 1 670 ? -15.031 -48.75 -39.781 1 84.12 670 TYR A CA 1
ATOM 5307 C C . TYR A 1 670 ? -14.188 -49.094 -38.562 1 84.12 670 TYR A C 1
ATOM 5309 O O . TYR A 1 670 ? -12.977 -49.281 -38.656 1 84.12 670 TYR A O 1
ATOM 5317 N N . GLY A 1 671 ? -14.727 -49.125 -37.344 1 78 671 GLY A N 1
ATOM 5318 C CA . GLY A 1 671 ? -14 -49.469 -36.156 1 78 671 GLY A CA 1
ATOM 5319 C C . GLY A 1 671 ? -13.656 -50.938 -36.031 1 78 671 GLY A C 1
ATOM 5320 O O . GLY A 1 671 ? -14.18 -51.75 -36.812 1 78 671 GLY A O 1
ATOM 5321 N N . PRO A 1 672 ? -12.625 -51.281 -35.219 1 67.56 672 PRO A N 1
ATOM 5322 C CA . PRO A 1 672 ? -12.375 -52.719 -35.062 1 67.56 672 PRO A CA 1
ATOM 5323 C C . PRO A 1 672 ? -13.547 -53.469 -34.438 1 67.56 672 PRO A C 1
ATOM 5325 O O . PRO A 1 672 ? -14.312 -52.875 -33.656 1 67.56 672 PRO A O 1
ATOM 5328 N N . GLY A 1 673 ? -14.117 -54.312 -35 1 53.78 673 GLY A N 1
ATOM 5329 C CA . GLY A 1 673 ? -15.188 -55.188 -34.5 1 53.78 673 GLY A CA 1
ATOM 5330 C C . GLY A 1 673 ? -15.133 -55.438 -33 1 53.78 673 GLY A C 1
ATOM 5331 O O . GLY A 1 673 ? -14.055 -55.531 -32.438 1 53.78 673 GLY A O 1
ATOM 5332 N N . THR A 1 674 ? -15.977 -54.688 -32.281 1 43.88 674 THR A N 1
ATOM 5333 C CA . THR A 1 674 ? -16.141 -55 -30.875 1 43.88 674 THR A CA 1
ATOM 5334 C C . THR A 1 674 ? -15.867 -56.5 -30.609 1 43.88 674 THR A C 1
ATOM 5336 O O . THR A 1 674 ? -16.594 -57.344 -31.094 1 43.88 674 THR A O 1
ATOM 5339 N N . ALA A 1 675 ? -14.742 -57.031 -30.484 1 38.47 675 ALA A N 1
ATOM 5340 C CA . ALA A 1 675 ? -14.75 -58.25 -29.703 1 38.47 675 ALA A CA 1
ATOM 5341 C C . ALA A 1 675 ? -15.664 -58.125 -28.484 1 38.47 675 ALA A C 1
ATOM 5343 O O . ALA A 1 675 ? -15.539 -57.188 -27.703 1 38.47 675 ALA A O 1
ATOM 5344 N N . VAL A 1 676 ? -16.906 -58.469 -28.5 1 37.16 676 VAL A N 1
ATOM 5345 C CA . VAL A 1 676 ? -17.766 -58.75 -27.359 1 37.16 676 VAL A CA 1
ATOM 5346 C C . VAL A 1 676 ? -16.922 -59.281 -26.203 1 37.16 676 VAL A C 1
ATOM 5348 O O . VAL A 1 676 ? -16.266 -60.312 -26.312 1 37.16 676 VAL A O 1
ATOM 5351 N N . PHE A 1 677 ? -16.375 -58.406 -25.359 1 33.78 677 PHE A N 1
ATOM 5352 C CA . PHE A 1 677 ? -15.984 -58.906 -24.047 1 33.78 677 PHE A CA 1
ATOM 5353 C C . PHE A 1 677 ? -17.031 -59.875 -23.5 1 33.78 677 PHE A C 1
ATOM 5355 O O . PHE A 1 677 ? -18.125 -59.469 -23.125 1 33.78 677 PHE A O 1
ATOM 5362 N N . THR A 1 678 ? -17.172 -60.969 -24.125 1 29.92 678 THR A N 1
ATOM 5363 C CA . THR A 1 678 ? -17.859 -62.094 -23.484 1 29.92 678 THR A CA 1
ATOM 5364 C C . THR A 1 678 ? -17.375 -62.25 -22.031 1 29.92 678 THR A C 1
ATOM 5366 O O . THR A 1 678 ? -16.172 -62.219 -21.766 1 29.92 678 THR A O 1
ATOM 5369 N N . SER A 1 679 ? -18.25 -61.906 -21.078 1 29.06 679 SER A N 1
ATOM 5370 C CA . SER A 1 679 ? -18.234 -62.312 -19.688 1 29.06 679 SER A CA 1
ATOM 5371 C C . SER A 1 679 ? -17.781 -63.781 -19.547 1 29.06 679 SER A C 1
ATOM 5373 O O . SER A 1 679 ? -18.469 -64.688 -20.016 1 29.06 679 SER A O 1
ATOM 5375 N N . ASP A 1 680 ? -16.625 -64.188 -19.859 1 23.52 680 ASP A N 1
ATOM 5376 C CA . ASP A 1 680 ? -16.297 -65.5 -19.266 1 23.52 680 ASP A CA 1
ATOM 5377 C C . ASP A 1 680 ? -16.625 -65.5 -17.781 1 23.52 680 ASP A C 1
ATOM 5379 O O . ASP A 1 680 ? -16.375 -64.562 -17.062 1 23.52 680 ASP A O 1
ATOM 5383 N N . GLU A 1 681 ? -17.375 -66.625 -17.359 1 22.58 681 GLU A N 1
ATOM 5384 C CA . GLU A 1 681 ? -17.266 -67.25 -16.047 1 22.58 681 GLU A CA 1
ATOM 5385 C C . GLU A 1 681 ? -15.805 -67.5 -15.688 1 22.58 681 GLU A C 1
ATOM 5387 O O . GLU A 1 681 ? -15.023 -67.938 -16.531 1 22.58 681 GLU A O 1
ATOM 5392 N N . MET B 1 1 ? 22.234 -9.906 32.375 1 44.41 1 MET B N 1
ATOM 5393 C CA . MET B 1 1 ? 20.969 -10.508 32.75 1 44.41 1 MET B CA 1
ATOM 5394 C C . MET B 1 1 ? 20.094 -10.773 31.531 1 44.41 1 MET B C 1
ATOM 5396 O O . MET B 1 1 ? 19.516 -11.852 31.406 1 44.41 1 MET B O 1
ATOM 5400 N N . SER B 1 2 ? 20 -9.789 30.562 1 59.81 2 SER B N 1
ATOM 5401 C CA . SER B 1 2 ? 19.125 -9.898 29.391 1 59.81 2 SER B CA 1
ATOM 5402 C C . SER B 1 2 ? 19.578 -11.023 28.469 1 59.81 2 SER B C 1
ATOM 5404 O O . SER B 1 2 ? 18.75 -11.781 27.953 1 59.81 2 SER B O 1
ATOM 5406 N N . ASN B 1 3 ? 20.844 -11.328 28.484 1 76.38 3 ASN B N 1
ATOM 5407 C CA . ASN B 1 3 ? 21.391 -12.367 27.609 1 76.38 3 ASN B CA 1
ATOM 5408 C C . ASN B 1 3 ? 21.109 -13.766 28.156 1 76.38 3 ASN B C 1
ATOM 5410 O O . ASN B 1 3 ? 20.828 -14.688 27.391 1 76.38 3 ASN B O 1
ATOM 5414 N N . LEU B 1 4 ? 21.047 -13.812 29.547 1 82.5 4 LEU B N 1
ATOM 5415 C CA . LEU B 1 4 ? 20.781 -15.109 30.156 1 82.5 4 LEU B CA 1
ATOM 5416 C C . LEU B 1 4 ? 19.328 -15.516 29.938 1 82.5 4 LEU B C 1
ATOM 5418 O O . LEU B 1 4 ? 19.031 -16.688 29.672 1 82.5 4 LEU B O 1
ATOM 5422 N N . ARG B 1 5 ? 18.531 -14.594 30.062 1 86 5 ARG B N 1
ATOM 5423 C CA . ARG B 1 5 ? 17.109 -14.883 29.844 1 86 5 ARG B CA 1
ATOM 5424 C C . ARG B 1 5 ? 16.859 -15.32 28.406 1 86 5 ARG B C 1
ATOM 5426 O O . ARG B 1 5 ? 16 -16.172 28.156 1 86 5 ARG B O 1
ATOM 5433 N N . MET B 1 6 ? 17.516 -14.734 27.5 1 89.56 6 MET B N 1
ATOM 5434 C CA . MET B 1 6 ? 17.359 -15.086 26.094 1 89.56 6 MET B CA 1
ATOM 5435 C C . MET B 1 6 ? 17.812 -16.516 25.828 1 89.56 6 MET B C 1
ATOM 5437 O O . MET B 1 6 ? 17.156 -17.266 25.109 1 89.56 6 MET B O 1
ATOM 5441 N N . LYS B 1 7 ? 18.875 -16.906 26.547 1 91.81 7 LYS B N 1
ATOM 5442 C CA . LYS B 1 7 ? 19.406 -18.25 26.375 1 91.81 7 LYS B CA 1
ATOM 5443 C C . LYS B 1 7 ? 18.438 -19.281 26.969 1 91.81 7 LYS B C 1
ATOM 5445 O O . LYS B 1 7 ? 18.25 -20.359 26.391 1 91.81 7 LYS B O 1
ATOM 5450 N N . GLU B 1 8 ? 17.859 -18.859 28.047 1 91.25 8 GLU B N 1
ATOM 5451 C CA . GLU B 1 8 ? 16.891 -19.766 28.656 1 91.25 8 GLU B CA 1
ATOM 5452 C C . GLU B 1 8 ? 15.672 -19.953 27.75 1 91.25 8 GLU B C 1
ATOM 5454 O O . GLU B 1 8 ? 15.164 -21.062 27.609 1 91.25 8 GLU B O 1
ATOM 5459 N N . ALA B 1 9 ? 15.234 -18.859 27.25 1 90.69 9 ALA B N 1
ATOM 5460 C CA . ALA B 1 9 ? 14.078 -18.922 26.359 1 90.69 9 ALA B CA 1
ATOM 5461 C C . ALA B 1 9 ? 14.383 -19.766 25.125 1 90.69 9 ALA B C 1
ATOM 5463 O O . ALA B 1 9 ? 13.531 -20.531 24.656 1 90.69 9 ALA B O 1
ATOM 5464 N N . ALA B 1 10 ? 15.578 -19.594 24.578 1 93.94 10 ALA B N 1
ATOM 5465 C CA . ALA B 1 10 ? 15.977 -20.375 23.422 1 93.94 10 ALA B CA 1
ATOM 5466 C C . ALA B 1 10 ? 16.016 -21.859 23.734 1 93.94 10 ALA B C 1
ATOM 5468 O O . ALA B 1 10 ? 15.594 -22.688 22.922 1 93.94 10 ALA B O 1
ATOM 5469 N N . LEU B 1 11 ? 16.5 -22.188 24.953 1 93.12 11 LEU B N 1
ATOM 5470 C CA . LEU B 1 11 ? 16.562 -23.578 25.375 1 93.12 11 LEU B CA 1
ATOM 5471 C C . LEU B 1 11 ? 15.164 -24.172 25.516 1 93.12 11 LEU B C 1
ATOM 5473 O O . LEU B 1 11 ? 14.922 -25.297 25.094 1 93.12 11 LEU B O 1
ATOM 5477 N N . ILE B 1 12 ? 14.297 -23.391 26.062 1 92.31 12 ILE B N 1
ATOM 5478 C CA . ILE B 1 12 ? 12.922 -23.844 26.234 1 92.31 12 ILE B CA 1
ATOM 5479 C C . ILE B 1 12 ? 12.273 -24.047 24.859 1 92.31 12 ILE B C 1
ATOM 5481 O O . ILE B 1 12 ? 11.562 -25.031 24.656 1 92.31 12 ILE B O 1
ATOM 5485 N N . TYR B 1 13 ? 12.5 -23.203 24.016 1 93.19 13 TYR B N 1
ATOM 5486 C CA . TYR B 1 13 ? 11.922 -23.328 22.688 1 93.19 13 TYR B CA 1
ATOM 5487 C C . TYR B 1 13 ? 12.414 -24.578 21.984 1 93.19 13 TYR B C 1
ATOM 5489 O O . TYR B 1 13 ? 11.633 -25.312 21.375 1 93.19 13 TYR B O 1
ATOM 5497 N N . LEU B 1 14 ? 13.727 -24.797 22.062 1 93.56 14 LEU B N 1
ATOM 5498 C CA . LEU B 1 14 ? 14.312 -25.969 21.422 1 93.56 14 LEU B CA 1
ATOM 5499 C C . LEU B 1 14 ? 13.734 -27.25 22 1 93.56 14 LEU B C 1
ATOM 5501 O O . LEU B 1 14 ? 13.5 -28.219 21.281 1 93.56 14 LEU B O 1
ATOM 5505 N N . ASP B 1 15 ? 13.477 -27.172 23.234 1 91.69 15 ASP B N 1
ATOM 5506 C CA . ASP B 1 15 ? 12.93 -28.359 23.891 1 91.69 15 ASP B CA 1
ATOM 5507 C C . ASP B 1 15 ? 11.469 -28.578 23.516 1 91.69 15 ASP B C 1
ATOM 5509 O O . ASP B 1 15 ? 11.07 -29.688 23.172 1 91.69 15 ASP B O 1
ATOM 5513 N N . ARG B 1 16 ? 10.641 -27.562 23.516 1 90.94 16 ARG B N 1
ATOM 5514 C CA . ARG B 1 16 ? 9.211 -27.641 23.25 1 90.94 16 ARG B CA 1
ATOM 5515 C C . ARG B 1 16 ? 8.945 -27.922 21.781 1 90.94 16 ARG B C 1
ATOM 5517 O O . ARG B 1 16 ? 7.98 -28.609 21.438 1 90.94 16 ARG B O 1
ATOM 5524 N N . SER B 1 17 ? 9.719 -27.391 20.875 1 89.81 17 SER B N 1
ATOM 5525 C CA . SER B 1 17 ? 9.477 -27.516 19.438 1 89.81 17 SER B CA 1
ATOM 5526 C C . SER B 1 17 ? 10.023 -28.844 18.906 1 89.81 17 SER B C 1
ATOM 5528 O O . SER B 1 17 ? 9.734 -29.219 17.766 1 89.81 17 SER B O 1
ATOM 5530 N N . GLY B 1 18 ? 10.812 -29.578 19.703 1 89.25 18 GLY B N 1
ATOM 5531 C CA . GLY B 1 18 ? 11.477 -30.781 19.234 1 89.25 18 GLY B CA 1
ATOM 5532 C C . GLY B 1 18 ? 12.797 -30.5 18.531 1 89.25 18 GLY B C 1
ATOM 5533 O O . GLY B 1 18 ? 13.414 -31.422 17.984 1 89.25 18 GLY B O 1
ATOM 5534 N N . GLY B 1 19 ? 13.086 -29.25 18.547 1 90.44 19 GLY B N 1
ATOM 5535 C CA . GLY B 1 19 ? 14.336 -28.859 17.906 1 90.44 19 GLY B CA 1
ATOM 5536 C C . GLY B 1 19 ? 15.562 -29.422 18.594 1 90.44 19 GLY B C 1
ATOM 5537 O O . GLY B 1 19 ? 16.578 -29.688 17.953 1 90.44 19 GLY B O 1
ATOM 5538 N N . LEU B 1 20 ? 15.445 -29.609 19.922 1 91.19 20 LEU B N 1
ATOM 5539 C CA . LEU B 1 20 ? 16.562 -30.156 20.688 1 91.19 20 LEU B CA 1
ATOM 5540 C C . LEU B 1 20 ? 16.844 -31.594 20.281 1 91.19 20 LEU B C 1
ATOM 5542 O O . LEU B 1 20 ? 18 -32 20.141 1 91.19 20 LEU B O 1
ATOM 5546 N N . GLN B 1 21 ? 15.781 -32.375 20.109 1 91.94 21 GLN B N 1
ATOM 5547 C CA . GLN B 1 21 ? 15.953 -33.75 19.688 1 91.94 21 GLN B CA 1
ATOM 5548 C C . GLN B 1 21 ? 16.562 -33.812 18.297 1 91.94 21 GLN B C 1
ATOM 5550 O O . GLN B 1 21 ? 17.438 -34.656 18.031 1 91.94 21 GLN B O 1
ATOM 5555 N N . LYS B 1 22 ? 16.031 -32.969 17.359 1 93.12 22 LYS B N 1
ATOM 5556 C CA . LYS B 1 22 ? 16.609 -32.938 16.016 1 93.12 22 LYS B CA 1
ATOM 5557 C C . LYS B 1 22 ? 18.094 -32.531 16.062 1 93.12 22 LYS B C 1
ATOM 5559 O O . LYS B 1 22 ? 18.906 -33.094 15.328 1 93.12 22 LYS B O 1
ATOM 5564 N N . PHE B 1 23 ? 18.391 -31.641 16.953 1 93.31 23 PHE B N 1
ATOM 5565 C CA . PHE B 1 23 ? 19.766 -31.188 17.125 1 93.31 23 PHE B CA 1
ATOM 5566 C C . PHE B 1 23 ? 20.641 -32.344 17.609 1 93.31 23 PHE B C 1
ATOM 5568 O O . PHE B 1 23 ? 21.75 -32.531 17.109 1 93.31 23 PHE B O 1
ATOM 5575 N N . ILE B 1 24 ? 20.172 -33.062 18.547 1 92.69 24 ILE B N 1
ATOM 5576 C CA . ILE B 1 24 ? 20.906 -34.188 19.094 1 92.69 24 ILE B CA 1
ATOM 5577 C C . ILE B 1 24 ? 21.125 -35.25 18.016 1 92.69 24 ILE B C 1
ATOM 5579 O O . ILE B 1 24 ? 22.219 -35.812 17.891 1 92.69 24 ILE B O 1
ATOM 5583 N N . ASP B 1 25 ? 20.125 -35.469 17.25 1 92.94 25 ASP B N 1
ATOM 5584 C CA . ASP B 1 25 ? 20.234 -36.438 16.156 1 92.94 25 ASP B CA 1
ATOM 5585 C C . ASP B 1 25 ? 21.25 -36 15.125 1 92.94 25 ASP B C 1
ATOM 5587 O O . ASP B 1 25 ? 22.016 -36.812 14.602 1 92.94 25 ASP B O 1
ATOM 5591 N N . ASP B 1 26 ? 21.234 -34.719 14.797 1 91.88 26 ASP B N 1
ATOM 5592 C CA . ASP B 1 26 ? 22.219 -34.188 13.859 1 91.88 26 ASP B CA 1
ATOM 5593 C C . ASP B 1 26 ? 23.641 -34.312 14.398 1 91.88 26 ASP B C 1
ATOM 5595 O O . ASP B 1 26 ? 24.562 -34.594 13.641 1 91.88 26 ASP B O 1
ATOM 5599 N N . CYS B 1 27 ? 23.797 -34.031 15.68 1 91.44 27 CYS B N 1
ATOM 5600 C CA . CYS B 1 27 ? 25.094 -34.156 16.312 1 91.44 27 CYS B CA 1
ATOM 5601 C C . CYS B 1 27 ? 25.594 -35.594 16.219 1 91.44 27 CYS B C 1
ATOM 5603 O O . CYS B 1 27 ? 26.781 -35.844 15.984 1 91.44 27 CYS B O 1
ATOM 5605 N N . LYS B 1 28 ? 24.656 -36.5 16.406 1 88.81 28 LYS B N 1
ATOM 5606 C CA . LYS B 1 28 ? 25.016 -37.906 16.297 1 88.81 28 LYS B CA 1
ATOM 5607 C C . LYS B 1 28 ? 25.484 -38.25 14.883 1 88.81 28 LYS B C 1
ATOM 5609 O O . LYS B 1 28 ? 26.422 -39.031 14.703 1 88.81 28 LYS B O 1
ATOM 5614 N N . HIS B 1 29 ? 24.812 -37.688 13.93 1 88.75 29 HIS B N 1
ATOM 5615 C CA . HIS B 1 29 ? 25.203 -37.906 12.539 1 88.75 29 HIS B CA 1
ATOM 5616 C C . HIS B 1 29 ? 26.625 -37.375 12.273 1 88.75 29 HIS B C 1
ATOM 5618 O O . HIS B 1 29 ? 27.391 -38 11.562 1 88.75 29 HIS B O 1
ATOM 5624 N N . TYR B 1 30 ? 26.953 -36.156 12.805 1 87.44 30 TYR B N 1
ATOM 5625 C CA . TYR B 1 30 ? 28.281 -35.594 12.656 1 87.44 30 TYR B CA 1
ATOM 5626 C C . TYR B 1 30 ? 29.328 -36.438 13.367 1 87.44 30 TYR B C 1
ATOM 5628 O O . TYR B 1 30 ? 30.438 -36.625 12.875 1 87.44 30 TYR B O 1
ATOM 5636 N N . ASN B 1 31 ? 28.906 -36.969 14.477 1 83.62 31 ASN B N 1
ATOM 5637 C CA . ASN B 1 31 ? 29.844 -37.781 15.25 1 83.62 31 ASN B CA 1
ATOM 5638 C C . ASN B 1 31 ? 30.125 -39.094 14.562 1 83.62 31 ASN B C 1
ATOM 5640 O O . ASN B 1 31 ? 31.25 -39.594 14.625 1 83.62 31 ASN B O 1
ATOM 5644 N N . ASP B 1 32 ? 29.141 -39.625 13.875 1 82.75 32 ASP B N 1
ATOM 5645 C CA . ASP B 1 32 ? 29.297 -40.906 13.188 1 82.75 32 ASP B CA 1
ATOM 5646 C C . ASP B 1 32 ? 30.156 -40.75 11.938 1 82.75 32 ASP B C 1
ATOM 5648 O O . ASP B 1 32 ? 30.812 -41.719 11.508 1 82.75 32 ASP B O 1
ATOM 5652 N N . SER B 1 33 ? 30.078 -39.625 11.211 1 79.81 33 SER B N 1
ATOM 5653 C CA . SER B 1 33 ? 30.844 -39.438 9.977 1 79.81 33 SER B CA 1
ATOM 5654 C C . SER B 1 33 ? 32.344 -39.344 10.25 1 79.81 33 SER B C 1
ATOM 5656 O O . SER B 1 33 ? 33.156 -39.5 9.344 1 79.81 33 SER B O 1
ATOM 5658 N N . LYS B 1 34 ? 32.938 -39.469 11.367 1 69.94 34 LYS B N 1
ATOM 5659 C CA . LYS B 1 34 ? 34.312 -39.469 11.836 1 69.94 34 LYS B CA 1
ATOM 5660 C C . LYS B 1 34 ? 35.125 -38.375 11.148 1 69.94 34 LYS B C 1
ATOM 5662 O O . LYS B 1 34 ? 36.344 -38.312 11.32 1 69.94 34 LYS B O 1
ATOM 5667 N N . GLN B 1 35 ? 34.531 -37.562 10.289 1 71.81 35 GLN B N 1
ATOM 5668 C CA . GLN B 1 35 ? 35.25 -36.469 9.648 1 71.81 35 GLN B CA 1
ATOM 5669 C C . GLN B 1 35 ? 35.312 -35.25 10.555 1 71.81 35 GLN B C 1
ATOM 5671 O O . GLN B 1 35 ? 34.375 -34.938 11.266 1 71.81 35 GLN B O 1
ATOM 5676 N N . SER B 1 36 ? 36.531 -34.812 10.812 1 70.88 36 SER B N 1
ATOM 5677 C CA . SER B 1 36 ? 36.688 -33.594 11.578 1 70.88 36 SER B CA 1
ATOM 5678 C C . SER B 1 36 ? 36.344 -32.375 10.727 1 70.88 36 SER B C 1
ATOM 5680 O O . SER B 1 36 ? 36.906 -32.156 9.648 1 70.88 36 SER B O 1
ATOM 5682 N N . TYR B 1 37 ? 35.312 -31.734 11.18 1 78.31 37 TYR B N 1
ATOM 5683 C CA . TYR B 1 37 ? 34.875 -30.547 10.453 1 78.31 37 TYR B CA 1
ATOM 5684 C C . TYR B 1 37 ? 35.344 -29.281 11.141 1 78.31 37 TYR B C 1
ATOM 5686 O O . TYR B 1 37 ? 35.5 -29.25 12.367 1 78.31 37 TYR B O 1
ATOM 5694 N N . ALA B 1 38 ? 35.688 -28.344 10.391 1 82.5 38 ALA B N 1
ATOM 5695 C CA . ALA B 1 38 ? 36 -27.031 10.969 1 82.5 38 ALA B CA 1
ATOM 5696 C C . ALA B 1 38 ? 34.75 -26.375 11.523 1 82.5 38 ALA B C 1
ATOM 5698 O O . ALA B 1 38 ? 34.781 -25.734 12.578 1 82.5 38 ALA B O 1
ATOM 5699 N N . VAL B 1 39 ? 33.656 -26.656 10.859 1 89.44 39 VAL B N 1
ATOM 5700 C CA . VAL B 1 39 ? 32.406 -26.016 11.242 1 89.44 39 VAL B CA 1
ATOM 5701 C C . VAL B 1 39 ? 31.266 -27.031 11.18 1 89.44 39 VAL B C 1
ATOM 5703 O O . VAL B 1 39 ? 31.188 -27.812 10.234 1 89.44 39 VAL B O 1
ATOM 5706 N N . TYR B 1 40 ? 30.531 -27.156 12.227 1 90.81 40 TYR B N 1
ATOM 5707 C CA . TYR B 1 40 ? 29.312 -27.969 12.281 1 90.81 40 TYR B CA 1
ATOM 5708 C C . TYR B 1 40 ? 28.078 -27.109 12.055 1 90.81 40 TYR B C 1
ATOM 5710 O O . TYR B 1 40 ? 27.734 -26.281 12.898 1 90.81 40 TYR B O 1
ATOM 5718 N N . ARG B 1 41 ? 27.438 -27.297 10.898 1 91.94 41 ARG B N 1
ATOM 5719 C CA . ARG B 1 41 ? 26.281 -26.484 10.539 1 91.94 41 ARG B CA 1
ATOM 5720 C C . ARG B 1 41 ? 24.984 -27.156 10.969 1 91.94 41 ARG B C 1
ATOM 5722 O O . ARG B 1 41 ? 24.781 -28.344 10.711 1 91.94 41 ARG B O 1
ATOM 5729 N N . PHE B 1 42 ? 24.141 -26.438 11.758 1 93.56 42 PHE B N 1
ATOM 5730 C CA . PHE B 1 42 ? 22.859 -26.969 12.219 1 93.56 42 PHE B CA 1
ATOM 5731 C C . PHE B 1 42 ? 21.719 -26.031 11.812 1 93.56 42 PHE B C 1
ATOM 5733 O O . PHE B 1 42 ? 21.828 -24.812 11.938 1 93.56 42 PHE B O 1
ATOM 5740 N N . ASN B 1 43 ? 20.672 -26.594 11.227 1 93.31 43 ASN B N 1
ATOM 5741 C CA . ASN B 1 43 ? 19.453 -25.844 10.898 1 93.31 43 ASN B CA 1
ATOM 5742 C C . ASN B 1 43 ? 18.406 -25.969 11.992 1 93.31 43 ASN B C 1
ATOM 5744 O O . ASN B 1 43 ? 18.047 -27.078 12.391 1 93.31 43 ASN B O 1
ATOM 5748 N N . ILE B 1 44 ? 18 -24.859 12.516 1 93.88 44 ILE B N 1
ATOM 5749 C CA . ILE B 1 44 ? 16.938 -24.859 13.523 1 93.88 44 ILE B CA 1
ATOM 5750 C C . ILE B 1 44 ? 15.68 -24.203 12.938 1 93.88 44 ILE B C 1
ATOM 5752 O O . ILE B 1 44 ? 15.727 -23.062 12.469 1 93.88 44 ILE B O 1
ATOM 5756 N N . LEU B 1 45 ? 14.562 -24.922 12.938 1 93.38 45 LEU B N 1
ATOM 5757 C CA . LEU B 1 45 ? 13.281 -24.391 12.469 1 93.38 45 LEU B CA 1
ATOM 5758 C C . LEU B 1 45 ? 12.641 -23.5 13.523 1 93.38 45 LEU B C 1
ATOM 5760 O O . LEU B 1 45 ? 12.484 -23.922 14.68 1 93.38 45 LEU B O 1
ATOM 5764 N N . ILE B 1 46 ? 12.383 -22.281 13.172 1 92.94 46 ILE B N 1
ATOM 5765 C CA . ILE B 1 46 ? 11.844 -21.312 14.125 1 92.94 46 ILE B CA 1
ATOM 5766 C C . ILE B 1 46 ? 10.453 -20.875 13.68 1 92.94 46 ILE B C 1
ATOM 5768 O O . ILE B 1 46 ? 10.258 -20.469 12.531 1 92.94 46 ILE B O 1
ATOM 5772 N N . ASN B 1 47 ? 9.555 -21.016 14.484 1 89.94 47 ASN B N 1
ATOM 5773 C CA . ASN B 1 47 ? 8.25 -20.375 14.367 1 89.94 47 ASN B CA 1
ATOM 5774 C C . ASN B 1 47 ? 8.195 -19.078 15.164 1 89.94 47 ASN B C 1
ATOM 5776 O O . ASN B 1 47 ? 8.094 -19.094 16.391 1 89.94 47 ASN B O 1
ATOM 5780 N N . PRO B 1 48 ? 8.281 -18 14.492 1 84.06 48 PRO B N 1
ATOM 5781 C CA . PRO B 1 48 ? 8.391 -16.719 15.203 1 84.06 48 PRO B CA 1
ATOM 5782 C C . PRO B 1 48 ? 7.223 -16.469 16.156 1 84.06 48 PRO B C 1
ATOM 5784 O O . PRO B 1 48 ? 7.402 -15.859 17.219 1 84.06 48 PRO B O 1
ATOM 5787 N N . SER B 1 49 ? 6.039 -16.938 15.836 1 74.31 49 SER B N 1
ATOM 5788 C CA . SER B 1 49 ? 4.883 -16.734 16.703 1 74.31 49 SER B CA 1
ATOM 5789 C C . SER B 1 49 ? 5.07 -17.438 18.047 1 74.31 49 SER B C 1
ATOM 5791 O O . SER B 1 49 ? 4.762 -16.859 19.094 1 74.31 49 SER B O 1
ATOM 5793 N N . ASP B 1 50 ? 5.59 -18.641 18.047 1 81.56 50 ASP B N 1
ATOM 5794 C CA . ASP B 1 50 ? 5.832 -19.406 19.266 1 81.56 50 ASP B CA 1
ATOM 5795 C C . ASP B 1 50 ? 6.93 -18.766 20.109 1 81.56 50 ASP B C 1
ATOM 5797 O O . ASP B 1 50 ? 6.84 -18.734 21.344 1 81.56 50 ASP B O 1
ATOM 5801 N N . VAL B 1 51 ? 7.926 -18.234 19.453 1 85.25 51 VAL B N 1
ATOM 5802 C CA . VAL B 1 51 ? 9.055 -17.656 20.172 1 85.25 51 VAL B CA 1
ATOM 5803 C C . VAL B 1 51 ? 8.625 -16.359 20.844 1 85.25 51 VAL B C 1
ATOM 5805 O O . VAL B 1 51 ? 9.023 -16.078 21.984 1 85.25 51 VAL B O 1
ATOM 5808 N N . VAL B 1 52 ? 7.832 -15.609 20.125 1 76.12 52 VAL B N 1
ATOM 5809 C CA . VAL B 1 52 ? 7.375 -14.344 20.688 1 76.12 52 VAL B CA 1
ATOM 5810 C C . VAL B 1 52 ? 6.5 -14.602 21.906 1 76.12 52 VAL B C 1
ATOM 5812 O O . VAL B 1 52 ? 6.527 -13.836 22.875 1 76.12 52 VAL B O 1
ATOM 5815 N N . GLU B 1 53 ? 5.75 -15.695 21.844 1 72.62 53 GLU B N 1
ATOM 5816 C CA . GLU B 1 53 ? 4.91 -16.078 22.984 1 72.62 53 GLU B CA 1
ATOM 5817 C C . GLU B 1 53 ? 5.754 -16.484 24.172 1 72.62 53 GLU B C 1
ATOM 5819 O O . GLU B 1 53 ? 5.367 -16.25 25.328 1 72.62 53 GLU B O 1
ATOM 5824 N N . LEU B 1 54 ? 6.836 -17.156 23.875 1 77.62 54 LEU B N 1
ATOM 5825 C CA . LEU B 1 54 ? 7.719 -17.609 24.953 1 77.62 54 LEU B CA 1
ATOM 5826 C C . LEU B 1 54 ? 8.484 -16.453 25.562 1 77.62 54 LEU B C 1
ATOM 5828 O O . LEU B 1 54 ? 8.492 -16.281 26.781 1 77.62 54 LEU B O 1
ATOM 5832 N N . TYR B 1 55 ? 9.125 -15.641 24.734 1 77.06 55 TYR B N 1
ATOM 5833 C CA . TYR B 1 55 ? 9.914 -14.492 25.156 1 77.06 55 TYR B CA 1
ATOM 5834 C C . TYR B 1 55 ? 9.977 -13.445 24.047 1 77.06 55 TYR B C 1
ATOM 5836 O O . TYR B 1 55 ? 10.695 -13.609 23.062 1 77.06 55 TYR B O 1
ATOM 5844 N N . ALA B 1 56 ? 9.297 -12.328 24.203 1 73.19 56 ALA B N 1
ATOM 5845 C CA . ALA B 1 56 ? 9.109 -11.312 23.172 1 73.19 56 ALA B CA 1
ATOM 5846 C C . ALA B 1 56 ? 10.453 -10.734 22.719 1 73.19 56 ALA B C 1
ATOM 5848 O O . ALA B 1 56 ? 10.641 -10.43 21.531 1 73.19 56 ALA B O 1
ATOM 5849 N N . ASP B 1 57 ? 11.352 -10.633 23.609 1 75.94 57 ASP B N 1
ATOM 5850 C CA . ASP B 1 57 ? 12.648 -10.062 23.25 1 75.94 57 ASP B CA 1
ATOM 5851 C C . ASP B 1 57 ? 13.398 -10.977 22.281 1 75.94 57 ASP B C 1
ATOM 5853 O O . ASP B 1 57 ? 14.078 -10.508 21.375 1 75.94 57 ASP B O 1
ATOM 5857 N N . LEU B 1 58 ? 13.25 -12.25 22.547 1 86.25 58 LEU B N 1
ATOM 5858 C CA . LEU B 1 58 ? 13.891 -13.195 21.625 1 86.25 58 LEU B CA 1
ATOM 5859 C C . LEU B 1 58 ? 13.234 -13.148 20.25 1 86.25 58 LEU B C 1
ATOM 5861 O O . LEU B 1 58 ? 13.922 -13.211 19.234 1 86.25 58 LEU B O 1
ATOM 5865 N N . GLY B 1 59 ? 11.953 -13.023 20.328 1 81.5 59 GLY B N 1
ATOM 5866 C CA . GLY B 1 59 ? 11.25 -12.883 19.062 1 81.5 59 GLY B CA 1
ATOM 5867 C C . GLY B 1 59 ? 11.672 -11.656 18.281 1 81.5 59 GLY B C 1
ATOM 5868 O O . GLY B 1 59 ? 11.875 -11.727 17.062 1 81.5 59 GLY B O 1
ATOM 5869 N N . ASN B 1 60 ? 11.797 -10.609 18.969 1 76.94 60 ASN B N 1
ATOM 5870 C CA . ASN B 1 60 ? 12.242 -9.375 18.328 1 76.94 60 ASN B CA 1
ATOM 5871 C C . ASN B 1 60 ? 13.656 -9.516 17.766 1 76.94 60 ASN B C 1
ATOM 5873 O O . ASN B 1 60 ? 13.945 -9 16.688 1 76.94 60 ASN B O 1
ATOM 5877 N N . HIS B 1 61 ? 14.453 -10.227 18.5 1 82.19 61 HIS B N 1
ATOM 5878 C CA . HIS B 1 61 ? 15.812 -10.445 18.031 1 82.19 61 HIS B CA 1
ATOM 5879 C C . HIS B 1 61 ? 15.828 -11.297 16.766 1 82.19 61 HIS B C 1
ATOM 5881 O O . HIS B 1 61 ? 16.578 -11.008 15.828 1 82.19 61 HIS B O 1
ATOM 5887 N N . ILE B 1 62 ? 15.062 -12.242 16.766 1 87.56 62 ILE B N 1
ATOM 5888 C CA . ILE B 1 62 ? 15.039 -13.156 15.625 1 87.56 62 ILE B CA 1
ATOM 5889 C C . ILE B 1 62 ? 14.562 -12.406 14.375 1 87.56 62 ILE B C 1
ATOM 5891 O O . ILE B 1 62 ? 15.125 -12.57 13.297 1 87.56 62 ILE B O 1
ATOM 5895 N N . LEU B 1 63 ? 13.555 -11.57 14.492 1 79.62 63 LEU B N 1
ATOM 5896 C CA . LEU B 1 63 ? 12.93 -10.922 13.336 1 79.62 63 LEU B CA 1
ATOM 5897 C C . LEU B 1 63 ? 13.75 -9.719 12.875 1 79.62 63 LEU B C 1
ATOM 5899 O O . LEU B 1 63 ? 13.828 -9.438 11.68 1 79.62 63 LEU B O 1
ATOM 5903 N N . HIS B 1 64 ? 14.477 -9.062 13.766 1 77.31 64 HIS B N 1
ATOM 5904 C CA . HIS B 1 64 ? 15.094 -7.789 13.398 1 77.31 64 HIS B CA 1
ATOM 5905 C C . HIS B 1 64 ? 16.609 -7.848 13.539 1 77.31 64 HIS B C 1
ATOM 5907 O O . HIS B 1 64 ? 17.312 -7.004 12.984 1 77.31 64 HIS B O 1
ATOM 5913 N N . HIS B 1 65 ? 17.062 -8.781 14.344 1 83.31 65 HIS B N 1
ATOM 5914 C CA . HIS B 1 65 ? 18.5 -8.992 14.508 1 83.31 65 HIS B CA 1
ATOM 5915 C C . HIS B 1 65 ? 18.859 -10.469 14.414 1 83.31 65 HIS B C 1
ATOM 5917 O O . HIS B 1 65 ? 19.344 -11.055 15.383 1 83.31 65 HIS B O 1
ATOM 5923 N N . PRO B 1 66 ? 18.672 -10.969 13.188 1 87.06 66 PRO B N 1
ATOM 5924 C CA . PRO B 1 66 ? 18.828 -12.414 13.055 1 87.06 66 PRO B CA 1
ATOM 5925 C C . PRO B 1 66 ? 20.219 -12.906 13.422 1 87.06 66 PRO B C 1
ATOM 5927 O O . PRO B 1 66 ? 20.375 -14.008 13.953 1 87.06 66 PRO B O 1
ATOM 5930 N N . LEU B 1 67 ? 21.281 -12.133 13.219 1 86.38 67 LEU B N 1
ATOM 5931 C CA . LEU B 1 67 ? 22.641 -12.562 13.523 1 86.38 67 LEU B CA 1
ATOM 5932 C C . LEU B 1 67 ? 22.844 -12.672 15.031 1 86.38 67 LEU B C 1
ATOM 5934 O O . LEU B 1 67 ? 23.453 -13.633 15.516 1 86.38 67 LEU B O 1
ATOM 5938 N N . LYS B 1 68 ? 22.297 -11.734 15.75 1 86.56 68 LYS B N 1
ATOM 5939 C CA . LYS B 1 68 ? 22.375 -11.781 17.203 1 86.56 68 LYS B CA 1
ATOM 5940 C C . LYS B 1 68 ? 21.562 -12.945 17.766 1 86.56 68 LYS B C 1
ATOM 5942 O O . LYS B 1 68 ? 21.969 -13.586 18.734 1 86.56 68 LYS B O 1
ATOM 5947 N N . ALA B 1 69 ? 20.469 -13.141 17.141 1 90.38 69 ALA B N 1
ATOM 5948 C CA . ALA B 1 69 ? 19.625 -14.25 17.578 1 90.38 69 ALA B CA 1
ATOM 5949 C C . ALA B 1 69 ? 20.328 -15.594 17.344 1 90.38 69 ALA B C 1
ATOM 5951 O O . ALA B 1 69 ? 20.25 -16.484 18.188 1 90.38 69 ALA B O 1
ATOM 5952 N N . ALA B 1 70 ? 21.016 -15.695 16.234 1 91.81 70 ALA B N 1
ATOM 5953 C CA . ALA B 1 70 ? 21.734 -16.922 15.938 1 91.81 70 ALA B CA 1
ATOM 5954 C C . ALA B 1 70 ? 22.828 -17.188 16.953 1 91.81 70 ALA B C 1
ATOM 5956 O O . ALA B 1 70 ? 23.109 -18.344 17.312 1 91.81 70 ALA B O 1
ATOM 5957 N N . GLN B 1 71 ? 23.406 -16.141 17.5 1 92.06 71 GLN B N 1
ATOM 5958 C CA . GLN B 1 71 ? 24.453 -16.281 18.5 1 92.06 71 GLN B CA 1
ATOM 5959 C C . GLN B 1 71 ? 23.891 -16.828 19.812 1 92.06 71 GLN B C 1
ATOM 5961 O O . GLN B 1 71 ? 24.547 -17.609 20.5 1 92.06 71 GLN B O 1
ATOM 5966 N N . VAL B 1 72 ? 22.703 -16.438 20.109 1 93.44 72 VAL B N 1
ATOM 5967 C CA . VAL B 1 72 ? 22.047 -16.938 21.312 1 93.44 72 VAL B CA 1
ATOM 5968 C C . VAL B 1 72 ? 21.828 -18.438 21.188 1 93.44 72 VAL B C 1
ATOM 5970 O O . VAL B 1 72 ? 22.156 -19.188 22.109 1 93.44 72 VAL B O 1
ATOM 5973 N N . PHE B 1 73 ? 21.359 -18.859 20.078 1 94.69 73 PHE B N 1
ATOM 5974 C CA . PHE B 1 73 ? 21.109 -20.281 19.875 1 94.69 73 PHE B CA 1
ATOM 5975 C C . PHE B 1 73 ? 22.422 -21.047 19.797 1 94.69 73 PHE B C 1
ATOM 5977 O O . PHE B 1 73 ? 22.484 -22.219 20.188 1 94.69 73 PHE B O 1
ATOM 5984 N N . GLN B 1 74 ? 23.406 -20.391 19.234 1 94.38 74 GLN B N 1
ATOM 5985 C CA . GLN B 1 74 ? 24.719 -21 19.156 1 94.38 74 GLN B CA 1
ATOM 5986 C C . GLN B 1 74 ? 25.266 -21.328 20.547 1 94.38 74 GLN B C 1
ATOM 5988 O O . GLN B 1 74 ? 25.766 -22.438 20.781 1 94.38 74 GLN B O 1
ATOM 5993 N N . SER B 1 75 ? 25.125 -20.391 21.438 1 93.81 75 SER B N 1
ATOM 5994 C CA . SER B 1 75 ? 25.594 -20.578 22.812 1 93.81 75 SER B CA 1
ATOM 5995 C C . SER B 1 75 ? 24.812 -21.703 23.5 1 93.81 75 SER B C 1
ATOM 5997 O O . SER B 1 75 ? 25.391 -22.531 24.203 1 93.81 75 SER B O 1
ATOM 5999 N N . VAL B 1 76 ? 23.562 -21.719 23.266 1 94.38 76 VAL B N 1
ATOM 6000 C CA . VAL B 1 76 ? 22.703 -22.734 23.875 1 94.38 76 VAL B CA 1
ATOM 6001 C C . VAL B 1 76 ? 23.078 -24.109 23.328 1 94.38 76 VAL B C 1
ATOM 6003 O O . VAL B 1 76 ? 23.156 -25.094 24.078 1 94.38 76 VAL B O 1
ATOM 6006 N N . CYS B 1 77 ? 23.344 -24.172 22.047 1 94.06 77 CYS B N 1
ATOM 6007 C CA . CYS B 1 77 ? 23.688 -25.453 21.422 1 94.06 77 CYS B CA 1
ATOM 6008 C C . CYS B 1 77 ? 25.062 -25.922 21.875 1 94.06 77 CYS B C 1
ATOM 6010 O O . CYS B 1 77 ? 25.281 -27.125 22.078 1 94.06 77 CYS B O 1
ATOM 6012 N N . PHE B 1 78 ? 26 -25.016 22.062 1 94.25 78 PHE B N 1
ATOM 6013 C CA . PHE B 1 78 ? 27.328 -25.375 22.547 1 94.25 78 PHE B CA 1
ATOM 6014 C C . PHE B 1 78 ? 27.266 -25.984 23.938 1 94.25 78 PHE B C 1
ATOM 6016 O O . PHE B 1 78 ? 27.891 -27 24.203 1 94.25 78 PHE B O 1
ATOM 6023 N N . ILE B 1 79 ? 26.438 -25.312 24.75 1 92.19 79 ILE B N 1
ATOM 6024 C CA . ILE B 1 79 ? 26.266 -25.797 26.109 1 92.19 79 ILE B CA 1
ATOM 6025 C C . ILE B 1 79 ? 25.609 -27.172 26.094 1 92.19 79 ILE B C 1
ATOM 6027 O O . ILE B 1 79 ? 25.984 -28.062 26.875 1 92.19 79 ILE B O 1
ATOM 6031 N N . ALA B 1 80 ? 24.719 -27.359 25.25 1 91.5 80 ALA B N 1
ATOM 6032 C CA . ALA B 1 80 ? 24.031 -28.641 25.141 1 91.5 80 ALA B CA 1
ATOM 6033 C C . ALA B 1 80 ? 25 -29.734 24.672 1 91.5 80 ALA B C 1
ATOM 6035 O O . ALA B 1 80 ? 24.969 -30.859 25.188 1 91.5 80 ALA B O 1
ATOM 6036 N N . VAL B 1 81 ? 25.844 -29.453 23.703 1 93.06 81 VAL B N 1
ATOM 6037 C CA . VAL B 1 81 ? 26.797 -30.422 23.172 1 93.06 81 VAL B CA 1
ATOM 6038 C C . VAL B 1 81 ? 27.797 -30.828 24.266 1 93.06 81 VAL B C 1
ATOM 6040 O O . VAL B 1 81 ? 28.125 -32 24.391 1 93.06 81 VAL B O 1
ATOM 6043 N N . LYS B 1 82 ? 28.281 -29.828 25.031 1 91.62 82 LYS B N 1
ATOM 6044 C CA . LYS B 1 82 ? 29.266 -30.078 26.094 1 91.62 82 LYS B CA 1
ATOM 6045 C C . LYS B 1 82 ? 28.641 -30.859 27.25 1 91.62 82 LYS B C 1
ATOM 6047 O O . LYS B 1 82 ? 29.25 -31.766 27.797 1 91.62 82 LYS B O 1
ATOM 6052 N N . THR B 1 83 ? 27.391 -30.547 27.594 1 90.5 83 THR B N 1
ATOM 6053 C CA . THR B 1 83 ? 26.719 -31.172 28.734 1 90.5 83 THR B CA 1
ATOM 6054 C C . THR B 1 83 ? 26.328 -32.625 28.406 1 90.5 83 THR B C 1
ATOM 6056 O O . THR B 1 83 ? 26.453 -33.5 29.25 1 90.5 83 THR B O 1
ATOM 6059 N N . LEU B 1 84 ? 25.969 -32.875 27.172 1 90.56 84 LEU B N 1
ATOM 6060 C CA . LEU B 1 84 ? 25.5 -34.188 26.781 1 90.56 84 LEU B CA 1
ATOM 6061 C C . LEU B 1 84 ? 26.609 -34.969 26.062 1 90.56 84 LEU B C 1
ATOM 6063 O O . LEU B 1 84 ? 26.406 -36.094 25.656 1 90.56 84 LEU B O 1
ATOM 6067 N N . SER B 1 85 ? 27.766 -34.375 25.891 1 88.88 85 SER B N 1
ATOM 6068 C CA . SER B 1 85 ? 28.922 -35 25.219 1 88.88 85 SER B CA 1
ATOM 6069 C C . SER B 1 85 ? 28.516 -35.594 23.891 1 88.88 85 SER B C 1
ATOM 6071 O O . SER B 1 85 ? 28.781 -36.781 23.641 1 88.88 85 SER B O 1
ATOM 6073 N N . LEU B 1 86 ? 27.906 -34.844 23.031 1 89.69 86 LEU B N 1
ATOM 6074 C CA . LEU B 1 86 ? 27.328 -35.312 21.781 1 89.69 86 LEU B CA 1
ATOM 6075 C C . LEU B 1 86 ? 28.375 -35.406 20.688 1 89.69 86 LEU B C 1
ATOM 6077 O O . LEU B 1 86 ? 28.359 -36.312 19.859 1 89.69 86 LEU B O 1
ATOM 6081 N N . ILE B 1 87 ? 29.266 -34.312 20.562 1 89 87 ILE B N 1
ATOM 6082 C CA . ILE B 1 87 ? 30.344 -34.281 19.594 1 89 87 ILE B CA 1
ATOM 6083 C C . ILE B 1 87 ? 31.688 -34.219 20.312 1 89 87 ILE B C 1
ATOM 6085 O O . ILE B 1 87 ? 32.062 -33.156 20.844 1 89 87 ILE B O 1
ATOM 6089 N N . GLY B 1 88 ? 32.438 -35.25 20.266 1 82.94 88 GLY B N 1
ATOM 6090 C CA . GLY B 1 88 ? 33.688 -35.312 20.984 1 82.94 88 GLY B CA 1
ATOM 6091 C C . GLY B 1 88 ? 34.75 -34.375 20.438 1 82.94 88 GLY B C 1
ATOM 6092 O O . GLY B 1 88 ? 35.562 -33.812 21.188 1 82.94 88 GLY B O 1
ATOM 6093 N N . GLN B 1 89 ? 34.719 -34.125 19.109 1 83.5 89 GLN B N 1
ATOM 6094 C CA . GLN B 1 89 ? 35.781 -33.344 18.453 1 83.5 89 GLN B CA 1
ATOM 6095 C C . GLN B 1 89 ? 35.562 -31.844 18.609 1 83.5 89 GLN B C 1
ATOM 6097 O O . GLN B 1 89 ? 36.438 -31.047 18.281 1 83.5 89 GLN B O 1
ATOM 6102 N N . LEU B 1 90 ? 34.375 -31.5 19.109 1 88.06 90 LEU B N 1
ATOM 6103 C CA . LEU B 1 90 ? 34.031 -30.078 19.25 1 88.06 90 LEU B CA 1
ATOM 6104 C C . LEU B 1 90 ? 34.844 -29.438 20.375 1 88.06 90 LEU B C 1
ATOM 6106 O O . LEU B 1 90 ? 34.875 -29.953 21.484 1 88.06 90 LEU B O 1
ATOM 6110 N N . GLN B 1 91 ? 35.594 -28.297 20.109 1 87.56 91 GLN B N 1
ATOM 6111 C CA . GLN B 1 91 ? 36.438 -27.672 21.094 1 87.56 91 GLN B CA 1
ATOM 6112 C C . GLN B 1 91 ? 35.938 -26.297 21.5 1 87.56 91 GLN B C 1
ATOM 6114 O O . GLN B 1 91 ? 35.906 -25.938 22.688 1 87.56 91 GLN B O 1
ATOM 6119 N N . THR B 1 92 ? 35.5 -25.547 20.469 1 90 92 THR B N 1
ATOM 6120 C CA . THR B 1 92 ? 35.094 -24.172 20.75 1 90 92 THR B CA 1
ATOM 6121 C C . THR B 1 92 ? 33.688 -23.891 20.25 1 90 92 THR B C 1
ATOM 6123 O O . THR B 1 92 ? 33.188 -24.625 19.391 1 90 92 THR B O 1
ATOM 6126 N N . GLU B 1 93 ? 33.062 -22.906 20.781 1 91.69 93 GLU B N 1
ATOM 6127 C CA . GLU B 1 93 ? 31.703 -22.484 20.422 1 91.69 93 GLU B CA 1
ATOM 6128 C C . GLU B 1 93 ? 31.641 -21.969 18.984 1 91.69 93 GLU B C 1
ATOM 6130 O O . GLU B 1 93 ? 30.609 -22.078 18.328 1 91.69 93 GLU B O 1
ATOM 6135 N N . THR B 1 94 ? 32.719 -21.516 18.5 1 88.62 94 THR B N 1
ATOM 6136 C CA . THR B 1 94 ? 32.75 -20.891 17.188 1 88.62 94 THR B CA 1
ATOM 6137 C C . THR B 1 94 ? 32.656 -21.938 16.078 1 88.62 94 THR B C 1
ATOM 6139 O O . THR B 1 94 ? 32.375 -21.594 14.922 1 88.62 94 THR B O 1
ATOM 6142 N N . GLN B 1 95 ? 32.844 -23.203 16.438 1 90.31 95 GLN B N 1
ATOM 6143 C CA . GLN B 1 95 ? 32.75 -24.281 15.453 1 90.31 95 GLN B CA 1
ATOM 6144 C C . GLN B 1 95 ? 31.297 -24.609 15.117 1 90.31 95 GLN B C 1
ATOM 6146 O O . GLN B 1 95 ? 31.031 -25.344 14.164 1 90.31 95 GLN B O 1
ATOM 6151 N N . ILE B 1 96 ? 30.406 -24.141 15.93 1 91.38 96 ILE B N 1
ATOM 6152 C CA . ILE B 1 96 ? 28.984 -24.406 15.719 1 91.38 96 ILE B CA 1
ATOM 6153 C C . ILE B 1 96 ? 28.359 -23.266 14.922 1 91.38 96 ILE B C 1
ATOM 6155 O O . ILE B 1 96 ? 28.422 -22.109 15.344 1 91.38 96 ILE B O 1
ATOM 6159 N N . ASN B 1 97 ? 27.875 -23.594 13.734 1 91.75 97 ASN B N 1
ATOM 6160 C CA . ASN B 1 97 ? 27.141 -22.641 12.906 1 91.75 97 ASN B CA 1
ATOM 6161 C C . ASN B 1 97 ? 25.656 -22.922 12.891 1 91.75 97 ASN B C 1
ATOM 6163 O O . ASN B 1 97 ? 25.219 -23.969 12.375 1 91.75 97 ASN B O 1
ATOM 6167 N N . ILE B 1 98 ? 24.922 -21.984 13.516 1 93.25 98 ILE B N 1
ATOM 6168 C CA . ILE B 1 98 ? 23.484 -22.172 13.609 1 93.25 98 ILE B CA 1
ATOM 6169 C C . ILE B 1 98 ? 22.781 -21.312 12.547 1 93.25 98 ILE B C 1
ATOM 6171 O O . ILE B 1 98 ? 23.078 -20.125 12.414 1 93.25 98 ILE B O 1
ATOM 6175 N N . VAL B 1 99 ? 21.953 -21.922 11.734 1 92.56 99 VAL B N 1
ATOM 6176 C CA . VAL B 1 99 ? 21.094 -21.219 10.781 1 92.56 99 VAL B CA 1
ATOM 6177 C C . VAL B 1 99 ? 19.641 -21.312 11.227 1 92.56 99 VAL B C 1
ATOM 6179 O O . VAL B 1 99 ? 19.062 -22.406 11.281 1 92.56 99 VAL B O 1
ATOM 6182 N N . LEU B 1 100 ? 19.094 -20.141 11.562 1 92.75 100 LEU B N 1
ATOM 6183 C CA . LEU B 1 100 ? 17.688 -20.094 11.961 1 92.75 100 LEU B CA 1
ATOM 6184 C C . LEU B 1 100 ? 16.781 -20.031 10.734 1 92.75 100 LEU B C 1
ATOM 6186 O O . LEU B 1 100 ? 16.797 -19.031 10 1 92.75 100 LEU B O 1
ATOM 6190 N N . LYS B 1 101 ? 16.031 -21.078 10.547 1 93.12 101 LYS B N 1
ATOM 6191 C CA . LYS B 1 101 ? 15.086 -21.141 9.43 1 93.12 101 LYS B CA 1
ATOM 6192 C C . LYS B 1 101 ? 13.672 -20.766 9.875 1 93.12 101 LYS B C 1
ATOM 6194 O O . LYS B 1 101 ? 13.055 -21.516 10.648 1 93.12 101 LYS B O 1
ATOM 6199 N N . LEU B 1 102 ? 13.18 -19.688 9.297 1 92.56 102 LEU B N 1
ATOM 6200 C CA . LEU B 1 102 ? 11.867 -19.203 9.711 1 92.56 102 LEU B CA 1
ATOM 6201 C C . LEU B 1 102 ? 10.766 -19.891 8.914 1 92.56 102 LEU B C 1
ATOM 6203 O O . LEU B 1 102 ? 10.906 -20.109 7.711 1 92.56 102 LEU B O 1
ATOM 6207 N N . THR B 1 103 ? 9.695 -20.219 9.602 1 88.31 103 THR B N 1
ATOM 6208 C CA . THR B 1 103 ? 8.555 -20.844 8.93 1 88.31 103 THR B CA 1
ATOM 6209 C C . THR B 1 103 ? 7.707 -19.781 8.227 1 88.31 103 THR B C 1
ATOM 6211 O O . THR B 1 103 ? 7.195 -20.031 7.133 1 88.31 103 THR B O 1
ATOM 6214 N N . HIS B 1 104 ? 7.531 -18.766 8.812 1 84 104 HIS B N 1
ATOM 6215 C CA . HIS B 1 104 ? 6.746 -17.656 8.281 1 84 104 HIS B CA 1
ATOM 6216 C C . HIS B 1 104 ? 7.082 -16.344 8.992 1 84 104 HIS B C 1
ATOM 6218 O O . HIS B 1 104 ? 7.879 -16.344 9.938 1 84 104 HIS B O 1
ATOM 6224 N N . LEU B 1 105 ? 6.727 -15.32 8.352 1 80.19 105 LEU B N 1
ATOM 6225 C CA . LEU B 1 105 ? 6.828 -14.023 9.008 1 80.19 105 LEU B CA 1
ATOM 6226 C C . LEU B 1 105 ? 5.453 -13.523 9.445 1 80.19 105 LEU B C 1
ATOM 6228 O O . LEU B 1 105 ? 4.449 -13.812 8.797 1 80.19 105 LEU B O 1
ATOM 6232 N N . PRO B 1 106 ? 5.363 -13.055 10.633 1 66.31 106 PRO B N 1
ATOM 6233 C CA . PRO B 1 106 ? 4.059 -12.586 11.102 1 66.31 106 PRO B CA 1
ATOM 6234 C C . PRO B 1 106 ? 3.416 -11.578 10.148 1 66.31 106 PRO B C 1
ATOM 6236 O O . PRO B 1 106 ? 4.113 -10.742 9.562 1 66.31 106 PRO B O 1
ATOM 6239 N N . LEU B 1 107 ? 2.246 -12.07 9.625 1 56.56 107 LEU B N 1
ATOM 6240 C CA . LEU B 1 107 ? 1.494 -11.141 8.789 1 56.56 107 LEU B CA 1
ATOM 6241 C C . LEU B 1 107 ? 1.033 -9.93 9.594 1 56.56 107 LEU B C 1
ATOM 6243 O O . LEU B 1 107 ? 0.236 -10.07 10.523 1 56.56 107 LEU B O 1
ATOM 6247 N N . LEU B 1 108 ? 1.839 -9.32 10 1 54.38 108 LEU B N 1
ATOM 6248 C CA . LEU B 1 108 ? 1.334 -8.219 10.812 1 54.38 108 LEU B CA 1
ATOM 6249 C C . LEU B 1 108 ? 0.463 -7.281 9.984 1 54.38 108 LEU B C 1
ATOM 6251 O O . LEU B 1 108 ? 0.913 -6.746 8.969 1 54.38 108 LEU B O 1
ATOM 6255 N N . PRO B 1 109 ? -0.938 -7.773 10.133 1 54.25 109 PRO B N 1
ATOM 6256 C CA . PRO B 1 109 ? -1.815 -6.844 9.422 1 54.25 109 PRO B CA 1
ATOM 6257 C C . PRO B 1 109 ? -1.455 -5.383 9.672 1 54.25 109 PRO B C 1
ATOM 6259 O O . PRO B 1 109 ? -0.978 -5.039 10.758 1 54.25 109 PRO B O 1
ATOM 6262 N N . SER B 1 110 ? -1.234 -4.754 8.734 1 60.88 110 SER B N 1
ATOM 6263 C CA . SER B 1 110 ? -1.042 -3.312 8.875 1 60.88 110 SER B CA 1
ATOM 6264 C C . SER B 1 110 ? -2.133 -2.689 9.742 1 60.88 110 SER B C 1
ATOM 6266 O O . SER B 1 110 ? -3.291 -3.111 9.688 1 60.88 110 SER B O 1
ATOM 6268 N N . TYR B 1 111 ? -1.802 -2.242 10.945 1 69.62 111 TYR B N 1
ATOM 6269 C CA . TYR B 1 111 ? -2.758 -1.53 11.781 1 69.62 111 TYR B CA 1
ATOM 6270 C C . TYR B 1 111 ? -3.186 -0.219 11.133 1 69.62 111 TYR B C 1
ATOM 6272 O O . TYR B 1 111 ? -3.957 0.546 11.719 1 69.62 111 TYR B O 1
ATOM 6280 N N . CYS B 1 112 ? -2.734 -0.045 9.883 1 69.69 112 CYS B N 1
ATOM 6281 C CA . CYS B 1 112 ? -3.182 1.16 9.188 1 69.69 112 CYS B CA 1
ATOM 6282 C C . CYS B 1 112 ? -4.441 0.888 8.375 1 69.69 112 CYS B C 1
ATOM 6284 O O . CYS B 1 112 ? -4.504 -0.085 7.625 1 69.69 112 CYS B O 1
ATOM 6286 N N . LEU B 1 113 ? -5.5 1.618 8.719 1 69.38 113 LEU B N 1
ATOM 6287 C CA . LEU B 1 113 ? -6.77 1.445 8.016 1 69.38 113 LEU B CA 1
ATOM 6288 C C . LEU B 1 113 ? -6.695 2.027 6.613 1 69.38 113 LEU B C 1
ATOM 6290 O O . LEU B 1 113 ? -6.352 3.199 6.438 1 69.38 113 LEU B O 1
ATOM 6294 N N . ASP B 1 114 ? -6.582 1.129 5.602 1 61 114 ASP B N 1
ATOM 6295 C CA . ASP B 1 114 ? -6.691 1.565 4.211 1 61 114 ASP B CA 1
ATOM 6296 C C . ASP B 1 114 ? -8.109 1.354 3.678 1 61 114 ASP B C 1
ATOM 6298 O O . ASP B 1 114 ? -8.562 0.218 3.549 1 61 114 ASP B O 1
ATOM 6302 N N . LEU B 1 115 ? -8.805 2.486 3.535 1 57.59 115 LEU B N 1
ATOM 6303 C CA . LEU B 1 115 ? -10.211 2.408 3.143 1 57.59 115 LEU B CA 1
ATOM 6304 C C . LEU B 1 115 ? -10.352 1.727 1.786 1 57.59 115 LEU B C 1
ATOM 6306 O O . LEU B 1 115 ? -11.43 1.231 1.449 1 57.59 115 LEU B O 1
ATOM 6310 N N . CYS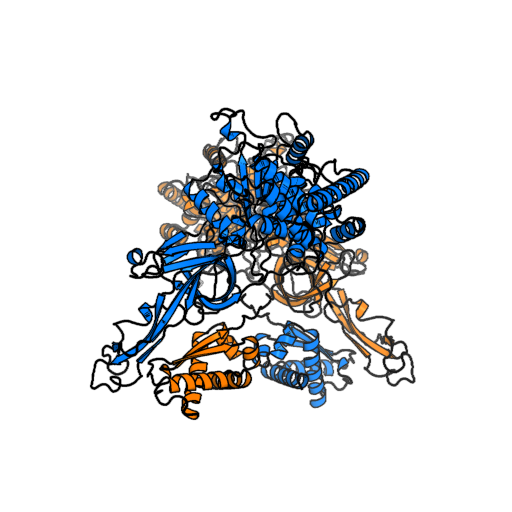 B 1 116 ? -9.172 1.79 1.005 1 50.38 116 CYS B N 1
ATOM 6311 C CA . CYS B 1 116 ? -9.273 1.152 -0.303 1 50.38 116 CYS B CA 1
ATOM 6312 C C . CYS B 1 116 ? -9.227 -0.366 -0.174 1 50.38 116 CYS B C 1
ATOM 6314 O O . CYS B 1 116 ? -9.789 -1.08 -1.005 1 50.38 116 CYS B O 1
ATOM 6316 N N . GLU B 1 117 ? -8.352 -0.767 0.711 1 50.06 117 GLU B N 1
ATOM 6317 C CA . GLU B 1 117 ? -8.172 -2.209 0.858 1 50.06 117 GLU B CA 1
ATOM 6318 C C . GLU B 1 117 ? -9.164 -2.783 1.869 1 50.06 117 GLU B C 1
ATOM 6320 O O . GLU B 1 117 ? -9.289 -4.004 1.997 1 50.06 117 GLU B O 1
ATOM 6325 N N . PHE B 1 118 ? -9.617 -2.012 2.801 1 48.34 118 PHE B N 1
ATOM 6326 C CA . PHE B 1 118 ? -10.336 -2.541 3.953 1 48.34 118 PHE B CA 1
ATOM 6327 C C . PHE B 1 118 ? -11.453 -3.48 3.51 1 48.34 118 PHE B C 1
ATOM 6329 O O . PHE B 1 118 ? -12.312 -3.1 2.713 1 48.34 118 PHE B O 1
ATOM 6336 N N . PRO B 1 119 ? -11.109 -4.797 3.418 1 45.62 119 PRO B N 1
ATOM 6337 C CA . PRO B 1 119 ? -12.305 -5.641 3.312 1 45.62 119 PRO B CA 1
ATOM 6338 C C . PRO B 1 119 ? -13.414 -5.215 4.27 1 45.62 119 PRO B C 1
ATOM 6340 O O . PRO B 1 119 ? -13.141 -4.633 5.32 1 45.62 119 PRO B O 1
ATOM 6343 N N . LEU B 1 120 ? -14.562 -4.957 3.875 1 43.97 120 LEU B N 1
ATOM 6344 C CA . LEU B 1 120 ? -15.812 -4.734 4.59 1 43.97 120 LEU B CA 1
ATOM 6345 C C . LEU B 1 120 ? -15.945 -5.68 5.777 1 43.97 120 LEU B C 1
ATOM 6347 O O . LEU B 1 120 ? -17.031 -5.84 6.336 1 43.97 120 LEU B O 1
ATOM 6351 N N . ASP B 1 121 ? -15.039 -6.547 5.93 1 42.44 121 ASP B N 1
ATOM 6352 C CA . ASP B 1 121 ? -15.43 -7.34 7.09 1 42.44 121 ASP B CA 1
ATOM 6353 C C . ASP B 1 121 ? -15.344 -6.52 8.375 1 42.44 121 ASP B C 1
ATOM 6355 O O . ASP B 1 121 ? -14.32 -6.539 9.062 1 42.44 121 ASP B O 1
ATOM 6359 N N . TYR B 1 122 ? -16.109 -5.527 8.492 1 46.22 122 TYR B N 1
ATOM 6360 C CA . TYR B 1 122 ? -16.422 -4.602 9.578 1 46.22 122 TYR B CA 1
ATOM 6361 C C . TYR B 1 122 ? -16.656 -5.348 10.883 1 46.22 122 TYR B C 1
ATOM 6363 O O . TYR B 1 122 ? -16.953 -4.734 11.914 1 46.22 122 TYR B O 1
ATOM 6371 N N . THR B 1 123 ? -16.531 -6.625 10.75 1 52.94 123 THR B N 1
ATOM 6372 C CA . THR B 1 123 ? -16.922 -7.289 11.992 1 52.94 123 THR B CA 1
ATOM 6373 C C . THR B 1 123 ? -15.758 -7.34 12.969 1 52.94 123 THR B C 1
ATOM 6375 O O . THR B 1 123 ? -15.938 -7.68 14.141 1 52.94 123 THR B O 1
ATOM 6378 N N . SER B 1 124 ? -14.492 -6.988 12.43 1 57.31 124 SER B N 1
ATOM 6379 C CA . SER B 1 124 ? -13.391 -7.152 13.375 1 57.31 124 SER B CA 1
ATOM 6380 C C . SER B 1 124 ? -13.273 -5.941 14.297 1 57.31 124 SER B C 1
ATOM 6382 O O . SER B 1 124 ? -13.266 -4.801 13.828 1 57.31 124 SER B O 1
ATOM 6384 N N . GLN B 1 125 ? -13.688 -6.133 15.531 1 73.38 125 GLN B N 1
ATOM 6385 C CA . GLN B 1 125 ? -13.586 -5.109 16.562 1 73.38 125 GLN B CA 1
ATOM 6386 C C . GLN B 1 125 ? -12.141 -4.93 17.016 1 73.38 125 GLN B C 1
ATOM 6388 O O . GLN B 1 125 ? -11.836 -5.082 18.203 1 73.38 125 GLN B O 1
ATOM 6393 N N . ARG B 1 126 ? -11.219 -4.727 15.961 1 79.44 126 ARG B N 1
ATOM 6394 C CA . ARG B 1 126 ? -9.828 -4.484 16.328 1 79.44 126 ARG B CA 1
ATOM 6395 C C . ARG B 1 126 ? -9.453 -3.02 16.141 1 79.44 126 ARG B C 1
ATOM 6397 O O . ARG B 1 126 ? -10.195 -2.266 15.5 1 79.44 126 ARG B O 1
ATOM 6404 N N . PHE B 1 127 ? -8.352 -2.705 16.812 1 84.38 127 PHE B N 1
ATOM 6405 C CA . PHE B 1 127 ? -7.902 -1.319 16.719 1 84.38 127 PHE B CA 1
ATOM 6406 C C . PHE B 1 127 ? -7.227 -1.054 15.383 1 84.38 127 PHE B C 1
ATOM 6408 O O . PHE B 1 127 ? -6.488 -1.902 14.875 1 84.38 127 PHE B O 1
ATOM 6415 N N . TYR B 1 128 ? -7.488 0.024 14.859 1 82.25 128 TYR B N 1
ATOM 6416 C CA . TYR B 1 128 ? -6.82 0.527 13.664 1 82.25 128 TYR B CA 1
ATOM 6417 C C . TYR B 1 128 ? -6.312 1.946 13.883 1 82.25 128 TYR B C 1
ATOM 6419 O O . TYR B 1 128 ? -6.793 2.658 14.766 1 82.25 128 TYR B O 1
ATOM 6427 N N . MET B 1 129 ? -5.32 2.232 13.117 1 85.12 129 MET B N 1
ATOM 6428 C CA . MET B 1 129 ? -4.816 3.604 13.094 1 85.12 129 MET B CA 1
ATOM 6429 C C . MET B 1 129 ? -5.188 4.293 11.781 1 85.12 129 MET B C 1
ATOM 6431 O O . MET B 1 129 ? -5.113 3.688 10.719 1 85.12 129 MET B O 1
ATOM 6435 N N . MET B 1 130 ? -5.637 5.5 11.883 1 84.75 130 MET B N 1
ATOM 6436 C CA . MET B 1 130 ? -5.957 6.32 10.719 1 84.75 130 MET B CA 1
ATOM 6437 C C . MET B 1 130 ? -5.406 7.734 10.875 1 84.75 130 MET B C 1
ATOM 6439 O O . MET B 1 130 ? -5.238 8.211 12 1 84.75 130 MET B O 1
ATOM 6443 N N . GLN B 1 131 ? -5.047 8.242 9.766 1 85.56 131 GLN B N 1
ATOM 6444 C CA . GLN B 1 131 ? -4.566 9.625 9.75 1 85.56 131 GLN B CA 1
ATOM 6445 C C . GLN B 1 131 ? -5.375 10.469 8.773 1 85.56 131 GLN B C 1
ATOM 6447 O O . GLN B 1 131 ? -5.715 10.016 7.676 1 85.56 131 GLN B O 1
ATOM 6452 N N . GLY B 1 132 ? -5.758 11.656 9.289 1 88.69 132 GLY B N 1
ATOM 6453 C CA . GLY B 1 132 ? -6.531 12.523 8.414 1 88.69 132 GLY B CA 1
ATOM 6454 C C . GLY B 1 132 ? -6.699 13.93 8.961 1 88.69 132 GLY B C 1
ATOM 6455 O O . GLY B 1 132 ? -6.258 14.227 10.07 1 88.69 132 GLY B O 1
ATOM 6456 N N . ILE B 1 133 ? -7.324 14.781 8.133 1 90.81 133 ILE B N 1
ATOM 6457 C CA . ILE B 1 133 ? -7.594 16.172 8.469 1 90.81 133 ILE B CA 1
ATOM 6458 C C . ILE B 1 133 ? -9.07 16.344 8.828 1 90.81 133 ILE B C 1
ATOM 6460 O O . ILE B 1 133 ? -9.945 15.797 8.156 1 90.81 133 ILE B O 1
ATOM 6464 N N . VAL B 1 134 ? -9.312 17.094 9.867 1 93.88 134 VAL B N 1
ATOM 6465 C CA . VAL B 1 134 ? -10.68 17.312 10.32 1 93.88 134 VAL B CA 1
ATOM 6466 C C . VAL B 1 134 ? -11.383 18.297 9.398 1 93.88 134 VAL B C 1
ATOM 6468 O O . VAL B 1 134 ? -10.906 19.422 9.211 1 93.88 134 VAL B O 1
ATOM 6471 N N . ILE B 1 135 ? -12.508 17.953 8.812 1 91.81 135 ILE B N 1
ATOM 6472 C CA . ILE B 1 135 ? -13.203 18.828 7.879 1 91.81 135 ILE B CA 1
ATOM 6473 C C . ILE B 1 135 ? -14.531 19.266 8.484 1 91.81 135 ILE B C 1
ATOM 6475 O O . ILE B 1 135 ? -15.156 20.219 8.008 1 91.81 135 ILE B O 1
ATOM 6479 N N . ALA B 1 136 ? -14.969 18.578 9.492 1 92.38 136 ALA B N 1
ATOM 6480 C CA . ALA B 1 136 ? -16.25 18.922 10.117 1 92.38 136 ALA B CA 1
ATOM 6481 C C . ALA B 1 136 ? -16.297 18.469 11.57 1 92.38 136 ALA B C 1
ATOM 6483 O O . ALA B 1 136 ? -15.688 17.453 11.922 1 92.38 136 ALA B O 1
ATOM 6484 N N . ILE B 1 137 ? -16.953 19.172 12.391 1 92.5 137 ILE B N 1
ATOM 6485 C CA . ILE B 1 137 ? -17.156 18.844 13.797 1 92.5 137 ILE B CA 1
ATOM 6486 C C . ILE B 1 137 ? -18.609 19.109 14.18 1 92.5 137 ILE B C 1
ATOM 6488 O O . ILE B 1 137 ? -19.25 20 13.617 1 92.5 137 ILE B O 1
ATOM 6492 N N . THR B 1 138 ? -19.078 18.359 15.047 1 90.38 138 THR B N 1
ATOM 6493 C CA . THR B 1 138 ? -20.422 18.594 15.555 1 90.38 138 THR B CA 1
ATOM 6494 C C . THR B 1 138 ? -20.375 19.188 16.953 1 90.38 138 THR B C 1
ATOM 6496 O O . THR B 1 138 ? -19.328 19.172 17.609 1 90.38 138 THR B O 1
ATOM 6499 N N . THR B 1 139 ? -21.469 19.734 17.312 1 87.69 139 THR B N 1
ATOM 6500 C CA . THR B 1 139 ? -21.594 20.156 18.719 1 87.69 139 THR B CA 1
ATOM 6501 C C . THR B 1 139 ? -21.625 18.938 19.641 1 87.69 139 THR B C 1
ATOM 6503 O O . THR B 1 139 ? -21.812 17.812 19.188 1 87.69 139 THR B O 1
ATOM 6506 N N . VAL B 1 140 ? -21.359 19.234 20.922 1 88.81 140 VAL B N 1
ATOM 6507 C CA . VAL B 1 140 ? -21.297 18.156 21.906 1 88.81 140 VAL B CA 1
ATOM 6508 C C . VAL B 1 140 ? -22.719 17.766 22.312 1 88.81 140 VAL B C 1
ATOM 6510 O O . VAL B 1 140 ? -23.547 18.625 22.609 1 88.81 140 VAL B O 1
ATOM 6513 N N . THR B 1 141 ? -23 16.531 22.172 1 86.06 141 THR B N 1
ATOM 6514 C CA . THR B 1 141 ? -24.266 15.984 22.625 1 86.06 141 THR B CA 1
ATOM 6515 C C . THR B 1 141 ? -24.062 14.969 23.734 1 86.06 141 THR B C 1
ATOM 6517 O O . THR B 1 141 ? -22.922 14.578 24.016 1 86.06 141 THR B O 1
ATOM 6520 N N . LYS B 1 142 ? -25.125 14.695 24.406 1 86.94 142 LYS B N 1
ATOM 6521 C CA . LYS B 1 142 ? -25.062 13.719 25.484 1 86.94 142 LYS B CA 1
ATOM 6522 C C . LYS B 1 142 ? -25.484 12.328 25.016 1 86.94 142 LYS B C 1
ATOM 6524 O O . LYS B 1 142 ? -26.344 12.203 24.141 1 86.94 142 LYS B O 1
ATOM 6529 N N . TYR B 1 143 ? -24.781 11.328 25.484 1 86.5 143 TYR B N 1
ATOM 6530 C CA . TYR B 1 143 ? -25.172 9.945 25.219 1 86.5 143 TYR B CA 1
ATOM 6531 C C . TYR B 1 143 ? -25.234 9.141 26.516 1 86.5 143 TYR B C 1
ATOM 6533 O O . TYR B 1 143 ? -24.781 9.609 27.562 1 86.5 143 TYR B O 1
ATOM 6541 N N . THR B 1 144 ? -25.859 7.969 26.516 1 88.25 144 THR B N 1
ATOM 6542 C CA . THR B 1 144 ? -25.969 7.125 27.703 1 88.25 144 THR B CA 1
ATOM 6543 C C . THR B 1 144 ? -24.734 6.223 27.828 1 88.25 144 THR B C 1
ATOM 6545 O O . THR B 1 144 ? -24.531 5.316 27.016 1 88.25 144 THR B O 1
ATOM 6548 N N . GLN B 1 145 ? -23.984 6.52 28.781 1 89.38 145 GLN B N 1
ATOM 6549 C CA . GLN B 1 145 ? -22.766 5.758 29.031 1 89.38 145 GLN B CA 1
ATOM 6550 C C . GLN B 1 145 ? -23.078 4.445 29.75 1 89.38 145 GLN B C 1
ATOM 6552 O O . GLN B 1 145 ? -22.469 3.412 29.453 1 89.38 145 GLN B O 1
ATOM 6557 N N . GLY B 1 146 ? -23.984 4.488 30.672 1 88.62 146 GLY B N 1
ATOM 6558 C CA . GLY B 1 146 ? -24.375 3.322 31.438 1 88.62 146 GLY B CA 1
ATOM 6559 C C . GLY B 1 146 ? -25.75 3.471 32.062 1 88.62 146 GLY B C 1
ATOM 6560 O O . GLY B 1 146 ? -26.219 4.586 32.312 1 88.62 146 GLY B O 1
ATOM 6561 N N . ALA B 1 147 ? -26.391 2.295 32.312 1 89.81 147 ALA B N 1
ATOM 6562 C CA . ALA B 1 147 ? -27.719 2.258 32.938 1 89.81 147 ALA B CA 1
ATOM 6563 C C . ALA B 1 147 ? -27.891 1.005 33.781 1 89.81 147 ALA B C 1
ATOM 6565 O O . ALA B 1 147 ? -27.297 -0.037 33.5 1 89.81 147 ALA B O 1
ATOM 6566 N N . ARG B 1 148 ? -28.641 1.245 34.781 1 91.56 148 ARG B N 1
ATOM 6567 C CA . ARG B 1 148 ? -28.984 0.135 35.688 1 91.56 148 ARG B CA 1
ATOM 6568 C C . ARG B 1 148 ? -30.406 -0.353 35.438 1 91.56 148 ARG B C 1
ATOM 6570 O O . ARG B 1 148 ? -31.312 0.453 35.25 1 91.56 148 ARG B O 1
ATOM 6577 N N . PHE B 1 149 ? -30.562 -1.658 35.406 1 91.5 149 PHE B N 1
ATOM 6578 C CA . PHE B 1 149 ? -31.875 -2.268 35.25 1 91.5 149 PHE B CA 1
ATOM 6579 C C . PHE B 1 149 ? -32.219 -3.152 36.438 1 91.5 149 PHE B C 1
ATOM 6581 O O . PHE B 1 149 ? -31.328 -3.703 37.094 1 91.5 149 PHE B O 1
ATOM 6588 N N . LEU B 1 150 ? -33.469 -3.182 36.719 1 92.75 150 LEU B N 1
ATOM 6589 C CA . LEU B 1 150 ? -33.969 -4.016 37.781 1 92.75 150 LEU B CA 1
ATOM 6590 C C . LEU B 1 150 ? -35.125 -4.906 37.281 1 92.75 150 LEU B C 1
ATOM 6592 O O . LEU B 1 150 ? -35.875 -4.516 36.406 1 92.75 150 LEU B O 1
ATOM 6596 N N . CYS B 1 151 ? -35.031 -6.148 37.844 1 92.31 151 CYS B N 1
ATOM 6597 C CA . CYS B 1 151 ? -36.125 -7.059 37.5 1 92.31 151 CYS B CA 1
ATOM 6598 C C . CYS B 1 151 ? -37.469 -6.504 37.969 1 92.31 151 CYS B C 1
ATOM 6600 O O . CYS B 1 151 ? -37.562 -5.938 39.062 1 92.31 151 CYS B O 1
ATOM 6602 N N . SER B 1 152 ? -38.531 -6.574 37.188 1 91.44 152 SER B N 1
ATOM 6603 C CA . SER B 1 152 ? -39.844 -6.027 37.5 1 91.44 152 SER B CA 1
ATOM 6604 C C . SER B 1 152 ? -40.562 -6.863 38.594 1 91.44 152 SER B C 1
ATOM 6606 O O . SER B 1 152 ? -41.438 -6.367 39.281 1 91.44 152 SER B O 1
ATOM 6608 N N . ASP B 1 153 ? -40.094 -8.125 38.719 1 90.56 153 ASP B N 1
ATOM 6609 C CA . ASP B 1 153 ? -40.656 -8.992 39.75 1 90.56 153 ASP B CA 1
ATOM 6610 C C . ASP B 1 153 ? -40.062 -8.703 41.125 1 90.56 153 ASP B C 1
ATOM 6612 O O . ASP B 1 153 ? -38.906 -9.008 41.375 1 90.56 153 ASP B O 1
ATOM 6616 N N . GLU B 1 154 ? -40.812 -8.25 42.031 1 88.56 154 GLU B N 1
ATOM 6617 C CA . GLU B 1 154 ? -40.344 -7.84 43.344 1 88.56 154 GLU B CA 1
ATOM 6618 C C . GLU B 1 154 ? -39.875 -9.039 44.156 1 88.56 154 GLU B C 1
ATOM 6620 O O . GLU B 1 154 ? -39.094 -8.891 45.094 1 88.56 154 GLU B O 1
ATOM 6625 N N . THR B 1 155 ? -40.344 -10.242 43.781 1 89.19 155 THR B N 1
ATOM 6626 C CA . THR B 1 155 ? -39.969 -11.438 44.531 1 89.19 155 THR B CA 1
ATOM 6627 C C . THR B 1 155 ? -38.625 -12.008 44.031 1 89.19 155 THR B C 1
ATOM 6629 O O . THR B 1 155 ? -38.062 -12.883 44.688 1 89.19 155 THR B O 1
ATOM 6632 N N . CYS B 1 156 ? -38.219 -11.461 42.938 1 91.56 156 CYS B N 1
ATOM 6633 C CA . CYS B 1 156 ? -36.969 -11.938 42.344 1 91.56 156 CYS B CA 1
ATOM 6634 C C . CYS B 1 156 ? -35.75 -11.32 43.062 1 91.56 156 CYS B C 1
ATOM 6636 O O . CYS B 1 156 ? -35.781 -10.133 43.406 1 91.56 156 CYS B O 1
ATOM 6638 N N . PRO B 1 157 ? -34.781 -12.102 43.438 1 89.5 157 PRO B N 1
ATOM 6639 C CA . PRO B 1 157 ? -33.562 -11.562 44.094 1 89.5 157 PRO B CA 1
ATOM 6640 C C . PRO B 1 157 ? -32.875 -10.484 43.25 1 89.5 157 PRO B C 1
ATOM 6642 O O . PRO B 1 157 ? -32.125 -9.688 43.781 1 89.5 157 PRO B O 1
ATOM 6645 N N . PHE B 1 158 ? -33.188 -10.398 42.031 1 89.12 158 PHE B N 1
ATOM 6646 C CA . PHE B 1 158 ? -32.531 -9.445 41.125 1 89.12 158 PHE B CA 1
ATOM 6647 C C . PHE B 1 158 ? -33.375 -8.172 41 1 89.12 158 PHE B C 1
ATOM 6649 O O . PHE B 1 158 ? -33.062 -7.312 40.188 1 89.12 158 PHE B O 1
ATOM 6656 N N . SER B 1 159 ? -34.406 -8.055 41.812 1 90.75 159 SER B N 1
ATOM 6657 C CA . SER B 1 159 ? -35.219 -6.832 41.812 1 90.75 159 SER B CA 1
ATOM 6658 C C . SER B 1 159 ? -34.5 -5.711 42.562 1 90.75 159 SER B C 1
ATOM 6660 O O . SER B 1 159 ? -34.906 -4.551 42.5 1 90.75 159 SER B O 1
ATOM 6662 N N . LYS B 1 160 ? -33.469 -6.113 43.281 1 87.06 160 LYS B N 1
ATOM 6663 C CA . LYS B 1 160 ? -32.625 -5.133 43.969 1 87.06 160 LYS B CA 1
ATOM 6664 C C . LYS B 1 160 ? -31.141 -5.375 43.656 1 87.06 160 LYS B C 1
ATOM 6666 O O . LYS B 1 160 ? -30.781 -6.391 43.062 1 87.06 160 LYS B O 1
ATOM 6671 N N . GLY B 1 161 ? -30.359 -4.316 43.812 1 86.44 161 GLY B N 1
ATOM 6672 C CA . GLY B 1 161 ? -28.938 -4.477 43.625 1 86.44 161 GLY B CA 1
ATOM 6673 C C . GLY B 1 161 ? -28.438 -4.02 42.281 1 86.44 161 GLY B C 1
ATOM 6674 O O . GLY B 1 161 ? -29.078 -3.184 41.625 1 86.44 161 GLY B O 1
ATOM 6675 N N . PHE B 1 162 ? -27.219 -4.395 42 1 88.12 162 PHE B N 1
ATOM 6676 C CA . PHE B 1 162 ? -26.562 -3.955 40.781 1 88.12 162 PHE B CA 1
ATOM 6677 C C . PHE B 1 162 ? -26.188 -5.145 39.906 1 88.12 162 PHE B C 1
ATOM 6679 O O . PHE B 1 162 ? -25.078 -5.227 39.375 1 88.12 162 PHE B O 1
ATOM 6686 N N . GLN B 1 163 ? -27.234 -6.004 39.688 1 85.25 163 GLN B N 1
ATOM 6687 C CA . GLN B 1 163 ? -26.953 -7.219 38.906 1 85.25 163 GLN B CA 1
ATOM 6688 C C . GLN B 1 163 ? -27 -6.945 37.406 1 85.25 163 GLN B C 1
ATOM 6690 O O . GLN B 1 163 ? -26.281 -7.582 36.656 1 85.25 163 GLN B O 1
ATOM 6695 N N . TYR B 1 164 ? -27.891 -6.035 37.062 1 88.12 164 TYR B N 1
ATOM 6696 C CA . TYR B 1 164 ? -28.047 -5.766 35.656 1 88.12 164 TYR B CA 1
ATOM 6697 C C . TYR B 1 164 ? -27.609 -4.348 35.312 1 88.12 164 TYR B C 1
ATOM 6699 O O . TYR B 1 164 ? -28.359 -3.393 35.469 1 88.12 164 TYR B O 1
ATOM 6707 N N . ILE B 1 165 ? -26.359 -4.234 34.844 1 88.81 165 ILE B N 1
ATOM 6708 C CA . ILE B 1 165 ? -25.781 -2.965 34.406 1 88.81 165 ILE B CA 1
ATOM 6709 C C . ILE B 1 165 ? -25.438 -3.039 32.906 1 88.81 165 ILE B C 1
ATOM 6711 O O . ILE B 1 165 ? -24.859 -4.031 32.438 1 88.81 165 ILE B O 1
ATOM 6715 N N . ARG B 1 166 ? -25.859 -2.049 32.188 1 88.19 166 ARG B N 1
ATOM 6716 C CA . ARG B 1 166 ? -25.531 -1.961 30.766 1 88.19 166 ARG B CA 1
ATOM 6717 C C . ARG B 1 166 ? -24.609 -0.777 30.5 1 88.19 166 ARG B C 1
ATOM 6719 O O . ARG B 1 166 ? -24.812 0.313 31.031 1 88.19 166 ARG B O 1
ATOM 6726 N N . VAL B 1 167 ? -23.547 -1.05 29.828 1 89.25 167 VAL B N 1
ATOM 6727 C CA . VAL B 1 167 ? -22.594 0.003 29.484 1 89.25 167 VAL B CA 1
ATOM 6728 C C . VAL B 1 167 ? -22.438 0.087 27.969 1 89.25 167 VAL B C 1
ATOM 6730 O O . VAL B 1 167 ? -22.609 -0.909 27.266 1 89.25 167 VAL B O 1
ATOM 6733 N N . HIS B 1 168 ? -22.125 1.298 27.5 1 88.44 168 HIS B N 1
ATOM 6734 C CA . HIS B 1 168 ? -21.875 1.501 26.078 1 88.44 168 HIS B CA 1
ATOM 6735 C C . HIS B 1 168 ? -20.531 0.891 25.672 1 88.44 168 HIS B C 1
ATOM 6737 O O . HIS B 1 168 ? -19.516 1.11 26.328 1 88.44 168 HIS B O 1
ATOM 6743 N N . VAL B 1 169 ? -20.562 0.038 24.609 1 83.38 169 VAL B N 1
ATOM 6744 C CA . VAL B 1 169 ? -19.359 -0.524 24.031 1 83.38 169 VAL B CA 1
ATOM 6745 C C . VAL B 1 169 ? -19.094 0.105 22.672 1 83.38 169 VAL B C 1
ATOM 6747 O O . VAL B 1 169 ? -20.031 0.568 22 1 83.38 169 VAL B O 1
ATOM 6750 N N . PRO B 1 170 ? -17.797 0.144 22.344 1 76.69 170 PRO B N 1
ATOM 6751 C CA . PRO B 1 170 ? -17.5 0.743 21.047 1 76.69 170 PRO B CA 1
ATOM 6752 C C . PRO B 1 170 ? -18.266 0.087 19.891 1 76.69 170 PRO B C 1
ATOM 6754 O O . PRO B 1 170 ? -18.312 -1.142 19.797 1 76.69 170 PRO B O 1
ATOM 6757 N N . GLY B 1 171 ? -18.812 0.873 19.078 1 69.44 171 GLY B N 1
ATOM 6758 C CA . GLY B 1 171 ? -19.547 0.384 17.922 1 69.44 171 GLY B CA 1
ATOM 6759 C C . GLY B 1 171 ? -21.016 0.165 18.188 1 69.44 171 GLY B C 1
ATOM 6760 O O . GLY B 1 171 ? -21.797 -0.04 17.25 1 69.44 171 GLY B O 1
ATOM 6761 N N . ALA B 1 172 ? -21.328 0.12 19.484 1 72.94 172 ALA B N 1
ATOM 6762 C CA . ALA B 1 172 ? -22.734 -0.111 19.812 1 72.94 172 ALA B CA 1
ATOM 6763 C C . ALA B 1 172 ? -23.562 1.146 19.578 1 72.94 172 ALA B C 1
ATOM 6765 O O . ALA B 1 172 ? -23.031 2.262 19.609 1 72.94 172 ALA B O 1
ATOM 6766 N N . THR B 1 173 ? -24.766 0.896 19.141 1 70.44 173 THR B N 1
ATOM 6767 C CA . THR B 1 173 ? -25.688 2.012 18.984 1 70.44 173 THR B CA 1
ATOM 6768 C C . THR B 1 173 ? -26.25 2.447 20.344 1 70.44 173 THR B C 1
ATOM 6770 O O . THR B 1 173 ? -26.266 1.662 21.297 1 70.44 173 THR B O 1
ATOM 6773 N N . GLU B 1 174 ? -26.547 3.619 20.516 1 69.69 174 GLU B N 1
ATOM 6774 C CA . GLU B 1 174 ? -27.078 4.141 21.766 1 69.69 174 GLU B CA 1
ATOM 6775 C C . GLU B 1 174 ? -28.344 3.393 22.172 1 69.69 174 GLU B C 1
ATOM 6777 O O . GLU B 1 174 ? -28.609 3.207 23.359 1 69.69 174 GLU B O 1
ATOM 6782 N N . SER B 1 175 ? -29.016 2.951 21.125 1 70.81 175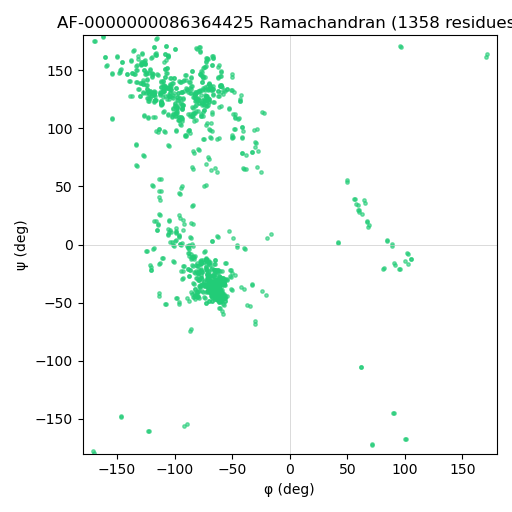 SER B N 1
ATOM 6783 C CA . SER B 1 175 ? -30.25 2.213 21.406 1 70.81 175 SER B CA 1
ATOM 6784 C C . SER B 1 175 ? -29.938 0.83 21.969 1 70.81 175 SER B C 1
ATOM 6786 O O . SER B 1 175 ? -30.797 0.208 22.594 1 70.81 175 SER B O 1
ATOM 6788 N N . ALA B 1 176 ? -28.734 0.509 21.828 1 74 176 ALA B N 1
ATOM 6789 C CA . ALA B 1 176 ? -28.359 -0.807 22.344 1 74 176 ALA B CA 1
ATOM 6790 C C . ALA B 1 176 ? -28.125 -0.772 23.844 1 74 176 ALA B C 1
ATOM 6792 O O . ALA B 1 176 ? -28.25 -1.796 24.531 1 74 176 ALA B O 1
ATOM 6793 N N . THR B 1 177 ? -27.828 0.394 24.391 1 78.94 177 THR B N 1
ATOM 6794 C CA . THR B 1 177 ? -27.547 0.512 25.812 1 78.94 177 THR B CA 1
ATOM 6795 C C . THR B 1 177 ? -28.844 0.602 26.609 1 78.94 177 THR B C 1
ATOM 6797 O O . THR B 1 177 ? -28.953 0.019 27.688 1 78.94 177 THR B O 1
ATOM 6800 N N . VAL B 1 178 ? -29.812 1.286 26.078 1 82.31 178 VAL B N 1
ATOM 6801 C CA . VAL B 1 178 ? -31.078 1.429 26.766 1 82.31 178 VAL B CA 1
ATOM 6802 C C . VAL B 1 178 ? -32.219 0.921 25.875 1 82.31 178 VAL B C 1
ATOM 6804 O O . VAL B 1 178 ? -32.469 1.473 24.797 1 82.31 178 VAL B O 1
ATOM 6807 N N . ARG B 1 179 ? -32.719 -0.21 26.312 1 81.88 179 ARG B N 1
ATOM 6808 C CA . ARG B 1 179 ? -33.875 -0.798 25.609 1 81.88 179 ARG B CA 1
ATOM 6809 C C . ARG B 1 179 ? -34.906 -1.283 26.609 1 81.88 179 ARG B C 1
ATOM 6811 O O . ARG B 1 179 ? -34.656 -1.36 27.812 1 81.88 179 ARG B O 1
ATOM 6818 N N . ASN B 1 180 ? -36.094 -1.563 25.969 1 81.56 180 ASN B N 1
ATOM 6819 C CA . ASN B 1 180 ? -37.188 -1.994 26.828 1 81.56 180 ASN B CA 1
ATOM 6820 C C . ASN B 1 180 ? -37.438 -3.488 26.688 1 81.56 180 ASN B C 1
ATOM 6822 O O . ASN B 1 180 ? -38.406 -4.008 27.281 1 81.56 180 ASN B O 1
ATOM 6826 N N . ASP B 1 181 ? -36.625 -4.148 26.016 1 84.44 181 ASP B N 1
ATOM 6827 C CA . ASP B 1 181 ? -36.938 -5.547 25.734 1 84.44 181 ASP B CA 1
ATOM 6828 C C . ASP B 1 181 ? -35.969 -6.48 26.453 1 84.44 181 ASP B C 1
ATOM 6830 O O . ASP B 1 181 ? -35.75 -7.621 26.031 1 84.44 181 ASP B O 1
ATOM 6834 N N . PHE B 1 182 ? -35.406 -5.945 27.578 1 88.38 182 PHE B N 1
ATOM 6835 C CA . PHE B 1 182 ? -34.5 -6.828 28.281 1 88.38 182 PHE B CA 1
ATOM 6836 C C . PHE B 1 182 ? -35.25 -7.727 29.25 1 88.38 182 PHE B C 1
ATOM 6838 O O . PHE B 1 182 ? -36.25 -7.316 29.844 1 88.38 182 PHE B O 1
ATOM 6845 N N . LEU B 1 183 ? -34.719 -9.047 29.375 1 90.31 183 LEU B N 1
ATOM 6846 C CA . LEU B 1 183 ? -35.375 -10.023 30.25 1 90.31 183 LEU B CA 1
ATOM 6847 C C . LEU B 1 183 ? -34.406 -10.484 31.344 1 90.31 183 LEU B C 1
ATOM 6849 O O . LEU B 1 183 ? -33.188 -10.531 31.141 1 90.31 183 LEU B O 1
ATOM 6853 N N . CYS B 1 184 ? -35.062 -10.75 32.5 1 89.5 184 CYS B N 1
ATOM 6854 C CA . CYS B 1 184 ? -34.281 -11.25 33.625 1 89.5 184 CYS B CA 1
ATOM 6855 C C . CYS B 1 184 ? -33.812 -12.68 33.375 1 89.5 184 CYS B C 1
ATOM 6857 O O . CYS B 1 184 ? -34.562 -13.508 32.875 1 89.5 184 CYS B O 1
ATOM 6859 N N . ASN B 1 185 ? -32.531 -12.898 33.656 1 86.44 185 ASN B N 1
ATOM 6860 C CA . ASN B 1 185 ? -31.953 -14.203 33.375 1 86.44 185 ASN B CA 1
ATOM 6861 C C . ASN B 1 185 ? -32.469 -15.266 34.344 1 86.44 185 ASN B C 1
ATOM 6863 O O . ASN B 1 185 ? -32.438 -16.453 34.031 1 86.44 185 ASN B O 1
ATOM 6867 N N . LEU B 1 186 ? -32.906 -14.844 35.562 1 85.31 186 LEU B N 1
ATOM 6868 C CA . LEU B 1 186 ? -33.312 -15.773 36.594 1 85.31 186 LEU B CA 1
ATOM 6869 C C . LEU B 1 186 ? -34.812 -16.109 36.469 1 85.31 186 LEU B C 1
ATOM 6871 O O . LEU B 1 186 ? -35.188 -17.281 36.5 1 85.31 186 LEU B O 1
ATOM 6875 N N . CYS B 1 187 ? -35.75 -15.133 36.281 1 89.19 187 CYS B N 1
ATOM 6876 C CA . CYS B 1 187 ? -37.188 -15.375 36.312 1 89.19 187 CYS B CA 1
ATOM 6877 C C . CYS B 1 187 ? -37.812 -15.016 34.969 1 89.19 187 CYS B C 1
ATOM 6879 O O . CYS B 1 187 ? -39.031 -15.195 34.781 1 89.19 187 CYS B O 1
ATOM 6881 N N . SER B 1 188 ? -37.188 -14.492 33.969 1 88.12 188 SER B N 1
ATOM 6882 C CA . SER B 1 188 ? -37.625 -14.164 32.625 1 88.12 188 SER B CA 1
ATOM 6883 C C . SER B 1 188 ? -38.625 -13.008 32.625 1 88.12 188 SER B C 1
ATOM 6885 O O . SER B 1 188 ? -39.375 -12.812 31.672 1 88.12 188 SER B O 1
ATOM 6887 N N . SER B 1 189 ? -38.594 -12.344 33.75 1 89.19 189 SER B N 1
ATOM 6888 C CA . SER B 1 189 ? -39.406 -11.133 33.812 1 89.19 189 SER B CA 1
ATOM 6889 C C . SER B 1 189 ? -38.719 -9.977 33.094 1 89.19 189 SER B C 1
ATOM 6891 O O . SER B 1 189 ? -37.531 -10.047 32.812 1 89.19 189 SER B O 1
ATOM 6893 N N . SER B 1 190 ? -39.531 -8.891 32.844 1 91.75 190 SER B N 1
ATOM 6894 C CA . SER B 1 190 ? -39 -7.738 32.125 1 91.75 190 SER B CA 1
ATOM 6895 C C . SER B 1 190 ? -38.094 -6.918 33.031 1 91.75 190 SER B C 1
ATOM 6897 O O . SER B 1 190 ? -38.344 -6.812 34.25 1 91.75 190 SER B O 1
ATOM 6899 N N . LEU B 1 191 ? -37.031 -6.375 32.5 1 92 191 LEU B N 1
ATOM 6900 C CA . LEU B 1 191 ? -36.125 -5.496 33.219 1 92 191 LEU B CA 1
ATOM 6901 C C . LEU B 1 191 ? -36.531 -4.035 33.062 1 92 191 LEU B C 1
ATOM 6903 O O . LEU B 1 191 ? -36.906 -3.619 31.953 1 92 191 LEU B O 1
ATOM 6907 N N . GLN B 1 192 ? -36.594 -3.314 34.125 1 91.12 192 GLN B N 1
ATOM 6908 C CA . GLN B 1 192 ? -36.938 -1.895 34.094 1 91.12 192 GLN B CA 1
ATOM 6909 C C . GLN B 1 192 ? -35.719 -1.033 34.438 1 91.12 192 GLN B C 1
ATOM 6911 O O . GLN B 1 192 ? -34.938 -1.367 35.344 1 91.12 192 GLN B O 1
ATOM 6916 N N . GLU B 1 193 ? -35.562 0.021 33.688 1 91.12 193 GLU B N 1
ATOM 6917 C CA . GLU B 1 193 ? -34.438 0.927 33.906 1 91.12 193 GLU B CA 1
ATOM 6918 C C . GLU B 1 193 ? -34.656 1.751 35.156 1 91.12 193 GLU B C 1
ATOM 6920 O O . GLU B 1 193 ? -35.75 2.23 35.438 1 91.12 193 GLU B O 1
ATOM 6925 N N . ASP B 1 194 ? -33.656 1.83 35.969 1 89.38 194 ASP B N 1
ATOM 6926 C CA . ASP B 1 194 ? -33.594 2.781 37.062 1 89.38 194 ASP B CA 1
ATOM 6927 C C . ASP B 1 194 ? -33.031 4.121 36.625 1 89.38 194 ASP B C 1
ATOM 6929 O O . ASP B 1 194 ? -31.812 4.32 36.625 1 89.38 194 ASP B O 1
ATOM 6933 N N . ARG B 1 195 ? -33.781 5.035 36.312 1 86.81 195 ARG B N 1
ATOM 6934 C CA . ARG B 1 195 ? -33.406 6.297 35.688 1 86.81 195 ARG B CA 1
ATOM 6935 C C . ARG B 1 195 ? -32.5 7.125 36.594 1 86.81 195 ARG B C 1
ATOM 6937 O O . ARG B 1 195 ? -31.75 7.969 36.125 1 86.81 195 ARG B O 1
ATOM 6944 N N . LYS B 1 196 ? -32.562 6.84 37.875 1 85.69 196 LYS B N 1
ATOM 6945 C CA . LYS B 1 196 ? -31.75 7.613 38.812 1 85.69 196 LYS B CA 1
ATOM 6946 C C . LYS B 1 196 ? -30.266 7.301 38.656 1 85.69 196 LYS B C 1
ATOM 6948 O O . LYS B 1 196 ? -29.422 8.117 39.031 1 85.69 196 LYS B O 1
ATOM 6953 N N . PHE B 1 197 ? -30.047 6.168 38.125 1 87.19 197 PHE B N 1
ATOM 6954 C CA . PHE B 1 197 ? -28.656 5.738 38.062 1 87.19 197 PHE B CA 1
ATOM 6955 C C . PHE B 1 197 ? -28.125 5.848 36.625 1 87.19 197 PHE B C 1
ATOM 6957 O O . PHE B 1 197 ? -27.062 5.32 36.312 1 87.19 197 PHE B O 1
ATOM 6964 N N . ARG B 1 198 ? -28.859 6.527 35.812 1 87.81 198 ARG B N 1
ATOM 6965 C CA . ARG B 1 198 ? -28.391 6.688 34.438 1 87.81 198 ARG B CA 1
ATOM 6966 C C . ARG B 1 198 ? -27.172 7.613 34.406 1 87.81 198 ARG B C 1
ATOM 6968 O O . ARG B 1 198 ? -27.188 8.695 35 1 87.81 198 ARG B O 1
ATOM 6975 N N . VAL B 1 199 ? -26.094 7.129 33.875 1 88.25 199 VAL B N 1
ATOM 6976 C CA . VAL B 1 199 ? -24.875 7.918 33.719 1 88.25 199 VAL B CA 1
ATOM 6977 C C . VAL B 1 199 ? -24.781 8.438 32.281 1 88.25 199 VAL B C 1
ATOM 6979 O O . VAL B 1 199 ? -24.812 7.656 31.328 1 88.25 199 VAL B O 1
ATOM 6982 N N . LEU B 1 200 ? -24.719 9.789 32.156 1 88.38 200 LEU B N 1
ATOM 6983 C CA . LEU B 1 200 ? -24.625 10.406 30.844 1 88.38 200 LEU B CA 1
ATOM 6984 C C . LEU B 1 200 ? -23.188 10.836 30.547 1 88.38 200 LEU B C 1
ATOM 6986 O O . LEU B 1 200 ? -22.453 11.227 31.453 1 88.38 200 LEU B O 1
ATOM 6990 N N . GLY B 1 201 ? -22.797 10.609 29.359 1 89.62 201 GLY B N 1
ATOM 6991 C CA . GLY B 1 201 ? -21.5 11.062 28.875 1 89.62 201 GLY B CA 1
ATOM 6992 C C . GLY B 1 201 ? -21.609 12.047 27.719 1 89.62 201 GLY B C 1
ATOM 6993 O O . GLY B 1 201 ? -22.703 12.32 27.234 1 89.62 201 GLY B O 1
ATOM 6994 N N . ASP B 1 202 ? -20.516 12.664 27.359 1 91.44 202 ASP B N 1
ATOM 6995 C CA . ASP B 1 202 ? -20.438 13.602 26.234 1 91.44 202 ASP B CA 1
ATOM 6996 C C . ASP B 1 202 ? -20.016 12.891 24.953 1 91.44 202 ASP B C 1
ATOM 6998 O O . ASP B 1 202 ? -19.188 11.977 24.984 1 91.44 202 ASP B O 1
ATOM 7002 N N . LYS B 1 203 ? -20.625 13.297 23.922 1 90.62 203 LYS B N 1
ATOM 7003 C CA . LYS B 1 203 ? -20.312 12.719 22.609 1 90.62 203 LYS B CA 1
ATOM 7004 C C . LYS B 1 203 ? -20.141 13.812 21.562 1 90.62 203 LYS B C 1
ATOM 7006 O O . LYS B 1 203 ? -20.859 14.812 21.562 1 90.62 203 LYS B O 1
ATOM 7011 N N . GLN B 1 204 ? -19.203 13.648 20.719 1 92.38 204 GLN B N 1
ATOM 7012 C CA . GLN B 1 204 ? -18.938 14.531 19.594 1 92.38 204 GLN B CA 1
ATOM 7013 C C . GLN B 1 204 ? -18.578 13.734 18.328 1 92.38 204 GLN B C 1
ATOM 7015 O O . GLN B 1 204 ? -17.938 12.688 18.422 1 92.38 204 GLN B O 1
ATOM 7020 N N . VAL B 1 205 ? -19.047 14.164 17.25 1 91.25 205 VAL B N 1
ATOM 7021 C CA . VAL B 1 205 ? -18.75 13.5 15.984 1 91.25 205 VAL B CA 1
ATOM 7022 C C . VAL B 1 205 ? -17.875 14.398 15.117 1 91.25 205 VAL B C 1
ATOM 7024 O O . VAL B 1 205 ? -18.141 15.594 14.977 1 91.25 205 VAL B O 1
ATOM 7027 N N . VAL B 1 206 ? -16.828 13.836 14.602 1 93.62 206 VAL B N 1
ATOM 7028 C CA . VAL B 1 206 ? -15.891 14.555 13.734 1 93.62 206 VAL B CA 1
ATOM 7029 C C . VAL B 1 206 ? -15.758 13.828 12.398 1 93.62 206 VAL B C 1
ATOM 7031 O O . VAL B 1 206 ? -15.828 12.602 12.344 1 93.62 206 VAL B O 1
ATOM 7034 N N . GLU B 1 207 ? -15.656 14.578 11.367 1 91.69 207 GLU B N 1
ATOM 7035 C CA . GLU B 1 207 ? -15.406 14.023 10.039 1 91.69 207 GLU B CA 1
ATOM 7036 C C . GLU B 1 207 ? -14 14.359 9.562 1 91.69 207 GLU B C 1
ATOM 7038 O O . GLU B 1 207 ? -13.547 15.5 9.68 1 91.69 207 GLU B O 1
ATOM 7043 N N . ILE B 1 208 ? -13.32 13.344 9.07 1 91.25 208 ILE B N 1
ATOM 7044 C CA . ILE B 1 208 ? -11.945 13.562 8.617 1 91.25 208 ILE B CA 1
ATOM 7045 C C . ILE B 1 208 ? -11.797 13.094 7.176 1 91.25 208 ILE B C 1
ATOM 7047 O O . ILE B 1 208 ? -12.586 12.273 6.695 1 91.25 208 ILE B O 1
ATOM 7051 N N . ILE B 1 209 ? -10.844 13.625 6.473 1 86.25 209 ILE B N 1
ATOM 7052 C CA . ILE B 1 209 ? -10.438 13.18 5.141 1 86.25 209 ILE B CA 1
ATOM 7053 C C . ILE B 1 209 ? -8.945 12.859 5.141 1 86.25 209 ILE B C 1
ATOM 7055 O O . ILE B 1 209 ? -8.18 13.414 5.941 1 86.25 209 ILE B O 1
ATOM 7059 N N . THR B 1 210 ? -8.602 11.906 4.324 1 80.06 210 THR B N 1
ATOM 7060 C CA . THR B 1 210 ? -7.188 11.562 4.227 1 80.06 210 THR B CA 1
ATOM 7061 C C . THR B 1 210 ? -6.395 12.695 3.592 1 80.06 210 THR B C 1
ATOM 7063 O O . THR B 1 210 ? -6.949 13.5 2.836 1 80.06 210 THR B O 1
ATOM 7066 N N . THR B 1 211 ? -5.176 12.773 3.865 1 76.62 211 THR B N 1
ATOM 7067 C CA . THR B 1 211 ? -4.309 13.828 3.346 1 76.62 211 THR B CA 1
ATOM 7068 C C . THR B 1 211 ? -4.234 13.766 1.823 1 76.62 211 THR B C 1
ATOM 7070 O O . THR B 1 211 ? -4.152 14.797 1.159 1 76.62 211 THR B O 1
ATOM 7073 N N . LYS B 1 212 ? -4.289 12.555 1.351 1 70.75 212 LYS B N 1
ATOM 7074 C CA . LYS B 1 212 ? -4.219 12.391 -0.099 1 70.75 212 LYS B CA 1
ATOM 7075 C C . LYS B 1 212 ? -5.449 12.984 -0.779 1 70.75 212 LYS B C 1
ATOM 7077 O O . LYS B 1 212 ? -5.367 13.461 -1.912 1 70.75 212 LYS B O 1
ATOM 7082 N N . ALA B 1 213 ? -6.5 13.016 -0.049 1 73.06 213 ALA B N 1
ATOM 7083 C CA . ALA B 1 213 ? -7.746 13.547 -0.602 1 73.06 213 ALA B CA 1
ATOM 7084 C C . ALA B 1 213 ? -7.68 15.07 -0.739 1 73.06 213 ALA B C 1
ATOM 7086 O O . ALA B 1 213 ? -8.398 15.656 -1.549 1 73.06 213 ALA B O 1
ATOM 7087 N N . LEU B 1 214 ? -6.816 15.648 -0.066 1 76.25 214 LEU B N 1
ATOM 7088 C CA . LEU B 1 214 ? -6.695 17.094 -0.119 1 76.25 214 LEU B CA 1
ATOM 7089 C C . LEU B 1 214 ? -6.105 17.547 -1.454 1 76.25 214 LEU B C 1
ATOM 7091 O O . LEU B 1 214 ? -6.289 18.688 -1.864 1 76.25 214 LEU B O 1
ATOM 7095 N N . HIS B 1 215 ? -5.418 16.578 -2.078 1 70.5 215 HIS B N 1
ATOM 7096 C CA . HIS B 1 215 ? -4.82 16.906 -3.365 1 70.5 215 HIS B CA 1
ATOM 7097 C C . HIS B 1 215 ? -5.887 17.266 -4.395 1 70.5 215 HIS B C 1
ATOM 7099 O O . HIS B 1 215 ? -5.609 17.969 -5.363 1 70.5 215 HIS B O 1
ATOM 7105 N N . ALA B 1 216 ? -7.059 16.797 -4.113 1 68.12 216 ALA B N 1
ATOM 7106 C CA . ALA B 1 216 ? -8.164 17.141 -5.004 1 68.12 216 ALA B CA 1
ATOM 7107 C C . ALA B 1 216 ? -8.469 18.625 -4.961 1 68.12 216 ALA B C 1
ATOM 7109 O O . ALA B 1 216 ? -9.016 19.188 -5.914 1 68.12 216 ALA B O 1
ATOM 7110 N N . PHE B 1 217 ? -8.055 19.266 -3.873 1 67.44 217 PHE B N 1
ATOM 7111 C CA . PHE B 1 217 ? -8.359 20.688 -3.693 1 67.44 217 PHE B CA 1
ATOM 7112 C C . PHE B 1 217 ? -7.199 21.547 -4.176 1 67.44 217 PHE B C 1
ATOM 7114 O O . PHE B 1 217 ? -7.23 22.781 -4.027 1 67.44 217 PHE B O 1
ATOM 7121 N N . GLN B 1 218 ? -6.125 20.828 -4.676 1 65.81 218 GLN B N 1
ATOM 7122 C CA . GLN B 1 218 ? -4.961 21.594 -5.117 1 65.81 218 GLN B CA 1
ATOM 7123 C C . GLN B 1 218 ? -5.004 21.844 -6.621 1 65.81 218 GLN B C 1
ATOM 7125 O O . GLN B 1 218 ? -4.078 22.422 -7.184 1 65.81 218 GLN B O 1
ATOM 7130 N N . GLY B 1 219 ? -6.156 21.859 -7.285 1 58.66 219 GLY B N 1
ATOM 7131 C CA . GLY B 1 219 ? -6.371 22.344 -8.633 1 58.66 219 GLY B CA 1
ATOM 7132 C C . GLY B 1 219 ? -5.977 21.344 -9.703 1 58.66 219 GLY B C 1
ATOM 7133 O O . GLY B 1 219 ? -6.023 21.656 -10.898 1 58.66 219 GLY B O 1
ATOM 7134 N N . HIS B 1 220 ? -5.102 20.344 -9.398 1 50.47 220 HIS B N 1
ATOM 7135 C CA . HIS B 1 220 ? -4.613 19.562 -10.539 1 50.47 220 HIS B CA 1
ATOM 7136 C C . HIS B 1 220 ? -5.758 18.875 -11.266 1 50.47 220 HIS B C 1
ATOM 7138 O O . HIS B 1 220 ? -5.66 18.594 -12.461 1 50.47 220 HIS B O 1
ATOM 7144 N N . SER B 1 221 ? -6.582 18.094 -10.57 1 48.06 221 SER B N 1
ATOM 7145 C CA . SER B 1 221 ? -7.324 17.047 -11.273 1 48.06 221 SER B CA 1
ATOM 7146 C C . SER B 1 221 ? -8.594 17.594 -11.898 1 48.06 221 SER B C 1
ATOM 7148 O O . SER B 1 221 ? -9.586 17.828 -11.203 1 48.06 221 SER B O 1
ATOM 7150 N N . LYS B 1 222 ? -8.453 18.469 -12.859 1 43.09 222 LYS B N 1
ATOM 7151 C CA . LYS B 1 222 ? -9.656 18.828 -13.602 1 43.09 222 LYS B CA 1
ATOM 7152 C C . LYS B 1 222 ? -10.648 17.672 -13.648 1 43.09 222 LYS B C 1
ATOM 7154 O O . LYS B 1 222 ? -11.867 17.891 -13.594 1 43.09 222 LYS B O 1
ATOM 7159 N N . THR B 1 223 ? -10.344 16.641 -14.328 1 42.16 223 THR B N 1
ATOM 7160 C CA . THR B 1 223 ? -11.375 15.789 -14.906 1 42.16 223 THR B CA 1
ATOM 7161 C C . THR B 1 223 ? -11.898 14.797 -13.875 1 42.16 223 THR B C 1
ATOM 7163 O O . THR B 1 223 ? -12.938 14.164 -14.086 1 42.16 223 THR B O 1
ATOM 7166 N N . GLN B 1 224 ? -11.133 14.211 -13.102 1 43.19 224 GLN B N 1
ATOM 7167 C CA . GLN B 1 224 ? -11.703 13.016 -12.492 1 43.19 224 GLN B CA 1
ATOM 7168 C C . GLN B 1 224 ? -12.398 13.344 -11.18 1 43.19 224 GLN B C 1
ATOM 7170 O O . GLN B 1 224 ? -11.812 13.977 -10.297 1 43.19 224 GLN B O 1
ATOM 7175 N N . SER B 1 225 ? -13.648 13.57 -11.32 1 44.91 225 SER B N 1
ATOM 7176 C CA . SER B 1 225 ? -14.508 13.688 -10.148 1 44.91 225 SER B CA 1
ATOM 7177 C C . SER B 1 225 ? -14.031 12.789 -9.008 1 44.91 225 SER B C 1
ATOM 7179 O O . SER B 1 225 ? -13.961 11.57 -9.164 1 44.91 225 SER B O 1
ATOM 7181 N N . PHE B 1 226 ? -13.055 13.234 -8.328 1 48.66 226 PHE B N 1
ATOM 7182 C CA . PHE B 1 226 ? -12.586 12.438 -7.195 1 48.66 226 PHE B CA 1
ATOM 7183 C C . PHE B 1 226 ? -13.617 12.43 -6.078 1 48.66 226 PHE B C 1
ATOM 7185 O O . PHE B 1 226 ? -14.07 13.484 -5.625 1 48.66 226 PHE B O 1
ATOM 7192 N N . ARG B 1 227 ? -14.43 11.469 -6.109 1 55.09 227 ARG B N 1
ATOM 7193 C CA . ARG B 1 227 ? -15.273 11.281 -4.938 1 55.09 227 ARG B CA 1
ATOM 7194 C C . ARG B 1 227 ? -14.461 10.789 -3.742 1 55.09 227 ARG B C 1
ATOM 7196 O O . ARG B 1 227 ? -13.812 9.75 -3.816 1 55.09 227 ARG B O 1
ATOM 7203 N N . PHE B 1 228 ? -14.125 11.883 -2.836 1 58.59 228 PHE B N 1
ATOM 7204 C CA . PHE B 1 228 ? -13.453 11.383 -1.642 1 58.59 228 PHE B CA 1
ATOM 7205 C C . PHE B 1 228 ? -14.469 10.969 -0.582 1 58.59 228 PHE B C 1
ATOM 7207 O O . PHE B 1 228 ? -15.57 11.516 -0.528 1 58.59 228 PHE B O 1
ATOM 7214 N N . GLN B 1 229 ? -14.227 9.836 -0.031 1 70.56 229 GLN B N 1
ATOM 7215 C CA . GLN B 1 229 ? -15.031 9.352 1.085 1 70.56 229 GLN B CA 1
ATOM 7216 C C . GLN B 1 229 ? -14.477 9.844 2.418 1 70.56 229 GLN B C 1
ATOM 7218 O O . GLN B 1 229 ? -13.281 9.695 2.691 1 70.56 229 GLN B O 1
ATOM 7223 N N . SER B 1 230 ? -15.281 10.742 3.078 1 81.19 230 SER B N 1
ATOM 7224 C CA . SER B 1 230 ? -14.898 11.164 4.426 1 81.19 230 SER B CA 1
ATOM 7225 C C . SER B 1 230 ? -15.172 10.062 5.445 1 81.19 230 SER B C 1
ATOM 7227 O O . SER B 1 230 ? -15.938 9.133 5.172 1 81.19 230 SER B O 1
ATOM 7229 N N . LEU B 1 231 ? -14.461 10.062 6.461 1 84.38 231 LEU B N 1
ATOM 7230 C CA . LEU B 1 231 ? -14.625 9.109 7.559 1 84.38 231 LEU B CA 1
ATOM 7231 C C . LEU B 1 231 ? -15.164 9.805 8.805 1 84.38 231 LEU B C 1
ATOM 7233 O O . LEU B 1 231 ? -14.695 10.883 9.172 1 84.38 231 LEU B O 1
ATOM 7237 N N . THR B 1 232 ? -16.125 9.203 9.344 1 88.56 232 THR B N 1
ATOM 7238 C CA . THR B 1 232 ? -16.734 9.75 10.555 1 88.56 232 THR B CA 1
ATOM 7239 C C . THR B 1 232 ? -16.109 9.125 11.797 1 88.56 232 THR B C 1
ATOM 7241 O O . THR B 1 232 ? -16 7.898 11.891 1 88.56 232 THR B O 1
ATOM 7244 N N . ILE B 1 233 ? -15.734 9.984 12.742 1 91.94 233 ILE B N 1
ATOM 7245 C CA . ILE B 1 233 ? -15.125 9.539 13.992 1 91.94 233 ILE B CA 1
ATOM 7246 C C . ILE B 1 233 ? -16 9.922 15.172 1 91.94 233 ILE B C 1
ATOM 7248 O O . ILE B 1 233 ? -16.406 11.086 15.305 1 91.94 233 ILE B O 1
ATOM 7252 N N . PHE B 1 234 ? -16.297 8.984 16.016 1 91.5 234 PHE B N 1
ATOM 7253 C CA . PHE B 1 234 ? -17.031 9.242 17.25 1 91.5 234 PHE B CA 1
ATOM 7254 C C . PHE B 1 234 ? -16.062 9.484 18.422 1 91.5 234 PHE B C 1
ATOM 7256 O O . PHE B 1 234 ? -15.227 8.633 18.719 1 91.5 234 PHE B O 1
ATOM 7263 N N . LEU B 1 235 ? -16.156 10.633 18.922 1 94.19 235 LEU B N 1
ATOM 7264 C CA . LEU B 1 235 ? -15.383 10.977 20.109 1 94.19 235 LEU B CA 1
ATOM 7265 C C . LEU B 1 235 ? -16.266 10.984 21.359 1 94.19 235 LEU B C 1
ATOM 7267 O O . LEU B 1 235 ? -17.328 11.633 21.375 1 94.19 235 LEU B O 1
ATOM 7271 N N . ARG B 1 236 ? -15.812 10.305 22.406 1 92.62 236 ARG B N 1
ATOM 7272 C CA . ARG B 1 236 ? -16.641 10.219 23.609 1 92.62 236 ARG B CA 1
ATOM 7273 C C . ARG B 1 236 ? -15.859 10.656 24.844 1 92.62 236 ARG B C 1
ATOM 7275 O O . ARG B 1 236 ? -14.648 10.438 24.922 1 92.62 236 ARG B O 1
ATOM 7282 N N . ASP B 1 237 ? -16.531 11.438 25.719 1 92.56 237 ASP B N 1
ATOM 7283 C CA . ASP B 1 237 ? -16.094 11.773 27.062 1 92.56 237 ASP B CA 1
ATOM 7284 C C . ASP B 1 237 ? -14.773 12.539 27.047 1 92.56 237 ASP B C 1
ATOM 7286 O O . ASP B 1 237 ? -14.711 13.664 26.531 1 92.56 237 ASP B O 1
ATOM 7290 N N . GLU B 1 238 ? -13.641 11.906 27.406 1 92.25 238 GLU B N 1
ATOM 7291 C CA . GLU B 1 238 ? -12.391 12.648 27.516 1 92.25 238 GLU B CA 1
ATOM 7292 C C . GLU B 1 238 ? -11.883 13.102 26.156 1 92.25 238 GLU B C 1
ATOM 7294 O O . GLU B 1 238 ? -11.039 13.992 26.062 1 92.25 238 GLU B O 1
ATOM 7299 N N . LEU B 1 239 ? -12.383 12.492 25.078 1 94.12 239 LEU B N 1
ATOM 7300 C CA . LEU B 1 239 ? -11.891 12.797 23.734 1 94.12 239 LEU B CA 1
ATOM 7301 C C . LEU B 1 239 ? -12.641 13.969 23.125 1 94.12 239 LEU B C 1
ATOM 7303 O O . LEU B 1 239 ? -12.234 14.516 22.094 1 94.12 239 LEU B O 1
ATOM 7307 N N . VAL B 1 240 ? -13.672 14.414 23.797 1 94.44 240 VAL B N 1
ATOM 7308 C CA . VAL B 1 240 ? -14.492 15.492 23.25 1 94.44 240 VAL B CA 1
ATOM 7309 C C . VAL B 1 240 ? -13.703 16.797 23.266 1 94.44 240 VAL B C 1
ATOM 7311 O O . VAL B 1 240 ? -12.961 17.078 24.219 1 94.44 240 VAL B O 1
ATOM 7314 N N . ASN B 1 241 ? -13.805 17.609 22.203 1 92.19 241 ASN B N 1
ATOM 7315 C CA . ASN B 1 241 ? -13.203 18.922 22 1 92.19 241 ASN B CA 1
ATOM 7316 C C . ASN B 1 241 ? -11.688 18.828 21.891 1 92.19 241 ASN B C 1
ATOM 7318 O O . ASN B 1 241 ? -10.977 19.797 22.172 1 92.19 241 ASN B O 1
ATOM 7322 N N . LYS B 1 242 ? -11.203 17.625 21.594 1 93.56 242 LYS B N 1
ATOM 7323 C CA . LYS B 1 242 ? -9.758 17.469 21.453 1 93.56 242 LYS B CA 1
ATOM 7324 C C . LYS B 1 242 ? -9.32 17.672 20 1 93.56 242 LYS B C 1
ATOM 7326 O O . LYS B 1 242 ? -8.141 17.906 19.734 1 93.56 242 LYS B O 1
ATOM 7331 N N . MET B 1 243 ? -10.172 17.578 19.094 1 94.19 243 MET B N 1
ATOM 7332 C CA . MET B 1 243 ? -9.852 17.75 17.688 1 94.19 243 MET B CA 1
ATOM 7333 C C . MET B 1 243 ? -10.383 19.078 17.156 1 94.19 243 MET B C 1
ATOM 7335 O O . MET B 1 243 ? -11.508 19.453 17.469 1 94.19 243 MET B O 1
ATOM 7339 N N . ASN B 1 244 ? -9.562 19.781 16.422 1 92.31 244 ASN B N 1
ATOM 7340 C CA . ASN B 1 244 ? -9.93 21.062 15.828 1 92.31 244 ASN B CA 1
ATOM 7341 C C . ASN B 1 244 ? -9.945 20.984 14.305 1 92.31 244 ASN B C 1
ATOM 7343 O O . ASN B 1 244 ? -9.125 20.281 13.703 1 92.31 244 ASN B O 1
ATOM 7347 N N . ILE B 1 245 ? -10.828 21.719 13.781 1 92.88 245 ILE B N 1
ATOM 7348 C CA . ILE B 1 245 ? -10.969 21.734 12.328 1 92.88 245 ILE B CA 1
ATOM 7349 C C . ILE B 1 245 ? -9.656 22.203 11.695 1 92.88 245 ILE B C 1
ATOM 7351 O O . ILE B 1 245 ? -9.016 23.125 12.195 1 92.88 245 ILE B O 1
ATOM 7355 N N . GLY B 1 246 ? -9.273 21.5 10.609 1 90.31 246 GLY B N 1
ATOM 7356 C CA . GLY B 1 246 ? -8.094 21.906 9.859 1 90.31 246 GLY B CA 1
ATOM 7357 C C . GLY B 1 246 ? -6.836 21.172 10.281 1 90.31 246 GLY B C 1
ATOM 7358 O O . GLY B 1 246 ? -5.852 21.141 9.539 1 90.31 246 GLY B O 1
ATOM 7359 N N . ASN B 1 247 ? -6.832 20.625 11.469 1 90.5 247 ASN B N 1
ATOM 7360 C CA . ASN B 1 247 ? -5.668 19.891 11.953 1 90.5 247 ASN B CA 1
ATOM 7361 C C . ASN B 1 247 ? -5.684 18.438 11.492 1 90.5 247 ASN B C 1
ATOM 7363 O O . ASN B 1 247 ? -6.746 17.891 11.203 1 90.5 247 ASN B O 1
ATOM 7367 N N . GLU B 1 248 ? -4.52 17.984 11.344 1 90.94 248 GLU B N 1
ATOM 7368 C CA . GLU B 1 248 ? -4.344 16.562 11.016 1 90.94 248 GLU B CA 1
ATOM 7369 C C . GLU B 1 248 ? -4.051 15.75 12.266 1 90.94 248 GLU B C 1
ATOM 7371 O O . GLU B 1 248 ? -3.213 16.125 13.086 1 90.94 248 GLU B O 1
ATOM 7376 N N . TYR B 1 249 ? -4.766 14.695 12.414 1 92.75 249 TYR B N 1
ATOM 7377 C CA . TYR B 1 249 ? -4.605 13.859 13.602 1 92.75 249 TYR B CA 1
ATOM 7378 C C . TYR B 1 249 ? -4.344 12.406 13.211 1 92.75 249 TYR B C 1
ATOM 7380 O O . TYR B 1 249 ? -4.719 11.977 12.117 1 92.75 249 TYR B O 1
ATOM 7388 N N . LYS B 1 250 ? -3.623 11.719 14.047 1 90.12 250 LYS B N 1
ATOM 7389 C CA . LYS B 1 250 ? -3.568 10.266 14.055 1 90.12 250 LYS B CA 1
ATOM 7390 C C . LYS B 1 250 ? -4.586 9.68 15.031 1 90.12 250 LYS B C 1
ATOM 7392 O O . LYS B 1 250 ? -4.562 10.008 16.219 1 90.12 250 LYS B O 1
ATOM 7397 N N . ILE B 1 251 ? -5.445 8.922 14.578 1 92.38 251 ILE B N 1
ATOM 7398 C CA . ILE B 1 251 ? -6.551 8.422 15.391 1 92.38 251 ILE B CA 1
ATOM 7399 C C . ILE B 1 251 ? -6.465 6.902 15.492 1 92.38 251 ILE B C 1
ATOM 7401 O O . ILE B 1 251 ? -6.336 6.211 14.477 1 92.38 251 ILE B O 1
ATOM 7405 N N . ILE B 1 252 ? -6.402 6.43 16.641 1 91.69 252 ILE B N 1
ATOM 7406 C CA . ILE B 1 252 ? -6.562 5.004 16.906 1 91.69 252 ILE B CA 1
ATOM 7407 C C . ILE B 1 252 ? -8.008 4.715 17.297 1 91.69 252 ILE B C 1
ATOM 7409 O O . ILE B 1 252 ? -8.578 5.391 18.156 1 91.69 252 ILE B O 1
ATOM 7413 N N . GLY B 1 253 ? -8.617 3.836 16.656 1 89.88 253 GLY B N 1
ATOM 7414 C CA . GLY B 1 253 ? -10.008 3.531 16.953 1 89.88 253 GLY B CA 1
ATOM 7415 C C . GLY B 1 253 ? -10.461 2.191 16.406 1 89.88 253 GLY B C 1
ATOM 7416 O O . GLY B 1 253 ? -9.648 1.429 15.875 1 89.88 253 GLY B O 1
ATOM 7417 N N . ILE B 1 254 ? -11.695 1.891 16.688 1 85.62 254 ILE B N 1
ATOM 7418 C CA . ILE B 1 254 ? -12.328 0.653 16.234 1 85.62 254 ILE B CA 1
ATOM 7419 C C . ILE B 1 254 ? -13.398 0.965 15.188 1 85.62 254 ILE B C 1
ATOM 7421 O O . ILE B 1 254 ? -14.32 1.739 15.453 1 85.62 254 ILE B O 1
ATOM 7425 N N . PRO B 1 255 ? -13.234 0.414 14.016 1 81.88 255 PRO B N 1
ATOM 7426 C CA . PRO B 1 255 ? -14.266 0.643 13 1 81.88 255 PRO B CA 1
ATOM 7427 C C . PRO B 1 255 ? -15.602 0.005 13.352 1 81.88 255 PRO B C 1
ATOM 7429 O O . PRO B 1 255 ? -15.641 -1.09 13.922 1 81.88 255 PRO B O 1
ATOM 7432 N N . THR B 1 256 ? -16.625 0.781 13.172 1 78.5 256 THR B N 1
ATOM 7433 C CA . THR B 1 256 ? -17.984 0.319 13.43 1 78.5 256 THR B CA 1
ATOM 7434 C C . THR B 1 256 ? -18.922 0.695 12.281 1 78.5 256 THR B C 1
ATOM 7436 O O . THR B 1 256 ? -18.625 1.602 11.508 1 78.5 256 THR B O 1
ATOM 7439 N N . CYS B 1 257 ? -19.906 -0.1 12.078 1 71.88 257 CYS B N 1
ATOM 7440 C CA . CYS B 1 257 ? -20.891 0.197 11.047 1 71.88 257 CYS B CA 1
ATOM 7441 C C . CYS B 1 257 ? -22.156 0.786 11.648 1 71.88 257 CYS B C 1
ATOM 7443 O O . CYS B 1 257 ? -22.688 0.253 12.617 1 71.88 257 CYS B O 1
ATOM 7445 N N . VAL B 1 258 ? -22.422 1.978 11.273 1 66.5 258 VAL B N 1
ATOM 7446 C CA . VAL B 1 258 ? -23.656 2.605 11.734 1 66.5 258 VAL B CA 1
ATOM 7447 C C . VAL B 1 258 ? -24.719 2.504 10.641 1 66.5 258 VAL B C 1
ATOM 7449 O O . VAL B 1 258 ? -24.453 2.814 9.477 1 66.5 258 VAL B O 1
ATOM 7452 N N . LYS B 1 259 ? -25.781 1.771 10.883 1 59.69 259 LYS B N 1
ATOM 7453 C CA . LYS B 1 259 ? -26.875 1.544 9.93 1 59.69 259 LYS B CA 1
ATOM 7454 C C . LYS B 1 259 ? -27.703 2.805 9.742 1 59.69 259 LYS B C 1
ATOM 7456 O O . LYS B 1 259 ? -28.438 3.219 10.648 1 59.69 259 LYS B O 1
ATOM 7461 N N . THR B 1 260 ? -27.234 3.746 9.055 1 57.75 260 THR B N 1
ATOM 7462 C CA . THR B 1 260 ? -28.141 4.816 8.641 1 57.75 260 THR B CA 1
ATOM 7463 C C . THR B 1 260 ? -28.75 4.508 7.277 1 57.75 260 THR B C 1
ATOM 7465 O O . THR B 1 260 ? -29 3.342 6.949 1 57.75 260 THR B O 1
ATOM 7468 N N . SER B 1 261 ? -29.234 5.363 6.418 1 56.16 261 SER B N 1
ATOM 7469 C CA . SER B 1 261 ? -29.75 5.125 5.078 1 56.16 261 SER B CA 1
ATOM 7470 C C . SER B 1 261 ? -28.703 4.453 4.191 1 56.16 261 SER B C 1
ATOM 7472 O O . SER B 1 261 ? -29.031 3.607 3.361 1 56.16 261 SER B O 1
ATOM 7474 N N . GLN B 1 262 ? -27.547 4.789 4.398 1 57.38 262 GLN B N 1
ATOM 7475 C CA . GLN B 1 262 ? -26.406 4.133 3.746 1 57.38 262 GLN B CA 1
ATOM 7476 C C . GLN B 1 262 ? -25.391 3.654 4.773 1 57.38 262 GLN B C 1
ATOM 7478 O O . GLN B 1 262 ? -25.031 4.395 5.691 1 57.38 262 GLN B O 1
ATOM 7483 N N . THR B 1 263 ? -25.312 2.398 4.887 1 60.16 263 THR B N 1
ATOM 7484 C CA . THR B 1 263 ? -24.359 1.833 5.828 1 60.16 263 THR B CA 1
ATOM 7485 C C . THR B 1 263 ? -22.984 2.473 5.652 1 60.16 263 THR B C 1
ATOM 7487 O O . THR B 1 263 ? -22.391 2.402 4.57 1 60.16 263 THR B O 1
ATOM 7490 N N . THR B 1 264 ? -22.703 3.422 6.531 1 68.31 264 THR B N 1
ATOM 7491 C CA . THR B 1 264 ? -21.406 4.102 6.48 1 68.31 264 THR B CA 1
ATOM 7492 C C . THR B 1 264 ? -20.484 3.572 7.566 1 68.31 264 THR B C 1
ATOM 7494 O O . THR B 1 264 ? -20.922 3.219 8.656 1 68.31 264 THR B O 1
ATOM 7497 N N . VAL B 1 265 ? -19.312 3.299 7.199 1 74.94 265 VAL B N 1
ATOM 7498 C CA . VAL B 1 265 ? -18.281 2.863 8.141 1 74.94 265 VAL B CA 1
ATOM 7499 C C . VAL B 1 265 ? -17.797 4.059 8.961 1 74.94 265 VAL B C 1
ATOM 7501 O O . VAL B 1 265 ? -17.484 5.113 8.398 1 74.94 265 VAL B O 1
ATOM 7504 N N . CYS B 1 266 ? -17.969 3.957 10.344 1 82.88 266 CYS B N 1
ATOM 7505 C CA . CYS B 1 266 ? -17.484 4.973 11.266 1 82.88 266 CYS B CA 1
ATOM 7506 C C . CYS B 1 266 ? -16.422 4.398 12.195 1 82.88 266 CYS B C 1
ATOM 7508 O O . CYS B 1 266 ? -16.219 3.184 12.25 1 82.88 266 CYS B O 1
ATOM 7510 N N . ILE B 1 267 ? -15.711 5.277 12.82 1 86.62 267 ILE B N 1
ATOM 7511 C CA . ILE B 1 267 ? -14.672 4.844 13.742 1 86.62 267 ILE B CA 1
ATOM 7512 C C . ILE B 1 267 ? -14.969 5.367 15.141 1 86.62 267 ILE B C 1
ATOM 7514 O O . ILE B 1 267 ? -15.312 6.539 15.312 1 86.62 267 ILE B O 1
ATOM 7518 N N . GLU B 1 268 ? -14.945 4.453 16.062 1 90.5 268 GLU B N 1
ATOM 7519 C CA . GLU B 1 268 ? -14.969 4.855 17.469 1 90.5 268 GLU B CA 1
ATOM 7520 C C . GLU B 1 268 ? -13.57 5.195 17.984 1 90.5 268 GLU B C 1
ATOM 7522 O O . GLU B 1 268 ? -12.727 4.309 18.125 1 90.5 268 GLU B O 1
ATOM 7527 N N . GLY B 1 269 ? -13.414 6.496 18.266 1 92.19 269 GLY B N 1
ATOM 7528 C CA . GLY B 1 269 ? -12.086 6.953 18.641 1 92.19 269 GLY B CA 1
ATOM 7529 C C . GLY B 1 269 ? -11.641 6.434 20 1 92.19 269 GLY B C 1
ATOM 7530 O O . GLY B 1 269 ? -12.438 6.352 20.938 1 92.19 269 GLY B O 1
ATOM 7531 N N . ASN B 1 270 ? -10.406 5.965 20.094 1 93.19 270 ASN B N 1
ATOM 7532 C CA . ASN B 1 270 ? -9.773 5.531 21.344 1 93.19 270 ASN B CA 1
ATOM 7533 C C . ASN B 1 270 ? -8.703 6.516 21.812 1 93.19 270 ASN B C 1
ATOM 7535 O O . ASN B 1 270 ? -8.695 6.918 22.969 1 93.19 270 ASN B O 1
ATOM 7539 N N . SER B 1 271 ? -7.891 6.785 20.906 1 92.81 271 SER B N 1
ATOM 7540 C CA . SER B 1 271 ? -6.855 7.773 21.203 1 92.81 271 SER B CA 1
ATOM 7541 C C . SER B 1 271 ? -6.602 8.672 19.984 1 92.81 271 SER B C 1
ATOM 7543 O O . SER B 1 271 ? -6.766 8.242 18.844 1 92.81 271 SER B O 1
ATOM 7545 N N . ILE B 1 272 ? -6.27 9.953 20.328 1 94 272 ILE B N 1
ATOM 7546 C CA . ILE B 1 272 ? -6.039 10.938 19.281 1 94 272 ILE B CA 1
ATOM 7547 C C . ILE B 1 272 ? -4.715 11.656 19.531 1 94 272 ILE B C 1
ATOM 7549 O O . ILE B 1 272 ? -4.406 12.031 20.656 1 94 272 ILE B O 1
ATOM 7553 N N . THR B 1 273 ? -3.904 11.672 18.516 1 91.44 273 THR B N 1
ATOM 7554 C CA . THR B 1 273 ? -2.641 12.398 18.609 1 91.44 273 THR B CA 1
ATOM 7555 C C . THR B 1 273 ? -2.492 13.367 17.438 1 91.44 273 THR B C 1
ATOM 7557 O O . THR B 1 273 ? -2.785 13.023 16.297 1 91.44 273 THR B O 1
ATOM 7560 N N . LEU B 1 274 ? -2.152 14.594 17.766 1 90.94 274 LEU B N 1
ATOM 7561 C CA . LEU B 1 274 ? -1.926 15.602 16.734 1 90.94 274 LEU B CA 1
ATOM 7562 C C . LEU B 1 274 ? -0.693 15.258 15.898 1 90.94 274 LEU B C 1
ATOM 7564 O O . LEU B 1 274 ? 0.343 14.875 16.438 1 90.94 274 LEU B O 1
ATOM 7568 N N . CYS B 1 275 ? -0.888 15.273 14.562 1 84.19 275 CYS B N 1
ATOM 7569 C CA . CYS B 1 275 ? 0.223 14.984 13.664 1 84.19 275 CYS B CA 1
ATOM 7570 C C . CYS B 1 275 ? 1.096 16.219 13.469 1 84.19 275 CYS B C 1
ATOM 7572 O O . CYS B 1 275 ? 0.587 17.312 13.203 1 84.19 275 CYS B O 1
ATOM 7574 N N . ASN B 1 276 ? 2.338 16.031 13.734 1 75.56 276 ASN B N 1
ATOM 7575 C CA . ASN B 1 276 ? 3.271 17.125 13.453 1 75.56 276 ASN B CA 1
ATOM 7576 C C . ASN B 1 276 ? 3.979 16.922 12.117 1 75.56 276 ASN B C 1
ATOM 7578 O O . ASN B 1 276 ? 4.398 15.805 11.797 1 75.56 276 ASN B O 1
ATOM 7582 N N . LEU B 1 277 ? 3.914 17.922 11.289 1 66.06 277 LEU B N 1
ATOM 7583 C CA . LEU B 1 277 ? 4.598 17.844 10 1 66.06 277 LEU B CA 1
ATOM 7584 C C . LEU B 1 277 ? 6.105 17.703 10.195 1 66.06 277 LEU B C 1
ATOM 7586 O O . LEU B 1 277 ? 6.676 18.312 11.102 1 66.06 277 LEU B O 1
ATOM 7590 N N . LYS B 1 278 ? 6.621 16.781 9.5 1 67.75 278 LYS B N 1
ATOM 7591 C CA . LYS B 1 278 ? 8.07 16.594 9.523 1 67.75 278 LYS B CA 1
ATOM 7592 C C . LYS B 1 278 ? 8.781 17.781 8.867 1 67.75 278 LYS B C 1
ATOM 7594 O O . LYS B 1 278 ? 8.438 18.188 7.758 1 67.75 278 LYS B O 1
ATOM 7599 N N . VAL B 1 279 ? 9.547 18.562 9.656 1 74.56 279 VAL B N 1
ATOM 7600 C CA . VAL B 1 279 ? 10.344 19.672 9.133 1 74.56 279 VAL B CA 1
ATOM 7601 C C . VAL B 1 279 ? 11.664 19.141 8.586 1 74.56 279 VAL B C 1
ATOM 7603 O O . VAL B 1 279 ? 12.352 18.359 9.25 1 74.56 279 VAL B O 1
ATOM 7606 N N . PRO B 1 280 ? 11.828 19.531 7.355 1 74.31 280 PRO B N 1
ATOM 7607 C CA . PRO B 1 280 ? 13.125 19.109 6.816 1 74.31 280 PRO B CA 1
ATOM 7608 C C . PRO B 1 280 ? 14.305 19.672 7.602 1 74.31 280 PRO B C 1
ATOM 7610 O O . PRO B 1 280 ? 14.219 20.781 8.148 1 74.31 280 PRO B O 1
ATOM 7613 N N . SER B 1 281 ? 15.344 18.953 7.738 1 76 281 SER B N 1
ATOM 7614 C CA . SER B 1 281 ? 16.5 19.359 8.523 1 76 281 SER B CA 1
ATOM 7615 C C . SER B 1 281 ? 17.359 20.375 7.766 1 76 281 SER B C 1
ATOM 7617 O O . SER B 1 281 ? 18.141 21.109 8.375 1 76 281 SER B O 1
ATOM 7619 N N . GLY B 1 282 ? 17.125 20.484 6.434 1 81.56 282 GLY B N 1
ATOM 7620 C CA . GLY B 1 282 ? 17.953 21.422 5.691 1 81.56 282 GLY B CA 1
ATOM 7621 C C . GLY B 1 282 ? 17.469 21.656 4.273 1 81.56 282 GLY B C 1
ATOM 7622 O O . GLY B 1 282 ? 16.344 21.25 3.92 1 81.56 282 GLY B O 1
ATOM 7623 N N . ILE B 1 283 ? 18.297 22.531 3.611 1 88.31 283 ILE B N 1
ATOM 7624 C CA . ILE B 1 283 ? 17.953 22.875 2.238 1 88.31 283 ILE B CA 1
ATOM 7625 C C . ILE B 1 283 ? 18.797 22.062 1.267 1 88.31 283 ILE B C 1
ATOM 7627 O O . ILE B 1 283 ? 19.734 21.375 1.678 1 88.31 283 ILE B O 1
ATOM 7631 N N . SER B 1 284 ? 18.453 22.078 0.045 1 86.19 284 SER B N 1
ATOM 7632 C CA . SER B 1 284 ? 19.172 21.328 -0.986 1 86.19 284 SER B CA 1
ATOM 7633 C C . SER B 1 284 ? 20.578 21.891 -1.19 1 86.19 284 SER B C 1
ATOM 7635 O O . SER B 1 284 ? 20.844 23.047 -0.841 1 86.19 284 SER B O 1
ATOM 7637 N N . ASP B 1 285 ? 21.484 21.125 -1.772 1 85.56 285 ASP B N 1
ATOM 7638 C CA . ASP B 1 285 ? 22.859 21.547 -2 1 85.56 285 ASP B CA 1
ATOM 7639 C C . ASP B 1 285 ? 22.938 22.703 -2.994 1 85.56 285 ASP B C 1
ATOM 7641 O O . ASP B 1 285 ? 23.766 23.594 -2.861 1 85.56 285 ASP B O 1
ATOM 7645 N N . ASN B 1 286 ? 22.125 22.719 -3.936 1 87.12 286 ASN B N 1
ATOM 7646 C CA . ASN B 1 286 ? 22.109 23.781 -4.922 1 87.12 286 ASN B CA 1
ATOM 7647 C C . ASN B 1 286 ? 21.781 25.125 -4.277 1 87.12 286 ASN B C 1
ATOM 7649 O O . ASN B 1 286 ? 22.422 26.141 -4.574 1 87.12 286 ASN B O 1
ATOM 7653 N N . PHE B 1 287 ? 20.891 25.156 -3.416 1 91.81 287 PHE B N 1
ATOM 7654 C CA . PHE B 1 287 ? 20.516 26.391 -2.764 1 91.81 287 PHE B CA 1
ATOM 7655 C C . PHE B 1 287 ? 21.547 26.797 -1.714 1 91.81 287 PHE B C 1
ATOM 7657 O O . PHE B 1 287 ? 21.75 27.984 -1.459 1 91.81 287 PHE B O 1
ATOM 7664 N N . ARG B 1 288 ? 22.156 25.828 -1.17 1 89.81 288 ARG B N 1
ATOM 7665 C CA . ARG B 1 288 ? 23.25 26.125 -0.243 1 89.81 288 ARG B CA 1
ATOM 7666 C C . ARG B 1 288 ? 24.391 26.828 -0.959 1 89.81 288 ARG B C 1
ATOM 7668 O O . ARG B 1 288 ? 24.984 27.766 -0.43 1 89.81 288 ARG B O 1
ATOM 7675 N N . CYS B 1 289 ? 24.703 26.297 -2.111 1 88.56 289 CYS B N 1
ATOM 7676 C CA . CYS B 1 289 ? 25.734 26.922 -2.932 1 88.56 289 CYS B CA 1
ATOM 7677 C C . CYS B 1 289 ? 25.328 28.328 -3.342 1 88.56 289 CYS B C 1
ATOM 7679 O O . CYS B 1 289 ? 26.141 29.25 -3.283 1 88.56 289 CYS B O 1
ATOM 7681 N N . LEU B 1 290 ? 24.125 28.578 -3.727 1 90 290 LEU B N 1
ATOM 7682 C CA . LEU B 1 290 ? 23.641 29.906 -4.121 1 90 290 LEU B CA 1
ATOM 7683 C C . LEU B 1 290 ? 23.688 30.875 -2.943 1 90 290 LEU B C 1
ATOM 7685 O O . LEU B 1 290 ? 24.031 32.031 -3.109 1 90 290 LEU B O 1
ATOM 7689 N N . LEU B 1 291 ? 23.328 30.391 -1.791 1 92 291 LEU B N 1
ATOM 7690 C CA . LEU B 1 291 ? 23.344 31.203 -0.584 1 92 291 LEU B CA 1
ATOM 7691 C C . LEU B 1 291 ? 24.766 31.672 -0.272 1 92 291 LEU B C 1
ATOM 7693 O O . LEU B 1 291 ? 24.969 32.812 0.123 1 92 291 LEU B O 1
ATOM 7697 N N . SER B 1 292 ? 25.688 30.812 -0.497 1 89.88 292 SER B N 1
ATOM 7698 C CA . SER B 1 292 ? 27.078 31.156 -0.252 1 89.88 292 SER B CA 1
ATOM 7699 C C . SER B 1 292 ? 27.594 32.156 -1.276 1 89.88 292 SER B C 1
ATOM 7701 O O . SER B 1 292 ? 28.344 33.094 -0.933 1 89.88 292 SER B O 1
ATOM 7703 N N . LEU B 1 293 ? 27.156 32.031 -2.492 1 88.25 293 LEU B N 1
ATOM 7704 C CA . LEU B 1 293 ? 27.594 32.906 -3.564 1 88.25 293 LEU B CA 1
ATOM 7705 C C . LEU B 1 293 ? 26.984 34.312 -3.389 1 88.25 293 LEU B C 1
ATOM 7707 O O . LEU B 1 293 ? 27.578 35.281 -3.834 1 88.25 293 LEU B O 1
ATOM 7711 N N . THR B 1 294 ? 25.844 34.375 -2.723 1 90.94 294 THR B N 1
ATOM 7712 C CA . THR B 1 294 ? 25.156 35.656 -2.57 1 90.94 294 THR B CA 1
ATOM 7713 C C . THR B 1 294 ? 25.328 36.188 -1.149 1 90.94 294 THR B C 1
ATOM 7715 O O . THR B 1 294 ? 24.578 37.094 -0.726 1 90.94 294 THR B O 1
ATOM 7718 N N . SER B 1 295 ? 26.281 35.75 -0.453 1 89.44 295 SER B N 1
ATOM 7719 C CA . SER B 1 295 ? 26.438 36.094 0.955 1 89.44 295 SER B CA 1
ATOM 7720 C C . SER B 1 295 ? 26.875 37.562 1.119 1 89.44 295 SER B C 1
ATOM 7722 O O . SER B 1 295 ? 26.703 38.156 2.189 1 89.44 295 SER B O 1
ATOM 7724 N N . SER B 1 296 ? 27.312 38.188 0.061 1 86.69 296 SER B N 1
ATOM 7725 C CA . SER B 1 296 ? 27.812 39.562 0.134 1 86.69 296 SER B CA 1
ATOM 7726 C C . SER B 1 296 ? 26.656 40.562 0.132 1 86.69 296 SER B C 1
ATOM 7728 O O . SER B 1 296 ? 26.859 41.75 0.454 1 86.69 296 SER B O 1
ATOM 7730 N N . SER B 1 297 ? 25.5 40.156 -0.283 1 91.06 297 SER B N 1
ATOM 7731 C CA . SER B 1 297 ? 24.344 41.031 -0.361 1 91.06 297 SER B CA 1
ATOM 7732 C C . SER B 1 297 ? 23.156 40.469 0.41 1 91.06 297 SER B C 1
ATOM 7734 O O . SER B 1 297 ? 23 39.25 0.485 1 91.06 297 SER B O 1
ATOM 7736 N N . CYS B 1 298 ? 22.359 41.406 0.988 1 92.38 298 CYS B N 1
ATOM 7737 C CA . CYS B 1 298 ? 21.172 40.969 1.726 1 92.38 298 CYS B CA 1
ATOM 7738 C C . CYS B 1 298 ? 19.969 40.875 0.805 1 92.38 298 CYS B C 1
ATOM 7740 O O . CYS B 1 298 ? 18.891 40.438 1.227 1 92.38 298 CYS B O 1
ATOM 7742 N N . TRP B 1 299 ? 20.156 41.219 -0.485 1 94 299 TRP B N 1
ATOM 7743 C CA . TRP B 1 299 ? 18.984 41.281 -1.358 1 94 299 TRP B CA 1
ATOM 7744 C C . TRP B 1 299 ? 19.141 40.344 -2.539 1 94 299 TRP B C 1
ATOM 7746 O O . TRP B 1 299 ? 18.141 39.969 -3.17 1 94 299 TRP B O 1
ATOM 7756 N N . LYS B 1 300 ? 20.312 39.906 -2.848 1 91.44 300 LYS B N 1
ATOM 7757 C CA . LYS B 1 300 ? 20.578 39.156 -4.082 1 91.44 300 LYS B CA 1
ATOM 7758 C C . LYS B 1 300 ? 19.922 37.781 -4.059 1 91.44 300 LYS B C 1
ATOM 7760 O O . LYS B 1 300 ? 19.375 37.344 -5.066 1 91.44 300 LYS B O 1
ATOM 7765 N N . PHE B 1 301 ? 20.047 37.125 -2.92 1 93.94 301 PHE B N 1
ATOM 7766 C CA . PHE B 1 301 ? 19.547 35.75 -2.84 1 93.94 301 PHE B CA 1
ATOM 7767 C C . PHE B 1 301 ? 18.062 35.688 -3.197 1 93.94 301 PHE B C 1
ATOM 7769 O O . PHE B 1 301 ? 17.656 34.906 -4.051 1 93.94 301 PHE B O 1
ATOM 7776 N N . THR B 1 302 ? 17.234 36.5 -2.576 1 95.25 302 THR B N 1
ATOM 7777 C CA . THR B 1 302 ? 15.789 36.5 -2.803 1 95.25 302 THR B CA 1
ATOM 7778 C C . THR B 1 302 ? 15.453 36.969 -4.215 1 95.25 302 THR B C 1
ATOM 7780 O O . THR B 1 302 ? 14.477 36.5 -4.812 1 95.25 302 THR B O 1
ATOM 7783 N N . ALA B 1 303 ? 16.219 37.844 -4.762 1 92.94 303 ALA B N 1
ATOM 7784 C CA . ALA B 1 303 ? 16 38.312 -6.129 1 92.94 303 ALA B CA 1
ATOM 7785 C C . ALA B 1 303 ? 16.172 37.156 -7.129 1 92.94 303 ALA B C 1
ATOM 7787 O O . ALA B 1 303 ? 15.375 37.031 -8.062 1 92.94 303 ALA B O 1
ATOM 7788 N N . ILE B 1 304 ? 17.203 36.438 -6.914 1 91.12 304 ILE B N 1
ATOM 7789 C CA . ILE B 1 304 ? 17.469 35.312 -7.809 1 91.12 304 ILE B CA 1
ATOM 7790 C C . ILE B 1 304 ? 16.391 34.25 -7.633 1 91.12 304 ILE B C 1
ATOM 7792 O O . ILE B 1 304 ? 15.945 33.656 -8.609 1 91.12 304 ILE B O 1
ATOM 7796 N N . LEU B 1 305 ? 16.016 34.031 -6.387 1 93.44 305 LEU B N 1
ATOM 7797 C CA . LEU B 1 305 ? 14.953 33.062 -6.129 1 93.44 305 LEU B CA 1
ATOM 7798 C C . LEU B 1 305 ? 13.688 33.438 -6.898 1 93.44 305 LEU B C 1
ATOM 7800 O O . LEU B 1 305 ? 13.07 32.594 -7.535 1 93.44 305 LEU B O 1
ATOM 7804 N N . ALA B 1 306 ? 13.305 34.688 -6.793 1 93.56 306 ALA B N 1
ATOM 7805 C CA . ALA B 1 306 ? 12.102 35.156 -7.48 1 93.56 306 ALA B CA 1
ATOM 7806 C C . ALA B 1 306 ? 12.242 35 -8.992 1 93.56 306 ALA B C 1
ATOM 7808 O O . ALA B 1 306 ? 11.281 34.656 -9.68 1 93.56 306 ALA B O 1
ATOM 7809 N N . ASN B 1 307 ? 13.398 35.219 -9.43 1 89.81 307 ASN B N 1
ATOM 7810 C CA . ASN B 1 307 ? 13.633 35.156 -10.867 1 89.81 307 ASN B CA 1
ATOM 7811 C C . ASN B 1 307 ? 13.508 33.719 -11.391 1 89.81 307 ASN B C 1
ATOM 7813 O O . ASN B 1 307 ? 13.016 33.5 -12.5 1 89.81 307 ASN B O 1
ATOM 7817 N N . ILE B 1 308 ? 13.977 32.812 -10.648 1 89.19 308 ILE B N 1
ATOM 7818 C CA . ILE B 1 308 ? 14.031 31.422 -11.094 1 89.19 308 ILE B CA 1
ATOM 7819 C C . ILE B 1 308 ? 12.719 30.719 -10.742 1 89.19 308 ILE B C 1
ATOM 7821 O O . ILE B 1 308 ? 12.383 29.688 -11.328 1 89.19 308 ILE B O 1
ATOM 7825 N N . PHE B 1 309 ? 12.055 31.219 -9.859 1 92.75 309 PHE B N 1
ATOM 7826 C CA . PHE B 1 309 ? 10.867 30.547 -9.344 1 92.75 309 PHE B CA 1
ATOM 7827 C C . PHE B 1 309 ? 9.844 30.328 -10.445 1 92.75 309 PHE B C 1
ATOM 7829 O O . PHE B 1 309 ? 9.609 31.219 -11.273 1 92.75 309 PHE B O 1
ATOM 7836 N N . ALA B 1 310 ? 9.242 29.141 -10.484 1 90.12 310 ALA B N 1
ATOM 7837 C CA . ALA B 1 310 ? 8.172 28.75 -11.406 1 90.12 310 ALA B CA 1
ATOM 7838 C C . ALA B 1 310 ? 8.602 28.938 -12.852 1 90.12 310 ALA B C 1
ATOM 7840 O O . ALA B 1 310 ? 7.82 29.406 -13.68 1 90.12 310 ALA B O 1
ATOM 7841 N N . SER B 1 311 ? 9.766 28.656 -13.156 1 85.88 311 SER B N 1
ATOM 7842 C CA . SER B 1 311 ? 10.305 28.812 -14.5 1 85.88 311 SER B CA 1
ATOM 7843 C C . SER B 1 311 ? 9.617 27.891 -15.5 1 85.88 311 SER B C 1
ATOM 7845 O O . SER B 1 311 ? 9.695 28.109 -16.703 1 85.88 311 SER B O 1
ATOM 7847 N N . GLN B 1 312 ? 8.906 26.984 -15.023 1 80.81 312 GLN B N 1
ATOM 7848 C CA . GLN B 1 312 ? 8.172 26.062 -15.891 1 80.81 312 GLN B CA 1
ATOM 7849 C C . GLN B 1 312 ? 6.887 26.719 -16.406 1 80.81 312 GLN B C 1
ATOM 7851 O O . GLN B 1 312 ? 6.336 26.281 -17.422 1 80.81 312 GLN B O 1
ATOM 7856 N N . ILE B 1 313 ? 6.402 27.688 -15.641 1 82.56 313 ILE B N 1
ATOM 7857 C CA . ILE B 1 313 ? 5.141 28.328 -15.992 1 82.56 313 ILE B CA 1
ATOM 7858 C C . ILE B 1 313 ? 5.414 29.641 -16.734 1 82.56 313 ILE B C 1
ATOM 7860 O O . ILE B 1 313 ? 4.773 29.938 -17.75 1 82.56 313 ILE B O 1
ATOM 7864 N N . VAL B 1 314 ? 6.352 30.438 -16.203 1 83.88 314 VAL B N 1
ATOM 7865 C CA . VAL B 1 314 ? 6.719 31.734 -16.781 1 83.88 314 VAL B CA 1
ATOM 7866 C C . VAL B 1 314 ? 8.234 31.812 -16.938 1 83.88 314 VAL B C 1
ATOM 7868 O O . VAL B 1 314 ? 8.977 31.344 -16.078 1 83.88 314 VAL B O 1
ATOM 7871 N N . PRO B 1 315 ? 8.633 32.344 -18.016 1 81.25 315 PRO B N 1
ATOM 7872 C CA . PRO B 1 315 ? 10.086 32.438 -18.219 1 81.25 315 PRO B CA 1
ATOM 7873 C C . PRO B 1 315 ? 10.766 33.312 -17.156 1 81.25 315 PRO B C 1
ATOM 7875 O O . PRO B 1 315 ? 10.141 34.188 -16.578 1 81.25 315 PRO B O 1
ATOM 7878 N N . PRO B 1 316 ? 12.047 32.969 -16.953 1 83.75 316 PRO B N 1
ATOM 7879 C CA . PRO B 1 316 ? 12.789 33.844 -16 1 83.75 316 PRO B CA 1
ATOM 7880 C C . PRO B 1 316 ? 12.836 35.281 -16.438 1 83.75 316 PRO B C 1
ATOM 7882 O O . PRO B 1 316 ? 12.961 35.594 -17.641 1 83.75 316 PRO B O 1
ATOM 7885 N N . GLY B 1 317 ? 12.625 36.188 -15.5 1 80.75 317 GLY B N 1
ATOM 7886 C CA . GLY B 1 317 ? 12.656 37.594 -15.805 1 80.75 317 GLY B CA 1
ATOM 7887 C C . GLY B 1 317 ? 11.281 38.25 -15.844 1 80.75 317 GLY B C 1
ATOM 7888 O O . GLY B 1 317 ? 11.156 39.469 -15.922 1 80.75 317 GLY B O 1
ATOM 7889 N N . THR B 1 318 ? 10.328 37.438 -15.852 1 83.62 318 THR B N 1
ATOM 7890 C CA . THR B 1 318 ? 8.969 37.969 -15.898 1 83.62 318 THR B CA 1
ATOM 7891 C C . THR B 1 318 ? 8.266 37.781 -14.562 1 83.62 318 THR B C 1
ATOM 7893 O O . THR B 1 318 ? 8.516 36.781 -13.859 1 83.62 318 THR B O 1
ATOM 7896 N N . TYR B 1 319 ? 7.387 38.812 -14.188 1 88.5 319 TYR B N 1
ATOM 7897 C CA . TYR B 1 319 ? 6.543 38.781 -13 1 88.5 319 TYR B CA 1
ATOM 7898 C C . TYR B 1 319 ? 7.379 38.594 -11.742 1 88.5 319 TYR B C 1
ATOM 7900 O O . TYR B 1 319 ? 6.988 37.875 -10.828 1 88.5 319 TYR B O 1
ATOM 7908 N N . ASN B 1 320 ? 8.539 39.125 -11.68 1 90.56 320 ASN B N 1
ATOM 7909 C CA . ASN B 1 320 ? 9.438 38.938 -10.555 1 90.56 320 ASN B CA 1
ATOM 7910 C C . ASN B 1 320 ? 8.859 39.5 -9.266 1 90.56 320 ASN B C 1
ATOM 7912 O O . ASN B 1 320 ? 9.008 38.906 -8.195 1 90.56 320 ASN B O 1
ATOM 7916 N N . LEU B 1 321 ? 8.234 40.656 -9.414 1 92.62 321 LEU B N 1
ATOM 7917 C CA . LEU B 1 321 ? 7.645 41.281 -8.227 1 92.62 321 LEU B CA 1
ATOM 7918 C C . LEU B 1 321 ? 6.566 40.375 -7.633 1 92.62 321 LEU B C 1
ATOM 7920 O O . LEU B 1 321 ? 6.531 40.156 -6.422 1 92.62 321 LEU B O 1
ATOM 7924 N N . LEU B 1 322 ? 5.719 39.906 -8.492 1 94 322 LEU B N 1
ATOM 7925 C CA . LEU B 1 322 ? 4.668 38.969 -8.039 1 94 322 LEU B CA 1
ATOM 7926 C C . LEU B 1 322 ? 5.27 37.719 -7.441 1 94 322 LEU B C 1
ATOM 7928 O O . LEU B 1 322 ? 4.844 37.281 -6.375 1 94 322 LEU B O 1
ATOM 7932 N N . LYS B 1 323 ? 6.227 37.125 -8.125 1 94.94 323 LYS B N 1
ATOM 7933 C CA . LYS B 1 323 ? 6.867 35.906 -7.652 1 94.94 323 LYS B CA 1
ATOM 7934 C C . LYS B 1 323 ? 7.484 36.125 -6.273 1 94.94 323 LYS B C 1
ATOM 7936 O O . LYS B 1 323 ? 7.387 35.25 -5.41 1 94.94 323 LYS B O 1
ATOM 7941 N N . LEU B 1 324 ? 8.156 37.25 -6.094 1 95.94 324 LEU B N 1
ATOM 7942 C CA . LEU B 1 324 ? 8.75 37.531 -4.793 1 95.94 324 LEU B CA 1
ATOM 7943 C C . LEU B 1 324 ? 7.676 37.594 -3.709 1 95.94 324 LEU B C 1
ATOM 7945 O O . LEU B 1 324 ? 7.848 37.031 -2.621 1 95.94 324 LEU B O 1
ATOM 7949 N N . CYS B 1 325 ? 6.613 38.312 -3.979 1 95.69 325 CYS B N 1
ATOM 7950 C CA . CYS B 1 325 ? 5.527 38.469 -3.012 1 95.69 325 CYS B CA 1
ATOM 7951 C C . CYS B 1 325 ? 4.91 37.094 -2.688 1 95.69 325 CYS B C 1
ATOM 7953 O O . CYS B 1 325 ? 4.582 36.844 -1.532 1 95.69 325 CYS B O 1
ATOM 7955 N N . LEU B 1 326 ? 4.746 36.312 -3.689 1 96.25 326 LEU B N 1
ATOM 7956 C CA . LEU B 1 326 ? 4.203 34.969 -3.467 1 96.25 326 LEU B CA 1
ATOM 7957 C C . LEU B 1 326 ? 5.121 34.156 -2.561 1 96.25 326 LEU B C 1
ATOM 7959 O O . LEU B 1 326 ? 4.656 33.5 -1.627 1 96.25 326 LEU B O 1
ATOM 7963 N N . LEU B 1 327 ? 6.395 34.125 -2.842 1 96.38 327 LEU B N 1
ATOM 7964 C CA . LEU B 1 327 ? 7.363 33.406 -2.041 1 96.38 327 LEU B CA 1
ATOM 7965 C C . LEU B 1 327 ? 7.348 33.875 -0.592 1 96.38 327 LEU B C 1
ATOM 7967 O O . LEU B 1 327 ? 7.406 33.062 0.334 1 96.38 327 LEU B O 1
ATOM 7971 N N . MET B 1 328 ? 7.27 35.188 -0.461 1 95.69 328 MET B N 1
ATOM 7972 C CA . MET B 1 328 ? 7.234 35.75 0.884 1 95.69 328 MET B CA 1
ATOM 7973 C C . MET B 1 328 ? 5.961 35.344 1.615 1 95.69 328 MET B C 1
ATOM 7975 O O . MET B 1 328 ? 6 35 2.805 1 95.69 328 MET B O 1
ATOM 7979 N N . SER B 1 329 ? 4.867 35.375 0.964 1 94.5 329 SER B N 1
ATOM 7980 C CA . SER B 1 329 ? 3.609 34.938 1.572 1 94.5 329 SER B CA 1
ATOM 7981 C C . SER B 1 329 ? 3.658 33.469 1.971 1 94.5 329 SER B C 1
ATOM 7983 O O . SER B 1 329 ? 3.115 33.094 3.008 1 94.5 329 SER B O 1
ATOM 7985 N N . LEU B 1 330 ? 4.289 32.656 1.192 1 92.94 330 LEU B N 1
ATOM 7986 C CA . LEU B 1 330 ? 4.387 31.234 1.451 1 92.94 330 LEU B CA 1
ATOM 7987 C C . LEU B 1 330 ? 5.203 30.953 2.713 1 92.94 330 LEU B C 1
ATOM 7989 O O . LEU B 1 330 ? 4.883 30.047 3.482 1 92.94 330 LEU B O 1
ATOM 7993 N N . VAL B 1 331 ? 6.188 31.688 2.986 1 92.25 331 VAL B N 1
ATOM 7994 C CA . VAL B 1 331 ? 7.082 31.422 4.105 1 92.25 331 VAL B CA 1
ATOM 7995 C C . VAL B 1 331 ? 6.504 32 5.387 1 92.25 331 VAL B C 1
ATOM 7997 O O . VAL B 1 331 ? 6.895 31.625 6.492 1 92.25 331 VAL B O 1
ATOM 8000 N N . GLN B 1 332 ? 5.562 32.938 5.254 1 88.19 332 GLN B N 1
ATOM 8001 C CA . GLN B 1 332 ? 5.02 33.625 6.43 1 88.19 332 GLN B CA 1
ATOM 8002 C C . GLN B 1 332 ? 3.771 32.906 6.941 1 88.19 332 GLN B C 1
ATOM 8004 O O . GLN B 1 332 ? 2.996 33.469 7.711 1 88.19 332 GLN B O 1
ATOM 8009 N N . THR B 1 333 ? 3.48 31.641 6.684 1 76.19 333 THR B N 1
ATOM 8010 C CA . THR B 1 333 ? 2.289 30.922 7.129 1 76.19 333 THR B CA 1
ATOM 8011 C C . THR B 1 333 ? 2.576 30.125 8.398 1 76.19 333 THR B C 1
ATOM 8013 O O . THR B 1 333 ? 1.69 29.453 8.938 1 76.19 333 THR B O 1
ATOM 8016 N N . SER B 1 334 ? 3.631 30.156 9.07 1 61.12 334 SER B N 1
ATOM 8017 C CA . SER B 1 334 ? 4.062 29.203 10.078 1 61.12 334 SER B CA 1
ATOM 8018 C C . SER B 1 334 ? 3.23 29.312 11.352 1 61.12 334 SER B C 1
ATOM 8020 O O . SER B 1 334 ? 2.664 30.375 11.633 1 61.12 334 SER B O 1
ATOM 8022 N N . ASP B 1 335 ? 2.84 28.062 11.914 1 56.44 335 ASP B N 1
ATOM 8023 C CA . ASP B 1 335 ? 2.113 27.594 13.094 1 56.44 335 ASP B CA 1
ATOM 8024 C C . ASP B 1 335 ? 2.705 28.188 14.367 1 56.44 335 ASP B C 1
ATOM 8026 O O . ASP B 1 335 ? 2.549 27.609 15.453 1 56.44 335 ASP B O 1
ATOM 8030 N N . ARG B 1 336 ? 3.574 29.172 14.375 1 54.03 336 ARG B N 1
ATOM 8031 C CA . ARG B 1 336 ? 4.289 29.312 15.641 1 54.03 336 ARG B CA 1
ATOM 8032 C C . ARG B 1 336 ? 3.4 29.953 16.703 1 54.03 336 ARG B C 1
ATOM 8034 O O . ARG B 1 336 ? 2.441 30.656 16.375 1 54.03 336 ARG B O 1
ATOM 8041 N N . ASN B 1 337 ? 3.123 29.172 17.656 1 49.28 337 ASN B N 1
ATOM 8042 C CA . ASN B 1 337 ? 2.494 29.625 18.891 1 49.28 337 ASN B CA 1
ATOM 8043 C C . ASN B 1 337 ? 2.584 31.141 19.047 1 49.28 337 ASN B C 1
ATOM 8045 O O . ASN B 1 337 ? 2.553 31.656 20.172 1 49.28 337 ASN B O 1
ATOM 8049 N N . LYS B 1 338 ? 2.986 31.891 18.125 1 52.66 338 LYS B N 1
ATOM 8050 C CA . LYS B 1 338 ? 3.027 33.312 18.391 1 52.66 338 LYS B CA 1
ATOM 8051 C C . LYS B 1 338 ? 1.641 33.938 18.266 1 52.66 338 LYS B C 1
ATOM 8053 O O . LYS B 1 338 ? 0.809 33.469 17.484 1 52.66 338 LYS B O 1
ATOM 8058 N N . GLU B 1 339 ? 1.255 34.594 19.266 1 49.19 339 GLU B N 1
ATOM 8059 C CA . GLU B 1 339 ? 0.032 35.375 19.484 1 49.19 339 GLU B CA 1
ATOM 8060 C C . GLU B 1 339 ? -0.412 36.062 18.188 1 49.19 339 GLU B C 1
ATOM 8062 O O . GLU B 1 339 ? -1.61 36.188 17.938 1 49.19 339 GLU B O 1
ATOM 8067 N N . LEU B 1 340 ? 0.513 36.812 17.562 1 50.16 340 LEU B N 1
ATOM 8068 C CA . LEU B 1 340 ? 0.094 37.688 16.453 1 50.16 340 LEU B CA 1
ATOM 8069 C C . LEU B 1 340 ? 0.184 36.938 15.125 1 50.16 340 LEU B C 1
ATOM 8071 O O . LEU B 1 340 ? 1.253 36.469 14.758 1 50.16 340 LEU B O 1
ATOM 8075 N N . GLU B 1 341 ? -1.001 36.312 14.688 1 57.91 341 GLU B N 1
ATOM 8076 C CA . GLU B 1 341 ? -1.15 35.562 13.438 1 57.91 341 GLU B CA 1
ATOM 8077 C C . GLU B 1 341 ? -0.626 36.375 12.25 1 57.91 341 GLU B C 1
ATOM 8079 O O . GLU B 1 341 ? -1.089 37.5 12 1 57.91 341 GLU B O 1
ATOM 8084 N N . ASP B 1 342 ? 0.681 36.219 11.805 1 73.19 342 ASP B N 1
ATOM 8085 C CA . ASP B 1 342 ? 1.429 36.938 10.781 1 73.19 342 ASP B CA 1
ATOM 8086 C C . ASP B 1 342 ? 1.166 36.375 9.391 1 73.19 342 ASP B C 1
ATOM 8088 O O . ASP B 1 342 ? 1.722 35.344 9.031 1 73.19 342 ASP B O 1
ATOM 8092 N N . CYS B 1 343 ? 0.024 36.75 8.727 1 82.94 343 CYS B N 1
ATOM 8093 C CA . CYS B 1 343 ? -0.288 36.281 7.379 1 82.94 343 CYS B CA 1
ATOM 8094 C C . CYS B 1 343 ? -0.1 37.406 6.363 1 82.94 343 CYS B C 1
ATOM 8096 O O . CYS B 1 343 ? -0.117 38.594 6.723 1 82.94 343 CYS B O 1
ATOM 8098 N N . LEU B 1 344 ? 0.283 37.094 5.188 1 91.5 344 LEU B N 1
ATOM 8099 C CA . LEU B 1 344 ? 0.431 38.031 4.086 1 91.5 344 LEU B CA 1
ATOM 8100 C C . LEU B 1 344 ? -0.592 37.75 2.99 1 91.5 344 LEU B C 1
ATOM 8102 O O . LEU B 1 344 ? -0.399 36.844 2.172 1 91.5 344 LEU B O 1
ATOM 8106 N N . ASP B 1 345 ? -1.664 38.531 2.992 1 94.06 345 ASP B N 1
ATOM 8107 C CA . ASP B 1 345 ? -2.709 38.406 1.98 1 94.06 345 ASP B CA 1
ATOM 8108 C C . ASP B 1 345 ? -2.357 39.219 0.724 1 94.06 345 ASP B C 1
ATOM 8110 O O . ASP B 1 345 ? -1.886 40.344 0.812 1 94.06 345 ASP B O 1
ATOM 8114 N N . ILE B 1 346 ? -2.576 38.625 -0.45 1 95.44 346 ILE B N 1
ATOM 8115 C CA . ILE B 1 346 ? -2.16 39.25 -1.7 1 95.44 346 ILE B CA 1
ATOM 8116 C C . ILE B 1 346 ? -3.363 39.406 -2.631 1 95.44 346 ILE B C 1
ATOM 8118 O O . ILE B 1 346 ? -4.098 38.438 -2.855 1 95.44 346 ILE B O 1
ATOM 8122 N N . LEU B 1 347 ? -3.605 40.562 -3.09 1 94.38 347 LEU B N 1
ATOM 8123 C CA . LEU B 1 347 ? -4.57 40.844 -4.148 1 94.38 347 LEU B CA 1
ATOM 8124 C C . LEU B 1 347 ? -3.865 41.312 -5.422 1 94.38 347 LEU B C 1
ATOM 8126 O O . LEU B 1 347 ? -3.082 42.25 -5.395 1 94.38 347 LEU B O 1
ATOM 8130 N N . ILE B 1 348 ? -4.102 40.562 -6.496 1 93.56 348 ILE B N 1
ATOM 8131 C CA . ILE B 1 348 ? -3.408 40.844 -7.75 1 93.56 348 ILE B CA 1
ATOM 8132 C C . ILE B 1 348 ? -4.387 41.438 -8.758 1 93.56 348 ILE B C 1
ATOM 8134 O O . ILE B 1 348 ? -5.48 40.906 -8.961 1 93.56 348 ILE B O 1
ATOM 8138 N N . ILE B 1 349 ? -4.027 42.531 -9.297 1 88.81 349 ILE B N 1
ATOM 8139 C CA . ILE B 1 349 ? -4.758 43.094 -10.414 1 88.81 349 ILE B CA 1
ATOM 8140 C C . ILE B 1 349 ? -4.047 42.781 -11.727 1 88.81 349 ILE B C 1
ATOM 8142 O O . ILE B 1 349 ? -2.861 43.094 -11.891 1 88.81 349 ILE B O 1
ATOM 8146 N N . THR B 1 350 ? -4.691 42.125 -12.539 1 87.69 350 THR B N 1
ATOM 8147 C CA . THR B 1 350 ? -4.027 41.688 -13.758 1 87.69 350 THR B CA 1
ATOM 8148 C C . THR B 1 350 ? -5 41.688 -14.93 1 87.69 350 THR B C 1
ATOM 8150 O O . THR B 1 350 ? -6.219 41.688 -14.734 1 87.69 350 THR B O 1
ATOM 8153 N N . SER B 1 351 ? -4.383 41.781 -16.125 1 81.69 351 SER B N 1
ATOM 8154 C CA . SER B 1 351 ? -5.156 41.594 -17.344 1 81.69 351 SER B CA 1
ATOM 8155 C C . SER B 1 351 ? -4.957 40.188 -17.938 1 81.69 351 SER B C 1
ATOM 8157 O O . SER B 1 351 ? -5.715 39.781 -18.812 1 81.69 351 SER B O 1
ATOM 8159 N N . ASP B 1 352 ? -4.008 39.562 -17.469 1 83.06 352 ASP B N 1
ATOM 8160 C CA . ASP B 1 352 ? -3.746 38.188 -17.891 1 83.06 352 ASP B CA 1
ATOM 8161 C C . ASP B 1 352 ? -4.156 37.188 -16.797 1 83.06 352 ASP B C 1
ATOM 8163 O O . ASP B 1 352 ? -3.303 36.656 -16.094 1 83.06 352 ASP B O 1
ATOM 8167 N N . THR B 1 353 ? -5.266 36.844 -16.766 1 83.94 353 THR B N 1
ATOM 8168 C CA . THR B 1 353 ? -5.805 36 -15.695 1 83.94 353 THR B CA 1
ATOM 8169 C C . THR B 1 353 ? -5.336 34.562 -15.844 1 83.94 353 THR B C 1
ATOM 8171 O O . THR B 1 353 ? -5.156 33.844 -14.852 1 83.94 353 THR B O 1
ATOM 8174 N N . LEU B 1 354 ? -5.137 34.125 -16.984 1 83.31 354 LEU B N 1
ATOM 8175 C CA . LEU B 1 354 ? -4.77 32.719 -17.219 1 83.31 354 LEU B CA 1
ATOM 8176 C C . LEU B 1 354 ? -3.379 32.438 -16.672 1 83.31 354 LEU B C 1
ATOM 8178 O O . LEU B 1 354 ? -3.188 31.438 -15.953 1 83.31 354 LEU B O 1
ATOM 8182 N N . LEU B 1 355 ? -2.48 33.281 -17.016 1 84.31 355 LEU B N 1
ATOM 8183 C CA . LEU B 1 355 ? -1.107 33.062 -16.578 1 84.31 355 LEU B CA 1
ATOM 8184 C C . LEU B 1 355 ? -0.992 33.219 -15.062 1 84.31 355 LEU B C 1
ATOM 8186 O O . LEU B 1 355 ? -0.282 32.438 -14.414 1 84.31 355 LEU B O 1
ATOM 8190 N N . VAL B 1 356 ? -1.585 34.25 -14.539 1 90 356 VAL B N 1
ATOM 8191 C CA . VAL B 1 356 ? -1.529 34.469 -13.102 1 90 356 VAL B CA 1
ATOM 8192 C C . VAL B 1 356 ? -2.184 33.312 -12.359 1 90 356 VAL B C 1
ATOM 8194 O O . VAL B 1 356 ? -1.685 32.875 -11.32 1 90 356 VAL B O 1
ATOM 8197 N N . ASP B 1 357 ? -3.273 32.875 -12.906 1 89.25 357 ASP B N 1
ATOM 8198 C CA . ASP B 1 357 ? -3.957 31.75 -12.305 1 89.25 357 ASP B CA 1
ATOM 8199 C C . ASP B 1 357 ? -3.051 30.516 -12.273 1 89.25 357 ASP B C 1
ATOM 8201 O O . ASP B 1 357 ? -3.002 29.812 -11.273 1 89.25 357 ASP B O 1
ATOM 8205 N N . ARG B 1 358 ? -2.373 30.234 -13.297 1 88.44 358 ARG B N 1
ATOM 8206 C CA . ARG B 1 358 ? -1.461 29.109 -13.367 1 88.44 358 ARG B CA 1
ATOM 8207 C C . ARG B 1 358 ? -0.31 29.266 -12.375 1 88.44 358 ARG B C 1
ATOM 8209 O O . ARG B 1 358 ? 0.113 28.297 -11.742 1 88.44 358 ARG B O 1
ATOM 8216 N N . LEU B 1 359 ? 0.177 30.453 -12.336 1 91.19 359 LEU B N 1
ATOM 8217 C CA . LEU B 1 359 ? 1.288 30.734 -11.43 1 91.19 359 LEU B CA 1
ATOM 8218 C C . LEU B 1 359 ? 0.871 30.531 -9.977 1 91.19 359 LEU B C 1
ATOM 8220 O O . LEU B 1 359 ? 1.611 29.922 -9.195 1 91.19 359 LEU B O 1
ATOM 8224 N N . LEU B 1 360 ? -0.244 31.062 -9.625 1 93.81 360 LEU B N 1
ATOM 8225 C CA . LEU B 1 360 ? -0.739 30.922 -8.258 1 93.81 360 LEU B CA 1
ATOM 8226 C C . LEU B 1 360 ? -1.025 29.469 -7.938 1 93.81 360 LEU B C 1
ATOM 8228 O O . LEU B 1 360 ? -0.709 28.984 -6.84 1 93.81 360 LEU B O 1
ATOM 8232 N N . ASN B 1 361 ? -1.61 28.766 -8.859 1 89.31 361 ASN B N 1
ATOM 8233 C CA . ASN B 1 361 ? -1.896 27.359 -8.656 1 89.31 361 ASN B CA 1
ATOM 8234 C C . ASN B 1 361 ? -0.615 26.547 -8.469 1 89.31 361 ASN B C 1
ATOM 8236 O O . ASN B 1 361 ? -0.568 25.625 -7.645 1 89.31 361 ASN B O 1
ATOM 8240 N N . PHE B 1 362 ? 0.298 26.797 -9.25 1 89.62 362 PHE B N 1
ATOM 8241 C CA . PHE B 1 362 ? 1.588 26.141 -9.094 1 89.62 362 PHE B CA 1
ATOM 8242 C C . PHE B 1 362 ? 2.154 26.391 -7.703 1 89.62 362 PHE B C 1
ATOM 8244 O O . PHE B 1 362 ? 2.672 25.469 -7.066 1 89.62 362 PHE B O 1
ATOM 8251 N N . SER B 1 363 ? 2.109 27.609 -7.273 1 93 363 SER B N 1
ATOM 8252 C CA . SER B 1 363 ? 2.715 28.016 -6.008 1 93 363 SER B CA 1
ATOM 8253 C C . SER B 1 363 ? 2.016 27.344 -4.824 1 93 363 SER B C 1
ATOM 8255 O O . SER B 1 363 ? 2.668 26.922 -3.867 1 93 363 SER B O 1
ATOM 8257 N N . ILE B 1 364 ? 0.76 27.297 -4.836 1 90.88 364 ILE B N 1
ATOM 8258 C CA . ILE B 1 364 ? 0.026 26.75 -3.701 1 90.88 364 ILE B CA 1
ATOM 8259 C C . ILE B 1 364 ? 0.293 25.25 -3.596 1 90.88 364 ILE B C 1
ATOM 8261 O O . ILE B 1 364 ? 0.21 24.672 -2.51 1 90.88 364 ILE B O 1
ATOM 8265 N N . ASN B 1 365 ? 0.6 24.609 -4.68 1 87.62 365 ASN B N 1
ATOM 8266 C CA . ASN B 1 365 ? 0.833 23.156 -4.695 1 87.62 365 ASN B CA 1
ATOM 8267 C C . ASN B 1 365 ? 2.176 22.812 -4.062 1 87.62 365 ASN B C 1
ATOM 8269 O O . ASN B 1 365 ? 2.479 21.625 -3.861 1 87.62 365 ASN B O 1
ATOM 8273 N N . LEU B 1 366 ? 2.9 23.797 -3.746 1 88.19 366 LEU B N 1
ATOM 8274 C CA . LEU B 1 366 ? 4.176 23.547 -3.084 1 88.19 366 LEU B CA 1
ATOM 8275 C C . LEU B 1 366 ? 3.969 23.234 -1.606 1 88.19 366 LEU B C 1
ATOM 8277 O O . LEU B 1 366 ? 4.867 22.703 -0.949 1 88.19 366 LEU B O 1
ATOM 8281 N N . PHE B 1 367 ? 2.818 23.562 -1.11 1 85.06 367 PHE B N 1
ATOM 8282 C CA . PHE B 1 367 ? 2.486 23.266 0.281 1 85.06 367 PHE B CA 1
ATOM 8283 C C . PHE B 1 367 ? 1.424 22.188 0.371 1 85.06 367 PHE B C 1
ATOM 8285 O O . PHE B 1 367 ? 0.485 22.156 -0.428 1 85.06 367 PHE B O 1
ATOM 8292 N N . PRO B 1 368 ? 1.619 21.359 1.314 1 78.12 368 PRO B N 1
ATOM 8293 C CA . PRO B 1 368 ? 0.667 20.25 1.43 1 78.12 368 PRO B CA 1
ATOM 8294 C C . PRO B 1 368 ? -0.756 20.719 1.714 1 78.12 368 PRO B C 1
ATOM 8296 O O . PRO B 1 368 ? -1.721 20.047 1.345 1 78.12 368 PRO B O 1
ATOM 8299 N N . ARG B 1 369 ? -0.99 21.938 2.293 1 86.06 369 ARG B N 1
ATOM 8300 C CA . ARG B 1 369 ? -2.33 22.391 2.652 1 86.06 369 ARG B CA 1
ATOM 8301 C C . ARG B 1 369 ? -2.736 23.594 1.815 1 86.06 369 ARG B C 1
ATOM 8303 O O . ARG B 1 369 ? -3.578 24.391 2.236 1 86.06 369 ARG B O 1
ATOM 8310 N N . GLY B 1 370 ? -2.027 23.781 0.739 1 89 370 GLY B N 1
ATOM 8311 C CA . GLY B 1 370 ? -2.479 24.812 -0.175 1 89 370 GLY B CA 1
ATOM 8312 C C . GLY B 1 370 ? -3.758 24.453 -0.905 1 89 370 GLY B C 1
ATOM 8313 O O . GLY B 1 370 ? -3.834 23.406 -1.553 1 89 370 GLY B O 1
ATOM 8314 N N . ILE B 1 371 ? -4.77 25.328 -0.8 1 90 371 ILE B N 1
ATOM 8315 C CA . ILE B 1 371 ? -6.078 24.984 -1.339 1 90 371 ILE B CA 1
ATOM 8316 C C . ILE B 1 371 ? -6.512 26.016 -2.369 1 90 371 ILE B C 1
ATOM 8318 O O . ILE B 1 371 ? -6.375 27.219 -2.139 1 90 371 ILE B O 1
ATOM 8322 N N . HIS B 1 372 ? -6.898 25.531 -3.492 1 89.94 372 HIS B N 1
ATOM 8323 C CA . HIS B 1 372 ? -7.594 26.359 -4.473 1 89.94 372 HIS B CA 1
ATOM 8324 C C . HIS B 1 372 ? -9.109 26.25 -4.312 1 89.94 372 HIS B C 1
ATOM 8326 O O . HIS B 1 372 ? -9.688 25.203 -4.605 1 89.94 372 HIS B O 1
ATOM 8332 N N . HIS B 1 373 ? -9.672 27.312 -3.82 1 87.06 373 HIS B N 1
ATOM 8333 C CA . HIS B 1 373 ? -11.102 27.297 -3.547 1 87.06 373 HIS B CA 1
ATOM 8334 C C . HIS B 1 373 ? -11.906 27.172 -4.836 1 87.06 373 HIS B C 1
ATOM 8336 O O . HIS B 1 373 ? -11.75 27.984 -5.75 1 87.06 373 HIS B O 1
ATOM 8342 N N . PRO B 1 374 ? -12.727 26.109 -4.867 1 77.44 374 PRO B N 1
ATOM 8343 C CA . PRO B 1 374 ? -13.641 26.016 -6.012 1 77.44 374 PRO B CA 1
ATOM 8344 C C . PRO B 1 374 ? -14.844 26.938 -5.875 1 77.44 374 PRO B C 1
ATOM 8346 O O . PRO B 1 374 ? -15.344 27.156 -4.766 1 77.44 374 PRO B O 1
ATOM 8349 N N . VAL B 1 375 ? -15.305 27.438 -6.984 1 73.75 375 VAL B N 1
ATOM 8350 C CA . VAL B 1 375 ? -16.391 28.406 -6.988 1 73.75 375 VAL B CA 1
ATOM 8351 C C . VAL B 1 375 ? -17.672 27.766 -6.457 1 73.75 375 VAL B C 1
ATOM 8353 O O . VAL B 1 375 ? -18.516 28.438 -5.871 1 73.75 375 VAL B O 1
ATOM 8356 N N . SER B 1 376 ? -17.766 26.453 -6.508 1 71.31 376 SER B N 1
ATOM 8357 C CA . SER B 1 376 ? -18.984 25.766 -6.141 1 71.31 376 SER B CA 1
ATOM 8358 C C . SER B 1 376 ? -19.031 25.469 -4.645 1 71.31 376 SER B C 1
ATOM 8360 O O . SER B 1 376 ? -20.078 25.125 -4.105 1 71.31 376 SER B O 1
ATOM 8362 N N . THR B 1 377 ? -18.047 25.75 -3.928 1 78.31 377 THR B N 1
ATOM 8363 C CA . THR B 1 377 ? -18.016 25.422 -2.508 1 78.31 377 THR B CA 1
ATOM 8364 C C . THR B 1 377 ? -17.969 26.688 -1.653 1 78.31 377 THR B C 1
ATOM 8366 O O . THR B 1 377 ? -18.062 27.797 -2.176 1 78.31 377 THR B O 1
ATOM 8369 N N . GLU B 1 378 ? -17.984 26.516 -0.366 1 86.56 378 GLU B N 1
ATOM 8370 C CA . GLU B 1 378 ? -17.984 27.641 0.563 1 86.56 378 GLU B CA 1
ATOM 8371 C C . GLU B 1 378 ? -16.578 27.906 1.086 1 86.56 378 GLU B C 1
ATOM 8373 O O . GLU B 1 378 ? -15.828 26.969 1.397 1 86.56 378 GLU B O 1
ATOM 8378 N N . ILE B 1 379 ? -16.219 29.172 1.093 1 89.88 379 ILE B N 1
ATOM 8379 C CA . ILE B 1 379 ? -14.906 29.578 1.596 1 89.88 379 ILE B CA 1
ATOM 8380 C C . ILE B 1 379 ? -14.867 29.422 3.115 1 89.88 379 ILE B C 1
ATOM 8382 O O . ILE B 1 379 ? -13.859 29 3.676 1 89.88 379 ILE B O 1
ATOM 8386 N N . PHE B 1 380 ? -15.969 29.812 3.668 1 92.19 380 PHE B N 1
ATOM 8387 C CA . PHE B 1 380 ? -16.047 29.812 5.125 1 92.19 380 PHE B CA 1
ATOM 8388 C C . PHE B 1 380 ? -16.953 28.703 5.629 1 92.19 380 PHE B C 1
ATOM 8390 O O . PHE B 1 380 ? -17.672 28.078 4.848 1 92.19 380 PHE B O 1
ATOM 8397 N N . PRO B 1 381 ? -16.844 28.375 6.953 1 91.38 381 PRO B N 1
ATOM 8398 C CA . PRO B 1 381 ? -17.578 27.234 7.488 1 91.38 381 PRO B CA 1
ATOM 8399 C C . PRO B 1 381 ? -19.094 27.359 7.32 1 91.38 381 PRO B C 1
ATOM 8401 O O . PRO B 1 381 ? -19.609 28.484 7.34 1 91.38 381 PRO B O 1
ATOM 8404 N N . THR B 1 382 ? -19.766 26.234 7.152 1 89.25 382 THR B N 1
ATOM 8405 C CA . THR B 1 382 ? -21.219 26.188 7.004 1 89.25 382 THR B CA 1
ATOM 8406 C C . THR B 1 382 ? -21.828 25.234 8.023 1 89.25 382 THR B C 1
ATOM 8408 O O . THR B 1 382 ? -21.141 24.328 8.531 1 89.25 382 THR B O 1
ATOM 8411 N N . LEU B 1 383 ? -23.125 25.5 8.32 1 87.88 383 LEU B N 1
ATOM 8412 C CA . LEU B 1 383 ? -23.859 24.656 9.273 1 87.88 383 LEU B CA 1
ATOM 8413 C C . LEU B 1 383 ? -24.75 23.672 8.547 1 87.88 383 LEU B C 1
ATOM 8415 O O . LEU B 1 383 ? -25.375 24.016 7.531 1 87.88 383 LEU B O 1
ATOM 8419 N N . SER B 1 384 ? -24.625 22.438 8.945 1 83 384 SER B N 1
ATOM 8420 C CA . SER B 1 384 ? -25.531 21.422 8.422 1 83 384 SER B CA 1
ATOM 8421 C C . SER B 1 384 ? -26.078 20.547 9.539 1 83 384 SER B C 1
ATOM 8423 O O . SER B 1 384 ? -25.5 20.484 10.625 1 83 384 SER B O 1
ATOM 8425 N N . ARG B 1 385 ? -27.219 20 9.328 1 77.19 385 ARG B N 1
ATOM 8426 C CA . ARG B 1 385 ? -27.781 19.078 10.297 1 77.19 385 ARG B CA 1
ATOM 8427 C C . ARG B 1 385 ? -27.047 17.734 10.281 1 77.19 385 ARG B C 1
ATOM 8429 O O . ARG B 1 385 ? -26.672 17.25 9.211 1 77.19 385 ARG B O 1
ATOM 8436 N N . ASN B 1 386 ? -26.625 17.328 11.477 1 65.25 386 ASN B N 1
ATOM 8437 C CA . ASN B 1 386 ? -25.875 16.094 11.578 1 65.25 386 ASN B CA 1
ATOM 8438 C C . ASN B 1 386 ? -26.734 14.875 11.258 1 65.25 386 ASN B C 1
ATOM 8440 O O . ASN B 1 386 ? -27.891 14.789 11.711 1 65.25 386 ASN B O 1
ATOM 8444 N N . LYS B 1 387 ? -26.219 13.969 10.422 1 64.06 387 LYS B N 1
ATOM 8445 C CA . LYS B 1 387 ? -26.906 12.758 9.992 1 64.06 387 LYS B CA 1
ATOM 8446 C C . LYS B 1 387 ? -26.891 11.695 11.086 1 64.06 387 LYS B C 1
ATOM 8448 O O . LYS B 1 387 ? -27.672 10.742 11.047 1 64.06 387 LYS B O 1
ATOM 8453 N N . TYR B 1 388 ? -25.906 11.711 12.094 1 61.22 388 TYR B N 1
ATOM 8454 C CA . TYR B 1 388 ? -25.656 10.578 12.977 1 61.22 388 TYR B CA 1
ATOM 8455 C C . TYR B 1 388 ? -26.359 10.773 14.32 1 61.22 388 TYR B C 1
ATOM 8457 O O . TYR B 1 388 ? -26.125 10.008 15.266 1 61.22 388 TYR B O 1
ATOM 8465 N N . GLY B 1 389 ? -27.281 11.688 14.445 1 57.34 389 GLY B N 1
ATOM 8466 C CA . GLY B 1 389 ? -28.016 11.789 15.695 1 57.34 389 GLY B CA 1
ATOM 8467 C C . GLY B 1 389 ? -28.891 13.023 15.781 1 57.34 389 GLY B C 1
ATOM 8468 O O . GLY B 1 389 ? -28.734 13.953 14.984 1 57.34 389 GLY B O 1
ATOM 8469 N N . THR B 1 390 ? -29.797 12.953 16.656 1 57.34 390 THR B N 1
ATOM 8470 C CA . THR B 1 390 ? -30.781 14.008 16.859 1 57.34 390 THR B CA 1
ATOM 8471 C C . THR B 1 390 ? -30.125 15.234 17.5 1 57.34 390 THR B C 1
ATOM 8473 O O . THR B 1 390 ? -29.422 15.125 18.5 1 57.34 390 THR B O 1
ATOM 8476 N N . GLY B 1 391 ? -30.141 16.312 16.922 1 62.03 391 GLY B N 1
ATOM 8477 C CA . GLY B 1 391 ? -29.938 17.641 17.5 1 62.03 391 GLY B CA 1
ATOM 8478 C C . GLY B 1 391 ? -28.531 18.172 17.266 1 62.03 391 GLY B C 1
ATOM 8479 O O . GLY B 1 391 ? -28.25 19.328 17.625 1 62.03 391 GLY B O 1
ATOM 8480 N N . ALA B 1 392 ? -27.594 17.25 16.844 1 74.25 392 ALA B N 1
ATOM 8481 C CA . ALA B 1 392 ? -26.25 17.812 16.734 1 74.25 392 ALA B CA 1
ATOM 8482 C C . ALA B 1 392 ? -26.062 18.547 15.414 1 74.25 392 ALA B C 1
ATOM 8484 O O . ALA B 1 392 ? -26.672 18.188 14.406 1 74.25 392 ALA B O 1
ATOM 8485 N N . VAL B 1 393 ? -25.609 19.781 15.539 1 85.25 393 VAL B N 1
ATOM 8486 C CA . VAL B 1 393 ? -25.297 20.594 14.375 1 85.25 393 VAL B CA 1
ATOM 8487 C C . VAL B 1 393 ? -23.875 20.312 13.906 1 85.25 393 VAL B C 1
ATOM 8489 O O . VAL B 1 393 ? -22.953 20.203 14.727 1 85.25 393 VAL B O 1
ATOM 8492 N N . SER B 1 394 ? -23.734 20.062 12.648 1 88.56 394 SER B N 1
ATOM 8493 C CA . SER B 1 394 ? -22.422 19.828 12.062 1 88.56 394 SER B CA 1
ATOM 8494 C C . SER B 1 394 ? -21.859 21.078 11.422 1 88.56 394 SER B C 1
ATOM 8496 O O . SER B 1 394 ? -22.562 21.781 10.688 1 88.56 394 SER B O 1
ATOM 8498 N N . ILE B 1 395 ? -20.781 21.438 11.797 1 89.81 395 ILE B N 1
ATOM 8499 C CA . ILE B 1 395 ? -20.062 22.562 11.211 1 89.81 395 ILE B CA 1
ATOM 8500 C C . ILE B 1 395 ? -19.047 22.062 10.195 1 89.81 395 ILE B C 1
ATOM 8502 O O . ILE B 1 395 ? -18.109 21.344 10.547 1 89.81 395 ILE B O 1
ATOM 8506 N N . GLN B 1 396 ? -19.172 22.312 8.992 1 90.88 396 GLN B N 1
ATOM 8507 C CA . GLN B 1 396 ? -18.25 21.922 7.93 1 90.88 396 GLN B CA 1
ATOM 8508 C C . GLN B 1 396 ? -17.188 23 7.699 1 90.88 396 GLN B C 1
ATOM 8510 O O . GLN B 1 396 ? -17.5 24.188 7.652 1 90.88 396 GLN B O 1
ATOM 8515 N N . ALA B 1 397 ? -16.062 22.406 7.461 1 90.56 397 ALA B N 1
ATOM 8516 C CA . ALA B 1 397 ? -14.945 23.328 7.277 1 90.56 397 ALA B CA 1
ATOM 8517 C C . ALA B 1 397 ? -15.016 24.016 5.91 1 90.56 397 ALA B C 1
ATOM 8519 O O . ALA B 1 397 ? -15.477 23.406 4.938 1 90.56 397 ALA B O 1
ATOM 8520 N N . GLY B 1 398 ? -14.883 25.172 5.641 1 89.06 398 GLY B N 1
ATOM 8521 C CA . GLY B 1 398 ? -14.664 25.891 4.395 1 89.06 398 GLY B CA 1
ATOM 8522 C C . GLY B 1 398 ? -13.227 25.812 3.908 1 89.06 398 GLY B C 1
ATOM 8523 O O . GLY B 1 398 ? -12.375 25.219 4.57 1 89.06 398 GLY B O 1
ATOM 8524 N N . SER B 1 399 ? -13.016 26.234 2.779 1 90.25 399 SER B N 1
ATOM 8525 C CA . SER B 1 399 ? -11.68 26.203 2.203 1 90.25 399 SER B CA 1
ATOM 8526 C C . SER B 1 399 ? -10.68 26.953 3.086 1 90.25 399 SER B C 1
ATOM 8528 O O . SER B 1 399 ? -9.516 26.547 3.197 1 90.25 399 SER B O 1
ATOM 8530 N N . ALA B 1 400 ? -11.102 27.984 3.729 1 92.69 400 ALA B N 1
ATOM 8531 C CA . ALA B 1 400 ? -10.211 28.812 4.539 1 92.69 400 ALA B CA 1
ATOM 8532 C C . ALA B 1 400 ? -9.672 28.047 5.734 1 92.69 400 ALA B C 1
ATOM 8534 O O . ALA B 1 400 ? -8.484 28.141 6.059 1 92.69 400 ALA B O 1
ATOM 8535 N N . LEU B 1 401 ? -10.508 27.266 6.348 1 92.25 401 LEU B N 1
ATOM 8536 C CA . LEU B 1 401 ? -10.086 26.516 7.527 1 92.25 401 LEU B CA 1
ATOM 8537 C C . LEU B 1 401 ? -9.281 25.281 7.133 1 92.25 401 LEU B C 1
ATOM 8539 O O . LEU B 1 401 ? -8.438 24.828 7.895 1 92.25 401 LEU B O 1
ATOM 8543 N N . LEU B 1 402 ? -9.57 24.766 6.031 1 90.38 402 LEU B N 1
ATOM 8544 C CA . LEU B 1 402 ? -8.828 23.594 5.551 1 90.38 402 LEU B CA 1
ATOM 8545 C C . LEU B 1 402 ? -7.41 23.984 5.148 1 90.38 402 LEU B C 1
ATOM 8547 O O . LEU B 1 402 ? -6.508 23.141 5.156 1 90.38 402 LEU B O 1
ATOM 8551 N N . ALA B 1 403 ? -7.242 25.188 4.734 1 91.38 403 ALA B N 1
ATOM 8552 C CA . ALA B 1 403 ? -5.926 25.672 4.324 1 91.38 403 ALA B CA 1
ATOM 8553 C C . ALA B 1 403 ? -5.121 26.156 5.531 1 91.38 403 ALA B C 1
ATOM 8555 O O . ALA B 1 403 ? -4.363 27.125 5.434 1 91.38 403 ALA B O 1
ATOM 8556 N N . LYS B 1 404 ? -5.309 25.562 6.59 1 88.25 404 LYS B N 1
ATOM 8557 C CA . LYS B 1 404 ? -4.613 25.969 7.809 1 88.25 404 LYS B CA 1
ATOM 8558 C C . LYS B 1 404 ? -3.102 25.953 7.609 1 88.25 404 LYS B C 1
ATOM 8560 O O . LYS B 1 404 ? -2.549 24.984 7.09 1 88.25 404 LYS B O 1
ATOM 8565 N N . ASP B 1 405 ? -2.426 27.047 8.016 1 84.25 405 ASP B N 1
ATOM 8566 C CA . ASP B 1 405 ? -0.979 27.219 7.941 1 84.25 405 ASP B CA 1
ATOM 8567 C C . ASP B 1 405 ? -0.489 27.188 6.496 1 84.25 405 ASP B C 1
ATOM 8569 O O . ASP B 1 405 ? 0.577 26.641 6.211 1 84.25 405 ASP B O 1
ATOM 8573 N N . SER B 1 406 ? -1.289 27.531 5.637 1 89.94 406 SER B N 1
ATOM 8574 C CA . SER B 1 406 ? -0.953 27.594 4.215 1 89.94 406 SER B CA 1
ATOM 8575 C C . SER B 1 406 ? -1.692 28.719 3.518 1 89.94 406 SER B C 1
ATOM 8577 O O . SER B 1 406 ? -1.82 29.812 4.07 1 89.94 406 SER B O 1
ATOM 8579 N N . ILE B 1 407 ? -2.006 28.484 2.258 1 93.38 407 ILE B N 1
ATOM 8580 C CA . ILE B 1 407 ? -2.6 29.547 1.468 1 93.38 407 ILE B CA 1
ATOM 8581 C C . ILE B 1 407 ? -3.959 29.109 0.931 1 93.38 407 ILE B C 1
ATOM 8583 O O . ILE B 1 407 ? -4.121 27.953 0.512 1 93.38 407 ILE B O 1
ATOM 8587 N N . CYS B 1 408 ? -4.902 29.969 1.097 1 93.88 408 CYS B N 1
ATOM 8588 C CA . CYS B 1 408 ? -6.199 29.781 0.462 1 93.88 408 CYS B CA 1
ATOM 8589 C C . CYS B 1 408 ? -6.336 30.656 -0.775 1 93.88 408 CYS B C 1
ATOM 8591 O O . CYS B 1 408 ? -6.43 31.875 -0.665 1 93.88 408 CYS B O 1
ATOM 8593 N N . PHE B 1 409 ? -6.371 30 -1.891 1 95.19 409 PHE B N 1
ATOM 8594 C CA . PHE B 1 409 ? -6.5 30.703 -3.162 1 95.19 409 PHE B CA 1
ATOM 8595 C C . PHE B 1 409 ? -7.961 30.781 -3.596 1 95.19 409 PHE B C 1
ATOM 8597 O O . PHE B 1 409 ? -8.547 29.766 -3.986 1 95.19 409 PHE B O 1
ATOM 8604 N N . ILE B 1 410 ? -8.516 31.938 -3.553 1 91.81 410 ILE B N 1
ATOM 8605 C CA . ILE B 1 410 ? -9.938 32.125 -3.787 1 91.81 410 ILE B CA 1
ATOM 8606 C C . ILE B 1 410 ? -10.203 32.281 -5.285 1 91.81 410 ILE B C 1
ATOM 8608 O O . ILE B 1 410 ? -11.266 31.891 -5.773 1 91.81 410 ILE B O 1
ATOM 8612 N N . GLY B 1 411 ? -9.281 32.656 -6.098 1 89.06 411 GLY B N 1
ATOM 8613 C CA . GLY B 1 411 ? -9.5 32.875 -7.52 1 89.06 411 GLY B CA 1
ATOM 8614 C C . GLY B 1 411 ? -9.906 34.312 -7.84 1 89.06 411 GLY B C 1
ATOM 8615 O O . GLY B 1 411 ? -9.414 35.25 -7.227 1 89.06 411 GLY B O 1
ATOM 8616 N N . ASP B 1 412 ? -10.781 34.406 -8.852 1 87.88 412 ASP B N 1
ATOM 8617 C CA . ASP B 1 412 ? -11.242 35.719 -9.273 1 87.88 412 ASP B CA 1
ATOM 8618 C C . ASP B 1 412 ? -12.281 36.281 -8.297 1 87.88 412 ASP B C 1
ATOM 8620 O O . ASP B 1 412 ? -13.359 35.719 -8.148 1 87.88 412 ASP B O 1
ATOM 8624 N N . LEU B 1 413 ? -12.023 37.438 -7.676 1 87.69 413 LEU B N 1
ATOM 8625 C CA . LEU B 1 413 ? -12.898 38 -6.672 1 87.69 413 LEU B CA 1
ATOM 8626 C C . LEU B 1 413 ? -14.211 38.469 -7.297 1 87.69 413 LEU B C 1
ATOM 8628 O O . LEU B 1 413 ? -15.242 38.531 -6.625 1 87.69 413 LEU B O 1
ATOM 8632 N N . SER B 1 414 ? -14.062 38.781 -8.57 1 82.69 414 SER B N 1
ATOM 8633 C CA . SER B 1 414 ? -15.234 39.344 -9.242 1 82.69 414 SER B CA 1
ATOM 8634 C C . SER B 1 414 ? -16.312 38.281 -9.445 1 82.69 414 SER B C 1
ATOM 8636 O O . SER B 1 414 ? -17.484 38.594 -9.672 1 82.69 414 SER B O 1
ATOM 8638 N N . SER B 1 415 ? -15.977 37.125 -9.305 1 82.31 415 SER B N 1
ATOM 8639 C CA . SER B 1 415 ? -16.906 36 -9.531 1 82.31 415 SER B CA 1
ATOM 8640 C C . SER B 1 415 ? -17.688 35.688 -8.266 1 82.31 415 SER B C 1
ATOM 8642 O O . SER B 1 415 ? -18.641 34.906 -8.305 1 82.31 415 SER B O 1
ATOM 8644 N N . HIS B 1 416 ? -17.453 36.375 -7.191 1 85.62 416 HIS B N 1
ATOM 8645 C CA . HIS B 1 416 ? -18.094 36.031 -5.922 1 85.62 416 HIS B CA 1
ATOM 8646 C C . HIS B 1 416 ? -19.188 37.062 -5.574 1 85.62 416 HIS B C 1
ATOM 8648 O O . HIS B 1 416 ? -19.109 38.219 -5.977 1 85.62 416 HIS B O 1
ATOM 8654 N N . LYS B 1 417 ? -20.141 36.625 -4.863 1 84.25 417 LYS B N 1
ATOM 8655 C CA . LYS B 1 417 ? -21.266 37.469 -4.449 1 84.25 417 LYS B CA 1
ATOM 8656 C C . LYS B 1 417 ? -20.812 38.469 -3.402 1 84.25 417 LYS B C 1
ATOM 8658 O O . LYS B 1 417 ? -19.828 38.281 -2.707 1 84.25 417 LYS B O 1
ATOM 8663 N N . LYS B 1 418 ? -21.562 39.469 -3.266 1 84.56 418 LYS B N 1
ATOM 8664 C CA . LYS B 1 418 ? -21.234 40.594 -2.379 1 84.56 418 LYS B CA 1
ATOM 8665 C C . LYS B 1 418 ? -21.203 40.156 -0.919 1 84.56 418 LYS B C 1
ATOM 8667 O O . LYS B 1 418 ? -20.375 40.625 -0.135 1 84.56 418 LYS B O 1
ATOM 8672 N N . ASP B 1 419 ? -22.125 39.312 -0.578 1 84.69 419 ASP B N 1
ATOM 8673 C CA . ASP B 1 419 ? -22.188 38.844 0.802 1 84.69 419 ASP B CA 1
ATOM 8674 C C . ASP B 1 419 ? -20.922 38.094 1.186 1 84.69 419 ASP B C 1
ATOM 8676 O O . ASP B 1 419 ? -20.422 38.219 2.307 1 84.69 419 ASP B O 1
ATOM 8680 N N . LYS B 1 420 ? -20.469 37.344 0.293 1 86.19 420 LYS B N 1
ATOM 8681 C CA . LYS B 1 420 ? -19.25 36.594 0.539 1 86.19 420 LYS B CA 1
ATOM 8682 C C . LYS B 1 420 ? -18.031 37.5 0.644 1 86.19 420 LYS B C 1
ATOM 8684 O O . LYS B 1 420 ? -17.109 37.25 1.43 1 86.19 420 LYS B O 1
ATOM 8689 N N . LEU B 1 421 ? -18.062 38.562 -0.128 1 89.31 421 LEU B N 1
ATOM 8690 C CA . LEU B 1 421 ? -16.953 39.5 -0.103 1 89.31 421 LEU B CA 1
ATOM 8691 C C . LEU B 1 421 ? -16.938 40.281 1.208 1 89.31 421 LEU B C 1
ATOM 8693 O O . LEU B 1 421 ? -15.859 40.594 1.734 1 89.31 421 LEU B O 1
ATOM 8697 N N . GLU B 1 422 ? -18.094 40.562 1.702 1 89.75 422 GLU B N 1
ATOM 8698 C CA . GLU B 1 422 ? -18.172 41.219 2.998 1 89.75 422 GLU B CA 1
ATOM 8699 C C . GLU B 1 422 ? -17.656 40.312 4.117 1 89.75 422 GLU B C 1
ATOM 8701 O O . GLU B 1 422 ? -17 40.781 5.039 1 89.75 422 GLU B O 1
ATOM 8706 N N . GLN B 1 423 ? -18.062 39.094 3.992 1 90.88 423 GLN B N 1
ATOM 8707 C CA . GLN B 1 423 ? -17.547 38.156 4.965 1 90.88 423 GLN B CA 1
ATOM 8708 C C . GLN B 1 423 ? -16.031 38.031 4.891 1 90.88 423 GLN B C 1
ATOM 8710 O O . GLN B 1 423 ? -15.359 37.938 5.918 1 90.88 423 GLN B O 1
ATOM 8715 N N . LEU B 1 424 ? -15.531 38 3.693 1 92.38 424 LEU B N 1
ATOM 8716 C CA . LEU B 1 424 ? -14.086 37.938 3.492 1 92.38 424 LEU B CA 1
ATOM 8717 C C . LEU B 1 424 ? -13.398 39.156 4.125 1 92.38 424 LEU B C 1
ATOM 8719 O O . LEU B 1 424 ? -12.359 39.031 4.766 1 92.38 424 LEU B O 1
ATOM 8723 N N . GLN B 1 425 ? -14.016 40.344 3.932 1 91.31 425 GLN B N 1
ATOM 8724 C CA . GLN B 1 425 ? -13.469 41.562 4.527 1 91.31 425 GLN B CA 1
ATOM 8725 C C . GLN B 1 425 ? -13.406 41.438 6.047 1 91.31 425 GLN B C 1
ATOM 8727 O O . GLN B 1 425 ? -12.391 41.781 6.656 1 91.31 425 GLN B O 1
ATOM 8732 N N . SER B 1 426 ? -14.414 40.938 6.602 1 90.81 426 SER B N 1
ATOM 8733 C CA . SER B 1 426 ? -14.477 40.781 8.055 1 90.81 426 SER B CA 1
ATOM 8734 C C . SER B 1 426 ? -13.414 39.812 8.547 1 90.81 426 SER B C 1
ATOM 8736 O O . SER B 1 426 ? -12.781 40.031 9.578 1 90.81 426 SER B O 1
ATOM 8738 N N . VAL B 1 427 ? -13.273 38.75 7.859 1 91.81 427 VAL B N 1
ATOM 8739 C CA . VAL B 1 427 ? -12.32 37.719 8.242 1 91.81 427 VAL B CA 1
ATOM 8740 C C . VAL B 1 427 ? -10.898 38.25 8.094 1 91.81 427 VAL B C 1
ATOM 8742 O O . VAL B 1 427 ? -10.031 37.938 8.914 1 91.81 427 VAL B O 1
ATOM 8745 N N . LEU B 1 428 ? -10.633 39 7.059 1 90 428 LEU B N 1
ATOM 8746 C CA . LEU B 1 428 ? -9.305 39.562 6.844 1 90 428 LEU B CA 1
ATOM 8747 C C . LEU B 1 428 ? -8.938 40.531 7.961 1 90 428 LEU B C 1
ATOM 8749 O O . LEU B 1 428 ? -7.77 40.656 8.344 1 90 428 LEU B O 1
ATOM 8753 N N . GLU B 1 429 ? -9.953 41.188 8.508 1 86.69 429 GLU B N 1
ATOM 8754 C CA . GLU B 1 429 ? -9.719 42.188 9.562 1 86.69 429 GLU B CA 1
ATOM 8755 C C . GLU B 1 429 ? -9.562 41.5 10.922 1 86.69 429 GLU B C 1
ATOM 8757 O O . GLU B 1 429 ? -8.648 41.844 11.688 1 86.69 429 GLU B O 1
ATOM 8762 N N . SER B 1 430 ? -10.43 40.594 11.219 1 87.06 430 SER B N 1
ATOM 8763 C CA . SER B 1 430 ? -10.469 40 12.555 1 87.06 430 SER B CA 1
ATOM 8764 C C . SER B 1 430 ? -9.625 38.719 12.617 1 87.06 430 SER B C 1
ATOM 8766 O O . SER B 1 430 ? -9.258 38.281 13.711 1 87.06 430 SER B O 1
ATOM 8768 N N . ARG B 1 431 ? -9.383 38.094 11.539 1 88.69 431 ARG B N 1
ATOM 8769 C CA . ARG B 1 431 ? -8.672 36.812 11.422 1 88.69 431 ARG B CA 1
ATOM 8770 C C . ARG B 1 431 ? -9.391 35.719 12.203 1 88.69 431 ARG B C 1
ATOM 8772 O O . ARG B 1 431 ? -8.75 34.875 12.82 1 88.69 431 ARG B O 1
ATOM 8779 N N . SER B 1 432 ? -10.609 35.844 12.305 1 90.56 432 SER B N 1
ATOM 8780 C CA . SER B 1 432 ? -11.461 34.875 12.945 1 90.56 432 SER B CA 1
ATOM 8781 C C . SER B 1 432 ? -12.836 34.812 12.289 1 90.56 432 SER B C 1
ATOM 8783 O O . SER B 1 432 ? -13.273 35.781 11.656 1 90.56 432 SER B O 1
ATOM 8785 N N . ILE B 1 433 ? -13.414 33.688 12.344 1 90.56 433 ILE B N 1
ATOM 8786 C CA . ILE B 1 433 ? -14.766 33.5 11.805 1 90.56 433 ILE B CA 1
ATOM 8787 C C . ILE B 1 433 ? -15.695 33 12.906 1 90.56 433 ILE B C 1
ATOM 8789 O O . ILE B 1 433 ? -15.352 32.094 13.648 1 90.56 433 ILE B O 1
ATOM 8793 N N . THR B 1 434 ? -16.703 33.625 13.117 1 90.25 434 THR B N 1
ATOM 8794 C CA . THR B 1 434 ? -17.688 33.25 14.117 1 90.25 434 THR B CA 1
ATOM 8795 C C . THR B 1 434 ? -18.922 32.656 13.461 1 90.25 434 THR B C 1
ATOM 8797 O O . THR B 1 434 ? -19.5 33.25 12.547 1 90.25 434 THR B O 1
ATOM 8800 N N . VAL B 1 435 ? -19.25 31.5 13.883 1 88.5 435 VAL B N 1
ATOM 8801 C CA . VAL B 1 435 ? -20.453 30.812 13.383 1 88.5 435 VAL B CA 1
ATOM 8802 C C . VAL B 1 435 ? -21.547 30.859 14.445 1 88.5 435 VAL B C 1
ATOM 8804 O O . VAL B 1 435 ? -21.312 30.5 15.609 1 88.5 435 VAL B O 1
ATOM 8807 N N . TYR B 1 436 ? -22.688 31.297 14.016 1 86.88 436 TYR B N 1
ATOM 8808 C CA . TYR B 1 436 ? -23.844 31.359 14.906 1 86.88 436 TYR B CA 1
ATOM 8809 C C . TYR B 1 436 ? -24.75 30.156 14.719 1 86.88 436 TYR B C 1
ATOM 8811 O O . TYR B 1 436 ? -25.172 29.859 13.602 1 86.88 436 TYR B O 1
ATOM 8819 N N . ILE B 1 437 ? -24.875 29.422 15.773 1 85.56 437 ILE B N 1
ATOM 8820 C CA . ILE B 1 437 ? -25.734 28.25 15.758 1 85.56 437 ILE B CA 1
ATOM 8821 C C . ILE B 1 437 ? -27.062 28.562 16.469 1 85.56 437 ILE B C 1
ATOM 8823 O O . ILE B 1 437 ? -27.109 28.641 17.703 1 85.56 437 ILE B O 1
ATOM 8827 N N . PRO B 1 438 ? -28.109 28.625 15.672 1 81.5 438 PRO B N 1
ATOM 8828 C CA . PRO B 1 438 ? -29.406 28.938 16.312 1 81.5 438 PRO B CA 1
ATOM 8829 C C . PRO B 1 438 ? -29.953 27.766 17.109 1 81.5 438 PRO B C 1
ATOM 8831 O O . PRO B 1 438 ? -30.047 26.641 16.609 1 81.5 438 PRO B O 1
ATOM 8834 N N . GLY B 1 439 ? -30.203 27.953 18.328 1 73.94 439 GLY B N 1
ATOM 8835 C CA . GLY B 1 439 ? -30.719 26.922 19.203 1 73.94 439 GLY B CA 1
ATOM 8836 C C . GLY B 1 439 ? -32.062 26.391 18.766 1 73.94 439 GLY B C 1
ATOM 8837 O O . GLY B 1 439 ? -32.281 25.188 18.734 1 73.94 439 GLY B O 1
ATOM 8838 N N . LYS B 1 440 ? -33.031 27.297 18.469 1 67.5 440 LYS B N 1
ATOM 8839 C CA . LYS B 1 440 ? -34.406 26.938 18.125 1 67.5 440 LYS B CA 1
ATOM 8840 C C . LYS B 1 440 ? -34.438 26 16.906 1 67.5 440 LYS B C 1
ATOM 8842 O O . LYS B 1 440 ? -35.25 25.062 16.875 1 67.5 440 LYS B O 1
ATOM 8847 N N . LYS B 1 441 ? -33.531 26.188 16.016 1 67.75 441 LYS B N 1
ATOM 8848 C CA . LYS B 1 441 ? -33.531 25.422 14.781 1 67.75 441 LYS B CA 1
ATOM 8849 C C . LYS B 1 441 ? -33 24 15.016 1 67.75 441 LYS B C 1
ATOM 8851 O O . LYS B 1 441 ? -33.406 23.062 14.32 1 67.75 441 LYS B O 1
ATOM 8856 N N . PHE B 1 442 ? -32.219 23.891 15.977 1 64.25 442 PHE B N 1
ATOM 8857 C CA . PHE B 1 442 ? -31.594 22.594 16.141 1 64.25 442 PHE B CA 1
ATOM 8858 C C . PHE B 1 442 ? -32 21.969 17.469 1 64.25 442 PHE B C 1
ATOM 8860 O O . PHE B 1 442 ? -31.312 21.094 18 1 64.25 442 PHE B O 1
ATOM 8867 N N . GLY B 1 443 ? -33.094 22.469 17.984 1 60.31 443 GLY B N 1
ATOM 8868 C CA . GLY B 1 443 ? -33.75 21.812 19.094 1 60.31 443 GLY B CA 1
ATOM 8869 C C . GLY B 1 443 ? -33.25 22.266 20.453 1 60.31 443 GLY B C 1
ATOM 8870 O O . GLY B 1 443 ? -33.562 21.656 21.469 1 60.31 443 GLY B O 1
ATOM 8871 N N . ASP B 1 444 ? -32.219 23.219 20.469 1 60.88 444 ASP B N 1
ATOM 8872 C CA . ASP B 1 444 ? -31.719 23.75 21.734 1 60.88 444 ASP B CA 1
ATOM 8873 C C . ASP B 1 444 ? -32.25 25.156 21.984 1 60.88 444 ASP B C 1
ATOM 8875 O O . ASP B 1 444 ? -32.625 25.859 21.047 1 60.88 444 ASP B O 1
ATOM 8879 N N . ASP B 1 445 ? -32.562 25.578 23.141 1 64.31 445 ASP B N 1
ATOM 8880 C CA . ASP B 1 445 ? -33.094 26.891 23.5 1 64.31 445 ASP B CA 1
ATOM 8881 C C . ASP B 1 445 ? -32 27.953 23.516 1 64.31 445 ASP B C 1
ATOM 8883 O O . ASP B 1 445 ? -32.281 29.156 23.516 1 64.31 445 ASP B O 1
ATOM 8887 N N . ILE B 1 446 ? -30.766 27.469 23.531 1 73.94 446 ILE B N 1
ATOM 8888 C CA . ILE B 1 446 ? -29.703 28.469 23.734 1 73.94 446 ILE B CA 1
ATOM 8889 C C . ILE B 1 446 ? -28.891 28.625 22.453 1 73.94 446 ILE B C 1
ATOM 8891 O O . ILE B 1 446 ? -28.484 27.625 21.844 1 73.94 446 ILE B O 1
ATOM 8895 N N . ASP B 1 447 ? -28.875 29.797 21.984 1 80.38 447 ASP B N 1
ATOM 8896 C CA . ASP B 1 447 ? -28.016 30.125 20.859 1 80.38 447 ASP B CA 1
ATOM 8897 C C . ASP B 1 447 ? -26.547 29.922 21.219 1 80.38 447 ASP B C 1
ATOM 8899 O O . ASP B 1 447 ? -26.125 30.234 22.344 1 80.38 447 ASP B O 1
ATOM 8903 N N . GLN B 1 448 ? -25.891 29.172 20.375 1 82.88 448 GLN B N 1
ATOM 8904 C CA . GLN B 1 448 ? -24.469 28.953 20.594 1 82.88 448 GLN B CA 1
ATOM 8905 C C . GLN B 1 448 ? -23.625 29.641 19.516 1 82.88 448 GLN B C 1
ATOM 8907 O O . GLN B 1 448 ? -24.125 29.922 18.422 1 82.88 448 GLN B O 1
ATOM 8912 N N . GLN B 1 449 ? -22.516 30.219 19.906 1 86.81 449 GLN B N 1
ATOM 8913 C CA . GLN B 1 449 ? -21.562 30.781 18.969 1 86.81 449 GLN B CA 1
ATOM 8914 C C . GLN B 1 449 ? -20.203 30.094 19.062 1 86.81 449 GLN B C 1
ATOM 8916 O O . GLN B 1 449 ? -19.766 29.75 20.172 1 86.81 449 GLN B O 1
ATOM 8921 N N . MET B 1 450 ? -19.719 29.75 18 1 87.62 450 MET B N 1
ATOM 8922 C CA . MET B 1 450 ? -18.375 29.156 17.938 1 87.62 450 MET B CA 1
ATOM 8923 C C . MET B 1 450 ? -17.438 30.016 17.078 1 87.62 450 MET B C 1
ATOM 8925 O O . MET B 1 450 ? -17.828 30.484 16.016 1 87.62 450 MET B O 1
ATOM 8929 N N . THR B 1 451 ? -16.297 30.328 17.547 1 90.56 451 THR B N 1
ATOM 8930 C CA . THR B 1 451 ? -15.32 31.141 16.828 1 90.56 451 THR B CA 1
ATOM 8931 C C . THR B 1 451 ? -14.109 30.297 16.422 1 90.56 451 THR B C 1
ATOM 8933 O O . THR B 1 451 ? -13.578 29.531 17.234 1 90.56 451 THR B O 1
ATOM 8936 N N . PHE B 1 452 ? -13.781 30.406 15.227 1 91.12 452 PHE B N 1
ATOM 8937 C CA . PHE B 1 452 ? -12.641 29.688 14.688 1 91.12 452 PHE B CA 1
ATOM 8938 C C . PHE B 1 452 ? -11.562 30.641 14.203 1 91.12 452 PHE B C 1
ATOM 8940 O O . PHE B 1 452 ? -11.852 31.562 13.43 1 91.12 452 PHE B O 1
ATOM 8947 N N . PRO B 1 453 ? -10.398 30.484 14.688 1 89.25 453 PRO B N 1
ATOM 8948 C CA . PRO B 1 453 ? -9.312 31.312 14.148 1 89.25 453 PRO B CA 1
ATOM 8949 C C . PRO B 1 453 ? -8.93 30.938 12.719 1 89.25 453 PRO B C 1
ATOM 8951 O O . PRO B 1 453 ? -8.93 29.75 12.375 1 89.25 453 PRO B O 1
ATOM 8954 N N . VAL B 1 454 ? -8.695 31.875 11.875 1 90.12 454 VAL B N 1
ATOM 8955 C CA . VAL B 1 454 ? -8.25 31.656 10.5 1 90.12 454 VAL B CA 1
ATOM 8956 C C . VAL B 1 454 ? -6.742 31.859 10.406 1 90.12 454 VAL B C 1
ATOM 8958 O O . VAL B 1 454 ? -6.246 32.969 10.547 1 90.12 454 VAL B O 1
ATOM 8961 N N . LYS B 1 455 ? -6.043 30.75 10.148 1 87.69 455 LYS B N 1
ATOM 8962 C CA . LYS B 1 455 ? -4.582 30.797 10.133 1 87.69 455 LYS B CA 1
ATOM 8963 C C . LYS B 1 455 ? -4.039 30.547 8.727 1 87.69 455 LYS B C 1
ATOM 8965 O O . LYS B 1 455 ? -3.107 29.766 8.547 1 87.69 455 LYS B O 1
ATOM 8970 N N . CYS B 1 456 ? -4.621 31.078 7.742 1 90.62 456 CYS B N 1
ATOM 8971 C CA . CYS B 1 456 ? -4.133 30.969 6.375 1 90.62 456 CYS B CA 1
ATOM 8972 C C . CYS B 1 456 ? -4.051 32.344 5.711 1 90.62 456 CYS B C 1
ATOM 8974 O O . CYS B 1 456 ? -4.637 33.312 6.199 1 90.62 456 CYS B O 1
ATOM 8976 N N . SER B 1 457 ? -3.188 32.469 4.699 1 93.19 457 SER B N 1
ATOM 8977 C CA . SER B 1 457 ? -3.146 33.688 3.871 1 93.19 457 SER B CA 1
ATOM 8978 C C . SER B 1 457 ? -4.062 33.562 2.66 1 93.19 457 SER B C 1
ATOM 8980 O O . SER B 1 457 ? -4.266 32.438 2.145 1 93.19 457 SER B O 1
ATOM 8982 N N . PHE B 1 458 ? -4.648 34.625 2.244 1 94.75 458 PHE B N 1
ATOM 8983 C CA . PHE B 1 458 ? -5.566 34.625 1.113 1 94.75 458 PHE B CA 1
ATOM 8984 C C . PHE B 1 458 ? -4.906 35.219 -0.127 1 94.75 458 PHE B C 1
ATOM 8986 O O . PHE B 1 458 ? -4.234 36.25 -0.048 1 94.75 458 PHE B O 1
ATOM 8993 N N . TRP B 1 459 ? -4.949 34.5 -1.214 1 95.62 459 TRP B N 1
ATOM 8994 C CA . TRP B 1 459 ? -4.555 35 -2.533 1 95.62 459 TRP B CA 1
ATOM 8995 C C . TRP B 1 459 ? -5.77 35.156 -3.436 1 95.62 459 TRP B C 1
ATOM 8997 O O . TRP B 1 459 ? -6.676 34.312 -3.436 1 95.62 459 TRP B O 1
ATOM 9007 N N . SER B 1 460 ? -5.863 36.219 -4.062 1 94.06 460 SER B N 1
ATOM 9008 C CA . SER B 1 460 ? -6.934 36.469 -5.023 1 94.06 460 SER B CA 1
ATOM 9009 C C . SER B 1 460 ? -6.473 37.406 -6.137 1 94.06 460 SER B C 1
ATOM 9011 O O . SER B 1 460 ? -5.402 38 -6.039 1 94.06 460 SER B O 1
ATOM 9013 N N . PHE B 1 461 ? -7.199 37.406 -7.258 1 92.5 461 PHE B N 1
ATOM 9014 C CA . PHE B 1 461 ? -6.891 38.344 -8.328 1 92.5 461 PHE B CA 1
ATOM 9015 C C . PHE B 1 461 ? -8.164 38.938 -8.922 1 92.5 461 PHE B C 1
ATOM 9017 O O . PHE B 1 461 ? -9.266 38.438 -8.664 1 92.5 461 PHE B O 1
ATOM 9024 N N . VAL B 1 462 ? -8.039 40.031 -9.523 1 89.12 462 VAL B N 1
ATOM 9025 C CA . VAL B 1 462 ? -9.133 40.719 -10.211 1 89.12 462 VAL B CA 1
ATOM 9026 C C . VAL B 1 462 ? -8.758 40.938 -11.68 1 89.12 462 VAL B C 1
ATOM 9028 O O . VAL B 1 462 ? -7.656 41.406 -11.984 1 89.12 462 VAL B O 1
ATOM 9031 N N . ASP B 1 463 ? -9.719 40.562 -12.5 1 83.75 463 ASP B N 1
ATOM 9032 C CA . ASP B 1 463 ? -9.531 40.75 -13.938 1 83.75 463 ASP B CA 1
ATOM 9033 C C . ASP B 1 463 ? -9.852 42.219 -14.336 1 83.75 463 ASP B C 1
ATOM 9035 O O . ASP B 1 463 ? -10.992 42.656 -14.195 1 83.75 463 ASP B O 1
ATOM 9039 N N . MET B 1 464 ? -8.906 42.875 -14.859 1 75.5 464 MET B N 1
ATOM 9040 C CA . MET B 1 464 ? -9.102 44.281 -15.258 1 75.5 464 MET B CA 1
ATOM 9041 C C . MET B 1 464 ? -9.891 44.344 -16.562 1 75.5 464 MET B C 1
ATOM 9043 O O . MET B 1 464 ? -10.578 45.344 -16.812 1 75.5 464 MET B O 1
ATOM 9047 N N . ASP B 1 465 ? -9.727 43.406 -17.516 1 67.12 465 ASP B N 1
ATOM 9048 C CA . ASP B 1 465 ? -10.375 43.469 -18.812 1 67.12 465 ASP B CA 1
ATOM 9049 C C . ASP B 1 465 ? -11.852 43.062 -18.703 1 67.12 465 ASP B C 1
ATOM 9051 O O . ASP B 1 465 ? -12.625 43.281 -19.641 1 67.12 465 ASP B O 1
ATOM 9055 N N . SER B 1 466 ? -12.289 42.438 -17.875 1 56.25 466 SER B N 1
ATOM 9056 C CA . SER B 1 466 ? -13.703 42.062 -17.812 1 56.25 466 SER B CA 1
ATOM 9057 C C . SER B 1 466 ? -14.586 43.312 -17.703 1 56.25 466 SER B C 1
ATOM 9059 O O . SER B 1 466 ? -15.719 43.312 -18.188 1 56.25 466 SER B O 1
ATOM 9061 N N . SER B 1 467 ? -14.344 44.375 -17.031 1 47 467 SER B N 1
ATOM 9062 C CA . SER B 1 467 ? -15.188 45.562 -16.812 1 47 467 SER B CA 1
ATOM 9063 C C . SER B 1 467 ? -15.023 46.562 -17.953 1 47 467 SER B C 1
ATOM 9065 O O . SER B 1 467 ? -15.539 47.688 -17.875 1 47 467 SER B O 1
ATOM 9067 N N . SER B 1 468 ? -14.211 46.5 -18.844 1 43.34 468 SER B N 1
ATOM 9068 C CA . SER B 1 468 ? -14.188 47.625 -19.75 1 43.34 468 SER B CA 1
ATOM 9069 C C . SER B 1 468 ? -15.578 47.938 -20.312 1 43.34 468 SER B C 1
ATOM 9071 O O . SER B 1 468 ? -15.742 48.844 -21.125 1 43.34 468 SER B O 1
ATOM 9073 N N . ARG B 1 469 ? -16.469 47.188 -20.453 1 38.97 469 ARG B N 1
ATOM 9074 C CA . ARG B 1 469 ? -17.641 47.719 -21.125 1 38.97 469 ARG B CA 1
ATOM 9075 C C . ARG B 1 469 ? -18.188 48.938 -20.359 1 38.97 469 ARG B C 1
ATOM 9077 O O . ARG B 1 469 ? -18.734 49.844 -20.969 1 38.97 469 ARG B O 1
ATOM 9084 N N . ARG B 1 470 ? -18.594 48.906 -19.109 1 36.94 470 ARG B N 1
ATOM 9085 C CA . ARG B 1 470 ? -19.453 50 -18.719 1 36.94 470 ARG B CA 1
ATOM 9086 C C . ARG B 1 470 ? -18.641 51.219 -18.266 1 36.94 470 ARG B C 1
ATOM 9088 O O . ARG B 1 470 ? -19.016 52.375 -18.562 1 36.94 470 ARG B O 1
ATOM 9095 N N . ASN B 1 471 ? -17.969 51.156 -16.969 1 35.78 471 ASN B N 1
ATOM 9096 C CA . ASN B 1 471 ? -17.797 52.406 -16.25 1 35.78 471 ASN B CA 1
ATOM 9097 C C . ASN B 1 471 ? -16.656 53.219 -16.844 1 35.78 471 ASN B C 1
ATOM 9099 O O . ASN B 1 471 ? -15.57 52.688 -17.094 1 35.78 471 ASN B O 1
ATOM 9103 N N . ALA B 1 472 ? -16.906 54.375 -17.516 1 34.59 472 ALA B N 1
ATOM 9104 C CA . ALA B 1 472 ? -16.297 55.656 -17.875 1 34.59 472 ALA B CA 1
ATOM 9105 C C . ALA B 1 472 ? -15.195 56.031 -16.891 1 34.59 472 ALA B C 1
ATOM 9107 O O . ALA B 1 472 ? -15.375 55.938 -15.672 1 34.59 472 ALA B O 1
ATOM 9108 N N . GLN B 1 473 ? -13.883 56.125 -17.203 1 37.38 473 GLN B N 1
ATOM 9109 C CA . GLN B 1 473 ? -12.719 56.719 -16.562 1 37.38 473 GLN B CA 1
ATOM 9110 C C . GLN B 1 473 ? -13.125 57.906 -15.703 1 37.38 473 GLN B C 1
ATOM 9112 O O . GLN B 1 473 ? -13.57 58.938 -16.219 1 37.38 473 GLN B O 1
ATOM 9117 N N . LYS B 1 474 ? -13.781 57.906 -14.695 1 37.19 474 LYS B N 1
ATOM 9118 C CA . LYS B 1 474 ? -13.758 59.156 -13.945 1 37.19 474 LYS B CA 1
ATOM 9119 C C . LYS B 1 474 ? -12.359 59.781 -13.906 1 37.19 474 LYS B C 1
ATOM 9121 O O . LYS B 1 474 ? -11.383 59.062 -13.617 1 37.19 474 LYS B O 1
ATOM 9126 N N . ASN B 1 475 ? -11.945 60.719 -14.688 1 36.81 475 ASN B N 1
ATOM 9127 C CA . ASN B 1 475 ? -10.844 61.656 -14.914 1 36.81 475 ASN B CA 1
ATOM 9128 C C . ASN B 1 475 ? -10.039 61.875 -13.641 1 36.81 475 ASN B C 1
ATOM 9130 O O . ASN B 1 475 ? -8.969 62.5 -13.68 1 36.81 475 ASN B O 1
ATOM 9134 N N . ASN B 1 476 ? -10.594 62.062 -12.445 1 37.47 476 ASN B N 1
ATOM 9135 C CA . ASN B 1 476 ? -9.938 62.781 -11.344 1 37.47 476 ASN B CA 1
ATOM 9136 C C . ASN B 1 476 ? -9.008 61.875 -10.562 1 37.47 476 ASN B C 1
ATOM 9138 O O . ASN B 1 476 ? -8.938 61.938 -9.336 1 37.47 476 ASN B O 1
ATOM 9142 N N . ASN B 1 477 ? -8.57 60.719 -11.055 1 45.12 477 ASN B N 1
ATOM 9143 C CA . ASN B 1 477 ? -7.809 59.812 -10.18 1 45.12 477 ASN B CA 1
ATOM 9144 C C . ASN B 1 477 ? -6.402 60.375 -9.93 1 45.12 477 ASN B C 1
ATOM 9146 O O . ASN B 1 477 ? -5.789 60.938 -10.828 1 45.12 477 ASN B O 1
ATOM 9150 N N . LEU B 1 478 ? -6.027 60.531 -8.789 1 52.69 478 LEU B N 1
ATOM 9151 C CA . LEU B 1 478 ? -4.691 60.938 -8.383 1 52.69 478 LEU B CA 1
ATOM 9152 C C . LEU B 1 478 ? -3.621 60.094 -9.055 1 52.69 478 LEU B C 1
ATOM 9154 O O . LEU B 1 478 ? -3.891 58.969 -9.469 1 52.69 478 LEU B O 1
ATOM 9158 N N . ILE B 1 479 ? -2.521 60.469 -9.438 1 48.66 479 ILE B N 1
ATOM 9159 C CA . ILE B 1 479 ? -1.38 59.875 -10.133 1 48.66 479 ILE B CA 1
ATOM 9160 C C . ILE B 1 479 ? -1.026 58.531 -9.492 1 48.66 479 ILE B C 1
ATOM 9162 O O . ILE B 1 479 ? -0.748 58.469 -8.297 1 48.66 479 ILE B O 1
ATOM 9166 N N . GLY B 1 480 ? -1.253 57.375 -10.281 1 52.44 480 GLY B N 1
ATOM 9167 C CA . GLY B 1 480 ? -0.813 56.062 -9.852 1 52.44 480 GLY B CA 1
ATOM 9168 C C . GLY B 1 480 ? -1.938 55.219 -9.289 1 52.44 480 GLY B C 1
ATOM 9169 O O . GLY B 1 480 ? -1.757 54 -9.047 1 52.44 480 GLY B O 1
ATOM 9170 N N . GLN B 1 481 ? -3.154 55.812 -9.117 1 59.41 481 GLN B N 1
ATOM 9171 C CA . GLN B 1 481 ? -4.242 55.062 -8.516 1 59.41 481 GLN B CA 1
ATOM 9172 C C . GLN B 1 481 ? -4.938 54.188 -9.555 1 59.41 481 GLN B C 1
ATOM 9174 O O . GLN B 1 481 ? -5.145 54.594 -10.695 1 59.41 481 GLN B O 1
ATOM 9179 N N . MET B 1 482 ? -5.098 52.906 -9.211 1 60 482 MET B N 1
ATOM 9180 C CA . MET B 1 482 ? -5.742 51.969 -10.109 1 60 482 MET B CA 1
ATOM 9181 C C . MET B 1 482 ? -7.25 51.938 -9.867 1 60 482 MET B C 1
ATOM 9183 O O . MET B 1 482 ? -7.707 52.094 -8.734 1 60 482 MET B O 1
ATOM 9187 N N . ASP B 1 483 ? -8 51.969 -10.922 1 58.72 483 ASP B N 1
ATOM 9188 C CA . ASP B 1 483 ? -9.461 51.875 -10.852 1 58.72 483 ASP B CA 1
ATOM 9189 C C . ASP B 1 483 ? -9.922 50.469 -10.547 1 58.72 483 ASP B C 1
ATOM 9191 O O . ASP B 1 483 ? -9.852 49.594 -11.406 1 58.72 483 ASP B O 1
ATOM 9195 N N . CYS B 1 484 ? -10.07 50.188 -9.281 1 59.44 484 CYS B N 1
ATOM 9196 C CA . CYS B 1 484 ? -10.609 48.875 -8.875 1 59.44 484 CYS B CA 1
ATOM 9197 C C . CYS B 1 484 ? -12.117 48.969 -8.672 1 59.44 484 CYS B C 1
ATOM 9199 O O . CYS B 1 484 ? -12.609 48.656 -7.582 1 59.44 484 CYS B O 1
ATOM 9201 N N . SER B 1 485 ? -12.953 49.5 -9.562 1 62.03 485 SER B N 1
ATOM 9202 C CA . SER B 1 485 ? -14.375 49.781 -9.375 1 62.03 485 SER B CA 1
ATOM 9203 C C . SER B 1 485 ? -15.172 48.5 -9.203 1 62.03 485 SER B C 1
ATOM 9205 O O . SER B 1 485 ? -16.266 48.5 -8.656 1 62.03 485 SER B O 1
ATOM 9207 N N . LEU B 1 486 ? -14.586 47.406 -9.578 1 67.69 486 LEU B N 1
ATOM 9208 C CA . LEU B 1 486 ? -15.328 46.156 -9.555 1 67.69 486 LEU B CA 1
ATOM 9209 C C . LEU B 1 486 ? -15.383 45.594 -8.148 1 67.69 486 LEU B C 1
ATOM 9211 O O . LEU B 1 486 ? -16.25 44.781 -7.832 1 67.69 486 LEU B O 1
ATOM 9215 N N . ILE B 1 487 ? -14.477 46.062 -7.293 1 78.19 487 ILE B N 1
ATOM 9216 C CA . ILE B 1 487 ? -14.422 45.5 -5.949 1 78.19 487 ILE B CA 1
ATOM 9217 C C . ILE B 1 487 ? -14.578 46.594 -4.91 1 78.19 487 ILE B C 1
ATOM 9219 O O . ILE B 1 487 ? -14.125 47.719 -5.121 1 78.19 487 ILE B O 1
ATOM 9223 N N . PRO B 1 488 ? -15.375 46.25 -3.924 1 79.19 488 PRO B N 1
ATOM 9224 C CA . PRO B 1 488 ? -15.547 47.25 -2.873 1 79.19 488 PRO B CA 1
ATOM 9225 C C . PRO B 1 488 ? -14.211 47.781 -2.354 1 79.19 488 PRO B C 1
ATOM 9227 O O . PRO B 1 488 ? -13.273 47.031 -2.133 1 79.19 488 PRO B O 1
ATOM 9230 N N . ALA B 1 489 ? -14.094 49.062 -2.229 1 77.69 489 ALA B N 1
ATOM 9231 C CA . ALA B 1 489 ? -12.875 49.75 -1.825 1 77.69 489 ALA B CA 1
ATOM 9232 C C . ALA B 1 489 ? -12.391 49.281 -0.467 1 77.69 489 ALA B C 1
ATOM 9234 O O . ALA B 1 489 ? -11.18 49.125 -0.242 1 77.69 489 ALA B O 1
ATOM 9235 N N . ASN B 1 490 ? -13.375 48.906 0.346 1 81.06 490 ASN B N 1
ATOM 9236 C CA . ASN B 1 490 ? -13.016 48.469 1.687 1 81.06 490 ASN B CA 1
ATOM 9237 C C . ASN B 1 490 ? -12.289 47.125 1.653 1 81.06 490 ASN B C 1
ATOM 9239 O O . ASN B 1 490 ? -11.414 46.875 2.482 1 81.06 490 ASN B O 1
ATOM 9243 N N . LEU B 1 491 ? -12.68 46.312 0.689 1 86.56 491 LEU B N 1
ATOM 9244 C CA . LEU B 1 491 ? -12.047 45.031 0.557 1 86.56 491 LEU B CA 1
ATOM 9245 C C . LEU B 1 491 ? -10.602 45.156 0.072 1 86.56 491 LEU B C 1
ATOM 9247 O O . LEU B 1 491 ? -9.711 44.469 0.563 1 86.56 491 LEU B O 1
ATOM 9251 N N . VAL B 1 492 ? -10.438 46.031 -0.783 1 83.88 492 VAL B N 1
ATOM 9252 C CA . VAL B 1 492 ? -9.102 46.25 -1.321 1 83.88 492 VAL B CA 1
ATOM 9253 C C . VAL B 1 492 ? -8.18 46.781 -0.218 1 83.88 492 VAL B C 1
ATOM 9255 O O . VAL B 1 492 ? -7.008 46.406 -0.15 1 83.88 492 VAL B O 1
ATOM 9258 N N . GLU B 1 493 ? -8.766 47.531 0.644 1 81.06 493 GLU B N 1
ATOM 9259 C CA . GLU B 1 493 ? -7.984 48.125 1.73 1 81.06 493 GLU B CA 1
ATOM 9260 C C . GLU B 1 493 ? -7.578 47.062 2.75 1 81.06 493 GLU B C 1
ATOM 9262 O O . GLU B 1 493 ? -6.535 47.188 3.398 1 81.06 493 GLU B O 1
ATOM 9267 N N . THR B 1 494 ? -8.383 46.156 2.781 1 85.62 494 THR B N 1
ATOM 9268 C CA . THR B 1 494 ? -8.141 45.125 3.809 1 85.62 494 THR B CA 1
ATOM 9269 C C . THR B 1 494 ? -7.031 44.188 3.379 1 85.62 494 THR B C 1
ATOM 9271 O O . THR B 1 494 ? -6.395 43.531 4.219 1 85.62 494 THR B O 1
ATOM 9274 N N . PHE B 1 495 ? -6.816 44.125 2.076 1 88.38 495 PHE B N 1
ATOM 9275 C CA . PHE B 1 495 ? -5.688 43.312 1.613 1 88.38 495 PHE B CA 1
ATOM 9276 C C . PHE B 1 495 ? -4.367 44 1.924 1 88.38 495 PHE B C 1
ATOM 9278 O O . PHE B 1 495 ? -4.207 45.188 1.656 1 88.38 495 PHE B O 1
ATOM 9285 N N . GLY B 1 496 ? -3.545 43.469 2.551 1 80.06 496 GLY B N 1
ATOM 9286 C CA . GLY B 1 496 ? -2.26 44.062 2.904 1 80.06 496 GLY B CA 1
ATOM 9287 C C . GLY B 1 496 ? -1.418 44.438 1.695 1 80.06 496 GLY B C 1
ATOM 9288 O O . GLY B 1 496 ? -0.8 45.5 1.663 1 80.06 496 GLY B O 1
ATOM 9289 N N . LEU B 1 497 ? -1.404 43.531 0.706 1 90.94 497 LEU B N 1
ATOM 9290 C CA . LEU B 1 497 ? -0.554 43.75 -0.459 1 90.94 497 LEU B CA 1
ATOM 9291 C C . LEU B 1 497 ? -1.378 43.75 -1.742 1 90.94 497 LEU B C 1
ATOM 9293 O O . LEU B 1 497 ? -2.143 42.812 -1.992 1 90.94 497 LEU B O 1
ATOM 9297 N N . LEU B 1 498 ? -1.266 44.812 -2.447 1 91.62 498 LEU B N 1
ATOM 9298 C CA . LEU B 1 498 ? -1.856 44.969 -3.773 1 91.62 498 LEU B CA 1
ATOM 9299 C C . LEU B 1 498 ? -0.774 45.031 -4.848 1 91.62 498 LEU B C 1
ATOM 9301 O O . LEU B 1 498 ? 0.145 45.844 -4.766 1 91.62 498 LEU B O 1
ATOM 9305 N N . ILE B 1 499 ? -0.866 44.062 -5.77 1 91.12 499 ILE B N 1
ATOM 9306 C CA . ILE B 1 499 ? 0.14 43.969 -6.824 1 91.12 499 ILE B CA 1
ATOM 9307 C C . ILE B 1 499 ? -0.523 44.188 -8.188 1 91.12 499 ILE B C 1
ATOM 9309 O O . ILE B 1 499 ? -1.544 43.562 -8.484 1 91.12 499 ILE B O 1
ATOM 9313 N N . ASN B 1 500 ? 0.005 45.062 -8.922 1 88.44 500 ASN B N 1
ATOM 9314 C CA . ASN B 1 500 ? -0.457 45.25 -10.289 1 88.44 500 ASN B CA 1
ATOM 9315 C C . ASN B 1 500 ? 0.44 44.562 -11.297 1 88.44 500 ASN B C 1
ATOM 9317 O O . ASN B 1 500 ? 1.618 44.875 -11.438 1 88.44 500 ASN B O 1
ATOM 9321 N N . CYS B 1 501 ? -0.071 43.562 -11.875 1 84.12 501 CYS B N 1
ATOM 9322 C CA . CYS B 1 501 ? 0.661 42.812 -12.898 1 84.12 501 CYS B CA 1
ATOM 9323 C C . CYS B 1 501 ? 0.229 43.25 -14.289 1 84.12 501 CYS B C 1
ATOM 9325 O O . CYS B 1 501 ? -0.841 42.875 -14.766 1 84.12 501 CYS B O 1
ATOM 9327 N N . ASN B 1 502 ? 0.909 44.094 -14.938 1 72.75 502 ASN B N 1
ATOM 9328 C CA . ASN B 1 502 ? 0.562 44.594 -16.266 1 72.75 502 ASN B CA 1
ATOM 9329 C C . ASN B 1 502 ? 1.578 44.188 -17.312 1 72.75 502 ASN B C 1
ATOM 9331 O O . ASN B 1 502 ? 1.67 44.781 -18.391 1 72.75 502 ASN B O 1
ATOM 9335 N N . GLU B 1 503 ? 2.4 43.312 -16.984 1 63.03 503 GLU B N 1
ATOM 9336 C CA . GLU B 1 503 ? 3.455 42.938 -17.922 1 63.03 503 GLU B CA 1
ATOM 9337 C C . GLU B 1 503 ? 2.873 42.375 -19.219 1 63.03 50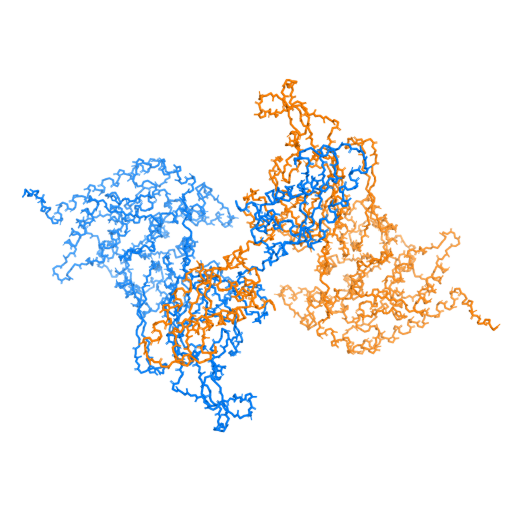3 GLU B C 1
ATOM 9339 O O . GLU B 1 503 ? 3.488 42.469 -20.281 1 63.03 503 GLU B O 1
ATOM 9344 N N . SER B 1 504 ? 1.684 41.688 -19.141 1 57.28 504 SER B N 1
ATOM 9345 C CA . SER B 1 504 ? 1.108 41.125 -20.359 1 57.28 504 SER B CA 1
ATOM 9346 C C . SER B 1 504 ? 0.236 42.156 -21.078 1 57.28 504 SER B C 1
ATOM 9348 O O . SER B 1 504 ? -0.52 41.812 -21.984 1 57.28 504 SER B O 1
ATOM 9350 N N . SER B 1 505 ? 0.154 43.344 -20.719 1 51.53 505 SER B N 1
ATOM 9351 C CA . SER B 1 505 ? -0.722 44.281 -21.375 1 51.53 505 SER B CA 1
ATOM 9352 C C . SER B 1 505 ? -0.368 44.406 -22.859 1 51.53 505 SER B C 1
ATOM 9354 O O . SER B 1 505 ? 0.776 44.188 -23.25 1 51.53 505 SER B O 1
ATOM 9356 N N . PRO B 1 506 ? -1.392 44.312 -23.719 1 47.06 506 PRO B N 1
ATOM 9357 C CA . PRO B 1 506 ? -1.22 44.406 -25.172 1 47.06 506 PRO B CA 1
ATOM 9358 C C . PRO B 1 506 ? -0.091 45.344 -25.578 1 47.06 506 PRO B C 1
ATOM 9360 O O . PRO B 1 506 ? 0.503 45.156 -26.656 1 47.06 506 PRO B O 1
ATOM 9363 N N . CYS B 1 507 ? 0.064 46.312 -24.875 1 45.88 507 CYS B N 1
ATOM 9364 C CA . CYS B 1 507 ? 1.078 47.281 -25.281 1 45.88 507 CYS B CA 1
ATOM 9365 C C . CYS B 1 507 ? 2.48 46.719 -25.094 1 45.88 507 CYS B C 1
ATOM 9367 O O . CYS B 1 507 ? 3.451 47.25 -25.625 1 45.88 507 CYS B O 1
ATOM 9369 N N . HIS B 1 508 ? 2.641 45.781 -24.156 1 48.25 508 HIS B N 1
ATOM 9370 C CA . HIS B 1 508 ? 3.951 45.188 -23.938 1 48.25 508 HIS B CA 1
ATOM 9371 C C . HIS B 1 508 ? 3.963 43.719 -24.359 1 48.25 508 HIS B C 1
ATOM 9373 O O . HIS B 1 508 ? 3.631 42.844 -23.547 1 48.25 508 HIS B O 1
ATOM 9379 N N . GLN B 1 509 ? 3.662 43.375 -25.453 1 50.72 509 GLN B N 1
ATOM 9380 C CA . GLN B 1 509 ? 3.658 42 -26.016 1 50.72 509 GLN B CA 1
ATOM 9381 C C . GLN B 1 509 ? 4.891 41.219 -25.578 1 50.72 509 GLN B C 1
ATOM 9383 O O . GLN B 1 509 ? 6.004 41.5 -26.016 1 50.72 509 GLN B O 1
ATOM 9388 N N . LEU B 1 510 ? 4.906 40.719 -24.375 1 57.81 510 LEU B N 1
ATOM 9389 C CA . LEU B 1 510 ? 6.176 40.156 -23.938 1 57.81 510 LEU B CA 1
ATOM 9390 C C . LEU B 1 510 ? 6.516 38.906 -24.703 1 57.81 510 LEU B C 1
ATOM 9392 O O . LEU B 1 510 ? 5.762 37.906 -24.672 1 57.81 510 LEU B O 1
ATOM 9396 N N . PHE B 1 511 ? 7.426 39 -25.625 1 61.16 511 PHE B N 1
ATOM 9397 C CA . PHE B 1 511 ? 8.125 38.031 -26.453 1 61.16 511 PHE B CA 1
ATOM 9398 C C . PHE B 1 511 ? 8.531 36.812 -25.641 1 61.16 511 PHE B C 1
ATOM 9400 O O . PHE B 1 511 ? 8.312 35.656 -26.062 1 61.16 511 PHE B O 1
ATOM 9407 N N . PRO B 1 512 ? 8.898 37.062 -24.422 1 65.12 512 PRO B N 1
ATOM 9408 C CA . PRO B 1 512 ? 9.391 35.875 -23.734 1 65.12 512 PRO B CA 1
ATOM 9409 C C . PRO B 1 512 ? 8.266 34.906 -23.328 1 65.12 512 PRO B C 1
ATOM 9411 O O . PRO B 1 512 ? 8.422 33.688 -23.406 1 65.12 512 PRO B O 1
ATOM 9414 N N . THR B 1 513 ? 7.137 35.469 -22.953 1 70.38 513 THR B N 1
ATOM 9415 C CA . THR B 1 513 ? 6.02 34.625 -22.531 1 70.38 513 THR B CA 1
ATOM 9416 C C . THR B 1 513 ? 5.438 33.875 -23.703 1 70.38 513 THR B C 1
ATOM 9418 O O . THR B 1 513 ? 5.047 32.719 -23.562 1 70.38 513 THR B O 1
ATOM 9421 N N . MET B 1 514 ? 5.426 34.562 -24.828 1 70.75 514 MET B N 1
ATOM 9422 C CA . MET B 1 514 ? 4.934 33.906 -26.047 1 70.75 514 MET B CA 1
ATOM 9423 C C . MET B 1 514 ? 5.852 32.75 -26.453 1 70.75 514 MET B C 1
ATOM 9425 O O . MET B 1 514 ? 5.383 31.672 -26.812 1 70.75 514 MET B O 1
ATOM 9429 N N . GLN B 1 515 ? 7.094 33.062 -26.375 1 71.62 515 GLN B N 1
ATOM 9430 C CA . GLN B 1 515 ? 8.055 32.031 -26.734 1 71.62 515 GLN B CA 1
ATOM 9431 C C . GLN B 1 515 ? 7.961 30.828 -25.766 1 71.62 515 GLN B C 1
ATOM 9433 O O . GLN B 1 515 ? 8.047 29.688 -26.188 1 71.62 515 GLN B O 1
ATOM 9438 N N . HIS B 1 516 ? 7.859 31.172 -24.547 1 74.94 516 HIS B N 1
ATOM 9439 C CA . HIS B 1 516 ? 7.73 30.141 -23.516 1 74.94 516 HIS B CA 1
ATOM 9440 C C . HIS B 1 516 ? 6.5 29.266 -23.766 1 74.94 516 HIS B C 1
ATOM 9442 O O . HIS B 1 516 ? 6.57 28.047 -23.656 1 74.94 516 HIS B O 1
ATOM 9448 N N . THR B 1 517 ? 5.438 29.859 -24.094 1 69.81 517 THR B N 1
ATOM 9449 C CA . THR B 1 517 ? 4.191 29.141 -24.344 1 69.81 517 THR B CA 1
ATOM 9450 C C . THR B 1 517 ? 4.332 28.203 -25.547 1 69.81 517 THR B C 1
ATOM 9452 O O . THR B 1 517 ? 3.814 27.094 -25.531 1 69.81 517 THR B O 1
ATOM 9455 N N . LEU B 1 518 ? 5.027 28.75 -26.469 1 65.94 518 LEU B N 1
ATOM 9456 C CA . LEU B 1 518 ? 5.234 27.953 -27.672 1 65.94 518 LEU B CA 1
ATOM 9457 C C . LEU B 1 518 ? 6.117 26.734 -27.375 1 65.94 518 LEU B C 1
ATOM 9459 O O . LEU B 1 518 ? 5.852 25.641 -27.859 1 65.94 518 LEU B O 1
ATOM 9463 N N . LYS B 1 519 ? 7.117 27.031 -26.625 1 69.56 519 LYS B N 1
ATOM 9464 C CA . LYS B 1 519 ? 8.031 25.953 -26.281 1 69.56 519 LYS B CA 1
ATOM 9465 C C . LYS B 1 519 ? 7.324 24.875 -25.453 1 69.56 519 LYS B C 1
ATOM 9467 O O . LYS B 1 519 ? 7.527 23.672 -25.672 1 69.56 519 LYS B O 1
ATOM 9472 N N . LYS B 1 520 ? 6.539 25.312 -24.516 1 68.81 520 LYS B N 1
ATOM 9473 C CA . LYS B 1 520 ? 5.828 24.375 -23.656 1 68.81 520 LYS B CA 1
ATOM 9474 C C . LYS B 1 520 ? 4.77 23.594 -24.422 1 68.81 520 LYS B C 1
ATOM 9476 O O . LYS B 1 520 ? 4.473 22.453 -24.094 1 68.81 520 LYS B O 1
ATOM 9481 N N . ALA B 1 521 ? 4.234 24.266 -25.391 1 62.22 521 ALA B N 1
ATOM 9482 C CA . ALA B 1 521 ? 3.266 23.578 -26.25 1 62.22 521 ALA B CA 1
ATOM 9483 C C . ALA B 1 521 ? 3.922 22.438 -27.016 1 62.22 521 ALA B C 1
ATOM 9485 O O . ALA B 1 521 ? 3.297 21.406 -27.25 1 62.22 521 ALA B O 1
ATOM 9486 N N . ILE B 1 522 ? 5.172 22.641 -27.297 1 55.72 522 ILE B N 1
ATOM 9487 C CA . ILE B 1 522 ? 5.922 21.641 -28.047 1 55.72 522 ILE B CA 1
ATOM 9488 C C . ILE B 1 522 ? 6.363 20.516 -27.109 1 55.72 522 ILE B C 1
ATOM 9490 O O . ILE B 1 522 ? 6.258 19.344 -27.469 1 55.72 522 ILE B O 1
ATOM 9494 N N . ASP B 1 523 ? 6.883 20.922 -25.938 1 63.97 523 ASP B N 1
ATOM 9495 C CA . ASP B 1 523 ? 7.359 19.953 -24.953 1 63.97 523 ASP B CA 1
ATOM 9496 C C . ASP B 1 523 ? 6.844 20.297 -23.562 1 63.97 523 ASP B C 1
ATOM 9498 O O . ASP B 1 523 ? 7.527 20.969 -22.781 1 63.97 523 ASP B O 1
ATOM 9502 N N . PRO B 1 524 ? 5.707 19.797 -23.344 1 58.53 524 PRO B N 1
ATOM 9503 C CA . PRO B 1 524 ? 5.07 20.188 -22.078 1 58.53 524 PRO B CA 1
ATOM 9504 C C . PRO B 1 524 ? 5.891 19.766 -20.859 1 58.53 524 PRO B C 1
ATOM 9506 O O . PRO B 1 524 ? 5.832 20.438 -19.828 1 58.53 524 PRO B O 1
ATOM 9509 N N . GLU B 1 525 ? 6.645 18.734 -21.031 1 57.94 525 GLU B N 1
ATOM 9510 C CA . GLU B 1 525 ? 7.398 18.266 -19.859 1 57.94 525 GLU B CA 1
ATOM 9511 C C . GLU B 1 525 ? 8.844 18.766 -19.906 1 57.94 525 GLU B C 1
ATOM 9513 O O . GLU B 1 525 ? 9.617 18.516 -18.984 1 57.94 525 GLU B O 1
ATOM 9518 N N . GLY B 1 526 ? 9.055 19.5 -20.875 1 63.44 526 GLY B N 1
ATOM 9519 C CA . GLY B 1 526 ? 10.43 19.922 -21.078 1 63.44 526 GLY B CA 1
ATOM 9520 C C . GLY B 1 526 ? 10.852 21.047 -20.141 1 63.44 526 GLY B C 1
ATOM 9521 O O . GLY B 1 526 ? 10.047 21.906 -19.797 1 63.44 526 GLY B O 1
ATOM 9522 N N . LEU B 1 527 ? 12.07 20.922 -19.469 1 62.91 527 LEU B N 1
ATOM 9523 C CA . LEU B 1 527 ? 12.688 21.984 -18.703 1 62.91 527 LEU B CA 1
ATOM 9524 C C . LEU B 1 527 ? 13.586 22.844 -19.578 1 62.91 527 LEU B C 1
ATOM 9526 O O . LEU B 1 527 ? 14.719 22.469 -19.875 1 62.91 527 LEU B O 1
ATOM 9530 N N . PHE B 1 528 ? 13.07 23.953 -20.031 1 64.25 528 PHE B N 1
ATOM 9531 C CA . PHE B 1 528 ? 13.688 24.75 -21.078 1 64.25 528 PHE B CA 1
ATOM 9532 C C . PHE B 1 528 ? 14.766 25.656 -20.516 1 64.25 528 PHE B C 1
ATOM 9534 O O . PHE B 1 528 ? 15.703 26.047 -21.219 1 64.25 528 PHE B O 1
ATOM 9541 N N . TYR B 1 529 ? 14.617 25.938 -19.281 1 71 529 TYR B N 1
ATOM 9542 C CA . TYR B 1 529 ? 15.555 26.891 -18.703 1 71 529 TYR B CA 1
ATOM 9543 C C . TYR B 1 529 ? 16.531 26.203 -17.766 1 71 529 TYR B C 1
ATOM 9545 O O . TYR B 1 529 ? 16.156 25.281 -17.031 1 71 529 TYR B O 1
ATOM 9553 N N . PHE B 1 530 ? 17.766 26.578 -17.891 1 71.25 530 PHE B N 1
ATOM 9554 C CA . PHE B 1 530 ? 18.828 26.016 -17.078 1 71.25 530 PHE B CA 1
ATOM 9555 C C . PHE B 1 530 ? 18.453 26.062 -15.594 1 71.25 530 PHE B C 1
ATOM 9557 O O . PHE B 1 530 ? 18.734 25.125 -14.844 1 71.25 530 PHE B O 1
ATOM 9564 N N . ALA B 1 531 ? 17.828 27.156 -15.273 1 73.62 531 ALA B N 1
ATOM 9565 C CA . ALA B 1 531 ? 17.469 27.375 -13.875 1 73.62 531 ALA B CA 1
ATOM 9566 C C . ALA B 1 531 ? 16.484 26.297 -13.406 1 73.62 531 ALA B C 1
ATOM 9568 O O . ALA B 1 531 ? 16.562 25.828 -12.266 1 73.62 531 ALA B O 1
ATOM 9569 N N . SER B 1 532 ? 15.602 25.891 -14.273 1 75.06 532 SER B N 1
ATOM 9570 C CA . SER B 1 532 ? 14.578 24.906 -13.914 1 75.06 532 SER B CA 1
ATOM 9571 C C . SER B 1 532 ? 15.18 23.516 -13.727 1 75.06 532 SER B C 1
ATOM 9573 O O . SER B 1 532 ? 14.656 22.703 -12.961 1 75.06 532 SER B O 1
ATOM 9575 N N . LYS B 1 533 ? 16.25 23.297 -14.422 1 74.5 533 LYS B N 1
ATOM 9576 C CA . LYS B 1 533 ? 16.938 22.016 -14.32 1 74.5 533 LYS B CA 1
ATOM 9577 C C . LYS B 1 533 ? 17.766 21.938 -13.047 1 74.5 533 LYS B C 1
ATOM 9579 O O . LYS B 1 533 ? 17.844 20.875 -12.414 1 74.5 533 LYS B O 1
ATOM 9584 N N . GLN B 1 534 ? 18.312 23.078 -12.727 1 78 534 GLN B N 1
ATOM 9585 C CA . GLN B 1 534 ? 19.188 23.125 -11.562 1 78 534 GLN B CA 1
ATOM 9586 C C . GLN B 1 534 ? 18.391 23.172 -10.266 1 78 534 GLN B C 1
ATOM 9588 O O . GLN B 1 534 ? 18.766 22.547 -9.273 1 78 534 GLN B O 1
ATOM 9593 N N . PHE B 1 535 ? 17.422 24.031 -10.297 1 86.94 535 PHE B N 1
ATOM 9594 C CA . PHE B 1 535 ? 16.578 24.203 -9.117 1 86.94 535 PHE B CA 1
ATOM 9595 C C . PHE B 1 535 ? 15.188 23.609 -9.359 1 86.94 535 PHE B C 1
ATOM 9597 O O . PHE B 1 535 ? 14.289 24.297 -9.828 1 86.94 535 PHE B O 1
ATOM 9604 N N . THR B 1 536 ? 14.984 22.406 -8.914 1 84.62 536 THR B N 1
ATOM 9605 C CA . THR B 1 536 ? 13.758 21.672 -9.195 1 84.62 536 THR B CA 1
ATOM 9606 C C . THR B 1 536 ? 12.633 22.109 -8.25 1 84.62 536 THR B C 1
ATOM 9608 O O . THR B 1 536 ? 12.875 22.859 -7.301 1 84.62 536 THR B O 1
ATOM 9611 N N . THR B 1 537 ? 11.461 21.703 -8.57 1 86.5 537 THR B N 1
ATOM 9612 C CA . THR B 1 537 ? 10.297 22 -7.738 1 86.5 537 THR B CA 1
ATOM 9613 C C . THR B 1 537 ? 10.469 21.391 -6.348 1 86.5 537 THR B C 1
ATOM 9615 O O . THR B 1 537 ? 10.07 22 -5.352 1 86.5 537 THR B O 1
ATOM 9618 N N . GLU B 1 538 ? 11.055 20.25 -6.258 1 85.75 538 GLU B N 1
ATOM 9619 C CA . GLU B 1 538 ? 11.305 19.594 -4.973 1 85.75 538 GLU B CA 1
ATOM 9620 C C . GLU B 1 538 ? 12.281 20.406 -4.125 1 85.75 538 GLU B C 1
ATOM 9622 O O . GLU B 1 538 ? 12.172 20.438 -2.898 1 85.75 538 GLU B O 1
ATOM 9627 N N . ASP B 1 539 ? 13.188 20.969 -4.809 1 88.88 539 ASP B N 1
ATOM 9628 C CA . ASP B 1 539 ? 14.141 21.828 -4.098 1 88.88 539 ASP B CA 1
ATOM 9629 C C . ASP B 1 539 ? 13.445 23.016 -3.463 1 88.88 539 ASP B C 1
ATOM 9631 O O . ASP B 1 539 ? 13.734 23.391 -2.32 1 88.88 539 ASP B O 1
ATOM 9635 N N . PHE B 1 540 ? 12.602 23.609 -4.238 1 92.56 540 PHE B N 1
ATOM 9636 C CA . PHE B 1 540 ? 11.859 24.75 -3.717 1 92.56 540 PHE B CA 1
ATOM 9637 C C . PHE B 1 540 ? 10.961 24.328 -2.564 1 92.56 540 PHE B C 1
ATOM 9639 O O . PHE B 1 540 ? 10.797 25.078 -1.594 1 92.56 540 PHE B O 1
ATOM 9646 N N . GLU B 1 541 ? 10.383 23.203 -2.697 1 90.31 541 GLU B N 1
ATOM 9647 C CA . GLU B 1 541 ? 9.547 22.703 -1.611 1 90.31 541 GLU B CA 1
ATOM 9648 C C . GLU B 1 541 ? 10.344 22.562 -0.318 1 90.31 541 GLU B C 1
ATOM 9650 O O . GLU B 1 541 ? 9.883 22.969 0.751 1 90.31 541 GLU B O 1
ATOM 9655 N N . LYS B 1 542 ? 11.477 22.016 -0.409 1 88.12 542 LYS B N 1
ATOM 9656 C CA . LYS B 1 542 ? 12.344 21.828 0.754 1 88.12 542 LYS B CA 1
ATOM 9657 C C . LYS B 1 542 ? 12.781 23.188 1.321 1 88.12 542 LYS B C 1
ATOM 9659 O O . LYS B 1 542 ? 12.828 23.359 2.539 1 88.12 542 LYS B O 1
ATOM 9664 N N . LEU B 1 543 ? 13.117 24.047 0.421 1 93.5 543 LEU B N 1
ATOM 9665 C CA . LEU B 1 543 ? 13.555 25.375 0.839 1 93.5 543 LEU B CA 1
ATOM 9666 C C . LEU B 1 543 ? 12.453 26.094 1.598 1 93.5 543 LEU B C 1
ATOM 9668 O O . LEU B 1 543 ? 12.688 26.641 2.678 1 93.5 543 LEU B O 1
ATOM 9672 N N . LEU B 1 544 ? 11.312 26.109 1.054 1 92.62 544 LEU B N 1
ATOM 9673 C CA . LEU B 1 544 ? 10.195 26.828 1.651 1 92.62 544 LEU B CA 1
ATOM 9674 C C . LEU B 1 544 ? 9.766 26.188 2.967 1 92.62 544 LEU B C 1
ATOM 9676 O O . LEU B 1 544 ? 9.43 26.875 3.926 1 92.62 544 LEU B O 1
ATOM 9680 N N . ALA B 1 545 ? 9.758 24.906 3.012 1 89 545 ALA B N 1
ATOM 9681 C CA . ALA B 1 545 ? 9.422 24.203 4.25 1 89 545 ALA B CA 1
ATOM 9682 C C . ALA B 1 545 ? 10.422 24.547 5.352 1 89 545 ALA B C 1
ATOM 9684 O O . ALA B 1 545 ? 10.047 24.719 6.516 1 89 545 ALA B O 1
ATOM 9685 N N . PHE B 1 546 ? 11.648 24.656 5.02 1 90.81 546 PHE B N 1
ATOM 9686 C CA . PHE B 1 546 ? 12.695 25 5.977 1 90.81 546 PHE B CA 1
ATOM 9687 C C . PHE B 1 546 ? 12.555 26.453 6.426 1 90.81 546 PHE B C 1
ATOM 9689 O O . PHE B 1 546 ? 12.617 26.734 7.625 1 90.81 546 PHE B O 1
ATOM 9696 N N . ALA B 1 547 ? 12.406 27.281 5.473 1 92.06 547 ALA B N 1
ATOM 9697 C CA . ALA B 1 547 ? 12.336 28.719 5.75 1 92.06 547 ALA B CA 1
ATOM 9698 C C . ALA B 1 547 ? 11.117 29.047 6.605 1 92.06 547 ALA B C 1
ATOM 9700 O O . ALA B 1 547 ? 11.18 29.906 7.48 1 92.06 547 ALA B O 1
ATOM 9701 N N . LYS B 1 548 ? 10.055 28.422 6.328 1 88.25 548 LYS B N 1
ATOM 9702 C CA . LYS B 1 548 ? 8.805 28.672 7.035 1 88.25 548 LYS B CA 1
ATOM 9703 C C . LYS B 1 548 ? 8.945 28.375 8.523 1 88.25 548 LYS B C 1
ATOM 9705 O O . LYS B 1 548 ? 8.289 29 9.359 1 88.25 548 LYS B O 1
ATOM 9710 N N . ASN B 1 549 ? 9.82 27.484 8.914 1 85.12 549 ASN B N 1
ATOM 9711 C CA . ASN B 1 549 ? 9.93 27.031 10.297 1 85.12 549 ASN B CA 1
ATOM 9712 C C . ASN B 1 549 ? 11.055 27.75 11.031 1 85.12 549 ASN B C 1
ATOM 9714 O O . ASN B 1 549 ? 11.344 27.453 12.188 1 85.12 549 ASN B O 1
ATOM 9718 N N . LEU B 1 550 ? 11.609 28.797 10.406 1 87.75 550 LEU B N 1
ATOM 9719 C CA . LEU B 1 550 ? 12.664 29.578 11.055 1 87.75 550 LEU B CA 1
ATOM 9720 C C . LEU B 1 550 ? 12.062 30.594 12.031 1 87.75 550 LEU B C 1
ATOM 9722 O O . LEU B 1 550 ? 11.062 31.234 11.719 1 87.75 550 LEU B O 1
ATOM 9726 N N . ASP B 1 551 ? 12.594 30.625 13.211 1 85.69 551 ASP B N 1
ATOM 9727 C CA . ASP B 1 551 ? 12.195 31.656 14.164 1 85.69 551 ASP B CA 1
ATOM 9728 C C . ASP B 1 551 ? 12.984 32.938 13.945 1 85.69 551 ASP B C 1
ATOM 9730 O O . ASP B 1 551 ? 14.211 32.969 14.047 1 85.69 551 ASP B O 1
ATOM 9734 N N . VAL B 1 552 ? 12.289 34 13.617 1 89.81 552 VAL B N 1
ATOM 9735 C CA . VAL B 1 552 ? 12.938 35.281 13.242 1 89.81 552 VAL B CA 1
ATOM 9736 C C . VAL B 1 552 ? 12.648 36.312 14.312 1 89.81 552 VAL B C 1
ATOM 9738 O O . VAL B 1 552 ? 11.531 36.438 14.812 1 89.81 552 VAL B O 1
ATOM 9741 N N . GLU B 1 553 ? 13.703 37.062 14.703 1 90.81 553 GLU B N 1
ATOM 9742 C CA . GLU B 1 553 ? 13.594 38.156 15.656 1 90.81 553 GLU B CA 1
ATOM 9743 C C . GLU B 1 553 ? 14.039 39.469 15.023 1 90.81 553 GLU B C 1
ATOM 9745 O O . GLU B 1 553 ? 14.961 39.5 14.211 1 90.81 553 GLU B O 1
ATOM 9750 N N . PHE B 1 554 ? 13.375 40.562 15.391 1 92.94 554 PHE B N 1
ATOM 9751 C CA . PHE B 1 554 ? 13.711 41.875 14.859 1 92.94 554 PHE B CA 1
ATOM 9752 C C . PHE B 1 554 ? 14.977 42.438 15.516 1 92.94 554 PHE B C 1
ATOM 9754 O O . PHE B 1 554 ? 15.156 42.281 16.734 1 92.94 554 PHE B O 1
ATOM 9761 N N . SER B 1 555 ? 15.852 42.938 14.719 1 94.06 555 SER B N 1
ATOM 9762 C CA . SER B 1 555 ? 16.938 43.75 15.25 1 94.06 555 SER B CA 1
ATOM 9763 C C . SER B 1 555 ? 16.453 45.125 15.711 1 94.06 555 SER B C 1
ATOM 9765 O O . SER B 1 555 ? 15.391 45.594 15.281 1 94.06 555 SER B O 1
ATOM 9767 N N . LEU B 1 556 ? 17.203 45.781 16.531 1 92.44 556 LEU B N 1
ATOM 9768 C CA . LEU B 1 556 ? 16.797 47.062 17.062 1 92.44 556 LEU B CA 1
ATOM 9769 C C . LEU B 1 556 ? 16.719 48.125 15.961 1 92.44 556 LEU B C 1
ATOM 9771 O O . LEU B 1 556 ? 15.789 48.938 15.93 1 92.44 556 LEU B O 1
ATOM 9775 N N . GLU B 1 557 ? 17.641 48.125 15.078 1 93.19 557 GLU B N 1
ATOM 9776 C CA . GLU B 1 557 ? 17.656 49.062 13.969 1 93.19 557 GLU B CA 1
ATOM 9777 C C . GLU B 1 557 ? 16.453 48.844 13.055 1 93.19 557 GLU B C 1
ATOM 9779 O O . GLU B 1 557 ? 15.859 49.812 12.57 1 93.19 557 GLU B O 1
ATOM 9784 N N . ALA B 1 558 ? 16.156 47.625 12.82 1 94.75 558 ALA B N 1
ATOM 9785 C CA . ALA B 1 558 ? 15.016 47.312 11.953 1 94.75 558 ALA B CA 1
ATOM 9786 C C . ALA B 1 558 ? 13.703 47.75 12.586 1 94.75 558 ALA B C 1
ATOM 9788 O O . ALA B 1 558 ? 12.82 48.281 11.906 1 94.75 558 ALA B O 1
ATOM 9789 N N . GLU B 1 559 ? 13.617 47.562 13.898 1 93.62 559 GLU B N 1
ATOM 9790 C CA . GLU B 1 559 ? 12.406 47.969 14.617 1 93.62 559 GLU B CA 1
ATOM 9791 C C . GLU B 1 559 ? 12.203 49.469 14.578 1 93.62 559 GLU B C 1
ATOM 9793 O O . GLU B 1 559 ? 11.086 49.938 14.375 1 93.62 559 GLU B O 1
ATOM 9798 N N . ARG B 1 560 ? 13.242 50.156 14.742 1 92.12 560 ARG B N 1
ATOM 9799 C CA . ARG B 1 560 ? 13.188 51.594 14.703 1 92.12 560 ARG B CA 1
ATOM 9800 C C . ARG B 1 560 ? 12.797 52.094 13.312 1 92.12 560 ARG B C 1
ATOM 9802 O O . ARG B 1 560 ? 12 53.031 13.18 1 92.12 560 ARG B O 1
ATOM 9809 N N . MET B 1 561 ? 13.359 51.469 12.383 1 93.25 561 MET B N 1
ATOM 9810 C CA . MET B 1 561 ? 13.102 51.875 11.008 1 93.25 561 MET B CA 1
ATOM 9811 C C . MET B 1 561 ? 11.648 51.625 10.617 1 93.25 561 MET B C 1
ATOM 9813 O O . MET B 1 561 ? 11.031 52.438 9.938 1 93.25 561 MET B O 1
ATOM 9817 N N . ILE B 1 562 ? 11.164 50.5 11 1 92.69 562 ILE B N 1
ATOM 9818 C CA . ILE B 1 562 ? 9.805 50.156 10.617 1 92.69 562 ILE B CA 1
ATOM 9819 C C . ILE B 1 562 ? 8.812 51.062 11.328 1 92.69 562 ILE B C 1
ATOM 9821 O O . ILE B 1 562 ? 7.836 51.531 10.727 1 92.69 562 ILE B O 1
ATOM 9825 N N . HIS B 1 563 ? 9.016 51.375 12.578 1 90.88 563 HIS B N 1
ATOM 9826 C CA . HIS B 1 563 ? 8.156 52.281 13.32 1 90.88 563 HIS B CA 1
ATOM 9827 C C . HIS B 1 563 ? 8.281 53.719 12.789 1 90.88 563 HIS B C 1
ATOM 9829 O O . HIS B 1 563 ? 7.285 54.438 12.695 1 90.88 563 HIS B O 1
ATOM 9835 N N . GLY B 1 564 ? 9.484 54.062 12.516 1 90.94 564 GLY B N 1
ATOM 9836 C CA . GLY B 1 564 ? 9.695 55.375 11.93 1 90.94 564 GLY B CA 1
ATOM 9837 C C . GLY B 1 564 ? 8.961 55.562 10.625 1 90.94 564 GLY B C 1
ATOM 9838 O O . GLY B 1 564 ? 8.32 56.594 10.422 1 90.94 564 GLY B O 1
ATOM 9839 N N . TYR B 1 565 ? 9.086 54.594 9.828 1 91.75 565 TYR B N 1
ATOM 9840 C CA . TYR B 1 565 ? 8.398 54.688 8.539 1 91.75 565 TYR B CA 1
ATOM 9841 C C . TYR B 1 565 ? 6.891 54.75 8.734 1 91.75 565 TYR B C 1
ATOM 9843 O O . TYR B 1 565 ? 6.203 55.531 8.086 1 91.75 565 TYR B O 1
ATOM 9851 N N . TYR B 1 566 ? 6.359 53.938 9.555 1 90.38 566 TYR B N 1
ATOM 9852 C CA . TYR B 1 566 ? 4.922 53.875 9.805 1 90.38 566 TYR B CA 1
ATOM 9853 C C . TYR B 1 566 ? 4.406 55.219 10.312 1 90.38 566 TYR B C 1
ATOM 9855 O O . TYR B 1 566 ? 3.398 55.75 9.812 1 90.38 566 TYR B O 1
ATOM 9863 N N . LEU B 1 567 ? 5.113 55.781 11.258 1 88.12 567 LEU B N 1
ATOM 9864 C CA . LEU B 1 567 ? 4.684 57.062 11.844 1 88.12 567 LEU B CA 1
ATOM 9865 C C . LEU B 1 567 ? 4.801 58.188 10.844 1 88.12 567 LEU B C 1
ATOM 9867 O O . LEU B 1 567 ? 3.932 59.062 10.773 1 88.12 567 LEU B O 1
ATOM 9871 N N . ALA B 1 568 ? 5.91 58.125 10.086 1 87.88 568 ALA B N 1
ATOM 9872 C CA . ALA B 1 568 ? 6.09 59.156 9.062 1 87.88 568 ALA B CA 1
ATOM 9873 C C . ALA B 1 568 ? 5.004 59.062 7.996 1 87.88 568 ALA B C 1
ATOM 9875 O O . ALA B 1 568 ? 4.457 60.094 7.566 1 87.88 568 ALA B O 1
ATOM 9876 N N . SER B 1 569 ? 4.719 57.875 7.586 1 87.38 569 SER B N 1
ATOM 9877 C CA . SER B 1 569 ? 3.699 57.656 6.562 1 87.38 569 SER B CA 1
ATOM 9878 C C . SER B 1 569 ? 2.312 58.031 7.078 1 87.38 569 SER B C 1
ATOM 9880 O O . SER B 1 569 ? 1.491 58.562 6.332 1 87.38 569 SER B O 1
ATOM 9882 N N . ARG B 1 570 ? 2.027 57.656 8.297 1 83.94 570 ARG B N 1
ATOM 9883 C CA . ARG B 1 570 ? 0.741 58 8.898 1 83.94 570 ARG B CA 1
ATOM 9884 C C . ARG B 1 570 ? 0.552 59.531 8.969 1 83.94 570 ARG B C 1
ATOM 9886 O O . ARG B 1 570 ? -0.545 60.031 8.727 1 83.94 570 ARG B O 1
ATOM 9893 N N . ARG B 1 571 ? 1.57 60.25 9.289 1 83.56 571 ARG B N 1
ATOM 9894 C CA . ARG B 1 571 ? 1.524 61.719 9.422 1 83.56 571 ARG B CA 1
ATOM 9895 C C . ARG B 1 571 ? 1.26 62.375 8.07 1 83.56 571 ARG B C 1
ATOM 9897 O O . ARG B 1 571 ? 0.469 63.312 7.984 1 83.56 571 ARG B O 1
ATOM 9904 N N . ILE B 1 572 ? 1.922 61.875 7.051 1 82.19 572 ILE B N 1
ATOM 9905 C CA . ILE B 1 572 ? 1.819 62.469 5.73 1 82.19 572 ILE B CA 1
ATOM 9906 C C . ILE B 1 572 ? 0.449 62.188 5.129 1 82.19 572 ILE B C 1
ATOM 9908 O O . ILE B 1 572 ? -0.108 63 4.398 1 82.19 572 ILE B O 1
ATOM 9912 N N . ARG B 1 573 ? -0.054 61.062 5.41 1 80.38 573 ARG B N 1
ATOM 9913 C CA . ARG B 1 573 ? -1.3 60.656 4.773 1 80.38 573 ARG B CA 1
ATOM 9914 C C . ARG B 1 573 ? -2.502 61 5.641 1 80.38 573 ARG B C 1
ATOM 9916 O O . ARG B 1 573 ? -3.629 60.594 5.348 1 80.38 573 ARG B O 1
ATOM 9923 N N . THR B 1 574 ? -2.229 61.562 6.742 1 78.25 574 THR B N 1
ATOM 9924 C CA . THR B 1 574 ? -3.318 62.031 7.605 1 78.25 574 THR B CA 1
ATOM 9925 C C . THR B 1 574 ? -3.941 63.312 7.066 1 78.25 574 THR B C 1
ATOM 9927 O O . THR B 1 574 ? -3.23 64.25 6.746 1 78.25 574 THR B O 1
ATOM 9930 N N . ASP B 1 575 ? -5.168 63.125 6.621 1 69.44 575 ASP B N 1
ATOM 9931 C CA . ASP B 1 575 ? -5.941 64.312 6.223 1 69.44 575 ASP B CA 1
ATOM 9932 C C . ASP B 1 575 ? -6.711 64.875 7.406 1 69.44 575 ASP B C 1
ATOM 9934 O O . ASP B 1 575 ? -7.094 64.125 8.32 1 69.44 575 ASP B O 1
ATOM 9938 N N . PHE B 1 576 ? -6.656 66.188 7.637 1 61.47 576 PHE B N 1
ATOM 9939 C CA . PHE B 1 576 ? -7.309 66.875 8.734 1 61.47 576 PHE B CA 1
ATOM 9940 C C . PHE B 1 576 ? -8.781 66.5 8.828 1 61.47 576 PHE B C 1
ATOM 9942 O O . PHE B 1 576 ? -9.344 66.438 9.922 1 61.47 576 PHE B O 1
ATOM 9949 N N . ILE B 1 577 ? -9.344 66.062 7.695 1 54.88 577 ILE B N 1
ATOM 9950 C CA . ILE B 1 577 ? -10.789 65.812 7.691 1 54.88 577 ILE B CA 1
ATOM 9951 C C . ILE B 1 577 ? -11.078 64.375 7.941 1 54.88 577 ILE B C 1
ATOM 9953 O O . ILE B 1 577 ? -11.914 64 8.773 1 54.88 577 ILE B O 1
ATOM 9957 N N . HIS B 1 578 ? -10.398 63.469 7.188 1 60.62 578 HIS B N 1
ATOM 9958 C CA . HIS B 1 578 ? -10.859 62.062 7.168 1 60.62 578 HIS B CA 1
ATOM 9959 C C . HIS B 1 578 ? -9.945 61.188 8.008 1 60.62 578 HIS B C 1
ATOM 9961 O O . HIS B 1 578 ? -10.258 60 8.227 1 60.62 578 HIS B O 1
ATOM 9967 N N . GLY B 1 579 ? -9.07 61.844 8.766 1 62.38 579 GLY B N 1
ATOM 9968 C CA . GLY B 1 579 ? -8.172 61.031 9.57 1 62.38 579 GLY B CA 1
ATOM 9969 C C . GLY B 1 579 ? -7.117 60.312 8.742 1 62.38 579 GLY B C 1
ATOM 9970 O O . GLY B 1 579 ? -6.953 60.594 7.555 1 62.38 579 GLY B O 1
ATOM 9971 N N . SER B 1 580 ? -6.336 59.406 9.391 1 67.88 580 SER B N 1
ATOM 9972 C CA . SER B 1 580 ? -5.23 58.75 8.703 1 67.88 580 SER B CA 1
ATOM 9973 C C . SER B 1 580 ? -5.723 57.562 7.879 1 67.88 580 SER B C 1
ATOM 9975 O O . SER B 1 580 ? -6.633 56.844 8.297 1 67.88 580 SER B O 1
ATOM 9977 N N . LYS B 1 581 ? -5.359 57.5 6.68 1 68.81 581 LYS B N 1
ATOM 9978 C CA . LYS B 1 581 ? -5.699 56.438 5.758 1 68.81 581 LYS B CA 1
ATOM 9979 C C . LYS B 1 581 ? -4.93 55.156 6.09 1 68.81 581 LYS B C 1
ATOM 9981 O O . LYS B 1 581 ? -5.25 54.062 5.582 1 68.81 581 LYS B O 1
ATOM 9986 N N . LEU B 1 582 ? -3.945 55.375 6.965 1 76.88 582 LEU B N 1
ATOM 9987 C CA . LEU B 1 582 ? -3.143 54.188 7.297 1 76.88 582 LEU B CA 1
ATOM 9988 C C . LEU B 1 582 ? -3.641 53.562 8.578 1 76.88 582 LEU B C 1
ATOM 9990 O O . LEU B 1 582 ? -3.609 54.156 9.648 1 76.88 582 LEU B O 1
ATOM 9994 N N . SER B 1 583 ? -4.273 52.469 8.516 1 74.62 583 SER B N 1
ATOM 9995 C CA . SER B 1 583 ? -4.832 51.719 9.648 1 74.62 583 SER B CA 1
ATOM 9996 C C . SER B 1 583 ? -3.732 51.062 10.461 1 74.62 583 SER B C 1
ATOM 9998 O O . SER B 1 583 ? -2.584 50.969 10.016 1 74.62 583 SER B O 1
ATOM 10000 N N . ALA B 1 584 ? -3.955 50.812 11.727 1 74.88 584 ALA B N 1
ATOM 10001 C CA . ALA B 1 584 ? -3.043 50.094 12.617 1 74.88 584 ALA B CA 1
ATOM 10002 C C . ALA B 1 584 ? -2.617 48.75 12.008 1 74.88 584 ALA B C 1
ATOM 10004 O O . ALA B 1 584 ? -1.542 48.25 12.32 1 74.88 584 ALA B O 1
ATOM 10005 N N . SER B 1 585 ? -3.375 48.25 11.117 1 80.12 585 SER B N 1
ATOM 10006 C CA . SER B 1 585 ? -3.051 46.969 10.477 1 80.12 585 SER B CA 1
ATOM 10007 C C . SER B 1 585 ? -1.855 47.125 9.539 1 80.12 585 SER B C 1
ATOM 10009 O O . SER B 1 585 ? -1.209 46.125 9.188 1 80.12 585 SER B O 1
ATOM 10011 N N . ALA B 1 586 ? -1.54 48.344 9.219 1 84.81 586 ALA B N 1
ATOM 10012 C CA . ALA B 1 586 ? -0.41 48.594 8.336 1 84.81 586 ALA B CA 1
ATOM 10013 C C . ALA B 1 586 ? 0.906 48.188 8.984 1 84.81 586 ALA B C 1
ATOM 10015 O O . ALA B 1 586 ? 1.802 47.688 8.32 1 84.81 586 ALA B O 1
ATOM 10016 N N . LEU B 1 587 ? 1.008 48.5 10.273 1 87 587 LEU B N 1
ATOM 10017 C CA . LEU B 1 587 ? 2.227 48.094 10.984 1 87 587 LEU B CA 1
ATOM 10018 C C . LEU B 1 587 ? 2.393 46.594 11.008 1 87 587 LEU B C 1
ATOM 10020 O O . LEU B 1 587 ? 3.502 46.094 10.844 1 87 587 LEU B O 1
ATOM 10024 N N . LYS B 1 588 ? 1.327 45.938 11.25 1 84.94 588 LYS B N 1
ATOM 10025 C CA . LYS B 1 588 ? 1.367 44.469 11.258 1 84.94 588 LYS B CA 1
ATOM 10026 C C . LYS B 1 588 ? 1.833 43.906 9.906 1 84.94 588 LYS B C 1
ATOM 10028 O O . LYS B 1 588 ? 2.604 42.969 9.859 1 84.94 588 LYS B O 1
ATOM 10033 N N . TYR B 1 589 ? 1.359 44.5 8.867 1 88.12 589 TYR B N 1
ATOM 10034 C CA . TYR B 1 589 ? 1.737 44.062 7.527 1 88.12 589 TYR B CA 1
ATOM 10035 C C . TYR B 1 589 ? 3.219 44.344 7.27 1 88.12 589 TYR B C 1
ATOM 10037 O O . TYR B 1 589 ? 3.9 43.5 6.66 1 88.12 589 TYR B O 1
ATOM 10045 N N . LEU B 1 590 ? 3.65 45.5 7.723 1 92 590 LEU B N 1
ATOM 10046 C CA . LEU B 1 590 ? 5.051 45.875 7.527 1 92 590 LEU B CA 1
ATOM 10047 C C . LEU B 1 590 ? 5.965 44.906 8.273 1 92 590 LEU B C 1
ATOM 10049 O O . LEU B 1 590 ? 7 44.469 7.754 1 92 590 LEU B O 1
ATOM 10053 N N . VAL B 1 591 ? 5.543 44.594 9.438 1 90.75 591 VAL B N 1
ATOM 10054 C CA . VAL B 1 591 ? 6.316 43.656 10.242 1 90.75 591 VAL B CA 1
ATOM 10055 C C . VAL B 1 591 ? 6.332 42.281 9.562 1 90.75 591 VAL B C 1
ATOM 10057 O O . VAL B 1 591 ? 7.391 41.656 9.43 1 90.75 591 VAL B O 1
ATOM 10060 N N . SER B 1 592 ? 5.18 41.781 9.117 1 91.12 592 SER B N 1
ATOM 10061 C CA . SER B 1 592 ? 5.07 40.469 8.461 1 91.12 592 SER B CA 1
ATOM 10062 C C . SER B 1 592 ? 5.895 40.438 7.18 1 91.12 592 SER B C 1
ATOM 10064 O O . SER B 1 592 ? 6.531 39.406 6.883 1 91.12 592 SER B O 1
ATOM 10066 N N . LEU B 1 593 ? 5.859 41.469 6.426 1 94.38 593 LEU B N 1
ATOM 10067 C CA . LEU B 1 593 ? 6.625 41.531 5.188 1 94.38 593 LEU B CA 1
ATOM 10068 C C . LEU B 1 593 ? 8.125 41.469 5.473 1 94.38 593 LEU B C 1
ATOM 10070 O O . LEU B 1 593 ? 8.867 40.781 4.758 1 94.38 593 LEU B O 1
ATOM 10074 N N . SER B 1 594 ? 8.531 42.219 6.48 1 94.88 594 SER B N 1
ATOM 10075 C CA . SER B 1 594 ? 9.953 42.219 6.832 1 94.88 594 SER B CA 1
ATOM 10076 C C . SER B 1 594 ? 10.414 40.844 7.316 1 94.88 594 SER B C 1
ATOM 10078 O O . SER B 1 594 ? 11.492 40.406 6.949 1 94.88 594 SER B O 1
ATOM 10080 N N . GLU B 1 595 ? 9.625 40.281 8.141 1 93.44 595 GLU B N 1
ATOM 10081 C CA . GLU B 1 595 ? 9.953 38.938 8.617 1 93.44 595 GLU B CA 1
ATOM 10082 C C . GLU B 1 595 ? 10.016 37.938 7.469 1 93.44 595 GLU B C 1
ATOM 10084 O O . GLU B 1 595 ? 10.898 37.062 7.43 1 93.44 595 GLU B O 1
ATOM 10089 N N . ALA B 1 596 ? 9.008 37.969 6.602 1 94.56 596 ALA B N 1
ATOM 10090 C CA . ALA B 1 596 ? 8.945 37.031 5.469 1 94.56 596 ALA B CA 1
ATOM 10091 C C . ALA B 1 596 ? 10.211 37.125 4.621 1 94.56 596 ALA B C 1
ATOM 10093 O O . ALA B 1 596 ? 10.734 36.094 4.172 1 94.56 596 ALA B O 1
ATOM 10094 N N . HIS B 1 597 ? 10.648 38.344 4.348 1 96.44 597 HIS B N 1
ATOM 10095 C CA . HIS B 1 597 ? 11.867 38.531 3.553 1 96.44 597 HIS B CA 1
ATOM 10096 C C . HIS B 1 597 ? 13.078 37.969 4.277 1 96.44 597 HIS B C 1
ATOM 10098 O O . HIS B 1 597 ? 13.961 37.375 3.646 1 96.44 597 HIS B O 1
ATOM 10104 N N . ALA B 1 598 ? 13.18 38.188 5.566 1 95.75 598 ALA B N 1
ATOM 10105 C CA . ALA B 1 598 ? 14.273 37.625 6.348 1 95.75 598 ALA B CA 1
ATOM 10106 C C . ALA B 1 598 ? 14.25 36.094 6.301 1 95.75 598 ALA B C 1
ATOM 10108 O O . ALA B 1 598 ? 15.297 35.438 6.141 1 95.75 598 ALA B O 1
ATOM 10109 N N . ARG B 1 599 ? 13.086 35.531 6.465 1 93.62 599 ARG B N 1
ATOM 10110 C CA . ARG B 1 599 ? 12.938 34.094 6.402 1 93.62 599 ARG B CA 1
ATOM 10111 C C . ARG B 1 599 ? 13.375 33.562 5.039 1 93.62 599 ARG B C 1
ATOM 10113 O O . ARG B 1 599 ? 14.047 32.531 4.957 1 93.62 599 ARG B O 1
ATOM 10120 N N . LEU B 1 600 ? 12.867 34.219 4 1 95 600 LEU B N 1
ATOM 10121 C CA . LEU B 1 600 ? 13.211 33.781 2.65 1 95 600 LEU B CA 1
ATOM 10122 C C . LEU B 1 600 ? 14.719 33.812 2.432 1 95 600 LEU B C 1
ATOM 10124 O O . LEU B 1 600 ? 15.258 33.062 1.637 1 95 600 LEU B O 1
ATOM 10128 N N . ASN B 1 601 ? 15.383 34.719 3.141 1 95.5 601 ASN B N 1
ATOM 10129 C CA . ASN B 1 601 ? 16.844 34.844 3.076 1 95.5 601 ASN B CA 1
ATOM 10130 C C . ASN B 1 601 ? 17.5 33.844 4.039 1 95.5 601 ASN B C 1
ATOM 10132 O O . ASN B 1 601 ? 18.719 33.875 4.207 1 95.5 601 ASN B O 1
ATOM 10136 N N . LEU B 1 602 ? 16.734 33.094 4.75 1 93.94 602 LEU B N 1
ATOM 10137 C CA . LEU B 1 602 ? 17.172 32.031 5.664 1 93.94 602 LEU B CA 1
ATOM 10138 C C . LEU B 1 602 ? 17.953 32.625 6.836 1 93.94 602 LEU B C 1
ATOM 10140 O O . LEU B 1 602 ? 18.969 32.062 7.258 1 93.94 602 LEU B O 1
ATOM 10144 N N . ARG B 1 603 ? 17.469 33.812 7.227 1 93.25 603 ARG B N 1
ATOM 10145 C CA . ARG B 1 603 ? 18.062 34.438 8.398 1 93.25 603 ARG B CA 1
ATOM 10146 C C . ARG B 1 603 ? 17.109 34.375 9.586 1 93.25 603 ARG B C 1
ATOM 10148 O O . ARG B 1 603 ? 15.883 34.375 9.414 1 93.25 603 ARG B O 1
ATOM 10155 N N . ASN B 1 604 ? 17.672 34.5 10.789 1 91.69 604 ASN B N 1
ATOM 10156 C CA . ASN B 1 604 ? 16.859 34.469 12 1 91.69 604 ASN B CA 1
ATOM 10157 C C . ASN B 1 604 ? 16.672 35.875 12.578 1 91.69 604 ASN B C 1
ATOM 10159 O O . ASN B 1 604 ? 16.047 36.031 13.625 1 91.69 604 ASN B O 1
ATOM 10163 N N . LYS B 1 605 ? 17.25 36.844 11.82 1 94.62 605 LYS B N 1
ATOM 10164 C CA . LYS B 1 605 ? 17.141 38.219 12.266 1 94.62 605 LYS B CA 1
ATOM 10165 C C . LYS B 1 605 ? 16.688 39.125 11.133 1 94.62 605 LYS B C 1
ATOM 10167 O O . LYS B 1 605 ? 17.156 39 10 1 94.62 605 LYS B O 1
ATOM 10172 N N . VAL B 1 606 ? 15.734 39.938 11.516 1 96 606 VAL B N 1
ATOM 10173 C CA . VAL B 1 606 ? 15.258 40.906 10.547 1 96 606 VAL B CA 1
ATOM 10174 C C . VAL B 1 606 ? 16.188 42.125 10.555 1 96 606 VAL B C 1
ATOM 10176 O O . VAL B 1 606 ? 16.438 42.719 11.609 1 96 606 VAL B O 1
ATOM 10179 N N . LEU B 1 607 ? 16.703 42.531 9.414 1 96.5 607 LEU B N 1
ATOM 10180 C CA . LEU B 1 607 ? 17.625 43.656 9.258 1 96.5 607 LEU B CA 1
ATOM 10181 C C . LEU B 1 607 ? 16.922 44.844 8.609 1 96.5 607 LEU B C 1
ATOM 10183 O O . LEU B 1 607 ? 15.773 44.719 8.164 1 96.5 607 LEU B O 1
ATOM 10187 N N . LYS B 1 608 ? 17.609 45.969 8.594 1 95.69 608 LYS B N 1
ATOM 10188 C CA . LYS B 1 608 ? 17.062 47.156 7.984 1 95.69 608 LYS B CA 1
ATOM 10189 C C . LYS B 1 608 ? 16.828 46.969 6.488 1 95.69 608 LYS B C 1
ATOM 10191 O O . LYS B 1 608 ? 15.914 47.562 5.914 1 95.69 608 LYS B O 1
ATOM 10196 N N . GLU B 1 609 ? 17.703 46.094 5.902 1 95.38 609 GLU B N 1
ATOM 10197 C CA . GLU B 1 609 ? 17.578 45.812 4.477 1 95.38 609 GLU B CA 1
ATOM 10198 C C . GLU B 1 609 ? 16.266 45.094 4.18 1 95.38 609 GLU B C 1
ATOM 10200 O O . GLU B 1 609 ? 15.703 45.25 3.09 1 95.38 609 GLU B O 1
ATOM 10205 N N . ASP B 1 610 ? 15.805 44.281 5.125 1 97.12 610 ASP B N 1
ATOM 10206 C CA . ASP B 1 610 ? 14.516 43.594 4.965 1 97.12 610 ASP B CA 1
ATOM 10207 C C . ASP B 1 610 ? 13.367 44.625 5.066 1 97.12 610 ASP B C 1
ATOM 10209 O O . ASP B 1 610 ? 12.375 44.5 4.34 1 97.12 610 ASP B O 1
ATOM 10213 N N . VAL B 1 611 ? 13.523 45.531 5.969 1 96.44 611 VAL B N 1
ATOM 10214 C CA . VAL B 1 611 ? 12.5 46.562 6.172 1 96.44 611 VAL B CA 1
ATOM 10215 C C . VAL B 1 611 ? 12.367 47.438 4.918 1 96.44 611 VAL B C 1
ATOM 10217 O O . VAL B 1 611 ? 11.273 47.875 4.574 1 96.44 611 VAL B O 1
ATOM 10220 N N . LEU B 1 612 ? 13.461 47.656 4.262 1 96.56 612 LEU B N 1
ATOM 10221 C CA . LEU B 1 612 ? 13.414 48.438 3.031 1 96.56 612 LEU B CA 1
ATOM 10222 C C . LEU B 1 612 ? 12.5 47.781 2.006 1 96.56 612 LEU B C 1
ATOM 10224 O O . LEU B 1 612 ? 11.656 48.469 1.397 1 96.56 612 LEU B O 1
ATOM 10228 N N . ILE B 1 613 ? 12.711 46.5 1.823 1 96.12 613 ILE B N 1
ATOM 10229 C CA . ILE B 1 613 ? 11.891 45.781 0.852 1 96.12 613 ILE B CA 1
ATOM 10230 C C . ILE B 1 613 ? 10.422 45.844 1.261 1 96.12 613 ILE B C 1
ATOM 10232 O O . ILE B 1 613 ? 9.547 46.062 0.418 1 96.12 613 ILE B O 1
ATOM 10236 N N . ALA B 1 614 ? 10.172 45.688 2.529 1 95.56 614 ALA B N 1
ATOM 10237 C CA . ALA B 1 614 ? 8.797 45.75 3.033 1 95.56 614 ALA B CA 1
ATOM 10238 C C . ALA B 1 614 ? 8.203 47.125 2.779 1 95.56 614 ALA B C 1
ATOM 10240 O O . ALA B 1 614 ? 7.059 47.25 2.33 1 95.56 614 ALA B O 1
ATOM 10241 N N . ALA B 1 615 ? 8.945 48.156 3.01 1 94.5 615 ALA B N 1
ATOM 10242 C CA . ALA B 1 615 ? 8.477 49.531 2.83 1 94.5 615 ALA B CA 1
ATOM 10243 C C . ALA B 1 615 ? 8.211 49.844 1.359 1 94.5 615 ALA B C 1
ATOM 10245 O O . ALA B 1 615 ? 7.227 50.5 1.025 1 94.5 615 ALA B O 1
ATOM 10246 N N . LEU B 1 616 ? 9.117 49.375 0.49 1 94.56 616 LEU B N 1
ATOM 10247 C CA . LEU B 1 616 ? 8.938 49.594 -0.939 1 94.56 616 LEU B CA 1
ATOM 10248 C C . LEU B 1 616 ? 7.68 48.906 -1.452 1 94.56 616 LEU B C 1
ATOM 10250 O O . LEU B 1 616 ? 6.902 49.5 -2.201 1 94.56 616 LEU B O 1
ATOM 10254 N N . LEU B 1 617 ? 7.512 47.656 -1.04 1 94 617 LEU B N 1
ATOM 10255 C CA . LEU B 1 617 ? 6.336 46.906 -1.467 1 94 617 LEU B CA 1
ATOM 10256 C C . LEU B 1 617 ? 5.062 47.562 -0.909 1 94 617 LEU B C 1
ATOM 10258 O O . LEU B 1 617 ? 4.062 47.688 -1.622 1 94 617 LEU B O 1
ATOM 10262 N N . PHE B 1 618 ? 5.098 47.906 0.331 1 91.81 618 PHE B N 1
ATOM 10263 C CA . PHE B 1 618 ? 3.936 48.5 0.983 1 91.81 618 PHE B CA 1
ATOM 10264 C C . PHE B 1 618 ? 3.598 49.844 0.36 1 91.81 618 PHE B C 1
ATOM 10266 O O . PHE B 1 618 ? 2.426 50.156 0.136 1 91.81 618 PHE B O 1
ATOM 10273 N N . GLU B 1 619 ? 4.586 50.594 0.062 1 90.25 619 GLU B N 1
ATOM 10274 C CA . GLU B 1 619 ? 4.359 51.906 -0.55 1 90.25 619 GLU B CA 1
ATOM 10275 C C . GLU B 1 619 ? 3.779 51.781 -1.954 1 90.25 619 GLU B C 1
ATOM 10277 O O . GLU B 1 619 ? 2.971 52.594 -2.383 1 90.25 619 GLU B O 1
ATOM 10282 N N . THR B 1 620 ? 4.305 50.875 -2.662 1 89.06 620 THR B N 1
ATOM 10283 C CA . THR B 1 620 ? 3.746 50.594 -3.984 1 89.06 620 THR B CA 1
ATOM 10284 C C . THR B 1 620 ? 2.27 50.25 -3.889 1 89.06 620 THR B C 1
ATOM 10286 O O . THR B 1 620 ? 1.461 50.656 -4.715 1 89.06 620 THR B O 1
ATOM 10289 N N . SER B 1 621 ? 1.926 49.438 -2.951 1 89.56 621 SER B N 1
ATOM 10290 C CA . SER B 1 621 ? 0.536 49.062 -2.723 1 89.56 621 SER B CA 1
ATOM 10291 C C . SER B 1 621 ? -0.315 50.281 -2.35 1 89.56 621 SER B C 1
ATOM 10293 O O . SER B 1 621 ? -1.437 50.438 -2.84 1 89.56 621 SER B O 1
ATOM 10295 N N . LEU B 1 622 ? 0.203 51.156 -1.5 1 86.94 622 LEU B N 1
ATOM 10296 C CA . LEU B 1 622 ? -0.517 52.344 -1.08 1 86.94 622 LEU B CA 1
ATOM 10297 C C . LEU B 1 622 ? -0.735 53.312 -2.256 1 86.94 622 LEU B C 1
ATOM 10299 O O . LEU B 1 622 ? -1.788 53.938 -2.363 1 86.94 622 LEU B O 1
ATOM 10303 N N . THR B 1 623 ? 0.276 53.344 -3.068 1 85.5 623 THR B N 1
ATOM 10304 C CA . THR B 1 623 ? 0.168 54.219 -4.238 1 85.5 623 THR B CA 1
ATOM 10305 C C . THR B 1 623 ? -0.933 53.719 -5.172 1 85.5 623 THR B C 1
ATOM 10307 O O . THR B 1 623 ? -1.648 54.531 -5.773 1 85.5 623 THR B O 1
ATOM 10310 N N . LEU B 1 624 ? -1.037 52.5 -5.254 1 83.5 624 LEU B N 1
ATOM 10311 C CA . LEU B 1 624 ? -2.076 51.906 -6.102 1 83.5 624 LEU B CA 1
ATOM 10312 C C . LEU B 1 624 ? -3.459 52.156 -5.508 1 83.5 624 LEU B C 1
ATOM 10314 O O . LEU B 1 624 ? -4.43 52.344 -6.242 1 83.5 624 LEU B O 1
ATOM 10318 N N . LYS B 1 625 ? -3.561 52.188 -4.18 1 81.19 625 LYS B N 1
ATOM 10319 C CA . LYS B 1 625 ? -4.84 52.344 -3.498 1 81.19 625 LYS B CA 1
ATOM 10320 C C . LYS B 1 625 ? -5.254 53.812 -3.422 1 81.19 625 LYS B C 1
ATOM 10322 O O . LYS B 1 625 ? -6.418 54.156 -3.662 1 81.19 625 LYS B O 1
ATOM 10327 N N . TYR B 1 626 ? -4.195 54.688 -3.064 1 79.56 626 TYR B N 1
ATOM 10328 C CA . TYR B 1 626 ? -4.551 56.062 -2.697 1 79.56 626 TYR B CA 1
ATOM 10329 C C . TYR B 1 626 ? -3.811 57.062 -3.566 1 79.56 626 TYR B C 1
ATOM 10331 O O . TYR B 1 626 ? -4.062 58.25 -3.484 1 79.56 626 TYR B O 1
ATOM 10339 N N . GLY B 1 627 ? -2.895 56.594 -4.422 1 78.69 627 GLY B N 1
ATOM 10340 C CA . GLY B 1 627 ? -2.104 57.5 -5.219 1 78.69 627 GLY B CA 1
ATOM 10341 C C . GLY B 1 627 ? -0.752 57.812 -4.602 1 78.69 627 GLY B C 1
ATOM 10342 O O . GLY B 1 627 ? -0.477 57.438 -3.465 1 78.69 627 GLY B O 1
ATOM 10343 N N . ALA B 1 628 ? 0.103 58.469 -5.305 1 77.56 628 ALA B N 1
ATOM 10344 C CA . ALA B 1 628 ? 1.491 58.719 -4.914 1 77.56 628 ALA B CA 1
ATOM 10345 C C . ALA B 1 628 ? 1.589 59.812 -3.861 1 77.56 628 ALA B C 1
ATOM 10347 O O . ALA B 1 628 ? 0.749 60.719 -3.818 1 77.56 628 ALA B O 1
ATOM 10348 N N . THR B 1 629 ? 2.473 59.75 -2.949 1 76.94 629 THR B N 1
ATOM 10349 C CA . THR B 1 629 ? 2.744 60.75 -1.939 1 76.94 629 THR B CA 1
ATOM 10350 C C . THR B 1 629 ? 4.199 61.219 -2.014 1 76.94 629 THR B C 1
ATOM 10352 O O . THR B 1 629 ? 4.883 60.969 -3.01 1 76.94 629 THR B O 1
ATOM 10355 N N . VAL B 1 630 ? 4.66 61.812 -0.9 1 77.88 630 VAL B N 1
ATOM 10356 C CA . VAL B 1 630 ? 5.977 62.438 -0.831 1 77.88 630 VAL B CA 1
ATOM 10357 C C . VAL B 1 630 ? 7.062 61.375 -0.998 1 77.88 630 VAL B C 1
ATOM 10359 O O . VAL B 1 630 ? 8.055 61.594 -1.698 1 77.88 630 VAL B O 1
ATOM 10362 N N . PHE B 1 631 ? 6.902 60.25 -0.388 1 84.69 631 PHE B N 1
ATOM 10363 C CA . PHE B 1 631 ? 7.836 59.156 -0.605 1 84.69 631 PHE B CA 1
ATOM 10364 C C . PHE B 1 631 ? 7.52 58.438 -1.903 1 84.69 631 PHE B C 1
ATOM 10366 O O . PHE B 1 631 ? 6.797 57.438 -1.9 1 84.69 631 PHE B O 1
ATOM 10373 N N . CYS B 1 632 ? 7.973 58.969 -2.971 1 80 632 CYS B N 1
ATOM 10374 C CA . CYS B 1 632 ? 7.621 58.469 -4.297 1 80 632 CYS B CA 1
ATOM 10375 C C . CYS B 1 632 ? 8.539 57.312 -4.703 1 80 632 CYS B C 1
ATOM 10377 O O . CYS B 1 632 ? 9.758 57.469 -4.793 1 80 632 CYS B O 1
ATOM 10379 N N . VAL B 1 633 ? 7.957 56.188 -4.75 1 84.44 633 VAL B N 1
ATOM 10380 C CA . VAL B 1 633 ? 8.688 55 -5.168 1 84.44 633 VAL B CA 1
ATOM 10381 C C . VAL B 1 633 ? 8.266 54.594 -6.578 1 84.44 633 VAL B C 1
ATOM 10383 O O . VAL B 1 633 ? 7.082 54.656 -6.918 1 84.44 633 VAL B O 1
ATOM 10386 N N . ALA B 1 634 ? 9.273 54.281 -7.402 1 81.38 634 ALA B N 1
ATOM 10387 C CA . ALA B 1 634 ? 8.969 53.812 -8.75 1 81.38 634 ALA B CA 1
ATOM 10388 C C . ALA B 1 634 ? 8.188 52.5 -8.711 1 81.38 634 ALA B C 1
ATOM 10390 O O . ALA B 1 634 ? 8.359 51.719 -7.781 1 81.38 634 ALA B O 1
ATOM 10391 N N . PRO B 1 635 ? 7.289 52.344 -9.602 1 77.94 635 PRO B N 1
ATOM 10392 C CA . PRO B 1 635 ? 6.48 51.125 -9.617 1 77.94 635 PRO B CA 1
ATOM 10393 C C . PRO B 1 635 ? 7.332 49.875 -9.648 1 77.94 635 PRO B C 1
ATOM 10395 O O . PRO B 1 635 ? 6.93 48.844 -9.102 1 77.94 635 PRO B O 1
ATOM 10398 N N . ASN B 1 636 ? 8.5 49.906 -10.211 1 81.81 636 ASN B N 1
ATOM 10399 C CA . ASN B 1 636 ? 9.367 48.719 -10.25 1 81.81 636 ASN B CA 1
ATOM 10400 C C . ASN B 1 636 ? 10.617 48.938 -9.398 1 81.81 636 ASN B C 1
ATOM 10402 O O . ASN B 1 636 ? 11.727 48.594 -9.82 1 81.81 636 ASN B O 1
ATOM 10406 N N . ALA B 1 637 ? 10.352 49.438 -8.25 1 85.81 637 ALA B N 1
ATOM 10407 C CA . ALA B 1 637 ? 11.484 49.812 -7.402 1 85.81 637 ALA B CA 1
ATOM 10408 C C . ALA B 1 637 ? 12.227 48.562 -6.914 1 85.81 637 ALA B C 1
ATOM 10410 O O . ALA B 1 637 ? 13.445 48.594 -6.734 1 85.81 637 ALA B O 1
ATOM 10411 N N . VAL B 1 638 ? 11.578 47.5 -6.723 1 91.19 638 VAL B N 1
ATOM 10412 C CA . VAL B 1 638 ? 12.203 46.281 -6.191 1 91.19 638 VAL B CA 1
ATOM 10413 C C . VAL B 1 638 ? 12.977 45.562 -7.297 1 91.19 638 VAL B C 1
ATOM 10415 O O . VAL B 1 638 ? 14.008 44.938 -7.039 1 91.19 638 VAL B O 1
ATOM 10418 N N . PHE B 1 639 ? 12.43 45.625 -8.508 1 89.81 639 PHE B N 1
ATOM 10419 C CA . PHE B 1 639 ? 13.109 45.062 -9.656 1 89.81 639 PHE B CA 1
ATOM 10420 C C . PHE B 1 639 ? 13.234 46.062 -10.789 1 89.81 639 PHE B C 1
ATOM 10422 O O . PHE B 1 639 ? 12.594 45.938 -11.828 1 89.81 639 PHE B O 1
ATOM 10429 N N . PRO B 1 640 ? 14.125 46.938 -10.656 1 84.06 640 PRO B N 1
ATOM 10430 C CA . PRO B 1 640 ? 14.234 48 -11.656 1 84.06 640 PRO B CA 1
ATOM 10431 C C . PRO B 1 640 ? 14.961 47.531 -12.922 1 84.06 640 PRO B C 1
ATOM 10433 O O . PRO B 1 640 ? 14.797 48.156 -13.977 1 84.06 640 PRO B O 1
ATOM 10436 N N . PHE B 1 641 ? 15.789 46.5 -12.75 1 76.81 641 PHE B N 1
ATOM 10437 C CA . PHE B 1 641 ? 16.609 46.062 -13.875 1 76.81 641 PHE B CA 1
ATOM 10438 C C . PHE B 1 641 ? 16.312 44.625 -14.258 1 76.81 641 PHE B C 1
ATOM 10440 O O . PHE B 1 641 ? 15.641 43.906 -13.508 1 76.81 641 PHE B O 1
ATOM 10447 N N . GLU B 1 642 ? 16.734 44.344 -15.484 1 69.12 642 GLU B N 1
ATOM 10448 C CA . GLU B 1 642 ? 16.625 42.938 -15.891 1 69.12 642 GLU B CA 1
ATOM 10449 C C . GLU B 1 642 ? 17.594 42.062 -15.094 1 69.12 642 GLU B C 1
ATOM 10451 O O . GLU B 1 642 ? 18.609 42.531 -14.609 1 69.12 642 GLU B O 1
ATOM 10456 N N . LEU B 1 643 ? 17.141 40.875 -14.609 1 65.38 643 LEU B N 1
ATOM 10457 C CA . LEU B 1 643 ? 17.922 40.031 -13.703 1 65.38 643 LEU B CA 1
ATOM 10458 C C . LEU B 1 643 ? 18.672 38.969 -14.469 1 65.38 643 LEU B C 1
ATOM 10460 O O . LEU B 1 643 ? 18.75 37.812 -14.016 1 65.38 643 LEU B O 1
ATOM 10464 N N . TYR B 1 644 ? 19.312 39.25 -15.609 1 63.06 644 TYR B N 1
ATOM 10465 C CA . TYR B 1 644 ? 19.953 38.219 -16.391 1 63.06 644 TYR B CA 1
ATOM 10466 C C . TYR B 1 644 ? 21.422 38.062 -16.047 1 63.06 644 TYR B C 1
ATOM 10468 O O . TYR B 1 644 ? 22.016 37 -16.203 1 63.06 644 TYR B O 1
ATOM 10476 N N . ASN B 1 645 ? 22.031 39.156 -15.617 1 71.31 645 ASN B N 1
ATOM 10477 C CA . ASN B 1 645 ? 23.484 39.094 -15.445 1 71.31 645 ASN B CA 1
ATOM 10478 C C . ASN B 1 645 ? 23.906 39.656 -14.094 1 71.31 645 ASN B C 1
ATOM 10480 O O . ASN B 1 645 ? 23.109 40.281 -13.398 1 71.31 645 ASN B O 1
ATOM 10484 N N . GLU B 1 646 ? 25.141 39.281 -13.609 1 78.44 646 GLU B N 1
ATOM 10485 C CA . GLU B 1 646 ? 25.703 39.719 -12.328 1 78.44 646 GLU B CA 1
ATOM 10486 C C . GLU B 1 646 ? 25.797 41.219 -12.242 1 78.44 646 GLU B C 1
ATOM 10488 O O . GLU B 1 646 ? 25.625 41.812 -11.164 1 78.44 646 GLU B O 1
ATOM 10493 N N . GLU B 1 647 ? 25.953 41.812 -13.344 1 80.19 647 GLU B N 1
ATOM 10494 C CA . GLU B 1 647 ? 26.078 43.281 -13.352 1 80.19 647 GLU B CA 1
ATOM 10495 C C . GLU B 1 647 ? 24.75 43.938 -12.992 1 80.19 647 GLU B C 1
ATOM 10497 O O . GLU B 1 647 ? 24.719 44.938 -12.258 1 80.19 647 GLU B O 1
ATOM 10502 N N . TYR B 1 648 ? 23.75 43.344 -13.453 1 83.31 648 TYR B N 1
ATOM 10503 C CA . TYR B 1 648 ? 22.438 43.906 -13.172 1 83.31 648 TYR B CA 1
ATOM 10504 C C . TYR B 1 648 ? 22.062 43.688 -11.711 1 83.31 648 TYR B C 1
ATOM 10506 O O . TYR B 1 648 ? 21.391 44.531 -11.109 1 83.31 648 TYR B O 1
ATOM 10514 N N . LEU B 1 649 ? 22.516 42.688 -11.133 1 87.44 649 LEU B N 1
ATOM 10515 C CA . LEU B 1 649 ? 22.25 42.438 -9.719 1 87.44 649 LEU B CA 1
ATOM 10516 C C . LEU B 1 649 ? 23 43.438 -8.844 1 87.44 649 LEU B C 1
ATOM 10518 O O . LEU B 1 649 ? 22.484 43.875 -7.805 1 87.44 649 LEU B O 1
ATOM 10522 N N . GLN B 1 650 ? 24.219 43.844 -9.328 1 88.38 650 GLN B N 1
ATOM 10523 C CA . GLN B 1 650 ? 24.984 44.844 -8.594 1 88.38 650 GLN B CA 1
ATOM 10524 C C . GLN B 1 650 ? 24.328 46.219 -8.711 1 88.38 650 GLN B C 1
ATOM 10526 O O . GLN B 1 650 ? 24.297 46.969 -7.738 1 88.38 650 GLN B O 1
ATOM 10531 N N . GLN B 1 651 ? 23.844 46.469 -9.875 1 88.56 651 GLN B N 1
ATOM 10532 C CA . GLN B 1 651 ? 23.141 47.75 -10.078 1 88.56 651 GLN B CA 1
ATOM 10533 C C . GLN B 1 651 ? 21.891 47.812 -9.227 1 88.56 651 GLN B C 1
ATOM 10535 O O . GLN B 1 651 ? 21.547 48.875 -8.703 1 88.56 651 GLN B O 1
ATOM 10540 N N . ARG B 1 652 ? 21.234 46.75 -9.117 1 91.62 652 ARG B N 1
ATOM 10541 C CA . ARG B 1 652 ? 20.031 46.688 -8.289 1 91.62 652 ARG B CA 1
ATOM 10542 C C . ARG B 1 652 ? 20.375 46.938 -6.82 1 91.62 652 ARG B C 1
ATOM 10544 O O . ARG B 1 652 ? 19.656 47.656 -6.125 1 91.62 652 ARG B O 1
ATOM 10551 N N . ASP B 1 653 ? 21.5 46.438 -6.391 1 92.06 653 ASP B N 1
ATOM 10552 C CA . ASP B 1 653 ? 21.906 46.656 -5.008 1 92.06 653 ASP B CA 1
ATOM 10553 C C . ASP B 1 653 ? 22.234 48.125 -4.738 1 92.06 653 ASP B C 1
ATOM 10555 O O . ASP B 1 653 ? 21.922 48.625 -3.666 1 92.06 653 ASP B O 1
ATOM 10559 N N . LEU B 1 654 ? 22.859 48.656 -5.723 1 91.94 654 LEU B N 1
ATOM 10560 C CA . LEU B 1 654 ? 23.172 50.094 -5.59 1 91.94 654 LEU B CA 1
ATOM 10561 C C . LEU B 1 654 ? 21.906 50.938 -5.543 1 91.94 654 LEU B C 1
ATOM 10563 O O . LEU B 1 654 ? 21.812 51.875 -4.75 1 91.94 654 LEU B O 1
ATOM 10567 N N . TYR B 1 655 ? 21.062 50.594 -6.422 1 92.94 655 TYR B N 1
ATOM 10568 C CA . TYR B 1 655 ? 19.781 51.281 -6.445 1 92.94 655 TYR B CA 1
ATOM 10569 C C . TYR B 1 655 ? 19.062 51.125 -5.117 1 92.94 655 TYR B C 1
ATOM 10571 O O . TYR B 1 655 ? 18.516 52.125 -4.594 1 92.94 655 TYR B O 1
ATOM 10579 N N . LEU B 1 656 ? 19 50 -4.531 1 94.12 656 LEU B N 1
ATOM 10580 C CA . LEU B 1 656 ? 18.312 49.719 -3.277 1 94.12 656 LEU B CA 1
ATOM 10581 C C . LEU B 1 656 ? 19 50.438 -2.115 1 94.12 656 LEU B C 1
ATOM 10583 O O . LEU B 1 656 ? 18.344 50.875 -1.171 1 94.12 656 LEU B O 1
ATOM 10587 N N . THR B 1 657 ? 20.312 50.531 -2.211 1 94.5 657 THR B N 1
ATOM 10588 C CA . THR B 1 657 ? 21.047 51.281 -1.188 1 94.5 657 THR B CA 1
ATOM 10589 C C . THR B 1 657 ? 20.641 52.75 -1.209 1 94.5 657 THR B C 1
ATOM 10591 O O . THR B 1 657 ? 20.531 53.375 -0.157 1 94.5 657 THR B O 1
ATOM 10594 N N . GLN B 1 658 ? 20.5 53.188 -2.439 1 93.25 658 GLN B N 1
ATOM 10595 C CA . GLN B 1 658 ? 20.031 54.562 -2.576 1 93.25 658 GLN B CA 1
ATOM 10596 C C . GLN B 1 658 ? 18.609 54.719 -2.016 1 93.25 658 GLN B C 1
ATOM 10598 O O . GLN B 1 658 ? 18.297 55.719 -1.37 1 93.25 658 GLN B O 1
ATOM 10603 N N . CYS B 1 659 ? 17.781 53.781 -2.258 1 93.81 659 CYS B N 1
ATOM 10604 C CA . CYS B 1 659 ? 16.422 53.812 -1.729 1 93.81 659 CYS B CA 1
ATOM 10605 C C . CYS B 1 659 ? 16.438 53.75 -0.206 1 93.81 659 CYS B C 1
ATOM 10607 O O . CYS B 1 659 ? 15.586 54.375 0.446 1 93.81 659 CYS B O 1
ATOM 10609 N N . GLN B 1 660 ? 17.375 53.062 0.353 1 94.38 660 GLN B N 1
ATOM 10610 C CA . GLN B 1 660 ? 17.5 52.938 1.803 1 94.38 660 GLN B CA 1
ATOM 10611 C C . GLN B 1 660 ? 17.844 54.312 2.432 1 94.38 660 GLN B C 1
ATOM 10613 O O . GLN B 1 660 ? 17.312 54.656 3.484 1 94.38 660 GLN B O 1
ATOM 10618 N N . LYS B 1 661 ? 18.719 55 1.762 1 93.31 661 LYS B N 1
ATOM 10619 C CA . LYS B 1 661 ? 19.078 56.312 2.232 1 93.31 661 LYS B CA 1
ATOM 10620 C C . LYS B 1 661 ? 17.891 57.281 2.141 1 93.31 661 LYS B C 1
ATOM 10622 O O . LYS B 1 661 ? 17.672 58.094 3.039 1 93.31 661 LYS B O 1
ATOM 10627 N N . GLN B 1 662 ? 17.234 57.094 1.062 1 92.06 662 GLN B N 1
ATOM 10628 C CA . GLN B 1 662 ? 16.047 57.938 0.884 1 92.06 662 GLN B CA 1
ATOM 10629 C C . GLN B 1 662 ? 15 57.625 1.951 1 92.06 662 GLN B C 1
ATOM 10631 O O . GLN B 1 662 ? 14.312 58.531 2.424 1 92.06 662 GLN B O 1
ATOM 10636 N N . LEU B 1 663 ? 14.852 56.406 2.23 1 93.31 663 LEU B N 1
ATOM 10637 C CA . LEU B 1 663 ? 13.906 56 3.262 1 93.31 663 LEU B CA 1
ATOM 10638 C C . LEU B 1 663 ? 14.305 56.562 4.621 1 93.31 663 LEU B C 1
ATOM 10640 O O . LEU B 1 663 ? 13.453 57.062 5.371 1 93.31 663 LEU B O 1
ATOM 10644 N N . GLN B 1 664 ? 15.625 56.531 4.895 1 92.38 664 GLN B N 1
ATOM 10645 C CA . GLN B 1 664 ? 16.109 57.094 6.156 1 92.38 664 GLN B CA 1
ATOM 10646 C C . GLN B 1 664 ? 15.875 58.594 6.223 1 92.38 664 GLN B C 1
ATOM 10648 O O . GLN B 1 664 ? 15.516 59.125 7.273 1 92.38 664 GLN B O 1
ATOM 10653 N N . GLN B 1 665 ? 16.078 59.219 5.141 1 91.38 665 GLN B N 1
ATOM 10654 C CA . GLN B 1 665 ? 15.828 60.656 5.07 1 91.38 665 GLN B CA 1
ATOM 10655 C C . GLN B 1 665 ? 14.352 60.969 5.281 1 91.38 665 GLN B C 1
ATOM 10657 O O . GLN B 1 665 ? 14.008 61.969 5.934 1 91.38 665 GLN B O 1
ATOM 10662 N N . PHE B 1 666 ? 13.602 60.219 4.68 1 92.06 666 PHE B N 1
ATOM 10663 C CA . PHE B 1 666 ? 12.156 60.375 4.836 1 92.06 666 PHE B CA 1
ATOM 10664 C C . PHE B 1 666 ? 11.75 60.25 6.301 1 92.06 666 PHE B C 1
ATOM 10666 O O . PHE B 1 666 ? 10.945 61.031 6.797 1 92.06 666 PHE B O 1
ATOM 10673 N N . ILE B 1 667 ? 12.273 59.281 7.008 1 92.06 667 ILE B N 1
ATOM 10674 C CA . ILE B 1 667 ? 11.953 59.031 8.414 1 92.06 667 ILE B CA 1
ATOM 10675 C C . ILE B 1 667 ? 12.469 60.188 9.273 1 92.06 667 ILE B C 1
ATOM 10677 O O . ILE B 1 667 ? 11.781 60.625 10.195 1 92.06 667 ILE B O 1
ATOM 10681 N N . ASP B 1 668 ? 13.656 60.688 8.914 1 90.12 668 ASP B N 1
ATOM 10682 C CA . ASP B 1 668 ? 14.258 61.781 9.688 1 90.12 668 ASP B CA 1
ATOM 10683 C C . ASP B 1 668 ? 13.477 63.062 9.516 1 90.12 668 ASP B C 1
ATOM 10685 O O . ASP B 1 668 ? 13.383 63.875 10.445 1 90.12 668 ASP B O 1
ATOM 10689 N N . THR B 1 669 ? 12.945 63.219 8.328 1 89 669 THR B N 1
ATOM 10690 C CA . THR B 1 669 ? 12.258 64.5 8.008 1 89 669 THR B CA 1
ATOM 10691 C C . THR B 1 669 ? 10.836 64.438 8.578 1 89 669 THR B C 1
ATOM 10693 O O . THR B 1 669 ? 10.367 65.5 9.102 1 89 669 THR B O 1
ATOM 10696 N N . TYR B 1 670 ? 10.172 63.406 8.422 1 84.06 670 TYR B N 1
ATOM 10697 C CA . TYR B 1 670 ? 8.75 63.406 8.727 1 84.06 670 TYR B CA 1
ATOM 10698 C C . TYR B 1 670 ? 8.453 62.562 9.969 1 84.06 670 TYR B C 1
ATOM 10700 O O . TYR B 1 670 ? 7.324 62.562 10.469 1 84.06 670 TYR B O 1
ATOM 10708 N N . GLY B 1 671 ? 9.367 61.781 10.469 1 77.62 671 GLY B N 1
ATOM 10709 C CA . GLY B 1 671 ? 9.172 60.969 11.656 1 77.62 671 GLY B CA 1
ATOM 10710 C C . GLY B 1 671 ? 9.141 61.75 12.938 1 77.62 671 GLY B C 1
ATOM 10711 O O . GLY B 1 671 ? 9.492 62.938 12.945 1 77.62 671 GLY B O 1
ATOM 10712 N N . PRO B 1 672 ? 8.508 61.219 14.031 1 67.12 672 PRO B N 1
ATOM 10713 C CA . PRO B 1 672 ? 8.562 61.969 15.281 1 67.12 672 PRO B CA 1
ATOM 10714 C C . PRO B 1 672 ? 9.984 62.188 15.781 1 67.12 672 PRO B C 1
ATOM 10716 O O . PRO B 1 672 ? 10.867 61.375 15.531 1 67.12 672 PRO B O 1
ATOM 10719 N N . GLY B 1 673 ? 10.438 63.25 15.922 1 53.34 673 GLY B N 1
ATOM 10720 C CA . GLY B 1 673 ? 11.734 63.656 16.453 1 53.34 673 GLY B CA 1
ATOM 10721 C C . GLY B 1 673 ? 12.258 62.688 17.516 1 53.34 673 GLY B C 1
ATOM 10722 O O . GLY B 1 673 ? 11.492 62.219 18.344 1 53.34 673 GLY B O 1
ATOM 10723 N N . THR B 1 674 ? 13.117 61.812 17.094 1 43.34 674 THR B N 1
ATOM 10724 C CA . THR B 1 674 ? 13.82 61.031 18.094 1 43.34 674 THR B CA 1
ATOM 10725 C C . THR B 1 674 ? 13.984 61.844 19.391 1 43.34 674 THR B C 1
ATOM 10727 O O . THR B 1 674 ? 14.641 62.875 19.406 1 43.34 674 THR B O 1
ATOM 10730 N N . ALA B 1 675 ? 13.109 61.938 20.281 1 38.16 675 ALA B N 1
ATOM 10731 C CA . ALA B 1 675 ? 13.641 62.281 21.609 1 38.16 675 ALA B CA 1
ATOM 10732 C C . ALA B 1 675 ? 14.93 61.5 21.875 1 38.16 675 ALA B C 1
ATOM 10734 O O . ALA B 1 675 ? 14.961 60.281 21.766 1 38.16 675 ALA B O 1
ATOM 10735 N N . VAL B 1 676 ? 16.094 62 21.578 1 36.75 676 VAL B N 1
ATOM 10736 C CA . VAL B 1 676 ? 17.375 61.562 22.109 1 36.75 676 VAL B CA 1
ATOM 10737 C C . VAL B 1 676 ? 17.188 61 23.531 1 36.75 676 VAL B C 1
ATOM 10739 O O . VAL B 1 676 ? 16.75 61.75 24.422 1 36.75 676 VAL B O 1
ATOM 10742 N N . PHE B 1 677 ? 16.906 59.75 23.703 1 33.56 677 PHE B N 1
ATOM 10743 C CA . PHE B 1 677 ? 17.219 59.156 25 1 33.56 677 PHE B CA 1
ATOM 10744 C C . PHE B 1 677 ? 18.547 59.656 25.516 1 33.56 677 PHE B C 1
ATOM 10746 O O . PHE B 1 677 ? 19.609 59.281 25.016 1 33.56 677 PHE B O 1
ATOM 10753 N N . THR B 1 678 ? 18.641 60.906 25.797 1 29.5 678 THR B N 1
ATOM 10754 C CA . THR B 1 678 ? 19.719 61.406 26.625 1 29.5 678 THR B CA 1
ATOM 10755 C C . THR B 1 678 ? 19.922 60.5 27.844 1 29.5 678 THR B C 1
ATOM 10757 O O . THR B 1 678 ? 18.953 60.125 28.5 1 29.5 678 THR B O 1
ATOM 10760 N N . SER B 1 679 ? 21.031 59.75 27.812 1 29.58 679 SER B N 1
ATOM 10761 C CA . SER B 1 679 ? 21.641 59.156 29 1 29.58 679 SER B CA 1
ATOM 10762 C C . SER B 1 679 ? 21.625 60.125 30.172 1 29.58 679 SER B C 1
ATOM 10764 O O . SER B 1 679 ? 22.125 61.25 30.078 1 29.58 679 SER B O 1
ATOM 10766 N N . ASP B 1 680 ? 20.609 60.375 30.906 1 24.11 680 ASP B N 1
ATOM 10767 C CA . ASP B 1 680 ? 20.844 60.938 32.219 1 24.11 680 ASP B CA 1
ATOM 10768 C C . ASP B 1 680 ? 22.031 60.281 32.906 1 24.11 680 ASP B C 1
ATOM 10770 O O . ASP B 1 680 ? 22.078 59.062 33.031 1 24.11 680 ASP B O 1
ATOM 10774 N N . GLU B 1 681 ? 23.188 61.031 32.844 1 22.11 681 GLU B N 1
ATOM 10775 C CA . GLU B 1 681 ? 24.078 61.031 34 1 22.11 681 GLU B CA 1
ATOM 10776 C C . GLU B 1 681 ? 23.328 61.438 35.25 1 22.11 681 GLU B C 1
ATOM 10778 O O . GLU B 1 681 ? 22.5 62.344 35.25 1 22.11 681 GLU B O 1
#

Solvent-accessible surface area (backbone atoms only — not comparable to full-atom values): 74211 Å² total; per-residue (Å²): 110,74,65,58,52,43,32,50,46,49,49,49,47,26,56,76,73,46,46,45,59,54,47,51,53,51,34,45,52,52,48,68,64,72,61,80,64,48,55,50,78,45,82,42,83,38,52,51,70,62,39,25,58,73,34,32,67,50,25,49,27,46,50,54,32,37,71,62,35,30,50,42,49,30,53,43,49,41,52,48,34,66,74,66,62,47,45,83,84,65,84,45,63,68,27,48,42,56,44,76,29,52,73,59,71,77,76,48,69,61,42,57,65,43,82,88,68,53,66,78,67,60,75,56,57,26,58,30,34,42,61,26,29,28,42,26,42,36,47,78,39,78,42,68,44,27,34,29,35,25,34,66,45,80,86,43,81,54,38,53,79,64,79,42,59,34,60,61,51,90,54,57,54,71,64,70,44,60,65,80,82,44,60,30,89,87,80,64,35,51,33,40,75,41,74,86,29,52,39,73,36,45,31,25,44,35,30,28,33,43,69,74,57,47,52,65,35,33,68,70,62,78,77,62,82,73,80,73,75,69,39,40,33,40,24,50,49,89,49,45,89,68,74,54,75,33,42,40,34,38,35,32,21,28,50,18,65,46,82,59,98,58,76,40,69,30,27,33,54,56,31,79,42,79,57,73,81,84,69,57,92,52,64,46,69,64,57,51,52,48,50,62,74,27,63,89,44,96,57,51,49,53,52,51,47,19,28,45,49,62,40,86,80,42,41,67,68,55,66,36,69,59,40,37,52,50,55,28,32,62,31,27,22,55,80,61,88,54,85,72,83,50,55,50,29,39,37,34,39,26,70,50,57,68,61,52,49,51,51,51,44,57,56,35,56,59,39,94,37,15,29,45,45,56,89,90,57,54,55,57,66,47,80,41,79,38,90,90,48,89,58,35,45,24,38,36,55,10,42,42,41,51,4,39,50,23,34,25,31,59,42,56,59,77,77,52,56,67,68,57,49,52,50,48,39,48,29,63,73,67,39,38,46,73,46,78,43,62,11,74,82,41,78,35,90,58,70,44,76,48,74,43,76,50,52,36,21,44,37,37,33,38,63,60,66,76,54,66,78,71,80,74,79,73,81,82,65,53,63,69,42,60,88,57,82,86,46,61,67,68,46,59,65,58,36,68,36,50,44,77,48,62,66,70,38,80,89,42,70,51,60,61,54,55,50,43,51,51,49,37,70,73,33,73,84,58,70,88,43,71,56,40,67,68,56,37,71,67,43,51,33,35,38,44,53,34,26,24,70,54,72,65,44,74,35,72,66,22,49,51,50,52,51,29,42,50,50,19,51,35,60,70,51,37,40,95,84,80,43,52,77,61,53,80,64,51,56,55,43,42,50,37,41,13,47,15,48,19,22,70,63,70,37,50,49,25,43,52,73,29,37,44,55,23,50,54,53,46,48,50,20,44,16,32,74,73,15,66,57,90,83,69,69,60,91,44,63,91,60,73,56,67,77,85,47,74,65,36,52,52,50,47,50,52,52,49,52,51,49,45,52,50,50,50,50,47,24,69,71,53,17,79,73,76,73,72,81,66,80,73,132,111,74,66,57,53,42,32,49,46,47,49,50,47,27,58,76,73,45,47,42,60,54,47,51,52,50,34,44,52,53,49,69,64,72,60,82,64,48,55,49,79,44,80,42,83,36,52,52,70,61,40,25,56,72,34,32,68,52,27,50,26,46,49,55,34,36,68,63,37,32,49,42,50,30,52,44,50,42,51,48,33,66,74,65,62,48,44,83,86,66,83,44,63,68,28,48,41,55,43,76,30,52,74,60,71,76,77,48,69,62,43,58,66,42,84,87,68,52,68,79,67,57,76,55,60,26,58,30,34,40,61,27,28,27,40,28,42,34,46,79,39,76,43,68,41,28,35,28,34,25,33,66,45,79,88,42,83,55,38,52,81,64,78,43,57,33,60,62,49,87,55,57,54,72,65,71,45,60,66,80,82,44,61,32,91,88,79,64,35,52,34,40,73,41,74,88,28,51,38,74,36,45,31,25,45,34,31,27,34,42,68,75,56,48,50,65,35,31,66,70,61,77,76,61,82,72,81,74,77,69,39,41,34,41,24,50,49,91,48,44,88,68,75,55,74,31,42,41,34,38,35,32,21,29,51,20,65,46,82,58,99,57,78,40,69,29,27,32,53,54,30,77,43,80,58,73,80,84,70,58,92,54,63,46,70,64,57,51,53,48,48,61,74,28,63,88,44,98,56,51,49,51,53,50,49,19,28,44,51,62,38,86,80,42,42,67,69,56,65,36,71,58,41,38,52,50,56,27,32,63,29,27,22,57,81,60,87,55,86,75,82,52,55,49,31,40,37,34,39,25,70,51,57,67,61,52,49,51,51,52,44,56,58,34,56,59,38,94,37,14,28,45,44,56,88,90,57,53,54,56,66,45,83,42,80,37,89,91,47,87,58,33,45,25,38,34,55,10,43,41,41,50,4,40,51,23,34,24,31,58,44,56,58,76,77,53,57,68,69,59,50,52,50,49,39,48,28,63,73,66,38,38,47,75,46,80,42,61,10,74,82,40,77,36,90,59,70,44,73,48,74,43,76,50,52,37,20,44,37,35,33,38,64,59,67,76,54,66,78,72,80,74,80,73,82,83,64,52,64,68,41,60,87,58,83,87,46,63,67,70,46,59,64,59,35,69,35,50,44,80,50,62,66,70,36,81,88,41,71,50,60,60,54,53,49,44,51,53,48,36,69,75,34,73,84,57,70,86,42,69,56,42,66,68,55,37,72,66,42,51,34,36,37,44,52,34,29,24,70,53,72,67,44,76,34,71,66,22,50,50,48,51,52,28,43,50,50,18,51,34,59,71,50,37,39,95,82,80,40,52,78,61,54,80,65,50,56,56,42,42,51,37,42,13,45,13,48,18,21,70,62,70,36,50,50,23,43,53,73,28,37,45,54,23,49,52,53,47,47,50,20,44,16,32,73,73,16,66,60,90,83,69,69,60,91,45,63,90,60,74,56,69,77,83,47,73,66,36,53,50,51,48,50,53,51,49,51,51,48,44,52,49,51,49,48,49,25,67,71,54,17,78,72,75,73,72,80,66,76,78,126

InterPro domains:
  IPR027417 P-loop containing nucleoside triphosphate hydrolase [G3DSA:3.40.50.300] (295-625)
  IPR031327 Mini-chromosome maintenance protein [PTHR11630] (20-628)
  IPR031327 Mini-chromosome maintenance protein [SM00350] (115-623)
  IPR041562 MCM, AAA-lid domain [PF17855] (540-622)
  IPR058769 MCMDC2, N-terminal domain [PF26063] (6-105)

Organism: Sciurus vulgaris (NCBI:txid55149)

Nearest PDB structures (foldseek):
  8kg6-assembly1_3  TM=5.281E-01  e=5.691E-26  Saccharomyces cerevisiae S288C
  7qhs-assembly1_3  TM=5.165E-01  e=4.635E-25  Saccharomyces cerevisiae
  7wi7-assembly1_B  TM=5.820E-01  e=3.775E-24  Homo sapiens
  8rig-assembly1_7  TM=5.420E-01  e=1.845E-24  Saccharomyces cerevisiae S288C
  7dpd-assembly1_A  TM=4.237E-01  e=1.569E-11  Homo sapiens

Sequence (1362 aa):
MSNLRMKEAALIYLDRSGGLQKFIDDCKHYNDSKQSYAVYRFNILINPSDVVELYADLGNHILHHPLKAAQVFQSVCFIAVKTLSLIGQLQTETQINIVLKLTHLPLLPSYCLDLCEFPLDYTSQRFYMMQGIVIAITTVTKYTQGARFLCSDETCPFSKGFQYIRVHVPGATESATVRNDFLCNLCSSSLQEDRKFRVLGDKQVVEIITTKALHAFQGHSKTQSFRFQSLTIFLRDELVNKMNIGNEYKIIGIPTCVKTSQTTVCIEGNSITLCNLKVPSGISDNFRCLLSLTSSSCWKFTAILANIFASQIVPPGTYNLLKLCLLMSLVQTSDRNKELEDCLDILIITSDTLLVDRLLNFSINLFPRGIHHPVSTEIFPTLSRNKYGTGAVSIQAGSALLAKDSICFIGDLSSHKKDKLEQLQSVLESRSITVYIPGKKFGDDIDQQMTFPVKCSFWSFVDMDSSSRRNAQKNNNLIGQMDCSLIPANLVETFGLLINCNESSPCHQLFPTMQHTLKKAIDPEGLFYFASKQFTTEDFEKLLAFAKNLDVEFSLEAERMIHGYYLASRRIRTDFIHGSKLSASALKYLVSLSEAHARLNLRNKVLKEDVLIAALLFETSLTLKYGATVFCVAPNAVFPFELYNEEYLQQRDLYLTQCQKQLQQFIDTYGPGTAVFTSDEMSNLRMKEAALIYLDRSGGLQKFIDDCKHYNDSKQSYAVYRFNILINPSDVVELYADLGNHILHHPLKAAQVFQSVCFIAVKTLSLIGQLQTETQINIVLKLTHLPLLPSYCLDLCEFPLDYTSQRFYMMQGIVIAITTVTKYTQGARFLCSDETCPFSKGFQYIRVHVPGATESATVRNDFLCNLCSSSLQEDRKFRVLGDKQVVEIITTKALHAFQGHSKTQSFRFQSLTIFLRDELVNKMNIGNEYKIIGIPTCVKTSQTTVCIEGNSITLCNLKVPSGISDNFRCLLSLTSSSCWKFTAILANIFASQIVPPGTYNLLKLCLLMSLVQTSDRNKELEDCLDILIITSDTLLVDRLLNFSINLFPRGIHHPVSTEIFPTLSRNKYGTGAVSIQAGSALLAKDSICFIGDLSSHKKDKLEQLQSVLESRSITVYIPGKKFGDDIDQQMTFPVKCSFWSFVDMDSSSRRNAQKNNNLIGQMDCSLIPANLVETFGLLINCNESSPCHQLFPTMQHTLKKAIDPEGLFYFASKQFTTEDFEKLLAFAKNLDVEFSLEAERMIHGYYLASRRIRTDFIHGSKLSASALKYLVSLSEAHARLNLRNKVLKEDVLIAALLFETSLTLKYGATVFCVAPNAVFPFELYNEEYLQQRDLYLTQCQKQLQQFIDTYGPGTAVFTSDE

Radius of gyration: 41.11 Å; Cα contacts (8 Å, |Δi|>4): 2401; chains: 2; bounding box: 95×134×109 Å